Protein AF-A0A848NFM5-F1 (afdb_monomer_lite)

pLDDT: mean 89.5, std 10.57, range [31.0, 98.88]

Structure (mmCIF, N/CA/C/O backbone):
data_AF-A0A848NFM5-F1
#
_entry.id   AF-A0A848NFM5-F1
#
loop_
_atom_site.group_PDB
_atom_site.id
_atom_site.type_symbol
_atom_site.label_atom_id
_atom_site.label_alt_id
_atom_site.label_comp_id
_atom_site.label_asym_id
_atom_site.label_entity_id
_atom_site.label_seq_id
_atom_site.pdbx_PDB_ins_code
_atom_site.Cartn_x
_atom_site.Cartn_y
_atom_site.Cartn_z
_atom_site.occupancy
_atom_site.B_iso_or_equiv
_atom_site.auth_seq_id
_atom_site.auth_comp_id
_atom_site.auth_asym_id
_atom_site.auth_atom_id
_atom_site.pdbx_PDB_model_num
ATOM 1 N N . MET A 1 1 ? -15.542 14.248 -17.003 1.00 31.00 1 MET A N 1
ATOM 2 C CA . MET A 1 1 ? -16.913 13.777 -16.696 1.00 31.00 1 MET A CA 1
ATOM 3 C C . MET A 1 1 ? -17.354 13.001 -17.926 1.00 31.00 1 MET A C 1
ATOM 5 O O . MET A 1 1 ? -17.619 13.632 -18.935 1.00 31.00 1 MET A O 1
ATOM 9 N N . PHE A 1 2 ? -17.282 11.667 -17.917 1.00 31.42 2 PHE A N 1
ATOM 10 C CA . PHE A 1 2 ? -17.509 10.869 -19.130 1.00 31.42 2 PHE A CA 1
ATOM 11 C C . PHE A 1 2 ? -18.920 10.295 -19.149 1.00 31.42 2 PHE A C 1
ATOM 13 O O . PHE A 1 2 ? -19.329 9.606 -18.218 1.00 31.42 2 PHE A O 1
ATOM 20 N N . PHE A 1 3 ? -19.653 10.566 -20.224 1.00 34.06 3 PHE A N 1
ATOM 21 C CA . PHE A 1 3 ? -20.969 9.986 -20.464 1.00 34.06 3 PHE A CA 1
ATOM 22 C C . PHE A 1 3 ? -20.812 8.585 -21.085 1.00 34.06 3 PHE A C 1
ATOM 24 O O . PHE A 1 3 ? -20.045 8.404 -22.030 1.00 34.06 3 PHE A O 1
ATOM 31 N N . LEU A 1 4 ? -21.526 7.584 -20.546 1.00 39.16 4 LEU A N 1
ATOM 32 C CA . LEU A 1 4 ? -21.509 6.162 -20.959 1.00 39.16 4 LEU A CA 1
ATOM 33 C C . LEU A 1 4 ? -22.056 5.908 -22.380 1.00 39.16 4 LEU A C 1
ATOM 35 O O . LEU A 1 4 ? -21.836 4.843 -22.956 1.00 39.16 4 LEU A O 1
ATOM 39 N N . GLN A 1 5 ? -22.671 6.905 -23.006 1.00 61.25 5 GLN A N 1
ATOM 40 C CA . GLN A 1 5 ? -23.042 6.918 -24.421 1.00 61.25 5 GLN A CA 1
ATOM 41 C C . GLN A 1 5 ? -22.500 8.209 -25.044 1.00 61.25 5 GLN A C 1
ATOM 43 O O . GLN A 1 5 ? -22.511 9.232 -24.351 1.00 61.25 5 GLN A O 1
ATOM 48 N N . PRO A 1 6 ? -22.015 8.196 -26.303 1.00 49.88 6 PRO A N 1
ATOM 49 C CA . PRO A 1 6 ? -21.713 9.443 -26.989 1.00 49.88 6 PRO A CA 1
ATOM 50 C C . PRO A 1 6 ? -22.980 10.302 -26.950 1.00 49.88 6 PRO A C 1
ATOM 52 O O . PRO A 1 6 ? -24.043 9.803 -27.338 1.00 49.88 6 PRO A O 1
ATOM 55 N N . PRO A 1 7 ? -22.911 11.541 -26.431 1.00 58.72 7 PRO A N 1
ATOM 56 C CA . PRO A 1 7 ? -24.069 12.409 -26.453 1.00 58.72 7 PRO A CA 1
ATOM 57 C C . PRO A 1 7 ? -24.473 12.559 -27.912 1.00 58.72 7 PRO A C 1
ATOM 59 O O . PRO A 1 7 ? -23.641 12.846 -28.776 1.00 58.72 7 PRO A O 1
ATOM 62 N N . GLU A 1 8 ? -25.743 12.297 -28.193 1.00 76.19 8 GLU A N 1
ATOM 63 C CA . GLU A 1 8 ? -26.300 12.561 -29.505 1.00 76.19 8 GLU A CA 1
ATOM 64 C C . GLU A 1 8 ? -26.006 14.030 -29.834 1.00 76.19 8 GLU A C 1
ATOM 66 O O . GLU A 1 8 ? -26.414 14.932 -29.097 1.00 76.19 8 GLU A O 1
ATOM 71 N N . VAL A 1 9 ? -25.224 14.274 -30.893 1.00 71.00 9 VAL A N 1
ATOM 72 C CA . VAL A 1 9 ? -24.925 15.635 -31.348 1.00 71.00 9 VAL A CA 1
ATOM 73 C C . VAL A 1 9 ? -26.199 16.170 -31.981 1.00 71.00 9 VAL A C 1
ATOM 75 O O . VAL A 1 9 ? -26.430 16.055 -33.184 1.00 71.00 9 VAL A O 1
ATOM 78 N N . ALA A 1 10 ? -27.063 16.710 -31.133 1.00 73.06 10 ALA A N 1
ATOM 79 C CA . ALA A 1 10 ? -28.266 17.380 -31.561 1.00 73.06 10 ALA A CA 1
ATOM 80 C C . ALA A 1 10 ? -27.884 18.743 -32.163 1.00 73.06 10 ALA A C 1
ATOM 82 O O . ALA A 1 10 ? -27.042 19.452 -31.600 1.00 73.06 10 ALA A O 1
ATOM 83 N N . PRO A 1 11 ? -28.484 19.146 -33.295 1.00 76.94 11 PRO A N 1
ATOM 84 C CA . PRO A 1 11 ? -28.341 20.508 -33.782 1.00 76.94 11 PRO A CA 1
ATOM 85 C C . PRO A 1 11 ? -28.842 21.475 -32.703 1.00 76.94 11 PRO A C 1
ATOM 87 O O . PRO A 1 11 ? -30.000 21.423 -32.289 1.00 76.94 11 PRO A O 1
ATOM 90 N N . PHE A 1 12 ? -27.954 22.349 -32.230 1.00 71.81 12 PHE A N 1
ATOM 91 C CA . PHE A 1 12 ? -28.315 23.393 -31.282 1.00 71.81 12 PHE A CA 1
ATOM 92 C C . PHE A 1 12 ? -29.078 24.496 -32.017 1.00 71.81 12 PHE A C 1
ATOM 94 O O . PHE A 1 12 ? -28.500 25.276 -32.775 1.00 71.81 12 PHE A O 1
ATOM 101 N N . GLU A 1 13 ? -30.384 24.566 -31.783 1.00 81.56 13 GLU A N 1
ATOM 102 C CA . GLU A 1 13 ? -31.185 25.742 -32.100 1.00 81.56 13 GLU A CA 1
ATOM 103 C C . GLU A 1 13 ? -31.333 26.567 -30.820 1.00 81.56 13 GLU A C 1
ATOM 105 O O . GLU A 1 13 ? -31.821 26.067 -29.803 1.00 81.56 13 GLU A O 1
ATOM 110 N N . ALA A 1 14 ? -30.906 27.832 -30.852 1.00 80.31 14 ALA A N 1
ATOM 111 C CA . ALA A 1 14 ? -31.093 28.732 -29.721 1.00 80.31 14 ALA A CA 1
ATOM 112 C C . ALA A 1 14 ? -32.596 28.875 -29.424 1.00 80.31 14 ALA A C 1
ATOM 114 O O . ALA A 1 14 ? -33.338 29.491 -30.189 1.00 80.31 14 ALA A O 1
ATOM 115 N N . TRP A 1 15 ? -33.049 28.292 -28.311 1.00 83.38 15 TRP A N 1
ATOM 116 C CA . TRP A 1 15 ? -34.468 28.266 -27.949 1.00 83.38 15 TRP A CA 1
ATOM 117 C C . TRP A 1 15 ? -35.005 29.665 -27.622 1.00 83.38 15 TRP A C 1
ATOM 119 O O . TRP A 1 15 ? -36.084 30.036 -28.079 1.00 83.38 15 TRP A O 1
ATOM 129 N N . SER A 1 16 ? -34.233 30.464 -26.883 1.00 89.12 16 SER A N 1
ATOM 130 C CA . SER A 1 16 ? -34.474 31.887 -26.636 1.00 89.12 16 SER A CA 1
ATOM 131 C C . SER A 1 16 ? -33.154 32.575 -26.270 1.00 89.12 16 SER A C 1
ATOM 133 O O . SER A 1 16 ? -32.216 31.918 -25.819 1.00 89.12 16 SER A O 1
ATOM 135 N N . ALA A 1 17 ? -33.068 33.890 -26.459 1.00 90.00 17 ALA A N 1
ATOM 136 C CA . ALA A 1 17 ? -31.914 34.703 -26.080 1.00 90.00 17 ALA A CA 1
ATOM 137 C C . ALA A 1 17 ? -32.381 35.883 -25.227 1.00 90.00 17 ALA A C 1
ATOM 139 O O . ALA A 1 17 ? -33.431 36.458 -25.509 1.00 90.00 17 ALA A O 1
ATOM 140 N N . MET A 1 18 ? -31.597 36.255 -24.208 1.00 91.88 18 MET A N 1
ATOM 141 C CA . MET A 1 18 ? -31.915 37.409 -23.366 1.00 91.88 18 MET A CA 1
ATOM 142 C C . MET A 1 18 ? -32.058 38.674 -24.235 1.00 91.88 18 MET A C 1
ATOM 144 O O . MET A 1 18 ? -31.090 39.035 -24.919 1.00 91.88 18 MET A O 1
ATOM 148 N N . PRO A 1 19 ? -33.219 39.358 -24.187 1.00 93.81 19 PRO A N 1
ATOM 149 C CA . PRO A 1 19 ? -33.429 40.624 -24.876 1.00 93.81 19 PRO A CA 1
ATOM 150 C C . PRO A 1 19 ? -32.411 41.690 -24.466 1.00 93.81 19 PRO A C 1
ATOM 152 O O . PRO A 1 19 ? -32.092 41.825 -23.284 1.00 93.81 19 PRO A O 1
ATOM 155 N N . ASP A 1 20 ? -31.986 42.521 -25.419 1.00 92.00 20 ASP A N 1
ATOM 156 C CA . ASP A 1 20 ? -31.022 43.604 -25.174 1.00 92.00 20 ASP A CA 1
ATOM 157 C C . ASP A 1 20 ? -31.471 44.569 -24.067 1.00 92.00 20 ASP A C 1
ATOM 159 O O . ASP A 1 20 ? -30.643 45.089 -23.327 1.00 92.00 20 ASP A O 1
ATOM 163 N N . ALA A 1 21 ? -32.785 44.748 -23.883 1.00 92.44 21 ALA A N 1
ATOM 164 C CA . ALA A 1 21 ? -33.355 45.581 -22.823 1.00 92.44 21 ALA A CA 1
ATOM 165 C C . ALA A 1 21 ? -33.011 45.106 -21.395 1.00 92.44 21 ALA A C 1
ATOM 167 O O . ALA A 1 21 ? -33.089 45.899 -20.457 1.00 92.44 21 ALA A O 1
ATOM 168 N N . PHE A 1 22 ? -32.638 43.835 -21.213 1.00 93.44 22 PHE A N 1
ATOM 169 C CA . PHE A 1 22 ? -32.229 43.292 -19.916 1.00 93.44 22 PHE A CA 1
ATOM 170 C C . PHE A 1 22 ? -30.709 43.230 -19.728 1.00 93.44 22 PHE A C 1
ATOM 172 O O . PHE A 1 22 ? -30.263 43.047 -18.592 1.00 93.44 22 PHE A O 1
ATOM 179 N N . ARG A 1 23 ? -29.915 43.430 -20.787 1.00 93.12 23 ARG A N 1
ATOM 180 C CA . ARG A 1 23 ? -28.446 43.417 -20.724 1.00 93.12 23 ARG A CA 1
ATOM 181 C C . ARG A 1 23 ? -27.919 44.714 -20.111 1.00 93.12 23 ARG A C 1
ATOM 183 O O . ARG A 1 23 ? -28.317 45.807 -20.510 1.00 93.12 23 ARG A O 1
ATOM 190 N N . ARG A 1 24 ? -26.998 44.609 -19.150 1.00 91.75 24 ARG A N 1
ATOM 191 C CA . ARG A 1 24 ? -26.409 45.756 -18.437 1.00 91.75 24 ARG A CA 1
ATOM 192 C C . ARG A 1 24 ? -24.888 45.691 -18.487 1.00 91.75 24 ARG A C 1
ATOM 194 O O . ARG A 1 24 ? -24.275 45.321 -17.502 1.00 91.75 24 ARG A O 1
ATOM 201 N N . LEU A 1 25 ? -24.262 46.024 -19.621 1.00 90.56 25 LEU A N 1
ATOM 202 C CA . LEU A 1 25 ? -22.797 45.943 -19.763 1.00 90.56 25 LEU A CA 1
ATOM 203 C C . LEU A 1 25 ? -22.090 47.015 -18.916 1.00 90.56 25 LEU A C 1
ATOM 205 O O . LEU A 1 25 ? -21.747 48.095 -19.397 1.00 90.56 25 LEU A O 1
ATOM 209 N N . GLN A 1 26 ? -21.922 46.723 -17.632 1.00 91.19 26 GLN A N 1
ATOM 210 C CA . GLN A 1 26 ? -21.364 47.606 -16.615 1.00 91.19 26 GLN A CA 1
ATOM 211 C C . GLN A 1 26 ? -20.542 46.781 -15.616 1.00 91.19 26 GLN A C 1
ATOM 213 O O . GLN A 1 26 ? -20.563 45.551 -15.624 1.00 91.19 26 GLN A O 1
ATOM 218 N N . ARG A 1 27 ? -19.769 47.469 -14.778 1.00 89.50 27 ARG A N 1
ATOM 219 C CA . ARG A 1 27 ? -18.994 46.864 -13.690 1.00 89.50 27 ARG A CA 1
ATOM 220 C C . ARG A 1 27 ? -19.904 46.675 -12.466 1.00 89.50 27 ARG A C 1
ATOM 222 O O . ARG A 1 27 ? -20.650 47.597 -12.145 1.00 89.50 27 ARG A O 1
ATOM 229 N N . SER A 1 28 ? -19.841 45.520 -11.806 1.00 86.31 28 SER A N 1
ATOM 230 C CA . SER A 1 28 ? -20.604 45.198 -10.587 1.00 86.31 28 SER A CA 1
ATOM 231 C C . SER A 1 28 ? -19.687 44.664 -9.484 1.00 86.31 28 SER A C 1
ATOM 233 O O . SER A 1 28 ? -18.588 44.191 -9.778 1.00 86.31 28 SER A O 1
ATOM 235 N N . ASP A 1 29 ? -20.144 44.691 -8.229 1.00 84.81 29 ASP A N 1
ATOM 236 C CA . ASP A 1 29 ? -19.389 44.159 -7.082 1.00 84.81 29 ASP A CA 1
ATOM 237 C C . ASP A 1 29 ? -19.037 42.672 -7.278 1.00 84.81 29 ASP A C 1
ATOM 239 O O . ASP A 1 29 ? -17.909 42.243 -7.027 1.00 84.81 29 ASP A O 1
ATOM 243 N N . TRP A 1 30 ? -19.967 41.898 -7.846 1.00 86.56 30 TRP A N 1
ATOM 244 C CA . TRP A 1 30 ? -19.722 40.506 -8.216 1.00 86.56 30 TRP A CA 1
ATOM 245 C C . TRP A 1 30 ? -18.614 40.366 -9.273 1.00 86.56 30 TRP A C 1
ATOM 247 O O . TRP A 1 30 ? -17.771 39.471 -9.179 1.00 86.56 30 TRP A O 1
ATOM 257 N N . ALA A 1 31 ? -18.584 41.245 -10.282 1.00 85.12 31 ALA A N 1
ATOM 258 C CA . ALA A 1 31 ? -17.551 41.231 -11.317 1.00 85.12 31 ALA A CA 1
ATOM 259 C C . ALA A 1 31 ? -16.177 41.653 -10.771 1.00 85.12 31 ALA A C 1
ATOM 261 O O . ALA A 1 31 ? -15.153 41.136 -11.223 1.00 85.12 31 ALA A O 1
ATOM 262 N N . ASP A 1 32 ? -16.139 42.539 -9.777 1.00 84.94 32 ASP A N 1
ATOM 263 C CA . ASP A 1 32 ? -14.910 42.907 -9.070 1.00 84.94 32 ASP A CA 1
ATOM 264 C C . ASP A 1 32 ? -14.307 41.709 -8.343 1.00 84.94 32 ASP A C 1
ATOM 266 O O . ASP A 1 32 ? -13.111 41.449 -8.478 1.00 84.94 32 ASP A O 1
ATOM 270 N N . ALA A 1 33 ? -15.148 40.939 -7.653 1.00 78.88 33 ALA A N 1
ATOM 271 C CA . ALA A 1 33 ? -14.723 39.757 -6.915 1.00 78.88 33 ALA A CA 1
ATOM 272 C C . ALA A 1 33 ? -14.372 38.555 -7.814 1.00 78.88 33 ALA A C 1
ATOM 274 O O . ALA A 1 33 ? -13.453 37.808 -7.486 1.00 78.88 33 ALA A O 1
ATOM 275 N N . ASN A 1 34 ? -15.079 38.351 -8.935 1.00 78.75 34 ASN A N 1
ATOM 276 C CA . ASN A 1 34 ? -15.001 37.099 -9.712 1.00 78.75 34 ASN A CA 1
ATOM 277 C C . ASN A 1 34 ? -14.422 37.246 -11.128 1.00 78.75 34 ASN A C 1
ATOM 279 O O . ASN A 1 34 ? -14.061 36.252 -11.755 1.00 78.75 34 ASN A O 1
ATOM 283 N N . ARG A 1 35 ? -14.328 38.468 -11.663 1.00 80.00 35 ARG A N 1
ATOM 284 C CA . ARG A 1 35 ? -13.814 38.750 -13.018 1.00 80.00 35 ARG A CA 1
ATOM 285 C C . ARG A 1 35 ? -12.809 39.903 -13.058 1.00 80.00 35 ARG A C 1
ATOM 287 O O . ARG A 1 35 ? -12.638 40.533 -14.102 1.00 80.00 35 ARG A O 1
ATOM 294 N N . ALA A 1 36 ? -12.157 40.189 -11.930 1.00 83.56 36 ALA A N 1
ATOM 295 C CA . ALA A 1 36 ? -11.173 41.265 -11.792 1.00 83.56 36 ALA A CA 1
ATOM 296 C C . ALA A 1 36 ? -11.681 42.640 -12.293 1.00 83.56 36 ALA A C 1
ATOM 298 O O . ALA A 1 36 ? -10.917 43.444 -12.828 1.00 83.56 36 ALA A O 1
ATOM 299 N N . GLY A 1 37 ? -12.987 42.895 -12.153 1.00 79.25 37 GLY A N 1
ATOM 300 C CA . GLY A 1 37 ? -13.648 44.153 -12.508 1.00 79.25 37 GLY A CA 1
ATOM 301 C C . GLY A 1 37 ? -13.957 44.354 -13.992 1.00 79.25 37 GLY A C 1
ATOM 302 O O . GLY A 1 37 ? -14.338 45.458 -14.392 1.00 79.25 37 GLY A O 1
ATOM 303 N N . ALA A 1 38 ? -13.821 43.315 -14.824 1.00 87.00 38 ALA A N 1
ATOM 304 C CA . ALA A 1 38 ? -14.286 43.360 -16.208 1.00 87.00 38 ALA A CA 1
ATOM 305 C C . ALA A 1 38 ? -15.814 43.597 -16.265 1.00 87.00 38 ALA A C 1
ATOM 307 O O . ALA A 1 38 ? -16.544 42.926 -15.535 1.00 87.00 38 ALA A O 1
ATOM 308 N N . PRO A 1 39 ? -16.327 44.504 -17.125 1.00 87.81 39 PRO A N 1
ATOM 309 C CA . PRO A 1 39 ? -17.767 44.701 -17.286 1.00 87.81 39 PRO A CA 1
ATOM 310 C C . PRO A 1 39 ? -18.485 43.406 -17.688 1.00 87.81 39 PRO A C 1
ATOM 312 O O . PRO A 1 39 ? -18.002 42.670 -18.550 1.00 87.81 39 PRO A O 1
ATOM 315 N N . VAL A 1 40 ? -19.651 43.146 -17.097 1.00 88.44 40 VAL A N 1
ATOM 316 C CA . VAL A 1 40 ? -20.488 41.967 -17.377 1.00 88.44 40 VAL A CA 1
ATOM 317 C C . VAL A 1 40 ? -21.894 42.444 -17.686 1.00 88.44 40 VAL A C 1
ATOM 319 O O . VAL A 1 40 ? -22.446 43.237 -16.934 1.00 88.44 40 VAL A O 1
ATOM 322 N N . ASP A 1 41 ? -22.480 41.981 -18.788 1.00 91.62 41 ASP A N 1
ATOM 323 C CA . ASP A 1 41 ? -23.838 42.363 -19.166 1.00 91.62 41 ASP A CA 1
ATOM 324 C C . ASP A 1 41 ? -24.919 41.571 -18.423 1.00 91.62 41 ASP A C 1
ATOM 326 O O . ASP A 1 41 ? -25.917 42.151 -17.993 1.00 91.62 41 ASP A O 1
ATOM 330 N N . SER A 1 42 ? -24.706 40.270 -18.260 1.00 91.56 42 SER A N 1
ATOM 331 C CA . SER A 1 42 ? -25.472 39.340 -17.434 1.00 91.56 42 SER A CA 1
ATOM 332 C C . SER A 1 42 ? -24.649 38.062 -17.240 1.00 91.56 42 SER A C 1
ATOM 334 O O . SER A 1 42 ? -23.791 37.731 -18.063 1.00 91.56 42 SER A O 1
ATOM 336 N N . PHE A 1 43 ? -24.896 37.332 -16.156 1.00 92.19 43 PHE A N 1
ATOM 337 C CA . PHE A 1 43 ? -24.363 35.984 -15.982 1.00 92.19 43 PHE A CA 1
ATOM 338 C C . PHE A 1 43 ? -25.482 35.088 -15.469 1.00 92.19 43 PHE A C 1
ATOM 340 O O . PHE A 1 43 ? -25.882 35.197 -14.312 1.00 92.19 43 PHE A O 1
ATOM 347 N N . LEU A 1 44 ? -26.023 34.273 -16.377 1.00 92.69 44 LEU A N 1
ATOM 348 C CA . LEU A 1 44 ? -27.208 33.468 -16.123 1.00 92.69 44 LEU A CA 1
ATOM 349 C C . LEU A 1 44 ? -26.851 32.094 -15.576 1.00 92.69 44 LEU A C 1
ATOM 351 O O . LEU A 1 44 ? -26.039 31.402 -16.184 1.00 92.69 44 LEU A O 1
ATOM 355 N N . GLU A 1 45 ? -27.516 31.689 -14.500 1.00 91.38 45 GLU A N 1
ATOM 356 C CA . GLU A 1 45 ? -27.317 30.394 -13.845 1.00 91.38 45 GLU A CA 1
ATOM 357 C C . GLU A 1 45 ? -28.642 29.804 -13.327 1.00 91.38 45 GLU A C 1
ATOM 359 O O . GLU A 1 45 ? -29.739 30.329 -13.565 1.00 91.38 45 GLU A O 1
ATOM 364 N N . GLY A 1 46 ? -28.535 28.656 -12.655 1.00 88.38 46 GLY A N 1
ATOM 365 C CA . GLY A 1 46 ? -29.614 28.037 -11.886 1.00 88.38 46 GLY A CA 1
ATOM 366 C C . GLY A 1 46 ? -30.886 27.698 -12.671 1.00 88.38 46 GLY A C 1
ATOM 367 O O . GLY A 1 46 ? -31.973 27.957 -12.156 1.00 88.38 46 GLY A O 1
ATOM 368 N N . PRO A 1 47 ? -30.823 27.131 -13.893 1.00 93.31 47 PRO A N 1
ATOM 369 C CA . PRO A 1 47 ? -32.022 26.864 -14.679 1.00 93.31 47 PRO A CA 1
ATOM 370 C C . PRO A 1 47 ? -32.965 25.879 -13.970 1.00 93.31 47 PRO A C 1
ATOM 372 O O . PRO A 1 47 ? -32.577 24.763 -13.608 1.00 93.31 47 PRO A O 1
ATOM 375 N N . VAL A 1 48 ? -34.237 26.257 -13.825 1.00 93.56 48 VAL A N 1
ATOM 376 C CA . VAL A 1 48 ? -35.282 25.381 -13.273 1.00 93.56 48 VAL A CA 1
ATOM 377 C C . VAL A 1 48 ? -36.611 25.566 -14.001 1.00 93.56 48 VAL A C 1
ATOM 379 O O . VAL A 1 48 ? -37.040 26.685 -14.261 1.00 93.56 48 VAL A O 1
ATOM 382 N N . PHE A 1 49 ? -37.275 24.461 -14.337 1.00 92.31 49 PHE A N 1
ATOM 383 C CA . PHE A 1 49 ? -38.594 24.486 -14.966 1.00 92.31 49 PHE A CA 1
ATOM 384 C C . PHE A 1 49 ? -39.706 24.375 -13.927 1.00 92.31 49 PHE A C 1
ATOM 386 O O . PHE A 1 49 ? -39.608 23.569 -13.000 1.00 92.31 49 PHE A O 1
ATOM 393 N N . ASP A 1 50 ? -40.776 25.145 -14.116 1.00 91.56 50 ASP A N 1
ATOM 394 C CA . ASP A 1 50 ? -42.041 24.886 -13.433 1.00 91.56 50 ASP A CA 1
ATOM 395 C C . ASP A 1 50 ? -42.824 23.758 -14.132 1.00 91.56 50 ASP A C 1
ATOM 397 O O . ASP A 1 50 ? -42.502 23.308 -15.237 1.00 91.56 50 ASP A O 1
ATOM 401 N N . ARG A 1 51 ? -43.908 23.305 -13.501 1.00 88.06 51 ARG A N 1
ATOM 402 C CA . ARG A 1 51 ? -44.799 22.274 -14.063 1.00 88.06 51 ARG A CA 1
ATOM 403 C C . ARG A 1 51 ? -45.580 22.705 -15.309 1.00 88.06 51 ARG A C 1
ATOM 405 O O . ARG A 1 51 ? -46.198 21.864 -15.957 1.00 88.06 51 ARG A O 1
ATOM 412 N N . HIS A 1 52 ? -45.597 23.998 -15.621 1.00 87.69 52 HIS A N 1
ATOM 413 C CA . HIS A 1 52 ? -46.232 24.559 -16.811 1.00 87.69 52 HIS A CA 1
ATOM 414 C C . HIS A 1 52 ? -45.242 24.694 -17.980 1.00 87.69 52 HIS A C 1
ATOM 416 O O . HIS A 1 52 ? -45.637 25.129 -19.063 1.00 87.69 52 HIS A O 1
ATOM 422 N N . GLY A 1 53 ? -43.984 24.282 -17.787 1.00 87.38 53 GLY A N 1
ATOM 423 C CA . GLY A 1 53 ? -42.934 24.324 -18.798 1.00 87.38 53 GLY A CA 1
ATOM 424 C C . GLY A 1 53 ? -42.277 25.695 -18.957 1.00 87.38 53 GLY A C 1
ATOM 425 O O . GLY A 1 53 ? -41.598 25.916 -19.958 1.00 87.38 53 GLY A O 1
ATOM 426 N N . ASN A 1 54 ? -42.460 26.616 -18.007 1.00 93.38 54 ASN A N 1
ATOM 427 C CA . ASN A 1 54 ? -41.730 27.882 -17.996 1.00 93.38 54 ASN A CA 1
ATOM 428 C C . ASN A 1 54 ? -40.346 27.668 -17.374 1.00 93.38 54 ASN A C 1
ATOM 430 O O . ASN A 1 54 ? -40.229 27.045 -16.318 1.00 93.38 54 ASN A O 1
ATOM 434 N N . LEU A 1 55 ? -39.305 28.204 -18.013 1.00 94.94 55 LEU A N 1
ATOM 435 C CA . LEU A 1 55 ? -37.928 28.143 -17.524 1.00 94.94 55 LEU A CA 1
ATOM 436 C C . LEU A 1 55 ? -37.622 29.375 -16.677 1.00 94.94 55 LEU A C 1
ATOM 438 O O . LEU A 1 55 ? -37.809 30.499 -17.129 1.00 94.94 55 LEU A O 1
ATOM 442 N N . TYR A 1 56 ? -37.095 29.178 -15.481 1.00 96.75 56 TYR A N 1
ATOM 443 C CA . TYR A 1 56 ? -36.577 30.236 -14.631 1.00 96.75 56 TYR A CA 1
ATOM 444 C C . TYR A 1 56 ? -35.053 30.206 -14.672 1.00 96.75 56 TYR A C 1
ATOM 446 O O . TYR A 1 56 ? -34.465 29.126 -14.653 1.00 96.75 56 TYR A O 1
ATOM 454 N N . VAL A 1 57 ? -34.421 31.379 -14.717 1.00 96.12 57 VAL A N 1
ATOM 455 C CA . VAL A 1 57 ? -32.959 31.547 -14.621 1.00 96.12 57 VAL A CA 1
ATOM 456 C C . VAL A 1 57 ? -32.623 32.718 -13.703 1.00 96.12 57 VAL A C 1
ATOM 458 O O . VAL A 1 57 ? -33.360 33.708 -13.660 1.00 96.12 57 VAL A O 1
ATOM 461 N N . THR A 1 58 ? -31.532 32.607 -12.956 1.00 96.75 58 THR A N 1
ATOM 462 C CA . THR A 1 58 ? -31.000 33.701 -12.137 1.00 96.75 58 THR A CA 1
ATOM 463 C C . THR A 1 58 ? -30.033 34.541 -12.956 1.00 96.75 58 THR A C 1
ATOM 465 O O . THR A 1 58 ? -29.541 34.100 -13.989 1.00 96.75 58 THR A O 1
ATOM 468 N N . ASP A 1 59 ? -29.775 35.765 -12.518 1.00 95.81 59 ASP A N 1
ATOM 469 C CA . ASP A 1 59 ? -28.740 36.639 -13.056 1.00 95.81 59 ASP A CA 1
ATOM 470 C C . ASP A 1 59 ? -27.933 37.211 -11.893 1.00 95.81 59 ASP A C 1
ATOM 472 O O . ASP A 1 59 ? -28.326 38.197 -11.255 1.00 95.81 59 ASP A O 1
ATOM 476 N N . ILE A 1 60 ? -26.819 36.534 -11.611 1.00 92.69 60 ILE A N 1
ATOM 477 C CA . ILE A 1 60 ? -26.023 36.714 -10.392 1.00 92.69 60 ILE A CA 1
ATOM 478 C C . ILE A 1 60 ? -25.559 38.164 -10.203 1.00 92.69 60 ILE A C 1
ATOM 480 O O . ILE A 1 60 ? -25.808 38.722 -9.135 1.00 92.69 60 ILE A O 1
ATOM 484 N N . PRO A 1 61 ? -24.932 38.823 -11.203 1.00 92.81 61 PRO A N 1
ATOM 485 C CA . PRO A 1 61 ? -24.281 40.114 -10.989 1.00 92.81 61 PRO A CA 1
ATOM 486 C C . PRO A 1 61 ? -25.251 41.256 -10.672 1.00 92.81 61 PRO A C 1
ATOM 488 O O . PRO A 1 61 ? -24.806 42.319 -10.243 1.00 92.81 61 PRO A O 1
ATOM 491 N N . TRP A 1 62 ? -26.547 41.058 -10.933 1.00 94.50 62 TRP A N 1
ATOM 492 C CA . TRP A 1 62 ? -27.574 42.092 -10.841 1.00 94.50 62 TRP A CA 1
ATOM 493 C C . TRP A 1 62 ? -28.733 41.728 -9.909 1.00 94.50 62 TRP A C 1
ATOM 495 O O . TRP A 1 62 ? -29.685 42.501 -9.830 1.00 94.50 62 TRP A O 1
ATOM 505 N N . GLY A 1 63 ? -28.686 40.581 -9.223 1.00 95.44 63 GLY A N 1
ATOM 506 C CA . GLY A 1 63 ? -29.713 40.234 -8.241 1.00 95.44 63 GLY A CA 1
ATOM 507 C C . GLY A 1 63 ? -31.080 39.903 -8.841 1.00 95.44 63 GLY A C 1
ATOM 508 O O . GLY A 1 63 ? -32.102 40.216 -8.230 1.00 95.44 63 GLY A O 1
ATOM 509 N N . ARG A 1 64 ? -31.139 39.339 -10.057 1.00 97.25 64 ARG A N 1
ATOM 510 C CA . ARG A 1 64 ? -32.406 39.157 -10.796 1.00 97.25 64 ARG A CA 1
ATOM 511 C C . ARG A 1 64 ? -32.783 37.693 -10.973 1.00 97.25 64 ARG A C 1
ATOM 513 O O . ARG A 1 64 ? -31.924 36.825 -11.084 1.00 97.25 64 ARG A O 1
ATOM 520 N N . VAL A 1 65 ? -34.084 37.435 -11.071 1.00 97.38 65 VAL A N 1
ATOM 521 C CA . VAL A 1 65 ? -34.634 36.154 -11.537 1.00 97.38 65 VAL A CA 1
ATOM 522 C C . VAL A 1 65 ? -35.563 36.428 -12.710 1.00 97.38 65 VAL A C 1
ATOM 524 O O . VAL A 1 65 ? -36.461 37.270 -12.626 1.00 97.38 65 VAL A O 1
ATOM 527 N N . PHE A 1 66 ? -35.359 35.711 -13.807 1.00 97.62 66 PHE A N 1
ATOM 528 C CA . PHE A 1 66 ? -36.176 35.790 -15.009 1.00 97.62 66 PHE A CA 1
ATOM 529 C C . PHE A 1 66 ? -37.012 34.530 -15.180 1.00 97.62 66 PHE A C 1
ATOM 531 O O . PHE A 1 66 ? -36.584 33.438 -14.822 1.00 97.62 66 PHE A O 1
ATOM 538 N N . ARG A 1 67 ? -38.184 34.693 -15.791 1.00 96.38 67 ARG A N 1
ATOM 539 C CA . ARG A 1 67 ? -39.027 33.619 -16.310 1.00 96.38 67 ARG A CA 1
ATOM 540 C C . ARG A 1 67 ? -39.067 33.718 -17.826 1.00 96.38 67 ARG A C 1
ATOM 542 O O . ARG A 1 67 ? -39.373 34.779 -18.367 1.00 96.38 67 ARG A O 1
ATOM 549 N N . ILE A 1 68 ? -38.823 32.607 -18.495 1.00 96.56 68 ILE A N 1
ATOM 550 C CA . ILE A 1 68 ? -38.910 32.429 -19.937 1.00 96.56 68 ILE A CA 1
ATOM 551 C C . ILE A 1 68 ? -40.123 31.539 -20.185 1.00 96.56 68 ILE A C 1
ATOM 553 O O . ILE A 1 68 ? -40.142 30.369 -19.792 1.00 96.56 68 ILE A O 1
ATOM 557 N N . GLY A 1 69 ? -41.165 32.121 -20.772 1.00 92.88 69 GLY A N 1
ATOM 558 C CA . GLY A 1 69 ? -42.397 31.403 -21.078 1.00 92.88 69 GLY A CA 1
ATOM 559 C C . GLY A 1 69 ? -42.192 30.334 -22.150 1.00 92.88 69 GLY A C 1
ATOM 560 O O . GLY A 1 69 ? -41.212 30.349 -22.898 1.00 92.88 69 GLY A O 1
ATOM 561 N N . SER A 1 70 ? -43.156 29.424 -22.280 1.00 86.12 70 SER A N 1
ATOM 562 C CA . SER A 1 70 ? -43.205 28.467 -23.400 1.00 86.12 70 SER A CA 1
ATOM 563 C C . SER A 1 70 ? -43.315 29.149 -24.776 1.00 86.12 70 SER A C 1
ATOM 565 O O . SER A 1 70 ? -42.927 28.573 -25.792 1.00 86.12 70 SER A O 1
ATOM 567 N N . ASP A 1 71 ? -43.762 30.407 -24.804 1.00 90.06 71 ASP A N 1
ATOM 568 C CA . ASP A 1 71 ? -43.739 31.324 -25.950 1.00 90.06 71 ASP A CA 1
ATOM 569 C C . ASP A 1 71 ? -42.357 31.959 -26.215 1.00 90.06 71 ASP A C 1
ATOM 571 O O . ASP A 1 71 ? -42.219 32.810 -27.099 1.00 90.06 71 ASP A O 1
ATOM 575 N N . ARG A 1 72 ? -41.329 31.531 -25.467 1.00 90.12 72 ARG A N 1
ATOM 576 C CA . ARG A 1 72 ? -39.931 31.983 -25.519 1.00 90.12 72 ARG A CA 1
ATOM 577 C C . ARG A 1 72 ? -39.726 33.439 -25.070 1.00 90.12 72 ARG A C 1
ATOM 579 O O . ARG A 1 72 ? -38.624 33.964 -25.248 1.00 90.12 72 ARG A O 1
ATOM 586 N N . GLN A 1 73 ? -40.737 34.088 -24.481 1.00 94.12 73 GLN A N 1
ATOM 587 C CA . GLN A 1 73 ? -40.656 35.475 -24.008 1.00 94.12 73 GLN A CA 1
ATOM 588 C C . GLN A 1 73 ? -40.075 35.573 -22.595 1.00 94.12 73 GLN A C 1
ATOM 590 O O . GLN A 1 73 ? -40.415 34.787 -21.714 1.00 94.12 73 GLN A O 1
ATOM 595 N N . TRP A 1 74 ? -39.232 36.583 -22.367 1.00 96.62 74 TRP A N 1
ATOM 596 C CA . TRP A 1 74 ? -38.590 36.840 -21.076 1.00 96.62 74 TRP A CA 1
ATOM 597 C C . TRP A 1 74 ? -39.410 37.817 -20.237 1.00 96.62 74 TRP A C 1
ATOM 599 O O . TRP A 1 74 ? -39.788 38.891 -20.699 1.00 96.62 74 TRP A O 1
ATOM 609 N N . THR A 1 75 ? -39.635 37.473 -18.974 1.00 96.00 75 THR A N 1
ATOM 610 C CA . THR A 1 75 ? -40.257 38.327 -17.959 1.00 96.00 75 THR A CA 1
ATOM 611 C C . THR A 1 75 ? -39.327 38.419 -16.754 1.00 96.00 75 THR A C 1
ATOM 613 O O . THR A 1 75 ? -38.871 37.392 -16.255 1.00 96.00 75 THR A O 1
ATOM 616 N N . LEU A 1 76 ? -39.053 39.628 -16.262 1.00 96.88 76 LEU A N 1
ATOM 617 C CA . LEU A 1 76 ? -38.377 39.814 -14.975 1.00 96.88 76 LEU A CA 1
ATOM 618 C C . LEU A 1 76 ? -39.352 39.446 -13.849 1.00 96.88 76 LEU A C 1
ATOM 620 O O . LEU A 1 76 ? -40.412 40.059 -13.742 1.00 96.88 76 LEU A O 1
ATOM 624 N N . VAL A 1 77 ? -39.010 38.441 -13.042 1.00 96.81 77 VAL A N 1
ATOM 625 C CA . VAL A 1 77 ? -39.830 37.986 -11.906 1.00 96.81 77 VAL A CA 1
ATOM 626 C C . VAL A 1 77 ? -39.532 38.830 -10.677 1.00 96.81 77 VAL A C 1
ATOM 628 O O . VAL A 1 77 ? -40.447 39.282 -9.996 1.00 96.81 77 VAL A O 1
ATOM 631 N N . THR A 1 78 ? -38.249 39.056 -10.400 1.00 97.50 78 THR A N 1
ATOM 632 C CA . THR A 1 78 ? -37.808 39.888 -9.282 1.00 97.50 78 THR A CA 1
ATOM 633 C C . THR A 1 78 ? -36.410 40.446 -9.533 1.00 97.50 78 THR A C 1
ATOM 635 O O . THR A 1 78 ? -35.617 39.855 -10.269 1.00 97.50 78 THR A O 1
ATOM 638 N N . GLU A 1 79 ? -36.127 41.585 -8.912 1.00 96.94 79 GLU A N 1
ATOM 639 C CA . GLU A 1 79 ? -34.803 42.189 -8.775 1.00 96.94 79 GLU A CA 1
ATOM 640 C C . GLU A 1 79 ? -34.663 42.611 -7.310 1.00 96.94 79 GLU A C 1
ATOM 642 O O . GLU A 1 79 ? -35.515 43.334 -6.788 1.00 96.94 79 GLU A O 1
ATOM 647 N N . TYR A 1 80 ? -33.633 42.117 -6.630 1.00 96.44 80 TYR A N 1
ATOM 648 C CA . TYR A 1 80 ? -33.429 42.336 -5.201 1.00 96.44 80 TYR A CA 1
ATOM 649 C C . TYR A 1 80 ? -31.939 42.472 -4.867 1.00 96.44 80 TYR A C 1
ATOM 651 O O . TYR A 1 80 ? -31.077 42.176 -5.690 1.00 96.44 80 TYR A O 1
ATOM 659 N N . ASP A 1 81 ? -31.626 42.949 -3.659 1.00 94.69 81 ASP A N 1
ATOM 660 C CA . ASP A 1 81 ? -30.240 43.130 -3.212 1.00 94.69 81 ASP A CA 1
ATOM 661 C C . ASP A 1 81 ? -29.586 41.788 -2.834 1.00 94.69 81 ASP A C 1
ATOM 663 O O . ASP A 1 81 ? -29.486 41.425 -1.658 1.00 94.69 81 ASP A O 1
ATOM 667 N N . GLY A 1 82 ? -29.169 41.031 -3.843 1.00 93.25 82 GLY A N 1
ATOM 668 C CA . GLY A 1 82 ? -28.583 39.707 -3.692 1.00 93.25 82 GLY A CA 1
ATOM 669 C C . GLY A 1 82 ? -27.763 39.280 -4.897 1.00 93.25 82 GLY A C 1
ATOM 670 O O . GLY A 1 82 ? -27.666 39.993 -5.892 1.00 93.25 82 GLY A O 1
ATOM 671 N N . GLU A 1 83 ? -27.179 38.095 -4.787 1.00 94.06 83 GLU A N 1
ATOM 672 C CA . GLU A 1 83 ? -26.373 37.467 -5.834 1.00 94.06 83 GLU A CA 1
ATOM 673 C C . GLU A 1 83 ? -26.906 36.039 -6.078 1.00 94.06 83 GLU A C 1
ATOM 675 O O . GLU A 1 83 ? -26.276 35.060 -5.663 1.00 94.06 83 GLU A O 1
ATOM 680 N N . PRO A 1 84 ? -28.115 35.907 -6.667 1.00 95.12 84 PRO A N 1
ATOM 681 C CA . PRO A 1 84 ? -28.804 34.634 -6.857 1.00 95.12 84 PRO A CA 1
ATOM 682 C C . PRO A 1 84 ? -28.047 33.762 -7.848 1.00 95.12 84 PRO A C 1
ATOM 684 O O . PRO A 1 84 ? -27.659 34.248 -8.903 1.00 95.12 84 PRO A O 1
ATOM 687 N N . ASN A 1 85 ? -27.897 32.480 -7.543 1.00 92.81 85 ASN A N 1
ATOM 688 C CA . ASN A 1 85 ? -27.169 31.522 -8.361 1.00 92.81 85 ASN A CA 1
ATOM 689 C C . ASN A 1 85 ? -28.036 30.281 -8.642 1.00 92.81 85 ASN A C 1
ATOM 691 O O . ASN A 1 85 ? -28.977 30.377 -9.430 1.00 92.81 85 ASN A O 1
ATOM 695 N N . GLY A 1 86 ? -27.791 29.141 -7.998 1.00 91.94 86 GLY A N 1
ATOM 696 C CA . GLY A 1 86 ? -28.640 27.956 -8.114 1.00 91.94 86 GLY A CA 1
ATOM 697 C C . GLY A 1 86 ? -30.055 28.157 -7.551 1.00 91.94 86 GLY A C 1
ATOM 698 O O . GLY A 1 86 ? -30.294 28.932 -6.624 1.00 91.94 86 GLY A O 1
ATOM 699 N N . MET A 1 87 ? -31.040 27.439 -8.095 1.00 95.19 87 MET A N 1
ATOM 700 C CA . MET A 1 87 ? -32.397 27.429 -7.539 1.00 95.19 87 MET A CA 1
ATOM 701 C C . MET A 1 87 ? -33.163 26.141 -7.837 1.00 95.19 87 MET A C 1
ATOM 703 O O . MET A 1 87 ? -32.916 25.452 -8.829 1.00 95.19 87 MET A O 1
ATOM 707 N N . LYS A 1 88 ? -34.127 25.819 -6.970 1.00 94.62 88 LYS A N 1
ATOM 708 C CA . LYS A 1 88 ? -35.088 24.723 -7.151 1.00 94.62 88 LYS A CA 1
ATOM 709 C C . LYS A 1 88 ? -36.459 25.112 -6.610 1.00 94.62 88 LYS A C 1
ATOM 711 O O . LYS A 1 88 ? -36.556 25.821 -5.611 1.00 94.62 88 LYS A O 1
ATOM 716 N N . PHE A 1 89 ? -37.521 24.601 -7.228 1.00 93.88 89 PHE A N 1
ATOM 717 C CA . PHE A 1 89 ? -38.867 24.731 -6.675 1.00 93.88 89 PHE A CA 1
ATOM 718 C C . PHE A 1 89 ? -38.963 23.970 -5.354 1.00 93.88 89 PHE A C 1
ATOM 720 O O . PHE A 1 89 ? -38.675 22.775 -5.295 1.00 93.88 89 PHE A O 1
ATOM 727 N N . LEU A 1 90 ? -39.335 24.690 -4.298 1.00 86.69 90 LEU A N 1
ATOM 728 C CA . LEU A 1 90 ? -39.676 24.114 -3.001 1.00 86.69 90 LEU A CA 1
ATOM 729 C C . LEU A 1 90 ? -41.089 23.519 -3.046 1.00 86.69 90 LEU A C 1
ATOM 731 O O . LEU A 1 90 ? -41.356 22.470 -2.466 1.00 86.69 90 LEU A O 1
ATOM 735 N N . ASP A 1 91 ? -41.973 24.207 -3.759 1.00 88.50 91 ASP A N 1
ATOM 736 C CA . ASP A 1 91 ? -43.310 23.787 -4.148 1.00 88.50 91 ASP A CA 1
ATOM 737 C C . ASP A 1 91 ? -43.708 24.551 -5.415 1.00 88.50 91 ASP A C 1
ATOM 739 O O . ASP A 1 91 ? -42.872 25.181 -6.058 1.00 88.50 91 ASP A O 1
ATOM 743 N N . ASP A 1 92 ? -44.977 24.474 -5.793 1.00 85.75 92 ASP A N 1
ATOM 744 C CA . ASP A 1 92 ? -45.463 25.024 -7.050 1.00 85.75 92 ASP A CA 1
ATOM 745 C C . ASP A 1 92 ? -45.387 26.551 -7.171 1.00 85.75 92 ASP A C 1
ATOM 747 O O . ASP A 1 92 ? -45.375 27.068 -8.288 1.00 85.75 92 ASP A O 1
ATOM 751 N N . ASP A 1 93 ? -45.348 27.259 -6.043 1.00 90.88 93 ASP A N 1
ATOM 752 C CA . ASP A 1 93 ? -45.444 28.718 -5.999 1.00 90.88 93 ASP A CA 1
ATOM 753 C C . ASP A 1 93 ? -44.152 29.366 -5.475 1.00 90.88 93 ASP A C 1
ATOM 755 O O . ASP A 1 93 ? -43.978 30.586 -5.575 1.00 90.88 93 ASP A O 1
ATOM 759 N N . ARG A 1 94 ? -43.226 28.568 -4.920 1.00 94.81 94 ARG A N 1
ATOM 760 C CA . ARG A 1 94 ? -42.022 29.059 -4.241 1.00 94.81 94 ARG A CA 1
ATOM 761 C C . ARG A 1 94 ? -40.735 28.434 -4.765 1.00 94.81 94 ARG A C 1
ATOM 763 O O . ARG A 1 94 ? -40.569 27.215 -4.791 1.00 94.81 94 ARG A O 1
ATOM 770 N N . LEU A 1 95 ? -39.771 29.294 -5.079 1.00 95.88 95 LEU A N 1
ATOM 771 C CA . LEU A 1 95 ? -38.401 28.933 -5.438 1.00 95.88 95 LEU A CA 1
ATOM 772 C C . LEU A 1 95 ? -37.480 29.100 -4.233 1.00 95.88 95 LEU A C 1
ATOM 774 O O . LEU A 1 95 ? -37.459 30.156 -3.610 1.00 95.88 95 LEU A O 1
ATOM 778 N N . LEU A 1 96 ? -36.690 28.076 -3.929 1.00 96.69 96 LEU A N 1
ATOM 779 C CA . LEU A 1 96 ? -35.540 28.181 -3.041 1.00 96.69 96 LEU A CA 1
ATOM 780 C C . LEU A 1 96 ? -34.313 28.527 -3.892 1.00 96.69 96 LEU A C 1
ATOM 782 O O . LEU A 1 96 ? -34.035 27.838 -4.871 1.00 96.69 96 LEU A O 1
ATOM 786 N N . ILE A 1 97 ? -33.604 29.587 -3.523 1.00 97.12 97 ILE A N 1
ATOM 787 C CA . ILE A 1 97 ? -32.487 30.188 -4.254 1.00 97.12 97 ILE A CA 1
ATOM 788 C C . ILE A 1 97 ? -31.240 30.121 -3.368 1.00 97.12 97 ILE A C 1
ATOM 790 O O . ILE A 1 97 ? -31.288 30.526 -2.204 1.00 97.12 97 ILE A O 1
ATOM 794 N N . THR A 1 98 ? -30.121 29.635 -3.898 1.00 95.06 98 THR A N 1
ATOM 795 C CA . THR A 1 98 ? -28.792 29.882 -3.330 1.00 95.06 98 THR A CA 1
ATOM 796 C C . THR A 1 98 ? -28.336 31.276 -3.739 1.00 95.06 98 THR A C 1
ATOM 798 O O . THR A 1 98 ? -28.248 31.595 -4.919 1.00 95.06 98 THR A O 1
ATOM 801 N N . ASP A 1 99 ? -28.070 32.127 -2.756 1.00 94.38 99 ASP A N 1
ATOM 802 C CA . ASP A 1 99 ? -27.624 33.502 -2.939 1.00 94.38 99 ASP A CA 1
ATOM 803 C C . ASP A 1 99 ? -26.236 33.691 -2.314 1.00 94.38 99 ASP A C 1
ATOM 805 O O . ASP A 1 99 ? -26.065 33.522 -1.101 1.00 94.38 99 ASP A O 1
ATOM 809 N N . TYR A 1 100 ? -25.245 34.064 -3.129 1.00 89.31 100 TYR A N 1
ATOM 810 C CA . TYR A 1 100 ? -23.859 34.259 -2.683 1.00 89.31 100 TYR A CA 1
ATOM 811 C C . TYR A 1 100 ? -23.747 35.249 -1.518 1.00 89.31 100 TYR A C 1
ATOM 813 O O . TYR A 1 100 ? -22.926 35.057 -0.620 1.00 89.31 100 TYR A O 1
ATOM 821 N N . LYS A 1 101 ? -24.595 36.282 -1.507 1.00 89.94 101 LYS A N 1
ATOM 822 C CA . LYS A 1 101 ? -24.576 37.371 -0.530 1.00 89.94 101 LYS A CA 1
ATOM 823 C C . LYS A 1 101 ? -25.414 37.058 0.710 1.00 89.94 101 LYS A C 1
ATOM 825 O O . LYS A 1 101 ? -25.032 37.428 1.825 1.00 89.94 101 LYS A O 1
ATOM 830 N N . ASN A 1 102 ? -26.558 36.398 0.535 1.00 93.69 102 ASN A N 1
ATOM 831 C CA . ASN A 1 102 ? -27.601 36.309 1.560 1.00 93.69 102 ASN A CA 1
ATOM 832 C C . ASN A 1 102 ? -27.869 34.893 2.108 1.00 93.69 102 ASN A C 1
ATOM 834 O O . ASN A 1 102 ? -28.604 34.767 3.090 1.00 93.69 102 ASN A O 1
ATOM 838 N N . GLY A 1 103 ? -27.258 33.842 1.551 1.00 93.94 103 GLY A N 1
ATOM 839 C CA . GLY A 1 103 ? -27.494 32.449 1.950 1.00 93.94 103 GLY A CA 1
ATOM 840 C C . GLY A 1 103 ? -28.630 31.803 1.156 1.00 93.94 103 GLY A C 1
ATOM 841 O O . GLY A 1 103 ? -28.798 32.073 -0.025 1.00 93.94 103 GLY A O 1
ATOM 842 N N . LEU A 1 104 ? -29.421 30.922 1.773 1.00 95.19 104 LEU A N 1
ATOM 843 C CA . LEU A 1 104 ? -30.620 30.393 1.118 1.00 95.19 104 LEU A CA 1
ATOM 844 C C . LEU A 1 104 ? -31.769 31.394 1.242 1.00 95.19 104 LEU A C 1
ATOM 846 O O . LEU A 1 104 ? -32.130 31.799 2.351 1.00 95.19 104 LEU A O 1
ATOM 850 N N . MET A 1 105 ? -32.382 31.729 0.114 1.00 97.12 105 MET A N 1
ATOM 851 C CA . MET A 1 105 ? -33.491 32.672 -0.013 1.00 97.12 105 MET A CA 1
ATOM 852 C C . MET A 1 105 ? -34.712 31.960 -0.592 1.00 97.12 105 MET A C 1
ATOM 854 O O . MET A 1 105 ? -34.569 31.048 -1.394 1.00 97.12 105 MET A O 1
ATOM 858 N N . VAL A 1 106 ? -35.918 32.370 -0.218 1.00 97.31 106 VAL A N 1
ATOM 859 C CA . VAL A 1 106 ? -37.163 31.912 -0.845 1.00 97.31 106 VAL A CA 1
ATOM 860 C C . VAL A 1 106 ? -37.791 33.056 -1.626 1.00 97.31 106 VAL A C 1
ATOM 862 O O . VAL A 1 106 ? -38.022 34.129 -1.068 1.00 97.31 106 VAL A O 1
ATOM 865 N N . LEU A 1 107 ? -38.089 32.798 -2.896 1.00 97.31 107 LEU A N 1
ATOM 866 C CA . LEU A 1 107 ? -38.858 33.649 -3.796 1.00 97.31 107 LEU A CA 1
ATOM 867 C C . LEU A 1 107 ? -40.283 33.107 -3.920 1.00 97.31 107 LEU A C 1
ATOM 869 O O . LEU A 1 107 ? -40.481 31.975 -4.357 1.00 97.31 107 LEU A O 1
ATOM 873 N N . ASP A 1 108 ? -41.267 33.934 -3.586 1.00 96.75 108 ASP A N 1
ATOM 874 C CA . ASP A 1 108 ? -42.663 33.725 -3.968 1.00 96.75 108 ASP A CA 1
ATOM 875 C C . ASP A 1 108 ? -42.869 34.219 -5.408 1.00 96.75 108 ASP A C 1
ATOM 877 O O . ASP A 1 108 ? -42.714 35.404 -5.711 1.00 96.75 108 ASP A O 1
ATOM 881 N N . VAL A 1 109 ? -43.174 33.297 -6.320 1.00 94.19 109 VAL A N 1
ATOM 882 C CA . VAL A 1 109 ? -43.168 33.558 -7.768 1.00 94.19 109 VAL A CA 1
ATOM 883 C C . VAL A 1 109 ? -44.303 34.490 -8.195 1.00 94.19 109 VAL A C 1
ATOM 885 O O . VAL A 1 109 ? -44.149 35.241 -9.159 1.00 94.19 109 VAL A O 1
ATOM 888 N N . ALA A 1 110 ? -45.438 34.457 -7.495 1.00 91.19 110 ALA A N 1
ATOM 889 C CA . ALA A 1 110 ? -46.604 35.267 -7.830 1.00 91.19 110 ALA A CA 1
ATOM 890 C C . ALA A 1 110 ? -46.415 36.740 -7.441 1.00 91.19 110 ALA A C 1
ATOM 892 O O . ALA A 1 110 ? -46.798 37.637 -8.192 1.00 91.19 110 ALA A O 1
ATOM 893 N N . SER A 1 111 ? -45.831 36.988 -6.269 1.00 94.62 111 SER A N 1
ATOM 894 C CA . SER A 1 111 ? -45.598 38.335 -5.743 1.00 94.62 111 SER A CA 1
ATOM 895 C C . SER A 1 111 ? -44.241 38.925 -6.130 1.00 94.62 111 SER A C 1
ATOM 897 O O . SER A 1 111 ? -44.069 40.140 -6.052 1.00 94.62 111 SER A O 1
ATOM 899 N N . GLY A 1 112 ? -43.272 38.089 -6.517 1.00 95.00 112 GLY A N 1
ATOM 900 C CA . GLY A 1 112 ? -41.881 38.494 -6.728 1.00 95.00 112 GLY A CA 1
ATOM 901 C C . GLY A 1 112 ? -41.112 38.745 -5.424 1.00 95.00 112 GLY A C 1
ATOM 902 O O . GLY A 1 112 ? -39.982 39.239 -5.462 1.00 95.00 112 GLY A O 1
ATOM 903 N N . GLN A 1 113 ? -41.702 38.445 -4.261 1.00 96.62 113 GLN A N 1
ATOM 904 C CA . GLN A 1 113 ? -41.096 38.724 -2.963 1.00 96.62 113 GLN A CA 1
ATOM 905 C C . GLN A 1 113 ? -40.001 37.706 -2.628 1.00 96.62 113 GLN A C 1
ATOM 907 O O . GLN A 1 113 ? -40.251 36.503 -2.615 1.00 96.62 113 GLN A O 1
ATOM 912 N N . VAL A 1 114 ? -38.810 38.201 -2.274 1.00 97.06 114 VAL A N 1
ATOM 913 C CA . VAL A 1 114 ? -37.681 37.381 -1.814 1.00 97.06 114 VAL A CA 1
ATOM 914 C C . VAL A 1 114 ? -37.471 37.569 -0.314 1.00 97.06 114 VAL A C 1
ATOM 916 O O . VAL A 1 114 ? -37.382 38.695 0.176 1.00 97.06 114 VAL A O 1
ATOM 919 N N . THR A 1 115 ? -37.389 36.467 0.430 1.00 96.19 115 THR A N 1
ATOM 920 C CA . THR A 1 115 ? -37.187 36.462 1.888 1.00 96.19 115 THR A CA 1
ATOM 921 C C . THR A 1 115 ? -36.099 35.468 2.299 1.00 96.19 115 THR A C 1
ATOM 923 O O . THR A 1 115 ? -35.928 34.451 1.630 1.00 96.19 115 THR A O 1
ATOM 926 N N . PRO A 1 116 ? -35.337 35.720 3.379 1.00 95.44 116 PRO A N 1
ATOM 927 C CA . PRO A 1 116 ? -34.346 34.759 3.855 1.00 95.44 116 PRO A CA 1
ATOM 928 C C . PRO A 1 116 ? -34.990 33.446 4.309 1.00 95.44 116 PRO A C 1
ATOM 930 O O . PRO A 1 116 ? -35.911 33.454 5.123 1.00 95.44 116 PRO A O 1
ATOM 933 N N . TYR A 1 117 ? -34.459 32.323 3.830 1.00 92.81 117 TYR A N 1
ATOM 934 C CA . TYR A 1 117 ? -34.831 30.978 4.274 1.00 92.81 117 TYR A CA 1
ATOM 935 C C . TYR A 1 117 ? -33.821 30.429 5.283 1.00 92.81 117 TYR A C 1
ATOM 937 O O . TYR A 1 117 ? -34.187 29.994 6.372 1.00 92.81 117 TYR A O 1
ATOM 945 N N . LEU A 1 118 ? -32.530 30.514 4.953 1.00 91.56 118 LEU A N 1
ATOM 946 C CA . LEU A 1 118 ? -31.430 30.199 5.856 1.00 91.56 118 LEU A CA 1
ATOM 947 C C . LEU A 1 118 ? -30.245 31.109 5.532 1.00 91.56 118 LEU A C 1
ATOM 949 O O . LEU A 1 118 ? -29.479 30.839 4.615 1.00 91.56 118 LEU A O 1
ATOM 953 N N . ALA A 1 119 ? -30.084 32.183 6.302 1.00 87.75 119 ALA A N 1
ATOM 954 C CA . ALA A 1 119 ? -29.014 33.159 6.076 1.00 87.75 119 ALA A CA 1
ATOM 955 C C . ALA A 1 119 ? -27.677 32.783 6.746 1.00 87.75 119 ALA A C 1
ATOM 957 O O . ALA A 1 119 ? -26.632 33.349 6.425 1.00 87.75 119 ALA A O 1
ATOM 958 N N . ARG A 1 120 ? -27.708 31.883 7.740 1.00 82.44 120 ARG A N 1
ATOM 959 C CA . ARG A 1 120 ? -26.558 31.502 8.575 1.00 82.44 120 ARG A CA 1
ATOM 960 C C . ARG A 1 120 ? -26.661 30.054 9.026 1.00 82.44 120 ARG A C 1
ATOM 962 O O . ARG A 1 120 ? -27.764 29.551 9.235 1.00 82.44 120 ARG A O 1
ATOM 969 N N . ARG A 1 121 ? -25.514 29.427 9.281 1.00 74.62 121 ARG A N 1
ATOM 970 C CA . ARG A 1 121 ? -25.416 28.189 10.060 1.00 74.62 121 ARG A CA 1
ATOM 971 C C . ARG A 1 121 ? -24.945 28.562 11.464 1.00 74.62 121 ARG A C 1
ATOM 973 O O . ARG A 1 121 ? -23.801 28.969 11.645 1.00 74.62 121 ARG A O 1
ATOM 980 N N . ASN A 1 122 ? -25.811 28.420 12.466 1.00 75.12 122 ASN A N 1
ATOM 981 C CA . ASN A 1 122 ? -25.569 28.944 13.817 1.00 75.12 122 ASN A CA 1
ATOM 982 C C . ASN A 1 122 ? -25.275 30.463 13.777 1.00 75.12 122 ASN A C 1
ATOM 984 O O . ASN A 1 122 ? -26.083 31.234 13.261 1.00 75.12 122 ASN A O 1
ATOM 988 N N . SER A 1 123 ? -24.129 30.904 14.304 1.00 69.44 123 SER A N 1
ATOM 989 C CA . SER A 1 123 ? -23.679 32.303 14.284 1.00 69.44 123 SER A CA 1
ATOM 990 C C . SER A 1 123 ? -22.877 32.688 13.029 1.00 69.44 123 SER A C 1
ATOM 992 O O . SER A 1 123 ? -22.637 33.878 12.815 1.00 69.44 123 SER A O 1
ATOM 994 N N . GLU A 1 124 ? -22.500 31.724 12.183 1.00 74.50 124 GLU A N 1
ATOM 995 C CA . GLU A 1 124 ? -21.623 31.907 11.019 1.00 74.50 124 GLU A CA 1
ATOM 996 C C . GLU A 1 124 ? -22.444 32.202 9.748 1.00 74.50 124 GLU A C 1
ATOM 998 O O . GLU A 1 124 ? -23.411 31.498 9.440 1.00 74.50 124 GLU A O 1
ATOM 1003 N N . ARG A 1 125 ? -22.074 33.250 8.999 1.00 84.31 125 ARG A N 1
ATOM 1004 C CA . ARG A 1 125 ? -22.609 33.482 7.646 1.00 84.31 125 ARG A CA 1
ATOM 1005 C C . ARG A 1 125 ? -21.981 32.493 6.667 1.00 84.31 125 ARG A C 1
ATOM 1007 O O . ARG A 1 125 ? -20.825 32.121 6.835 1.00 84.31 125 ARG A O 1
ATOM 1014 N N . PHE A 1 126 ? -22.734 32.108 5.643 1.00 88.44 126 PHE A N 1
ATOM 1015 C CA . PHE A 1 126 ? -22.171 31.351 4.527 1.00 88.44 126 PHE A CA 1
ATOM 1016 C C . PHE A 1 126 ? -21.137 32.198 3.779 1.00 88.44 126 PHE A C 1
ATOM 1018 O O . PHE A 1 126 ? -21.250 33.426 3.743 1.00 88.44 126 PHE A O 1
ATOM 1025 N N . LYS A 1 127 ? -20.119 31.545 3.217 1.00 84.56 127 LYS A N 1
ATOM 1026 C CA . LYS A 1 127 ? -19.051 32.209 2.459 1.00 84.56 127 LYS A CA 1
ATOM 1027 C C . LYS A 1 127 ? -19.469 32.539 1.025 1.00 84.56 127 LYS A C 1
ATOM 1029 O O . LYS A 1 127 ? -18.897 33.435 0.416 1.00 84.56 127 LYS A O 1
ATOM 1034 N N . GLY A 1 128 ? -20.430 31.796 0.489 1.00 87.00 128 GLY A N 1
ATOM 1035 C CA . GLY A 1 128 ? -20.968 31.965 -0.849 1.00 87.00 128 GLY A CA 1
ATOM 1036 C C . GLY A 1 128 ? -21.634 30.677 -1.304 1.00 87.00 128 GLY A C 1
ATOM 1037 O O . GLY A 1 128 ? -20.950 29.774 -1.800 1.00 87.00 128 GLY A O 1
ATOM 1038 N N . VAL A 1 129 ? -22.952 30.579 -1.101 1.00 89.56 129 VAL A N 1
ATOM 1039 C CA . VAL A 1 129 ? -23.700 29.390 -1.514 1.00 89.56 129 VAL A CA 1
ATOM 1040 C C . VAL A 1 129 ? -23.891 29.378 -3.026 1.00 89.56 129 VAL A C 1
ATOM 1042 O O . VAL A 1 129 ? -24.209 30.405 -3.621 1.00 89.56 129 VAL A O 1
ATOM 1045 N N . ASN A 1 130 ? -23.667 28.223 -3.647 1.00 87.31 130 ASN A N 1
ATOM 1046 C CA . ASN A 1 130 ? -23.601 28.112 -5.102 1.00 87.31 130 ASN A CA 1
ATOM 1047 C C . ASN A 1 130 ? -24.812 27.353 -5.655 1.00 87.31 130 ASN A C 1
ATOM 1049 O O . ASN A 1 130 ? -25.671 27.968 -6.282 1.00 87.31 130 ASN A O 1
ATOM 1053 N N . ASP A 1 131 ? -24.947 26.067 -5.327 1.00 88.75 131 ASP A N 1
ATOM 1054 C CA . ASP A 1 131 ? -25.974 25.184 -5.891 1.00 88.75 131 ASP A CA 1
ATOM 1055 C C . ASP A 1 131 ? -26.747 24.417 -4.821 1.00 88.75 131 ASP A C 1
ATOM 1057 O O . ASP A 1 131 ? -26.241 24.204 -3.714 1.00 88.75 131 ASP A O 1
ATOM 1061 N N . LEU A 1 132 ? -27.960 23.962 -5.166 1.00 92.19 132 LEU A N 1
ATOM 1062 C CA . LEU A 1 132 ? -28.777 23.119 -4.293 1.00 92.19 132 LEU A CA 1
ATOM 1063 C C . LEU A 1 132 ? -29.558 22.011 -5.017 1.00 92.19 132 LEU A C 1
ATOM 1065 O O . LEU A 1 132 ? -29.963 22.140 -6.173 1.00 92.19 132 LEU A O 1
ATOM 1069 N N . THR A 1 133 ? -29.834 20.923 -4.299 1.00 87.06 133 THR A N 1
ATOM 1070 C CA . THR A 1 133 ? -30.739 19.856 -4.742 1.00 87.06 133 THR A CA 1
ATOM 1071 C C . THR A 1 133 ? -31.510 19.248 -3.576 1.00 87.06 133 THR A C 1
ATOM 1073 O O . THR A 1 133 ? -31.069 19.294 -2.428 1.00 87.06 133 THR A O 1
ATOM 1076 N N . PHE A 1 134 ? -32.652 18.640 -3.889 1.00 86.12 134 PHE A N 1
ATOM 1077 C CA . PHE A 1 134 ? -33.424 17.827 -2.956 1.00 86.12 134 PHE A CA 1
ATOM 1078 C C . PHE A 1 134 ? -33.143 16.339 -3.197 1.00 86.12 134 PHE A C 1
ATOM 1080 O O . PHE A 1 134 ? -32.983 15.928 -4.348 1.00 86.12 134 PHE A O 1
ATOM 1087 N N . ASP A 1 135 ? -33.105 15.528 -2.140 1.00 76.88 135 ASP A N 1
ATOM 1088 C CA . ASP A 1 135 ? -33.219 14.070 -2.271 1.00 76.88 135 ASP A CA 1
ATOM 1089 C C . ASP A 1 135 ? -34.674 13.592 -2.134 1.00 76.88 135 ASP A C 1
ATOM 1091 O O . ASP A 1 135 ? -35.589 14.364 -1.836 1.00 76.88 135 ASP A O 1
ATOM 1095 N N . ALA A 1 136 ? -34.899 12.292 -2.348 1.00 74.56 136 ALA A N 1
ATOM 1096 C CA . ALA A 1 136 ? -36.229 11.685 -2.276 1.00 74.56 136 ALA A CA 1
ATOM 1097 C C . ALA A 1 136 ? -36.869 11.757 -0.873 1.00 74.56 136 ALA A C 1
ATOM 1099 O O . ALA A 1 136 ? -38.069 11.530 -0.729 1.00 74.56 136 ALA A O 1
ATOM 1100 N N . GLN A 1 137 ? -36.081 12.058 0.162 1.00 65.12 137 GLN A N 1
ATOM 1101 C CA . GLN A 1 137 ? -36.516 12.216 1.546 1.00 65.12 137 GLN A CA 1
ATOM 1102 C C . GLN A 1 137 ? -36.765 13.689 1.915 1.00 65.12 137 GLN A C 1
ATOM 1104 O O . GLN A 1 137 ? -37.149 13.972 3.050 1.00 65.12 137 GLN A O 1
ATOM 1109 N N . GLY A 1 138 ? -36.578 14.622 0.974 1.00 75.25 138 GLY A N 1
ATOM 1110 C CA . GLY A 1 138 ? -36.765 16.060 1.164 1.00 75.25 138 GLY A CA 1
ATOM 1111 C C . GLY A 1 138 ? -35.580 16.766 1.830 1.00 75.25 138 GLY A C 1
ATOM 1112 O O . GLY A 1 138 ? -35.731 17.902 2.279 1.00 75.25 138 GLY A O 1
ATOM 1113 N N . ASN A 1 139 ? -34.410 16.123 1.935 1.00 78.88 139 ASN A N 1
ATOM 1114 C CA . ASN A 1 139 ? -33.184 16.778 2.394 1.00 78.88 139 ASN A CA 1
ATOM 1115 C C . ASN A 1 139 ? -32.695 17.758 1.331 1.00 78.88 139 ASN A C 1
ATOM 1117 O O . ASN A 1 139 ? -32.553 17.393 0.168 1.00 78.88 139 ASN A O 1
ATOM 1121 N N . ILE A 1 140 ? -32.393 18.983 1.752 1.00 88.50 140 ILE A N 1
ATOM 1122 C CA . ILE A 1 140 ? -31.746 20.001 0.932 1.00 88.50 140 ILE A CA 1
ATOM 1123 C C . ILE A 1 140 ? -30.241 19.816 1.074 1.00 88.50 140 ILE A C 1
ATOM 1125 O O . ILE A 1 140 ? -29.679 19.991 2.157 1.00 88.50 140 ILE A O 1
ATOM 1129 N N . TYR A 1 141 ? -29.577 19.489 -0.021 1.00 83.12 141 TYR A N 1
ATOM 1130 C CA . TYR A 1 141 ? -28.129 19.553 -0.130 1.00 83.12 141 TYR A CA 1
ATOM 1131 C C . TYR A 1 141 ? -27.775 20.851 -0.826 1.00 83.12 141 TYR A C 1
ATOM 1133 O O . TYR A 1 141 ? -28.321 21.121 -1.890 1.00 83.12 141 TYR A O 1
ATOM 1141 N N . PHE A 1 142 ? -26.888 21.648 -0.242 1.00 90.56 142 PHE A N 1
ATOM 1142 C CA . PHE A 1 142 ? -26.420 22.872 -0.875 1.00 90.56 142 PHE A CA 1
ATOM 1143 C C . PHE A 1 142 ? -24.938 23.106 -0.614 1.00 90.56 142 PHE A C 1
ATOM 1145 O O . PHE A 1 142 ? -24.411 22.773 0.452 1.00 90.56 142 PHE A O 1
ATOM 1152 N N . THR A 1 143 ? -24.254 23.649 -1.609 1.00 87.12 143 THR A N 1
ATOM 1153 C CA . THR A 1 143 ? -22.822 23.936 -1.548 1.00 87.12 143 THR A CA 1
ATOM 1154 C C . THR A 1 143 ? -22.594 25.350 -1.037 1.00 87.12 143 THR A C 1
ATOM 1156 O O . THR A 1 143 ? -23.236 26.290 -1.489 1.00 87.12 143 THR A O 1
ATOM 1159 N N . ASP A 1 144 ? -21.660 25.503 -0.102 1.00 87.50 144 ASP A N 1
ATOM 1160 C CA . ASP A 1 144 ? -21.073 26.774 0.326 1.00 87.50 144 ASP A CA 1
ATOM 1161 C C . ASP A 1 144 ? -19.617 26.774 -0.126 1.00 87.50 144 ASP A C 1
ATOM 1163 O O . ASP A 1 144 ? -18.699 26.411 0.615 1.00 87.50 144 ASP A O 1
ATOM 1167 N N . GLN A 1 145 ? -19.436 27.043 -1.417 1.00 75.12 145 GLN A N 1
ATOM 1168 C CA . GLN A 1 145 ? -18.139 26.917 -2.061 1.00 75.12 145 GLN A CA 1
ATOM 1169 C C . GLN A 1 145 ? -17.203 28.039 -1.618 1.00 75.12 145 GLN A C 1
ATOM 1171 O O . GLN A 1 145 ? -16.024 27.770 -1.431 1.00 75.12 145 GLN A O 1
ATOM 1176 N N . GLY A 1 146 ? -17.692 29.274 -1.447 1.00 64.62 146 GLY A N 1
ATOM 1177 C CA . GLY A 1 146 ? -16.912 30.374 -0.863 1.00 64.62 146 GLY A CA 1
ATOM 1178 C C . GLY A 1 146 ? -15.504 30.575 -1.445 1.00 64.62 146 GLY A C 1
ATOM 1179 O O . GLY A 1 146 ? -14.570 30.747 -0.672 1.00 64.62 146 GLY A O 1
ATOM 1180 N N . GLN A 1 147 ? -15.342 30.469 -2.773 1.00 63.91 147 GLN A N 1
ATOM 1181 C CA . GLN A 1 147 ? -14.046 30.490 -3.486 1.00 63.91 147 GLN A CA 1
ATOM 1182 C C . GLN A 1 147 ? -13.015 29.436 -3.027 1.00 63.91 147 GLN A C 1
ATOM 1184 O O . GLN A 1 147 ? -11.811 29.606 -3.208 1.00 63.91 147 GLN A O 1
ATOM 1189 N N . SER A 1 148 ? -13.480 28.316 -2.478 1.00 61.59 148 SER A N 1
ATOM 1190 C CA . SER A 1 148 ? -12.602 27.228 -2.055 1.00 61.59 148 SER A CA 1
ATOM 1191 C C . SER A 1 148 ? -11.800 26.664 -3.214 1.00 61.59 148 SER A C 1
ATOM 1193 O O . SER A 1 148 ? -12.336 26.366 -4.284 1.00 61.59 148 SER A O 1
ATOM 1195 N N . GLY A 1 149 ? -10.511 26.485 -2.959 1.00 56.25 149 GLY A N 1
ATOM 1196 C CA . GLY A 1 149 ? -9.530 25.973 -3.904 1.00 56.25 149 GLY A CA 1
ATOM 1197 C C . GLY A 1 149 ? -8.395 25.268 -3.169 1.00 56.25 149 GLY A C 1
ATOM 1198 O O . GLY A 1 149 ? -8.415 25.149 -1.947 1.00 56.25 149 GLY A O 1
ATOM 1199 N N . LEU A 1 150 ? -7.378 24.821 -3.906 1.00 46.47 150 LEU A N 1
ATOM 1200 C CA . LEU A 1 150 ? -6.245 24.048 -3.368 1.00 46.47 150 LEU A CA 1
ATOM 1201 C C . LEU A 1 150 ? -5.526 24.703 -2.171 1.00 46.47 150 LEU A C 1
ATOM 1203 O O . LEU A 1 150 ? -4.933 23.997 -1.363 1.00 46.47 150 LEU A O 1
ATOM 1207 N N . HIS A 1 151 ? -5.585 26.031 -2.047 1.00 48.09 151 HIS A N 1
ATOM 1208 C CA . HIS A 1 151 ? -4.912 26.794 -0.990 1.00 48.09 151 HIS A CA 1
ATOM 1209 C C . HIS A 1 151 ? -5.821 27.193 0.185 1.00 48.09 151 HIS A C 1
ATOM 1211 O O . HIS A 1 151 ? -5.313 27.564 1.238 1.00 48.09 151 HIS A O 1
ATOM 1217 N N . ASP A 1 152 ? -7.143 27.098 0.026 1.00 53.34 152 ASP A N 1
ATOM 1218 C CA . ASP A 1 152 ? -8.130 27.303 1.093 1.00 53.34 152 ASP A CA 1
ATOM 1219 C C . ASP A 1 152 ? -9.285 26.302 0.891 1.00 53.34 152 ASP A C 1
ATOM 1221 O O . ASP A 1 152 ? -10.310 26.637 0.289 1.00 53.34 152 ASP A O 1
ATOM 1225 N N . PRO A 1 153 ? -9.125 25.039 1.338 1.00 64.56 153 PRO A N 1
ATOM 1226 C CA . PRO A 1 153 ? -10.119 23.983 1.159 1.00 64.56 153 PRO A CA 1
ATOM 1227 C C . PRO A 1 153 ? -11.231 24.071 2.219 1.00 64.56 153 PRO A C 1
ATOM 1229 O O . PRO A 1 153 ? -11.646 23.067 2.792 1.00 64.56 153 PRO A O 1
ATOM 1232 N N . SER A 1 154 ? -11.699 25.279 2.535 1.00 66.06 154 SER A N 1
ATOM 1233 C CA . SER A 1 154 ? -12.670 25.515 3.613 1.00 66.06 154 SER A CA 1
ATOM 1234 C C . SER A 1 154 ? -14.135 25.431 3.177 1.00 66.06 154 SER A C 1
ATOM 1236 O O . SER A 1 154 ? -15.031 25.687 3.987 1.00 66.06 154 SER A O 1
ATOM 1238 N N . GLY A 1 155 ? -14.375 25.067 1.920 1.00 74.19 155 GLY A N 1
ATOM 1239 C CA . GLY A 1 155 ? -15.689 24.928 1.305 1.00 74.19 155 GLY A CA 1
ATOM 1240 C C . GLY A 1 155 ? -16.450 23.770 1.906 1.00 74.19 155 GLY A C 1
ATOM 1241 O O . GLY A 1 155 ? -15.878 22.757 2.309 1.00 74.19 155 GLY A O 1
ATOM 1242 N N . ARG A 1 156 ? -17.764 23.930 2.007 1.00 79.62 156 ARG A N 1
ATOM 1243 C CA . ARG A 1 156 ? -18.608 22.982 2.732 1.00 79.62 156 ARG A CA 1
ATOM 1244 C C . ARG A 1 156 ? -19.769 22.543 1.860 1.00 79.62 156 ARG A C 1
ATOM 1246 O O . ARG A 1 156 ? -20.378 23.344 1.158 1.00 79.62 156 ARG A O 1
ATOM 1253 N N . LEU A 1 157 ? -20.109 21.263 1.948 1.00 75.00 157 LEU A N 1
ATOM 1254 C CA . LEU A 1 157 ? -21.401 20.757 1.507 1.00 75.00 157 LEU A CA 1
ATOM 1255 C C . LEU A 1 157 ? -22.302 20.662 2.735 1.00 75.00 157 LEU A C 1
ATOM 1257 O O . LEU A 1 157 ? -22.005 19.933 3.684 1.00 75.00 157 LEU A O 1
ATOM 1261 N N . TYR A 1 158 ? -23.407 21.394 2.722 1.00 77.75 158 TYR A N 1
ATOM 1262 C CA . TYR A 1 158 ? -24.404 21.332 3.774 1.00 77.75 158 TYR A CA 1
ATOM 1263 C C . TYR A 1 158 ? -25.533 20.398 3.369 1.00 77.75 158 TYR A C 1
ATOM 1265 O O . TYR A 1 158 ? -26.037 20.454 2.252 1.00 77.75 158 TYR A O 1
ATOM 1273 N N . ARG A 1 159 ? -25.962 19.559 4.313 1.00 84.06 159 ARG A N 1
ATOM 1274 C CA . ARG A 1 159 ? -27.215 18.810 4.217 1.00 84.06 159 ARG A CA 1
ATOM 1275 C C . ARG A 1 159 ? -28.177 19.315 5.280 1.00 84.06 159 ARG A C 1
ATOM 1277 O O . ARG A 1 159 ? -28.043 18.972 6.456 1.00 84.06 159 ARG A O 1
ATOM 1284 N N . LEU A 1 160 ? -29.160 20.090 4.855 1.00 75.88 160 LEU A N 1
ATOM 1285 C CA . LEU A 1 160 ? -30.297 20.507 5.655 1.00 75.88 160 LEU A CA 1
ATOM 1286 C C . LEU A 1 160 ? -31.403 19.458 5.510 1.00 75.88 160 LEU A C 1
ATOM 1288 O O . LEU A 1 160 ? -32.055 19.350 4.477 1.00 75.88 160 LEU A O 1
ATOM 1292 N N . ARG A 1 161 ? -31.578 18.638 6.543 1.00 69.19 161 ARG A N 1
ATOM 1293 C CA . ARG A 1 161 ? -32.598 17.587 6.555 1.00 69.19 161 ARG A CA 1
ATOM 1294 C C . ARG A 1 161 ? -33.961 18.147 6.989 1.00 69.19 161 ARG A C 1
ATOM 1296 O O . ARG A 1 161 ? -33.977 18.986 7.890 1.00 69.19 161 ARG A O 1
ATOM 1303 N N . PRO A 1 162 ? -35.096 17.667 6.447 1.00 55.38 162 PRO A N 1
ATOM 1304 C CA . PRO A 1 162 ? -36.419 18.047 6.922 1.00 55.38 162 PRO A CA 1
ATOM 1305 C C . PRO A 1 162 ? -36.768 17.318 8.231 1.00 55.38 162 PRO A C 1
ATOM 1307 O O . PRO A 1 162 ? -37.610 17.789 8.988 1.00 55.38 162 PRO A O 1
ATOM 1310 N N . GLY A 1 163 ? -36.105 16.189 8.517 1.00 54.19 163 GLY A N 1
ATOM 1311 C CA . GLY A 1 163 ? -36.114 15.502 9.807 1.00 54.19 163 GLY A CA 1
ATOM 1312 C C . GLY A 1 163 ? -34.752 15.644 10.480 1.00 54.19 163 GLY A C 1
ATOM 1313 O O . GLY A 1 163 ? -33.728 15.450 9.833 1.00 54.19 163 GLY A O 1
ATOM 1314 N N . GLY A 1 164 ? -34.721 16.013 11.759 1.00 52.09 164 GLY A N 1
ATOM 1315 C CA . GLY A 1 164 ? -33.493 16.165 12.545 1.00 52.09 164 GLY A CA 1
ATOM 1316 C C . GLY A 1 164 ? -32.643 14.883 12.677 1.00 52.09 164 GLY A C 1
ATOM 1317 O O . GLY A 1 164 ? -32.596 14.005 11.815 1.00 52.09 164 GLY A O 1
ATOM 1318 N N . GLN A 1 165 ? -31.884 14.758 13.763 1.00 54.19 165 GLN A N 1
ATOM 1319 C CA . GLN A 1 165 ? -31.037 13.583 13.988 1.00 54.19 165 GLN A CA 1
ATOM 1320 C C . GLN A 1 165 ? -31.890 12.324 14.273 1.00 54.19 165 GLN A C 1
ATOM 1322 O O . GLN A 1 165 ? -32.602 12.265 15.270 1.00 54.19 165 GLN A O 1
ATOM 1327 N N . HIS A 1 166 ? -31.791 11.285 13.429 1.00 65.50 166 HIS A N 1
ATOM 1328 C CA . HIS A 1 166 ? -32.452 9.981 13.632 1.00 65.50 166 HIS A CA 1
ATOM 1329 C C . HIS A 1 166 ? -31.640 9.065 14.563 1.00 65.50 166 HIS A C 1
ATOM 1331 O O . HIS A 1 166 ? -31.141 8.016 14.151 1.00 65.50 166 HIS A O 1
ATOM 1337 N N . ALA A 1 167 ? -31.480 9.461 15.825 1.00 74.31 167 ALA A N 1
ATOM 1338 C CA . ALA A 1 167 ? -30.652 8.714 16.771 1.00 74.31 167 ALA A CA 1
ATOM 1339 C C . ALA A 1 167 ? -31.213 7.313 17.092 1.00 74.31 167 ALA A C 1
ATOM 1341 O O . ALA A 1 167 ? -30.446 6.356 17.152 1.00 74.31 167 ALA A O 1
ATOM 1342 N N . CYS A 1 168 ? -32.539 7.162 17.215 1.00 82.06 168 CYS A N 1
ATOM 1343 C CA . CYS A 1 168 ? -33.182 5.873 17.509 1.00 82.06 168 CYS A CA 1
ATOM 1344 C C . CYS A 1 168 ? -32.963 4.827 16.397 1.00 82.06 168 CYS A C 1
ATOM 1346 O O . CYS A 1 168 ? -32.622 3.685 16.691 1.00 82.06 168 CYS A O 1
ATOM 1348 N N . LEU A 1 169 ? -33.098 5.209 15.119 1.00 76.88 169 LEU A N 1
ATOM 1349 C CA . LEU A 1 169 ? -32.918 4.280 13.990 1.00 76.88 169 LEU A CA 1
ATOM 1350 C C . LEU A 1 169 ? -31.453 3.870 13.799 1.00 76.88 169 LEU A C 1
ATOM 1352 O O . LEU A 1 169 ? -31.174 2.714 13.489 1.00 76.88 169 LEU A O 1
ATOM 1356 N N . VAL A 1 170 ? -30.513 4.798 14.009 1.00 69.25 170 VAL A N 1
ATOM 1357 C CA . VAL A 1 170 ? -29.074 4.488 13.997 1.00 69.25 170 VAL A CA 1
ATOM 1358 C C . VAL A 1 170 ? -28.725 3.555 15.157 1.00 69.25 170 VAL A C 1
ATOM 1360 O O . VAL A 1 170 ? -28.048 2.549 14.953 1.00 69.25 170 VAL A O 1
ATOM 1363 N N . ALA A 1 171 ? -29.235 3.840 16.358 1.00 72.31 171 ALA A N 1
ATOM 1364 C CA . ALA A 1 171 ? -29.048 2.980 17.519 1.00 72.31 171 ALA A CA 1
ATOM 1365 C C . ALA A 1 171 ? -29.623 1.571 17.282 1.00 72.31 171 ALA A C 1
ATOM 1367 O O . ALA A 1 171 ? -28.949 0.584 17.573 1.00 72.31 171 ALA A O 1
ATOM 1368 N N . ASP A 1 172 ? -30.808 1.457 16.674 1.00 74.44 172 ASP A N 1
ATOM 1369 C CA . ASP A 1 172 ? -31.373 0.166 16.268 1.00 74.44 172 ASP A CA 1
ATOM 1370 C C . ASP A 1 172 ? -30.503 -0.553 15.228 1.00 74.44 172 ASP A C 1
ATOM 1372 O O . ASP A 1 172 ? -30.316 -1.769 15.329 1.00 74.44 172 ASP A O 1
ATOM 1376 N N . ALA A 1 173 ? -29.927 0.173 14.264 1.00 59.22 173 ALA A N 1
ATOM 1377 C CA . ALA A 1 173 ? -29.071 -0.416 13.240 1.00 59.22 173 ALA A CA 1
ATOM 1378 C C . ALA A 1 173 ? -27.791 -1.041 13.820 1.00 59.22 173 ALA A C 1
ATOM 1380 O O . ALA A 1 173 ? -27.403 -2.135 13.398 1.00 59.22 173 ALA A O 1
ATOM 1381 N N . LEU A 1 174 ? -27.203 -0.361 14.810 1.00 58.50 174 LEU A N 1
ATOM 1382 C CA . LEU A 1 174 ? -25.951 -0.707 15.492 1.00 58.50 174 LEU A CA 1
ATOM 1383 C C . LEU A 1 174 ? -26.132 -1.632 16.701 1.00 58.50 174 LEU A C 1
ATOM 1385 O O . LEU A 1 174 ? -25.162 -1.998 17.358 1.00 58.50 174 LEU A O 1
ATOM 1389 N N . GLY A 1 175 ? -27.366 -1.996 17.043 1.00 65.50 175 GLY A N 1
ATOM 1390 C CA . GLY A 1 175 ? -27.619 -2.868 18.181 1.00 65.50 175 GLY A CA 1
ATOM 1391 C C . GLY A 1 175 ? -27.661 -2.168 19.543 1.00 65.50 175 GLY A C 1
ATOM 1392 O O . GLY A 1 175 ? -27.889 -2.840 20.547 1.00 65.50 175 GLY A O 1
ATOM 1393 N N . MET A 1 176 ? -27.568 -0.842 19.602 1.00 74.69 176 MET A N 1
ATOM 1394 C CA . MET A 1 176 ? -27.583 -0.052 20.837 1.00 74.69 176 MET A CA 1
ATOM 1395 C C . MET A 1 176 ? -28.995 0.064 21.437 1.00 74.69 176 MET A C 1
ATOM 1397 O O . MET A 1 176 ? -29.996 0.100 20.721 1.00 74.69 176 MET A O 1
ATOM 1401 N N . THR A 1 177 ? -29.092 0.127 22.766 1.00 85.88 177 THR A N 1
ATOM 1402 C CA . THR A 1 177 ? -30.376 0.180 23.501 1.00 85.88 177 THR A CA 1
ATOM 1403 C C . THR A 1 177 ? -30.630 1.509 24.210 1.00 85.88 177 THR A C 1
ATOM 1405 O O . THR A 1 177 ? -31.736 1.736 24.698 1.00 85.88 177 THR A O 1
ATOM 1408 N N . THR A 1 178 ? -29.623 2.383 24.275 1.00 89.44 178 THR A N 1
ATOM 1409 C CA . THR A 1 178 ? -29.687 3.679 24.961 1.00 89.44 178 THR A CA 1
ATOM 1410 C C . THR A 1 178 ? -29.020 4.753 24.110 1.00 89.44 178 THR A C 1
ATOM 1412 O O . THR A 1 178 ? -27.932 4.535 23.580 1.00 89.44 178 THR A O 1
ATOM 1415 N N . VAL A 1 179 ? -29.660 5.916 24.018 1.00 86.75 179 VAL A N 1
ATOM 1416 C CA . VAL A 1 179 ? -29.138 7.141 23.406 1.00 86.75 179 VAL A CA 1
ATOM 1417 C C . VAL A 1 179 ? -29.174 8.253 24.450 1.00 86.75 179 VAL A C 1
ATOM 1419 O O . VAL A 1 179 ? -30.190 8.445 25.119 1.00 86.75 179 VAL A O 1
ATOM 1422 N N . PHE A 1 180 ? -28.081 9.005 24.564 1.00 87.06 180 PHE A N 1
ATOM 1423 C CA . PHE A 1 180 ? -28.024 10.239 25.346 1.00 87.06 180 PHE A CA 1
ATOM 1424 C C . PHE A 1 180 ? -28.092 11.437 24.401 1.00 87.06 180 PHE A C 1
ATOM 1426 O O . PHE A 1 180 ? -27.305 11.522 23.459 1.00 87.06 180 PHE A O 1
ATOM 1433 N N . ALA A 1 181 ? -29.020 12.356 24.651 1.00 84.00 181 ALA A N 1
ATOM 1434 C CA . ALA A 1 181 ? -29.184 13.577 23.872 1.00 84.00 181 ALA A CA 1
ATOM 1435 C C . ALA A 1 181 ? -29.099 14.804 24.791 1.00 84.00 181 ALA A C 1
ATOM 1437 O O . ALA A 1 181 ? -29.944 15.023 25.663 1.00 84.00 181 ALA A O 1
ATOM 1438 N N . HIS A 1 182 ? -28.042 15.591 24.594 1.00 84.31 182 HIS A N 1
ATOM 1439 C CA . HIS A 1 182 ? -27.790 16.826 25.333 1.00 84.31 182 HIS A CA 1
ATOM 1440 C C . HIS A 1 182 ? -28.709 17.956 24.815 1.00 84.31 182 HIS A C 1
ATOM 1442 O O . HIS A 1 182 ? -28.930 18.033 23.603 1.00 84.31 182 HIS A O 1
ATOM 1448 N N . PRO A 1 183 ? -29.215 18.872 25.667 1.00 81.88 183 PRO A N 1
ATOM 1449 C CA . PRO A 1 183 ? -30.090 19.984 25.260 1.00 81.88 183 PRO A CA 1
ATOM 1450 C C . PRO A 1 183 ? -29.408 20.966 24.300 1.00 81.88 183 PRO A C 1
ATOM 1452 O O . PRO A 1 183 ? -30.063 21.717 23.588 1.00 81.88 183 PRO A O 1
ATOM 1455 N N . LEU A 1 184 ? -28.075 20.965 24.269 1.00 77.12 184 LEU A N 1
ATOM 1456 C CA . LEU A 1 184 ? -27.263 21.729 23.321 1.00 77.12 184 LEU A CA 1
ATOM 1457 C C . LEU A 1 184 ? -26.787 20.899 22.122 1.00 77.12 184 LEU A C 1
ATOM 1459 O O . LEU A 1 184 ? -25.839 21.310 21.470 1.00 77.12 184 LEU A O 1
ATOM 1463 N N . GLY A 1 185 ? -27.397 19.750 21.809 1.00 69.00 185 GLY A N 1
ATOM 1464 C CA . GLY A 1 185 ? -26.920 18.832 20.761 1.00 69.00 185 GLY A CA 1
ATOM 1465 C C . GLY A 1 185 ? -26.664 19.495 19.399 1.00 69.00 185 GLY A C 1
ATOM 1466 O O . GLY A 1 185 ? -25.659 19.200 18.753 1.00 69.00 185 GLY A O 1
ATOM 1467 N N . GLY A 1 186 ? -27.491 20.470 19.000 1.00 64.75 186 GLY A N 1
ATOM 1468 C CA . GLY A 1 186 ? -27.293 21.258 17.773 1.00 64.75 186 GLY A CA 1
ATOM 1469 C C . GLY A 1 186 ? -26.093 22.224 17.785 1.00 64.75 186 GLY A C 1
ATOM 1470 O O . GLY A 1 186 ? -25.625 22.640 16.725 1.00 64.75 186 GLY A O 1
ATOM 1471 N N . VAL A 1 187 ? -25.565 22.567 18.964 1.00 71.00 187 VAL A N 1
ATOM 1472 C CA . VAL A 1 187 ? -24.442 23.507 19.173 1.00 71.00 187 VAL A CA 1
ATOM 1473 C C . VAL A 1 187 ? -23.366 22.941 20.110 1.00 71.00 187 VAL A C 1
ATOM 1475 O O . VAL A 1 187 ? -22.555 23.686 20.659 1.00 71.00 187 VAL A O 1
ATOM 1478 N N . LEU A 1 188 ? -23.328 21.617 20.284 1.00 69.38 188 LEU A N 1
ATOM 1479 C CA . LEU A 1 188 ? -22.515 20.960 21.309 1.00 69.38 188 LEU A CA 1
ATOM 1480 C C . LEU A 1 188 ? -21.017 21.194 21.099 1.00 69.38 188 LEU A C 1
ATOM 1482 O O . LEU A 1 188 ? -20.277 21.298 22.067 1.00 69.38 188 LEU A O 1
ATOM 1486 N N . SER A 1 189 ? -20.575 21.356 19.849 1.00 61.00 189 SER A N 1
ATOM 1487 C CA . SER A 1 189 ? -19.191 21.723 19.534 1.00 61.00 189 SER A CA 1
ATOM 1488 C C . SER A 1 189 ? -18.811 23.104 20.074 1.00 61.00 189 SER A C 1
ATOM 1490 O O . SER A 1 189 ? -17.709 23.257 20.577 1.00 61.00 189 SER A O 1
ATOM 1492 N N . ALA A 1 190 ? -19.710 24.094 20.021 1.00 66.19 190 ALA A N 1
ATOM 1493 C CA . ALA A 1 190 ? -19.445 25.427 20.571 1.00 66.19 190 ALA A CA 1
ATOM 1494 C C . ALA A 1 190 ? -19.418 25.401 22.105 1.00 66.19 190 ALA A C 1
ATOM 1496 O O . ALA A 1 190 ? -18.564 26.036 22.716 1.00 66.19 190 ALA A O 1
ATOM 1497 N N . TYR A 1 191 ? -20.315 24.618 22.714 1.00 73.62 191 TYR A N 1
ATOM 1498 C CA . TYR A 1 191 ? -20.288 24.354 24.151 1.00 73.62 191 TYR A CA 1
ATOM 1499 C C . TYR A 1 191 ? -18.970 23.679 24.561 1.00 73.62 191 TYR A C 1
ATOM 1501 O O . TYR A 1 191 ? -18.272 24.181 25.431 1.00 73.62 191 TYR A O 1
ATOM 1509 N N . GLY A 1 192 ? -18.563 22.618 23.857 1.00 72.88 192 GLY A N 1
ATOM 1510 C CA . GLY A 1 192 ? -17.295 21.926 24.088 1.00 72.88 192 GLY A CA 1
ATOM 1511 C C . GLY A 1 192 ? -16.062 22.809 23.879 1.00 72.88 192 GLY A C 1
ATOM 1512 O O . GLY A 1 192 ? -15.136 22.728 24.672 1.00 72.88 192 GLY A O 1
ATOM 1513 N N . MET A 1 193 ? -16.061 23.693 22.873 1.00 71.94 193 MET A N 1
ATOM 1514 C CA . MET A 1 193 ? -14.988 24.678 22.673 1.00 71.94 193 MET A CA 1
ATOM 1515 C C . MET A 1 193 ? -14.874 25.667 23.839 1.00 71.94 193 MET A C 1
ATOM 1517 O O . MET A 1 193 ? -13.763 26.039 24.190 1.00 71.94 193 MET A O 1
ATOM 1521 N N . GLY A 1 194 ? -15.996 26.090 24.433 1.00 75.06 194 GLY A N 1
ATOM 1522 C CA . GLY A 1 194 ? -15.986 26.959 25.616 1.00 75.06 194 GLY A CA 1
ATOM 1523 C C . GLY A 1 194 ? -15.522 26.248 26.892 1.00 75.06 194 GLY A C 1
ATOM 1524 O O . GLY A 1 194 ? -14.917 26.873 27.755 1.00 75.06 194 GLY A O 1
ATOM 1525 N N . LEU A 1 195 ? -15.772 24.938 26.996 1.00 79.81 195 LEU A N 1
ATOM 1526 C CA . LEU A 1 195 ? -15.331 24.108 28.123 1.00 79.81 195 LEU A CA 1
ATOM 1527 C C . LEU A 1 195 ? -13.889 23.605 28.002 1.00 79.81 195 LEU A C 1
ATOM 1529 O O . LEU A 1 195 ? -13.340 23.118 28.987 1.00 79.81 195 LEU A O 1
ATOM 1533 N N . ALA A 1 196 ? -13.310 23.633 26.803 1.00 79.88 196 ALA A N 1
ATOM 1534 C CA . ALA A 1 196 ? -12.004 23.047 26.554 1.00 79.88 196 ALA A CA 1
ATOM 1535 C C . ALA A 1 196 ? -10.912 23.784 27.339 1.00 79.88 196 ALA A C 1
ATOM 1537 O O . ALA A 1 196 ? -10.835 25.014 27.320 1.00 79.88 196 ALA A O 1
ATOM 1538 N N . ASP A 1 197 ? -10.040 23.018 27.991 1.00 86.12 197 ASP A N 1
ATOM 1539 C CA . ASP A 1 197 ? -8.840 23.566 28.611 1.00 86.12 197 ASP A CA 1
ATOM 1540 C C . ASP A 1 197 ? -7.896 24.125 27.536 1.00 86.12 197 ASP A C 1
ATOM 1542 O O . ASP A 1 197 ? -7.692 23.527 26.473 1.00 86.12 197 ASP A O 1
ATOM 1546 N N . GLN A 1 198 ? -7.276 25.269 27.825 1.00 88.50 198 GLN A N 1
ATOM 1547 C CA . GLN A 1 198 ? -6.178 25.779 27.012 1.00 88.50 198 GLN A CA 1
ATOM 1548 C C . GLN A 1 198 ? -4.951 24.912 27.271 1.00 88.50 198 GLN A C 1
ATOM 1550 O O . GLN A 1 198 ? -4.616 24.636 28.423 1.00 88.50 198 GLN A O 1
ATOM 1555 N N . THR A 1 199 ? -4.288 24.483 26.198 1.00 91.44 199 THR A N 1
ATOM 1556 C CA . THR A 1 199 ? -3.178 23.531 26.270 1.00 91.44 199 THR A CA 1
ATOM 1557 C C . THR A 1 199 ? -1.980 24.038 25.473 1.00 91.44 199 THR A C 1
ATOM 1559 O O . THR A 1 199 ? -2.125 24.392 24.304 1.00 91.44 199 THR A O 1
ATOM 1562 N N . ASP A 1 200 ? -0.794 24.036 26.082 1.00 94.62 200 ASP A N 1
ATOM 1563 C CA . ASP A 1 200 ? 0.490 24.182 25.384 1.00 94.62 200 ASP A CA 1
ATOM 1564 C C . ASP A 1 200 ? 1.321 22.912 25.605 1.00 94.62 200 ASP A C 1
ATOM 1566 O O . ASP A 1 200 ? 1.505 22.463 26.741 1.00 94.62 200 ASP A O 1
ATOM 1570 N N . MET A 1 201 ? 1.807 22.326 24.508 1.00 95.06 201 MET A N 1
ATOM 1571 C CA . MET A 1 201 ? 2.658 21.142 24.527 1.00 95.06 201 MET A CA 1
ATOM 1572 C C . MET A 1 201 ? 4.044 21.469 23.966 1.00 95.06 201 MET A C 1
ATOM 1574 O O . MET A 1 201 ? 4.189 21.961 22.844 1.00 95.06 201 MET A O 1
ATOM 1578 N N . ARG A 1 202 ? 5.082 21.125 24.731 1.00 96.06 202 ARG A N 1
ATOM 1579 C CA . ARG A 1 202 ? 6.495 21.264 24.357 1.00 96.06 202 ARG A CA 1
ATOM 1580 C C . ARG A 1 202 ? 7.159 19.901 24.345 1.00 96.06 202 ARG A C 1
ATOM 1582 O O . ARG A 1 202 ? 6.904 19.078 25.219 1.00 96.06 202 ARG A O 1
ATOM 1589 N N . GLN A 1 203 ? 8.034 19.670 23.374 1.00 95.75 203 GLN A N 1
ATOM 1590 C CA . GLN A 1 203 ? 8.729 18.396 23.221 1.00 95.75 203 GLN A CA 1
ATOM 1591 C C . GLN A 1 203 ? 10.181 18.587 22.796 1.00 95.75 203 GLN A C 1
ATOM 1593 O O . GLN A 1 203 ? 10.522 19.587 22.160 1.00 95.75 203 GLN A O 1
ATOM 1598 N N . LYS A 1 204 ? 11.026 17.617 23.148 1.00 94.88 204 LYS A N 1
ATOM 1599 C CA . LYS A 1 204 ? 12.437 17.574 22.764 1.00 94.88 204 LYS A CA 1
ATOM 1600 C C . LYS A 1 204 ? 12.890 16.134 22.529 1.00 94.88 204 LYS A C 1
ATOM 1602 O O . LYS A 1 204 ? 12.678 15.274 23.382 1.00 94.88 204 LYS A O 1
ATOM 1607 N N . THR A 1 205 ? 13.549 15.898 21.398 1.00 94.00 205 THR A N 1
ATOM 1608 C CA . THR A 1 205 ? 14.177 14.612 21.064 1.00 94.00 205 THR A CA 1
ATOM 1609 C C . THR A 1 205 ? 15.443 14.395 21.894 1.00 94.00 205 THR A C 1
ATOM 1611 O O . THR A 1 205 ? 16.258 15.308 22.047 1.00 94.00 205 THR A O 1
ATOM 1614 N N . VAL A 1 206 ? 15.604 13.183 22.423 1.00 93.25 206 VAL A N 1
ATOM 1615 C CA . VAL A 1 206 ? 16.706 12.770 23.303 1.00 93.25 206 VAL A CA 1
ATOM 1616 C C . VAL A 1 206 ? 17.510 11.625 22.681 1.00 93.25 206 VAL A C 1
ATOM 1618 O O . VAL A 1 206 ? 18.729 11.732 22.598 1.00 93.25 206 VAL A O 1
ATOM 1621 N N . GLU A 1 207 ? 16.842 10.548 22.252 1.00 91.19 207 GLU A N 1
ATOM 1622 C CA . GLU A 1 207 ? 17.436 9.324 21.677 1.00 91.19 207 GLU A CA 1
ATOM 1623 C C . GLU A 1 207 ? 18.609 8.729 22.485 1.00 91.19 207 GLU A C 1
ATOM 1625 O O . GLU A 1 207 ? 19.716 8.509 21.985 1.00 91.19 207 GLU A O 1
ATOM 1630 N N . LYS A 1 208 ? 18.375 8.443 23.774 1.00 94.19 208 LYS A N 1
ATOM 1631 C CA . LYS A 1 208 ? 19.375 7.844 24.683 1.00 94.19 208 LYS A CA 1
ATOM 1632 C C . LYS A 1 208 ? 18.820 6.638 25.442 1.00 94.19 208 LYS A C 1
ATOM 1634 O O . LYS A 1 208 ? 17.621 6.551 25.698 1.00 94.19 208 LYS A O 1
ATOM 1639 N N . THR A 1 209 ? 19.698 5.708 25.829 1.00 95.81 209 THR A N 1
ATOM 1640 C CA . THR A 1 209 ? 19.329 4.555 26.670 1.00 95.81 209 THR A CA 1
ATOM 1641 C C . THR A 1 209 ? 18.716 5.025 27.983 1.00 95.81 209 THR A C 1
ATOM 1643 O O . THR A 1 209 ? 19.297 5.853 28.677 1.00 95.81 209 THR A O 1
ATOM 1646 N N . LEU A 1 210 ? 17.572 4.455 28.350 1.00 95.81 210 LEU A N 1
ATOM 1647 C CA . LEU A 1 210 ? 16.931 4.693 29.633 1.00 95.81 210 LEU A CA 1
ATOM 1648 C C . LEU A 1 210 ? 17.747 4.042 30.761 1.00 95.81 210 LEU A C 1
ATOM 1650 O O . LEU A 1 210 ? 17.706 2.824 30.955 1.00 95.81 210 LEU A O 1
ATOM 1654 N N . ASP A 1 211 ? 18.448 4.871 31.529 1.00 95.19 211 ASP A N 1
ATOM 1655 C CA . ASP A 1 211 ? 19.172 4.488 32.738 1.00 95.19 211 ASP A CA 1
ATOM 1656 C C . ASP A 1 211 ? 19.043 5.554 33.842 1.00 95.19 211 ASP A C 1
ATOM 1658 O O . ASP A 1 211 ? 18.424 6.606 33.664 1.00 95.19 211 ASP A O 1
ATOM 1662 N N . ALA A 1 212 ? 19.609 5.276 35.019 1.00 93.38 212 ALA A N 1
ATOM 1663 C CA . ALA A 1 212 ? 19.515 6.178 36.166 1.00 93.38 212 ALA A CA 1
ATOM 1664 C C . ALA A 1 212 ? 20.232 7.527 35.951 1.00 93.38 212 ALA A C 1
ATOM 1666 O O . ALA A 1 212 ? 19.826 8.525 36.546 1.00 93.38 212 ALA A O 1
ATOM 1667 N N . ALA A 1 213 ? 21.280 7.572 35.121 1.00 93.50 213 ALA A N 1
ATOM 1668 C CA . ALA A 1 213 ? 22.012 8.803 34.837 1.00 93.50 213 ALA A CA 1
ATOM 1669 C C . ALA A 1 213 ? 21.201 9.711 33.905 1.00 93.50 213 ALA A C 1
ATOM 1671 O O . ALA A 1 213 ? 21.071 10.905 34.176 1.00 93.50 213 ALA A O 1
ATOM 1672 N N . LEU A 1 214 ? 20.589 9.133 32.868 1.00 95.12 214 LEU A N 1
ATOM 1673 C CA . LEU A 1 214 ? 19.699 9.851 31.966 1.00 95.12 214 LEU A CA 1
ATOM 1674 C C . LEU A 1 214 ? 18.484 10.403 32.712 1.00 95.12 214 LEU A C 1
ATOM 1676 O O . LEU A 1 214 ? 18.137 11.560 32.516 1.00 95.12 214 LEU A O 1
ATOM 1680 N N . MET A 1 215 ? 17.865 9.634 33.612 1.00 94.00 215 MET A N 1
ATOM 1681 C CA . MET A 1 215 ? 16.715 10.123 34.388 1.00 94.00 215 MET A CA 1
ATOM 1682 C C . MET A 1 215 ? 17.030 11.407 35.173 1.00 94.00 215 MET A C 1
ATOM 1684 O O . MET A 1 215 ? 16.198 12.308 35.231 1.00 94.00 215 MET A O 1
ATOM 1688 N N . ALA A 1 216 ? 18.245 11.534 35.718 1.00 90.56 216 ALA A N 1
ATOM 1689 C CA . ALA A 1 216 ? 18.678 12.758 36.391 1.00 90.56 216 ALA A CA 1
ATOM 1690 C C . ALA A 1 216 ? 18.885 13.937 35.417 1.00 90.56 216 ALA A C 1
ATOM 1692 O O . ALA A 1 216 ? 18.573 15.075 35.763 1.00 90.56 216 ALA A O 1
ATOM 1693 N N . GLU A 1 217 ? 19.381 13.675 34.202 1.00 93.31 217 GLU A N 1
ATOM 1694 C CA . GLU A 1 217 ? 19.516 14.677 33.132 1.00 93.31 217 GLU A CA 1
ATOM 1695 C C . GLU A 1 217 ? 18.138 15.186 32.670 1.00 93.31 217 GLU A C 1
ATOM 1697 O O . GLU A 1 217 ? 17.910 16.396 32.596 1.00 93.31 217 GLU A O 1
ATOM 1702 N N . LEU A 1 218 ? 17.194 14.269 32.426 1.00 94.88 218 LEU A N 1
ATOM 1703 C CA . LEU A 1 218 ? 15.864 14.580 31.892 1.00 94.88 218 LEU A CA 1
ATOM 1704 C C . LEU A 1 218 ? 15.036 15.471 32.812 1.00 94.88 218 LEU A C 1
ATOM 1706 O O . LEU A 1 218 ? 14.211 16.234 32.315 1.00 94.88 218 LEU A O 1
ATOM 1710 N N . GLN A 1 219 ? 15.260 15.418 34.127 1.00 93.69 219 GLN A N 1
ATOM 1711 C CA . GLN A 1 219 ? 14.558 16.286 35.069 1.00 93.69 219 GLN A CA 1
ATOM 1712 C C . GLN A 1 219 ? 14.761 17.771 34.732 1.00 93.69 219 GLN A C 1
ATOM 1714 O O . GLN A 1 219 ? 13.788 18.516 34.642 1.00 93.69 219 GLN A O 1
ATOM 1719 N N . GLY A 1 220 ? 16.008 18.189 34.487 1.00 93.12 220 GLY A N 1
ATOM 1720 C CA . GLY A 1 220 ? 16.316 19.581 34.152 1.00 93.12 220 GLY A CA 1
ATOM 1721 C C . GLY A 1 220 ? 15.736 20.006 32.801 1.00 93.12 220 GLY A C 1
ATOM 1722 O O . GLY A 1 220 ? 15.258 21.130 32.655 1.00 93.12 220 GLY A O 1
ATOM 1723 N N . GLU A 1 221 ? 15.728 19.102 31.819 1.00 95.50 221 GLU A N 1
ATOM 1724 C CA . GLU A 1 221 ? 15.156 19.385 30.500 1.00 95.50 221 GLU A CA 1
ATOM 1725 C C . GLU A 1 221 ? 13.627 19.499 30.542 1.00 95.50 221 GLU A C 1
ATOM 1727 O O . GLU A 1 221 ? 13.060 20.427 29.965 1.00 95.50 221 GLU A O 1
ATOM 1732 N N . LEU A 1 222 ? 12.959 18.598 31.268 1.00 96.81 222 LEU A N 1
ATOM 1733 C CA . LEU A 1 222 ? 11.515 18.640 31.493 1.00 96.81 222 LEU A CA 1
ATOM 1734 C C . LEU A 1 222 ? 11.097 19.902 32.253 1.00 96.81 222 LEU A C 1
ATOM 1736 O O . LEU A 1 222 ? 10.064 20.483 31.933 1.00 96.81 222 LEU A O 1
ATOM 1740 N N . ASP A 1 223 ? 11.883 20.358 33.229 1.00 95.69 223 ASP A N 1
ATOM 1741 C CA . ASP A 1 223 ? 11.584 21.595 33.956 1.00 95.69 223 ASP A CA 1
ATOM 1742 C C . ASP A 1 223 ? 11.711 22.836 33.058 1.00 95.69 223 ASP A C 1
ATOM 1744 O O . ASP A 1 223 ? 10.850 23.716 33.110 1.00 95.69 223 ASP A O 1
ATOM 1748 N N . ALA A 1 224 ? 12.700 22.873 32.159 1.00 96.12 224 ALA A N 1
ATOM 1749 C CA . ALA A 1 224 ? 12.821 23.944 31.168 1.00 96.12 224 ALA A CA 1
ATOM 1750 C C . ALA A 1 224 ? 11.648 23.956 30.167 1.00 96.12 224 ALA A C 1
ATOM 1752 O O . ALA A 1 224 ? 11.119 25.022 29.844 1.00 96.12 224 ALA A O 1
ATOM 1753 N N . LEU A 1 225 ? 11.208 22.785 29.690 1.00 97.31 225 LEU A N 1
ATOM 1754 C CA . LEU A 1 225 ? 10.026 22.670 28.824 1.00 97.31 225 LEU A CA 1
ATOM 1755 C C . LEU A 1 225 ? 8.741 23.075 29.564 1.00 97.31 225 LEU A C 1
ATOM 1757 O O . LEU A 1 225 ? 7.895 23.763 28.992 1.00 97.31 225 LEU A O 1
ATOM 1761 N N . ALA A 1 226 ? 8.613 22.702 30.840 1.00 96.81 226 ALA A N 1
ATOM 1762 C CA . ALA A 1 226 ? 7.490 23.093 31.685 1.00 96.81 226 ALA A CA 1
ATOM 1763 C C . ALA A 1 226 ? 7.412 24.607 31.879 1.00 96.81 226 ALA A C 1
ATOM 1765 O O . ALA A 1 226 ? 6.332 25.179 31.756 1.00 96.81 226 ALA A O 1
ATOM 1766 N N . GLU A 1 227 ? 8.539 25.273 32.130 1.00 96.38 227 GLU A N 1
ATOM 1767 C CA . GLU A 1 227 ? 8.575 26.731 32.263 1.00 96.38 227 GLU A CA 1
ATOM 1768 C C . GLU A 1 227 ? 8.121 27.431 30.973 1.00 96.38 227 GLU A C 1
ATOM 1770 O O . GLU A 1 227 ? 7.364 28.402 31.030 1.00 96.38 227 GLU A O 1
ATOM 1775 N N . GLN A 1 228 ? 8.509 26.906 29.805 1.00 96.06 228 GLN A N 1
ATOM 1776 C CA . GLN A 1 228 ? 8.059 27.424 28.510 1.00 96.06 228 GLN A CA 1
ATOM 1777 C C . GLN A 1 228 ? 6.549 27.247 28.301 1.00 96.06 228 GLN A C 1
ATOM 1779 O O . GLN A 1 228 ? 5.882 28.215 27.929 1.00 96.06 228 GLN A O 1
ATOM 1784 N N . ALA A 1 229 ? 6.016 26.048 28.561 1.00 95.00 229 ALA A N 1
ATOM 1785 C CA . ALA A 1 229 ? 4.596 25.730 28.386 1.00 95.00 229 ALA A CA 1
ATOM 1786 C C . ALA A 1 229 ? 3.706 26.544 29.345 1.00 95.00 229 ALA A C 1
ATOM 1788 O O . ALA A 1 229 ? 2.753 27.200 28.925 1.00 95.00 229 ALA A O 1
ATOM 1789 N N . VAL A 1 230 ? 4.071 26.599 30.632 1.00 96.12 230 VAL A N 1
ATOM 1790 C CA . VAL A 1 230 ? 3.394 27.437 31.639 1.00 96.12 230 VAL A CA 1
ATOM 1791 C C . VAL A 1 230 ? 3.505 28.919 31.273 1.00 96.12 230 VAL A C 1
ATOM 1793 O O . VAL A 1 230 ? 2.547 29.675 31.427 1.00 96.12 230 VAL A O 1
ATOM 1796 N N . GLY A 1 231 ? 4.661 29.349 30.764 1.00 94.62 231 GLY A N 1
ATOM 1797 C CA . GLY A 1 231 ? 4.881 30.713 30.295 1.00 94.62 231 GLY A CA 1
ATOM 1798 C C . GLY A 1 231 ? 3.950 31.122 29.151 1.00 94.62 231 GLY A C 1
ATOM 1799 O O . GLY A 1 231 ? 3.527 32.276 29.115 1.00 94.62 231 GLY A O 1
ATOM 1800 N N . GLU A 1 232 ? 3.602 30.205 28.243 1.00 94.75 232 GLU A N 1
ATOM 1801 C CA . GLU A 1 232 ? 2.598 30.459 27.203 1.00 94.75 232 GLU A CA 1
ATOM 1802 C C . GLU A 1 232 ? 1.191 30.594 27.791 1.00 94.75 232 GLU A C 1
ATOM 1804 O O . GLU A 1 232 ? 0.525 31.591 27.521 1.00 94.75 232 GLU A O 1
ATOM 1809 N N . LEU A 1 233 ? 0.761 29.683 28.669 1.00 93.12 233 LEU A N 1
ATOM 1810 C CA . LEU A 1 233 ? -0.561 29.795 29.300 1.00 93.12 233 LEU A CA 1
ATOM 1811 C C . LEU A 1 233 ? -0.708 31.078 30.135 1.00 93.12 233 LEU A C 1
ATOM 1813 O O . LEU A 1 233 ? -1.748 31.736 30.099 1.00 93.12 233 LEU A O 1
ATOM 1817 N N . ARG A 1 234 ? 0.359 31.516 30.815 1.00 93.31 234 ARG A N 1
ATOM 1818 C CA . ARG A 1 234 ? 0.393 32.824 31.495 1.00 93.31 234 ARG A CA 1
ATOM 1819 C C . ARG A 1 234 ? 0.219 33.994 30.525 1.00 93.31 234 ARG A C 1
ATOM 1821 O O . ARG A 1 234 ? -0.491 34.943 30.852 1.00 93.31 234 ARG A O 1
ATOM 1828 N N . ARG A 1 235 ? 0.835 33.949 29.332 1.00 92.31 235 ARG A N 1
ATOM 1829 C CA . ARG A 1 235 ? 0.631 34.967 28.276 1.00 92.31 235 ARG A CA 1
ATOM 1830 C C . ARG A 1 235 ? -0.814 34.999 27.782 1.00 92.31 235 ARG A C 1
ATOM 1832 O O . ARG A 1 235 ? -1.297 36.059 27.393 1.00 92.31 235 ARG A O 1
ATOM 1839 N N . GLN A 1 236 ? -1.502 33.865 27.847 1.00 89.06 236 GLN A N 1
ATOM 1840 C CA . GLN A 1 236 ? -2.927 33.736 27.542 1.00 89.06 236 GLN A CA 1
ATOM 1841 C C . GLN A 1 236 ? -3.834 34.077 28.742 1.00 89.06 236 GLN A C 1
ATOM 1843 O O . GLN A 1 236 ? -5.051 33.965 28.643 1.00 89.06 236 GLN A O 1
ATOM 1848 N N . HIS A 1 237 ? -3.263 34.612 29.831 1.00 90.75 237 HIS A N 1
ATOM 1849 C CA . HIS A 1 237 ? -3.952 35.067 31.047 1.00 90.75 237 HIS A CA 1
ATOM 1850 C C . HIS A 1 237 ? -4.581 33.947 31.893 1.00 90.75 237 HIS A C 1
ATOM 1852 O O . HIS A 1 237 ? -5.506 34.204 32.665 1.00 90.75 237 HIS A O 1
ATOM 1858 N N . VAL A 1 238 ? -4.060 32.721 31.803 1.00 89.88 238 VAL A N 1
ATOM 1859 C CA . VAL A 1 238 ? -4.428 31.631 32.718 1.00 89.88 238 VAL A CA 1
ATOM 1860 C C . VAL A 1 238 ? -3.722 31.828 34.066 1.00 89.88 238 VAL A C 1
ATOM 1862 O O . VAL A 1 238 ? -2.518 32.085 34.113 1.00 89.88 238 VAL A O 1
ATOM 1865 N N . ALA A 1 239 ? -4.464 31.726 35.172 1.00 90.12 239 ALA A N 1
ATOM 1866 C CA . ALA A 1 239 ? -3.911 31.861 36.518 1.00 90.12 239 ALA A CA 1
ATOM 1867 C C . ALA A 1 239 ? -3.065 30.638 36.907 1.00 90.12 239 ALA A C 1
ATOM 1869 O O . ALA A 1 239 ? -3.468 29.505 36.671 1.00 90.12 239 ALA A O 1
ATOM 1870 N N . ASP A 1 240 ? -1.935 30.852 37.588 1.00 87.38 240 ASP A N 1
ATOM 1871 C CA . ASP A 1 240 ? -1.028 29.770 38.011 1.00 87.38 240 ASP A CA 1
ATOM 1872 C C . ASP A 1 240 ? -1.705 28.678 38.852 1.00 87.38 240 ASP A C 1
ATOM 1874 O O . ASP A 1 240 ? -1.318 27.515 38.770 1.00 87.38 240 ASP A O 1
ATOM 1878 N N . SER A 1 241 ? -2.717 29.033 39.651 1.00 89.69 241 SER A N 1
ATOM 1879 C CA . SER A 1 241 ? -3.496 28.069 40.442 1.00 89.69 241 SER A CA 1
ATOM 1880 C C . SER A 1 241 ? -4.307 27.091 39.593 1.00 89.69 241 SER A C 1
ATOM 1882 O O . SER A 1 241 ? -4.690 26.032 40.088 1.00 89.69 241 SER A O 1
ATOM 1884 N N . ASP A 1 242 ? -4.564 27.454 38.337 1.00 89.38 242 ASP A N 1
ATOM 1885 C CA . ASP A 1 242 ? -5.447 26.743 37.418 1.00 89.38 242 ASP A CA 1
ATOM 1886 C C . ASP A 1 242 ? -4.654 25.981 36.344 1.00 89.38 242 ASP A C 1
ATOM 1888 O O . ASP A 1 242 ? -5.252 25.285 35.525 1.00 89.38 242 ASP A O 1
ATOM 1892 N N . ILE A 1 243 ? -3.318 26.089 36.351 1.00 93.38 243 ILE A N 1
ATOM 1893 C CA . ILE A 1 243 ? -2.433 25.388 35.418 1.00 93.38 243 ILE A CA 1
ATOM 1894 C C . ILE A 1 243 ? -1.983 24.062 36.033 1.00 93.38 243 ILE A C 1
ATOM 1896 O O . ILE A 1 243 ? -1.361 24.015 37.095 1.00 93.38 243 ILE A O 1
ATOM 1900 N N . GLN A 1 244 ? -2.240 22.972 35.319 1.00 94.62 244 GLN A N 1
ATOM 1901 C CA . GLN A 1 244 ? -1.689 21.652 35.605 1.00 94.62 244 GLN A CA 1
ATOM 1902 C C . GLN A 1 244 ? -0.617 21.310 34.577 1.00 94.62 244 GLN A C 1
ATOM 1904 O O . GLN A 1 244 ? -0.768 21.603 33.397 1.00 94.62 244 GLN A O 1
ATOM 1909 N N . VAL A 1 245 ? 0.472 20.687 35.028 1.00 95.62 245 VAL A N 1
ATOM 1910 C CA . VAL A 1 245 ? 1.595 20.305 34.164 1.00 95.62 245 VAL A CA 1
ATOM 1911 C C . VAL A 1 245 ? 1.792 18.801 34.226 1.00 95.62 245 VAL A C 1
ATOM 1913 O O . VAL A 1 245 ? 2.065 18.247 35.293 1.00 95.62 245 VAL A O 1
ATOM 1916 N N . GLN A 1 246 ? 1.713 18.150 33.073 1.00 96.31 246 GLN A N 1
ATOM 1917 C CA . GLN A 1 246 ? 2.004 16.735 32.902 1.00 96.31 246 GLN A CA 1
ATOM 1918 C C . GLN A 1 246 ? 3.338 16.567 32.179 1.00 96.31 246 GLN A C 1
ATOM 1920 O O . GLN A 1 246 ? 3.596 17.213 31.168 1.00 96.31 246 GLN A O 1
ATOM 1925 N N . ARG A 1 247 ? 4.194 15.693 32.708 1.00 97.50 247 ARG A N 1
ATOM 1926 C CA . ARG A 1 247 ? 5.501 15.353 32.132 1.00 97.50 247 ARG A CA 1
ATOM 1927 C C . ARG A 1 247 ? 5.459 13.909 31.655 1.00 97.50 247 ARG A C 1
ATOM 1929 O O . ARG A 1 247 ? 5.006 13.042 32.406 1.00 97.50 247 ARG A O 1
ATOM 1936 N N . ARG A 1 248 ? 5.933 13.647 30.440 1.00 97.50 248 ARG A N 1
ATOM 1937 C CA . ARG A 1 248 ? 5.899 12.317 29.824 1.00 97.50 248 ARG A CA 1
ATOM 1938 C C . ARG A 1 248 ? 7.247 11.947 29.219 1.00 97.50 248 ARG A C 1
ATOM 1940 O O . ARG A 1 248 ? 7.989 12.800 28.728 1.00 97.50 248 ARG A O 1
ATOM 1947 N N . LEU A 1 249 ? 7.534 10.651 29.255 1.00 97.62 249 LEU A N 1
ATOM 1948 C CA . LEU A 1 249 ? 8.614 10.011 28.518 1.00 97.62 249 LEU A CA 1
ATOM 1949 C C . LEU A 1 249 ? 8.015 9.253 27.338 1.00 97.62 249 LEU A C 1
ATOM 1951 O O . LEU A 1 249 ? 7.025 8.541 27.496 1.00 97.62 249 LEU A O 1
ATOM 1955 N N . HIS A 1 250 ? 8.649 9.360 26.177 1.00 96.44 250 HIS A N 1
ATOM 1956 C CA . HIS A 1 250 ? 8.347 8.539 25.011 1.00 96.44 250 HIS A CA 1
ATOM 1957 C C . HIS A 1 250 ? 9.381 7.419 24.977 1.00 96.44 250 HIS A C 1
ATOM 1959 O O . HIS A 1 250 ? 10.537 7.633 24.603 1.00 96.44 250 HIS A O 1
ATOM 1965 N N . LEU A 1 251 ? 8.981 6.235 25.444 1.00 95.44 251 LEU A N 1
ATOM 1966 C CA . LEU A 1 251 ? 9.868 5.082 25.594 1.00 95.44 251 LEU A CA 1
ATOM 1967 C C . LEU A 1 251 ? 9.661 4.071 24.475 1.00 95.44 251 LEU A C 1
ATOM 1969 O O . LEU A 1 251 ? 8.527 3.745 24.135 1.00 95.44 251 LEU A O 1
ATOM 1973 N N . LYS A 1 252 ? 10.751 3.505 23.961 1.00 88.75 252 LYS A N 1
ATOM 1974 C CA . LYS A 1 252 ? 10.725 2.406 22.987 1.00 88.75 252 LYS A CA 1
ATOM 1975 C C . LYS A 1 252 ? 11.782 1.357 23.308 1.00 88.75 252 LYS A C 1
ATOM 1977 O O . LYS A 1 252 ? 12.777 1.656 23.965 1.00 88.75 252 LYS A O 1
ATOM 1982 N N . TYR A 1 253 ? 11.602 0.126 22.833 1.00 84.06 253 TYR A N 1
ATOM 1983 C CA . TYR A 1 253 ? 12.702 -0.843 22.849 1.00 84.06 253 TYR A CA 1
ATOM 1984 C C . TYR A 1 253 ? 13.767 -0.413 21.839 1.00 84.06 253 TYR A C 1
ATOM 1986 O O . TYR A 1 253 ? 13.432 0.043 20.743 1.00 84.06 253 TYR A O 1
ATOM 1994 N N . ARG A 1 254 ? 15.049 -0.586 22.172 1.00 82.00 254 ARG A N 1
ATOM 1995 C CA . ARG A 1 254 ? 16.162 -0.246 21.280 1.00 82.00 254 ARG A CA 1
ATOM 1996 C C . ARG A 1 254 ? 15.944 -0.846 19.888 1.00 82.00 254 ARG A C 1
ATOM 1998 O O . ARG A 1 254 ? 15.753 -2.055 19.728 1.00 82.00 254 ARG A O 1
ATOM 2005 N N . GLY A 1 255 ? 15.997 0.041 18.898 1.00 68.12 255 GLY A N 1
ATOM 2006 C CA . GLY A 1 255 ? 15.842 -0.259 17.481 1.00 68.12 255 GLY A CA 1
ATOM 2007 C C . GLY A 1 255 ? 14.400 -0.414 16.986 1.00 68.12 255 GLY A C 1
ATOM 2008 O O . GLY A 1 255 ? 14.201 -0.552 15.790 1.00 68.12 255 GLY A O 1
ATOM 2009 N N . THR A 1 256 ? 13.401 -0.368 17.869 1.00 68.38 256 THR A N 1
ATOM 2010 C CA . THR A 1 256 ? 12.013 -0.126 17.444 1.00 68.38 256 THR A CA 1
ATOM 2011 C C . THR A 1 256 ? 11.789 1.375 17.257 1.00 68.38 256 THR A C 1
ATOM 2013 O O . THR A 1 256 ? 12.493 2.168 17.882 1.00 68.38 256 THR A O 1
ATOM 2016 N N . ASP A 1 257 ? 10.807 1.762 16.435 1.00 65.69 257 ASP A N 1
ATOM 2017 C CA . ASP A 1 257 ? 10.573 3.188 16.097 1.00 65.69 257 ASP A CA 1
ATOM 2018 C C . ASP A 1 257 ? 9.235 3.735 16.610 1.00 65.69 257 ASP A C 1
ATOM 2020 O O . ASP A 1 257 ? 8.827 4.825 16.247 1.00 65.69 257 ASP A O 1
ATOM 2024 N N . THR A 1 258 ? 8.497 2.952 17.403 1.00 67.06 258 THR A N 1
ATOM 2025 C CA . THR A 1 258 ? 7.258 3.430 18.028 1.00 67.06 258 THR A CA 1
ATOM 2026 C C . THR A 1 258 ? 7.505 3.565 19.509 1.00 67.06 258 THR A C 1
ATOM 2028 O O . THR A 1 258 ? 7.577 2.559 20.221 1.00 67.06 258 THR A O 1
ATOM 2031 N N . ALA A 1 259 ? 7.616 4.805 19.964 1.00 85.00 259 ALA A N 1
ATOM 2032 C CA . ALA A 1 259 ? 7.576 5.084 21.378 1.00 85.00 259 ALA A CA 1
ATOM 2033 C C . ALA A 1 259 ? 6.148 5.032 21.924 1.00 85.00 259 ALA A C 1
ATOM 2035 O O . ALA A 1 259 ? 5.166 5.332 21.243 1.00 85.00 259 ALA A O 1
ATOM 2036 N N . LEU A 1 260 ? 6.044 4.601 23.174 1.00 89.00 260 LEU A N 1
ATOM 2037 C CA . LEU A 1 260 ? 4.839 4.689 23.973 1.00 89.00 260 LEU A CA 1
ATOM 2038 C C . LEU A 1 260 ? 5.033 5.789 25.003 1.00 89.00 260 LEU A C 1
ATOM 2040 O O . LEU A 1 260 ? 6.063 5.848 25.679 1.00 89.00 260 LEU A O 1
ATOM 2044 N N . GLU A 1 261 ? 4.021 6.637 25.122 1.00 93.94 261 GLU A N 1
ATOM 2045 C CA . GLU A 1 261 ? 3.978 7.656 26.156 1.00 93.94 261 GLU A CA 1
ATOM 2046 C C . GLU A 1 261 ? 3.730 7.010 27.516 1.00 93.94 261 GLU A C 1
ATOM 2048 O O . GLU A 1 261 ? 2.759 6.273 27.708 1.00 93.94 261 GLU A O 1
ATOM 2053 N N . VAL A 1 262 ? 4.598 7.321 28.472 1.00 95.88 262 VAL A N 1
ATOM 2054 C CA . VAL A 1 262 ? 4.416 6.985 29.883 1.00 95.88 262 VAL A CA 1
ATOM 2055 C C . VAL A 1 262 ? 4.628 8.230 30.741 1.00 95.88 262 VAL A C 1
ATOM 2057 O O . VAL A 1 262 ? 5.395 9.119 30.355 1.00 95.88 262 VAL A O 1
ATOM 2060 N N . PRO A 1 263 ? 3.974 8.334 31.909 1.00 96.31 263 PRO A N 1
ATOM 2061 C CA . PRO A 1 263 ? 4.263 9.404 32.855 1.00 96.31 263 PRO A CA 1
ATOM 2062 C C . PRO A 1 263 ? 5.749 9.431 33.234 1.00 96.31 263 PRO A C 1
ATOM 2064 O O . PRO A 1 263 ? 6.380 8.388 33.401 1.00 96.31 263 PRO A O 1
ATOM 2067 N N . TYR A 1 264 ? 6.317 10.626 33.397 1.00 95.81 264 TYR A N 1
ATOM 2068 C CA . TYR A 1 264 ? 7.646 10.757 33.989 1.00 95.81 264 TYR A CA 1
ATOM 2069 C C . TYR A 1 264 ? 7.591 10.385 35.480 1.00 95.81 264 TYR A C 1
ATOM 2071 O O . TYR A 1 264 ? 6.921 11.052 36.270 1.00 95.81 264 TYR A O 1
ATOM 2079 N N . SER A 1 265 ? 8.301 9.324 35.857 1.00 94.50 265 SER A N 1
ATOM 2080 C CA . SER A 1 265 ? 8.375 8.768 37.216 1.00 94.50 265 SER A CA 1
ATOM 2081 C C . SER A 1 265 ? 9.809 8.331 37.540 1.00 94.50 265 SER A C 1
ATOM 2083 O O . SER A 1 265 ? 10.727 8.634 36.787 1.00 94.50 265 SER A O 1
ATOM 2085 N N . ASP A 1 266 ? 10.041 7.590 38.629 1.00 94.62 266 ASP A N 1
ATOM 2086 C CA . ASP A 1 266 ? 11.314 6.879 38.791 1.00 94.62 266 ASP A CA 1
ATOM 2087 C C . ASP A 1 266 ? 11.500 5.785 37.717 1.00 94.62 266 ASP A C 1
ATOM 2089 O O . ASP A 1 266 ? 10.548 5.379 37.042 1.00 94.62 266 ASP A O 1
ATOM 2093 N N . LEU A 1 267 ? 12.746 5.322 37.560 1.00 94.50 267 LEU A N 1
ATOM 2094 C CA . LEU A 1 267 ? 13.162 4.378 36.519 1.00 94.50 267 LEU A CA 1
ATOM 2095 C C . LEU A 1 267 ? 12.372 3.058 36.538 1.00 94.50 267 LEU A C 1
ATOM 2097 O O . LEU A 1 267 ? 12.002 2.549 35.476 1.00 94.50 267 LEU A O 1
ATOM 2101 N N . ASP A 1 268 ? 12.119 2.497 37.723 1.00 94.94 268 ASP A N 1
ATOM 2102 C CA . ASP A 1 268 ? 11.442 1.204 37.856 1.00 94.94 268 ASP A CA 1
ATOM 2103 C C . ASP A 1 268 ? 9.958 1.330 37.516 1.00 94.94 268 ASP A C 1
ATOM 2105 O O . ASP A 1 268 ? 9.389 0.450 36.861 1.00 94.94 268 ASP A O 1
ATOM 2109 N N . GLN A 1 269 ? 9.327 2.427 37.936 1.00 96.00 269 GLN A N 1
ATOM 2110 C CA . GLN A 1 269 ? 7.933 2.699 37.615 1.00 96.00 269 GLN A CA 1
ATOM 2111 C C . GLN A 1 269 ? 7.743 3.005 36.122 1.00 96.00 269 GLN A C 1
ATOM 2113 O O . GLN A 1 269 ? 6.861 2.415 35.501 1.00 96.00 269 GLN A O 1
ATOM 2118 N N . ALA A 1 270 ? 8.627 3.800 35.510 1.00 94.56 270 ALA A N 1
ATOM 2119 C CA . ALA A 1 270 ? 8.549 4.130 34.084 1.00 94.56 270 ALA A CA 1
ATOM 2120 C C . ALA A 1 270 ? 8.678 2.872 33.209 1.00 94.56 270 ALA A C 1
ATOM 2122 O O . ALA A 1 270 ? 7.953 2.702 32.228 1.00 94.56 270 ALA A O 1
ATOM 2123 N N . ARG A 1 271 ? 9.561 1.939 33.601 1.00 94.50 271 ARG A N 1
ATOM 2124 C CA . ARG A 1 271 ? 9.694 0.627 32.952 1.00 94.50 271 ARG A CA 1
ATOM 2125 C C . ARG A 1 271 ? 8.414 -0.200 33.069 1.00 94.50 271 ARG A C 1
ATOM 2127 O O . ARG A 1 271 ? 7.980 -0.770 32.073 1.00 94.50 271 ARG A O 1
ATOM 2134 N N . LYS A 1 272 ? 7.806 -0.271 34.257 1.00 93.56 272 LYS A N 1
ATOM 2135 C CA . LYS A 1 272 ? 6.553 -1.017 34.472 1.00 93.56 272 LYS A CA 1
ATOM 2136 C C . LYS A 1 272 ? 5.395 -0.438 33.669 1.00 93.56 272 LYS A C 1
ATOM 2138 O O . LYS A 1 272 ? 4.648 -1.209 33.070 1.00 93.56 272 LYS A O 1
ATOM 2143 N N . ASP A 1 273 ? 5.264 0.884 33.638 1.00 93.75 273 ASP A N 1
ATOM 2144 C CA . ASP A 1 273 ? 4.217 1.570 32.879 1.00 93.75 273 ASP A CA 1
ATOM 2145 C C . ASP A 1 273 ? 4.396 1.327 31.379 1.00 93.75 273 ASP A C 1
ATOM 2147 O O . ASP A 1 273 ? 3.431 0.991 30.689 1.00 93.75 273 ASP A O 1
ATOM 2151 N N . PHE A 1 274 ? 5.641 1.374 30.893 1.00 93.44 274 PHE A N 1
ATOM 2152 C CA . PHE A 1 274 ? 5.957 1.021 29.513 1.00 93.44 274 PHE A CA 1
ATOM 2153 C C . PHE A 1 274 ? 5.614 -0.436 29.215 1.00 93.44 274 PHE A C 1
ATOM 2155 O O . PHE A 1 274 ? 4.913 -0.702 28.248 1.00 93.44 274 PHE A O 1
ATOM 2162 N N . GLU A 1 275 ? 6.050 -1.392 30.036 1.00 89.56 275 GLU A N 1
ATOM 2163 C CA . GLU A 1 275 ? 5.761 -2.814 29.821 1.00 89.56 275 GLU A CA 1
ATOM 2164 C C . GLU A 1 275 ? 4.257 -3.120 29.884 1.00 89.56 275 GLU A C 1
ATOM 2166 O O . GLU A 1 275 ? 3.760 -3.957 29.128 1.00 89.56 275 GLU A O 1
ATOM 2171 N N . ALA A 1 276 ? 3.504 -2.442 30.753 1.00 85.44 276 ALA A N 1
ATOM 2172 C CA . ALA A 1 276 ? 2.052 -2.568 30.822 1.00 85.44 276 ALA A CA 1
ATOM 2173 C C . ALA A 1 276 ? 1.382 -2.026 29.551 1.00 85.44 276 ALA A C 1
ATOM 2175 O O . ALA A 1 276 ? 0.601 -2.748 28.923 1.00 85.44 276 ALA A O 1
ATOM 2176 N N . ALA A 1 277 ? 1.737 -0.807 29.131 1.00 81.50 277 ALA A N 1
ATOM 2177 C CA . ALA A 1 277 ? 1.241 -0.195 27.900 1.00 81.50 277 ALA A CA 1
ATOM 2178 C C . ALA A 1 277 ? 1.631 -1.021 26.663 1.00 81.50 277 ALA A C 1
ATOM 2180 O O . ALA A 1 277 ? 0.801 -1.277 25.789 1.00 81.50 277 ALA A O 1
ATOM 2181 N N . TYR A 1 278 ? 2.868 -1.517 26.620 1.00 79.56 278 TYR A N 1
ATOM 2182 C CA . TYR A 1 278 ? 3.394 -2.352 25.546 1.00 79.56 278 TYR A CA 1
ATOM 2183 C C . TYR A 1 278 ? 2.673 -3.698 25.494 1.00 79.56 278 TYR A C 1
ATOM 2185 O O . TYR A 1 278 ? 2.246 -4.114 24.423 1.00 79.56 278 TYR A O 1
ATOM 2193 N N . ARG A 1 279 ? 2.429 -4.367 26.628 1.00 76.06 279 ARG A N 1
ATOM 2194 C CA . ARG A 1 279 ? 1.664 -5.625 26.655 1.00 76.06 279 ARG A CA 1
ATOM 2195 C C . ARG A 1 279 ? 0.204 -5.413 26.260 1.00 76.06 279 ARG A C 1
ATOM 2197 O O . ARG A 1 279 ? -0.338 -6.228 25.519 1.00 76.06 279 ARG A O 1
ATOM 2204 N N . GLN A 1 280 ? -0.427 -4.331 26.710 1.00 70.00 280 GLN A N 1
ATOM 2205 C CA . GLN A 1 280 ? -1.793 -3.991 26.305 1.00 70.00 280 GLN A CA 1
ATOM 2206 C C . GLN A 1 280 ? -1.874 -3.740 24.795 1.00 70.00 280 GLN A C 1
ATOM 2208 O O . GLN A 1 280 ? -2.813 -4.193 24.139 1.00 70.00 280 GLN A O 1
ATOM 2213 N N . ARG A 1 281 ? -0.880 -3.042 24.238 1.00 63.72 281 ARG A N 1
ATOM 2214 C CA . ARG A 1 281 ? -0.870 -2.652 22.830 1.00 63.72 281 ARG A CA 1
ATOM 2215 C C . ARG A 1 281 ? -0.309 -3.712 21.897 1.00 63.72 281 ARG A C 1
ATOM 2217 O O . ARG A 1 281 ? -0.702 -3.686 20.743 1.00 63.72 281 ARG A O 1
ATOM 2224 N N . TYR A 1 282 ? 0.556 -4.618 22.355 1.00 62.84 282 TYR A N 1
ATOM 2225 C CA . TYR A 1 282 ? 1.320 -5.544 21.505 1.00 62.84 282 TYR A CA 1
ATOM 2226 C C . TYR A 1 282 ? 1.264 -7.018 21.931 1.00 62.84 282 TYR A C 1
ATOM 2228 O O . TYR A 1 282 ? 1.559 -7.878 21.109 1.00 62.84 282 TYR A O 1
ATOM 2236 N N . SER A 1 283 ? 0.735 -7.331 23.118 1.00 53.66 283 SER A N 1
ATOM 2237 C CA . SER A 1 283 ? 0.462 -8.693 23.621 1.00 53.66 283 SER A CA 1
ATOM 2238 C C . SER A 1 283 ? 1.694 -9.554 23.950 1.00 53.66 283 SER A C 1
ATOM 2240 O O . SER A 1 283 ? 1.533 -10.700 24.359 1.00 53.66 283 SER A O 1
ATOM 2242 N N . PHE A 1 284 ? 2.910 -9.006 23.868 1.00 63.41 284 PHE A N 1
ATOM 2243 C CA . PHE A 1 284 ? 4.164 -9.648 24.295 1.00 63.41 284 PHE A CA 1
ATOM 2244 C C . PHE A 1 284 ? 5.157 -8.604 24.845 1.00 63.41 284 PHE A C 1
ATOM 2246 O O . PHE A 1 284 ? 4.862 -7.415 24.807 1.00 63.41 284 PHE A O 1
ATOM 2253 N N . LEU A 1 285 ? 6.308 -9.033 25.383 1.00 71.81 285 LEU A N 1
ATOM 2254 C CA . LEU A 1 285 ? 7.414 -8.165 25.830 1.00 71.81 285 LEU A CA 1
ATOM 2255 C C . LEU A 1 285 ? 8.740 -8.595 25.187 1.00 71.81 285 LEU A C 1
ATOM 2257 O O . LEU A 1 285 ? 8.886 -9.755 24.809 1.00 71.81 285 LEU A O 1
ATOM 2261 N N . MET A 1 286 ? 9.723 -7.689 25.144 1.00 71.69 286 MET A N 1
ATOM 2262 C CA . MET A 1 286 ? 11.099 -7.969 24.701 1.00 71.69 286 MET A CA 1
ATOM 2263 C C . MET A 1 286 ? 12.085 -7.819 25.879 1.00 71.69 286 MET A C 1
ATOM 2265 O O . MET A 1 286 ? 12.846 -6.853 25.925 1.00 71.69 286 MET A O 1
ATOM 2269 N N . PRO A 1 287 ? 12.089 -8.740 26.864 1.00 68.00 287 PRO A N 1
ATOM 2270 C CA . PRO A 1 287 ? 12.771 -8.540 28.152 1.00 68.00 287 PRO A CA 1
ATOM 2271 C C . PRO A 1 287 ? 14.293 -8.367 28.042 1.00 68.00 287 PRO A C 1
ATOM 2273 O O . PRO A 1 287 ? 14.903 -7.752 28.910 1.00 68.00 287 PRO A O 1
ATOM 2276 N N . ASN A 1 288 ? 14.902 -8.871 26.967 1.00 75.00 288 ASN A N 1
ATOM 2277 C CA . ASN A 1 288 ? 16.346 -8.794 26.737 1.00 75.00 288 ASN A CA 1
ATOM 2278 C C . ASN A 1 288 ? 16.781 -7.527 25.977 1.00 75.00 288 ASN A C 1
ATOM 2280 O O . ASN A 1 288 ? 17.960 -7.397 25.651 1.00 75.00 288 ASN A O 1
ATOM 2284 N N . ARG A 1 289 ? 15.859 -6.609 25.649 1.00 79.88 289 ARG A N 1
ATOM 2285 C CA . ARG A 1 289 ? 16.176 -5.366 24.933 1.00 79.88 289 ARG A CA 1
ATOM 2286 C C . ARG A 1 289 ? 16.171 -4.161 25.866 1.00 79.88 289 ARG A C 1
ATOM 2288 O O . ARG A 1 289 ? 15.302 -4.009 26.721 1.00 79.88 289 ARG A O 1
ATOM 2295 N N . GLU A 1 290 ? 17.145 -3.280 25.660 1.00 90.19 290 GLU A N 1
ATOM 2296 C CA . GLU A 1 290 ? 17.227 -1.996 26.355 1.00 90.19 290 GLU A CA 1
ATOM 2297 C C . GLU A 1 290 ? 16.048 -1.089 25.984 1.00 90.19 290 GLU A C 1
ATOM 2299 O O . GLU A 1 290 ? 15.529 -1.159 24.868 1.00 90.19 290 GLU A O 1
ATOM 2304 N N . LEU A 1 291 ? 15.657 -0.211 26.907 1.00 93.12 291 LEU A N 1
ATOM 2305 C CA . LEU A 1 291 ? 14.706 0.864 26.636 1.00 93.12 291 LEU A CA 1
ATOM 2306 C C . LEU A 1 291 ? 15.464 2.128 26.230 1.00 93.12 291 LEU A C 1
ATOM 2308 O O . LEU A 1 291 ? 16.548 2.397 26.745 1.00 93.12 291 LEU A O 1
ATOM 2312 N N . VAL A 1 292 ? 14.889 2.898 25.317 1.00 94.75 292 VAL A N 1
ATOM 2313 C CA . VAL A 1 292 ? 15.411 4.171 24.814 1.00 94.75 292 VAL A CA 1
ATOM 2314 C C . VAL A 1 292 ? 14.356 5.244 25.055 1.00 94.75 292 VAL A C 1
ATOM 2316 O O . VAL A 1 292 ? 13.178 5.022 24.773 1.00 94.75 292 VAL A O 1
ATOM 2319 N N . VAL A 1 293 ? 14.783 6.392 25.580 1.00 96.38 293 VAL A N 1
ATOM 2320 C CA . VAL A 1 293 ? 13.980 7.617 25.620 1.00 96.38 293 VAL A CA 1
ATOM 2321 C C . VAL A 1 293 ? 14.156 8.302 24.273 1.00 96.38 293 VAL A C 1
ATOM 2323 O O . VAL A 1 293 ? 15.216 8.861 23.998 1.00 96.38 293 VAL A O 1
ATOM 2326 N N . GLU A 1 294 ? 13.138 8.223 23.422 1.00 93.69 294 GLU A N 1
ATOM 2327 C CA . GLU A 1 294 ? 13.139 8.875 22.109 1.00 93.69 294 GLU A CA 1
ATOM 2328 C C . GLU A 1 294 ? 12.932 10.378 22.269 1.00 93.69 294 GLU A C 1
ATOM 2330 O O . GLU A 1 294 ? 13.754 11.178 21.828 1.00 93.69 294 GLU A O 1
ATOM 2335 N N . THR A 1 295 ? 11.866 10.744 22.975 1.00 95.25 295 THR A N 1
ATOM 2336 C CA . THR A 1 295 ? 11.415 12.122 23.166 1.00 95.25 295 THR A CA 1
ATOM 2337 C C . THR A 1 295 ? 10.941 12.312 24.604 1.00 95.25 295 THR A C 1
ATOM 2339 O O . THR A 1 295 ? 10.449 11.388 25.255 1.00 95.25 295 THR A O 1
ATOM 2342 N N . ILE A 1 296 ? 11.076 13.529 25.112 1.00 97.62 296 ILE A N 1
ATOM 2343 C CA . ILE A 1 296 ? 10.371 13.985 26.309 1.00 97.62 296 ILE A CA 1
ATOM 2344 C C . ILE A 1 296 ? 9.332 15.024 25.916 1.00 97.62 296 ILE A C 1
ATOM 2346 O O . ILE A 1 296 ? 9.578 15.840 25.024 1.00 97.62 296 ILE A O 1
ATOM 2350 N N . SER A 1 297 ? 8.183 15.012 26.586 1.00 97.06 297 SER A N 1
ATOM 2351 C CA . SER A 1 297 ? 7.156 16.027 26.381 1.00 97.06 297 SER A CA 1
ATOM 2352 C C . SER A 1 297 ? 6.594 16.553 27.693 1.00 97.06 297 SER A C 1
ATOM 2354 O O . SER A 1 297 ? 6.539 15.863 28.716 1.00 97.06 297 SER A O 1
ATOM 2356 N N . VAL A 1 298 ? 6.190 17.817 27.649 1.00 97.50 298 VAL A N 1
ATOM 2357 C CA . VAL A 1 298 ? 5.478 18.497 28.720 1.00 97.50 298 VAL A CA 1
ATOM 2358 C C . VAL A 1 298 ? 4.220 19.116 28.149 1.00 97.50 298 VAL A C 1
ATOM 2360 O O . VAL A 1 298 ? 4.278 19.831 27.152 1.00 97.50 298 VAL A O 1
ATOM 2363 N N . GLU A 1 299 ? 3.100 18.850 28.802 1.00 97.00 299 GLU A N 1
ATOM 2364 C CA . GLU A 1 299 ? 1.800 19.422 28.481 1.00 97.00 299 GLU A CA 1
ATOM 2365 C C . GLU A 1 299 ? 1.335 20.249 29.677 1.00 97.00 299 GLU A C 1
ATOM 2367 O O . GLU A 1 299 ? 1.204 19.729 30.789 1.00 97.00 299 GLU A O 1
ATOM 2372 N N . ALA A 1 300 ? 1.137 21.547 29.465 1.00 96.06 300 ALA A N 1
ATOM 2373 C CA . ALA A 1 300 ? 0.498 22.427 30.430 1.00 96.06 300 ALA A CA 1
ATOM 2374 C C . ALA A 1 300 ? -0.952 22.652 29.993 1.00 96.06 300 ALA A C 1
ATOM 2376 O O . ALA A 1 300 ? -1.186 23.040 28.851 1.00 96.06 300 ALA A O 1
ATOM 2377 N N . THR A 1 301 ? -1.904 22.434 30.898 1.00 94.06 301 THR A N 1
ATOM 2378 C CA . THR A 1 301 ? -3.348 22.571 30.657 1.00 94.06 301 THR A CA 1
ATOM 2379 C C . THR A 1 301 ? -3.976 23.483 31.707 1.00 94.06 301 THR A C 1
ATOM 2381 O O . THR A 1 301 ? -3.691 23.317 32.896 1.00 94.06 301 THR A O 1
ATOM 2384 N N . GLY A 1 302 ? -4.853 24.405 31.318 1.00 90.56 302 GLY A N 1
ATOM 2385 C CA . GLY A 1 302 ? -5.603 25.229 32.268 1.00 90.56 302 GLY A CA 1
ATOM 2386 C C . GLY A 1 302 ? -6.538 26.240 31.609 1.00 90.56 302 GLY A C 1
ATOM 2387 O O . GLY A 1 302 ? -6.627 26.329 30.390 1.00 90.56 302 GLY A O 1
ATOM 2388 N N . GLY A 1 303 ? -7.244 27.026 32.422 1.00 82.06 303 GLY A N 1
ATOM 2389 C CA . GLY A 1 303 ? -8.067 28.139 31.929 1.00 82.06 303 GLY A CA 1
ATOM 2390 C C . GLY A 1 303 ? -9.357 27.744 31.200 1.00 82.06 303 GLY A C 1
ATOM 2391 O O . GLY A 1 303 ? -10.003 28.627 30.638 1.00 82.06 303 GLY A O 1
ATOM 2392 N N . GLY A 1 304 ? -9.738 26.462 31.211 1.00 78.31 304 GLY A N 1
ATOM 2393 C CA . GLY A 1 304 ? -11.056 26.011 30.768 1.00 78.31 304 GLY A CA 1
ATOM 2394 C C . GLY A 1 304 ? -12.155 26.460 31.733 1.00 78.31 304 GLY A C 1
ATOM 2395 O O . GLY A 1 304 ? -11.985 26.462 32.959 1.00 78.31 304 GLY A O 1
ATOM 2396 N N . GLU A 1 305 ? -13.305 26.861 31.193 1.00 74.56 305 GLU A N 1
ATOM 2397 C CA . GLU A 1 305 ? -14.432 27.305 32.008 1.00 74.56 305 GLU A CA 1
ATOM 2398 C C . GLU A 1 305 ? -15.149 26.093 32.624 1.00 74.56 305 GLU A C 1
ATOM 2400 O O . GLU A 1 305 ? -15.710 25.246 31.929 1.00 74.56 305 GLU A O 1
ATOM 2405 N N . ARG A 1 306 ? -15.163 25.993 33.959 1.00 68.00 306 ARG A N 1
ATOM 2406 C CA . ARG A 1 306 ? -15.913 24.939 34.659 1.00 68.00 306 ARG A CA 1
ATOM 2407 C C . ARG A 1 306 ? -17.384 25.319 34.765 1.00 68.00 306 ARG A C 1
ATOM 2409 O O . ARG A 1 306 ? -17.812 25.914 35.755 1.00 68.00 306 ARG A O 1
ATOM 2416 N N . VAL A 1 307 ? -18.179 24.939 33.773 1.00 67.12 307 VAL A N 1
ATOM 2417 C CA . VAL A 1 307 ? -19.636 25.095 33.852 1.00 67.12 307 VAL A CA 1
ATOM 2418 C C . VAL A 1 307 ? -20.213 23.997 34.744 1.00 67.12 307 VAL A C 1
ATOM 2420 O O . VAL A 1 307 ? -20.089 22.810 34.461 1.00 67.12 307 VAL A O 1
ATOM 2423 N N . THR A 1 308 ? -20.861 24.394 35.840 1.00 66.62 308 THR A N 1
ATOM 2424 C CA . THR A 1 308 ? -21.673 23.473 36.646 1.00 66.62 308 THR A CA 1
ATOM 2425 C C . THR A 1 308 ? -23.086 23.464 36.079 1.00 66.62 308 THR A C 1
ATOM 2427 O O . THR A 1 308 ? -23.806 24.460 36.181 1.00 66.62 308 THR A O 1
ATOM 2430 N N . GLU A 1 309 ? -23.489 22.353 35.466 1.00 68.50 309 GLU A N 1
ATOM 2431 C CA . GLU A 1 309 ? -24.852 22.179 34.966 1.00 68.50 309 GLU A CA 1
ATOM 2432 C C . GLU A 1 309 ? -25.847 22.270 36.129 1.00 68.50 309 GLU A C 1
ATOM 2434 O O . GLU A 1 309 ? -25.813 21.490 37.083 1.00 68.50 309 GLU A O 1
ATOM 2439 N N . THR A 1 310 ? -26.717 23.276 36.077 1.00 66.06 310 THR A N 1
ATOM 2440 C CA . THR A 1 310 ? -27.731 23.494 37.110 1.00 66.06 310 THR A CA 1
ATOM 2441 C C . THR A 1 310 ? -28.987 22.698 36.745 1.00 66.06 310 THR A C 1
ATOM 2443 O O . THR A 1 310 ? -29.413 22.777 35.592 1.00 66.06 310 THR A O 1
ATOM 2446 N N . PRO A 1 311 ? -29.610 21.956 37.682 1.00 69.50 311 PRO A N 1
ATOM 2447 C CA . PRO A 1 311 ? -30.848 21.230 37.409 1.00 69.50 311 PRO A CA 1
ATOM 2448 C C . PRO A 1 311 ? -31.928 22.150 36.833 1.00 69.50 311 PRO A C 1
ATOM 2450 O O . PRO A 1 311 ? -32.135 23.260 37.334 1.00 69.50 311 PRO A O 1
ATOM 2453 N N . ALA A 1 312 ? -32.644 21.694 35.805 1.00 67.62 312 ALA A N 1
ATOM 2454 C CA . ALA A 1 312 ? -33.732 22.477 35.234 1.00 67.62 312 ALA A CA 1
ATOM 2455 C C . ALA A 1 312 ? -34.930 22.498 36.192 1.00 67.62 312 ALA A C 1
ATOM 2457 O O . ALA A 1 312 ? -35.621 21.501 36.382 1.00 67.62 312 ALA A O 1
ATOM 2458 N N . SER A 1 313 ? -35.216 23.664 36.770 1.00 64.56 313 SER A N 1
ATOM 2459 C CA . SER A 1 313 ? -36.317 23.889 37.715 1.00 64.56 313 SER A CA 1
ATOM 2460 C C . SER A 1 313 ? -37.654 24.189 37.022 1.00 64.56 313 SER A C 1
ATOM 2462 O O . SER A 1 313 ? -38.379 25.107 37.408 1.00 64.56 313 SER A O 1
ATOM 2464 N N . ARG A 1 314 ? -38.002 23.437 35.971 1.00 80.00 314 ARG A N 1
ATOM 2465 C CA . ARG A 1 314 ? -39.301 23.605 35.298 1.00 80.00 314 ARG A CA 1
ATOM 2466 C C . ARG A 1 314 ? -40.387 22.874 36.087 1.00 80.00 314 ARG A C 1
ATOM 2468 O O . ARG A 1 314 ? -40.287 21.667 36.295 1.00 80.00 314 ARG A O 1
ATOM 2475 N N . SER A 1 315 ? -41.424 23.597 36.511 1.00 71.75 315 SER A N 1
ATOM 2476 C CA . SER A 1 315 ? -42.646 23.027 37.088 1.00 71.75 315 SER A CA 1
ATOM 2477 C C . SER A 1 315 ? -43.836 23.255 36.157 1.00 71.75 315 SER A C 1
ATOM 2479 O O . SER A 1 315 ? -43.940 24.286 35.493 1.00 71.75 315 SER A O 1
ATOM 2481 N N . ARG A 1 316 ? -44.739 22.273 36.107 1.00 82.31 316 ARG A N 1
ATOM 2482 C CA . ARG A 1 316 ? -45.983 22.317 35.333 1.00 82.31 316 ARG A CA 1
ATOM 2483 C C . ARG A 1 316 ? -47.145 21.873 36.214 1.00 82.31 316 ARG A C 1
ATOM 2485 O O . ARG A 1 316 ? -47.020 20.888 36.941 1.00 82.31 316 ARG A O 1
ATOM 2492 N N . ASP A 1 317 ? -48.284 22.546 36.078 1.00 72.44 317 ASP A N 1
ATOM 2493 C CA . ASP A 1 317 ? -49.550 22.094 36.650 1.00 72.44 317 ASP A CA 1
ATOM 2494 C C . ASP A 1 317 ? -50.204 21.052 35.729 1.00 72.44 317 ASP A C 1
ATOM 2496 O O . ASP A 1 317 ? -50.606 21.350 34.604 1.00 72.44 317 ASP A O 1
ATOM 2500 N N . GLY A 1 318 ? -50.310 19.810 36.207 1.00 80.12 318 GLY A N 1
ATOM 2501 C CA . GLY A 1 318 ? -50.929 18.699 35.475 1.00 80.12 318 GLY A CA 1
ATOM 2502 C C . GLY A 1 318 ? -49.960 17.834 34.654 1.00 80.12 318 GLY A C 1
ATOM 2503 O O . GLY A 1 318 ? -48.738 18.003 34.674 1.00 80.12 318 GLY A O 1
ATOM 2504 N N . ALA A 1 319 ? -50.518 16.843 33.954 1.00 85.19 319 ALA A N 1
ATOM 2505 C CA . ALA A 1 319 ? -49.754 15.877 33.161 1.00 85.19 319 ALA A CA 1
ATOM 2506 C C . ALA A 1 319 ? -49.232 16.481 31.846 1.00 85.19 319 ALA A C 1
ATOM 2508 O O . ALA A 1 319 ? -49.833 17.406 31.300 1.00 85.19 319 ALA A O 1
ATOM 2509 N N . LEU A 1 320 ? -48.129 15.934 31.323 1.00 91.56 320 LEU A N 1
ATOM 2510 C CA . LEU A 1 320 ? -47.574 16.335 30.030 1.00 91.56 320 LEU A CA 1
ATOM 2511 C C . LEU A 1 320 ? -48.587 16.019 28.926 1.00 91.56 320 LEU A C 1
ATOM 2513 O O . LEU A 1 320 ? -48.975 14.865 28.744 1.00 91.56 320 LEU A O 1
ATOM 2517 N N . ALA A 1 321 ? -48.988 17.040 28.174 1.00 90.81 321 ALA A N 1
ATOM 2518 C CA . ALA A 1 321 ? -49.899 16.902 27.047 1.00 90.81 321 ALA A CA 1
ATOM 2519 C C . ALA A 1 321 ? -49.193 17.295 25.740 1.00 90.81 321 ALA A C 1
ATOM 2521 O O . ALA A 1 321 ? -48.418 18.254 25.730 1.00 90.81 321 ALA A O 1
ATOM 2522 N N . PRO A 1 322 ? -49.446 16.586 24.626 1.00 92.94 322 PRO A N 1
ATOM 2523 C CA . PRO A 1 322 ? -48.930 16.998 23.329 1.00 92.94 322 PRO A CA 1
ATOM 2524 C C . PRO A 1 322 ? -49.605 18.300 22.894 1.00 92.94 322 PRO A C 1
ATOM 2526 O O . PRO A 1 322 ? -50.819 18.457 23.035 1.00 92.94 322 PRO A O 1
ATOM 2529 N N . ARG A 1 323 ? -48.842 19.225 22.305 1.00 92.69 323 ARG A N 1
ATOM 2530 C CA . ARG A 1 323 ? -49.407 20.480 21.784 1.00 92.69 323 ARG A CA 1
ATOM 2531 C C . ARG A 1 323 ? -50.291 20.257 20.563 1.00 92.69 323 ARG A C 1
ATOM 2533 O O . ARG A 1 323 ? -51.227 21.015 20.329 1.00 92.69 323 ARG A O 1
ATOM 2540 N N . ARG A 1 324 ? -49.970 19.244 19.756 1.00 93.88 324 ARG A N 1
ATOM 2541 C CA . ARG A 1 324 ? -50.758 18.808 18.595 1.00 93.88 324 ARG A CA 1
ATOM 2542 C C . ARG A 1 324 ? -50.365 17.397 18.173 1.00 93.88 324 ARG A C 1
ATOM 2544 O O . ARG A 1 324 ? -49.327 16.893 18.591 1.00 93.88 324 ARG A O 1
ATOM 2551 N N . ALA A 1 325 ? -51.160 16.800 17.292 1.00 92.81 325 ALA A N 1
ATOM 2552 C CA . ALA A 1 325 ? -50.746 15.649 16.498 1.00 92.81 325 ALA A CA 1
ATOM 2553 C C . ALA A 1 325 ? -50.263 16.122 15.118 1.00 92.81 325 ALA A C 1
ATOM 2555 O O . ALA A 1 325 ? -50.831 17.049 14.536 1.00 92.81 325 ALA A O 1
ATOM 2556 N N . VAL A 1 326 ? -49.206 15.502 14.602 1.00 91.62 326 VAL A N 1
ATOM 2557 C CA . VAL A 1 326 ? -48.648 15.753 13.268 1.00 91.62 326 VAL A CA 1
ATOM 2558 C C . VAL A 1 326 ? -48.416 14.438 12.543 1.00 91.62 326 VAL A C 1
ATOM 2560 O O . VAL A 1 326 ? -48.138 13.418 13.167 1.00 91.62 326 VAL A O 1
ATOM 2563 N N . ARG A 1 327 ? -48.494 14.447 11.213 1.00 88.94 327 ARG A N 1
ATOM 2564 C CA . ARG A 1 327 ? -48.167 13.257 10.426 1.00 88.94 327 ARG A CA 1
ATOM 2565 C C . ARG A 1 327 ? -46.657 13.024 10.401 1.00 88.94 327 ARG A C 1
ATOM 2567 O O . ARG A 1 327 ? -45.916 13.896 9.957 1.00 88.94 327 ARG A O 1
ATOM 2574 N N . MET A 1 328 ? -46.227 11.828 10.793 1.00 85.12 328 MET A N 1
ATOM 2575 C CA . MET A 1 328 ? -44.845 11.350 10.686 1.00 85.12 328 MET A CA 1
ATOM 2576 C C . MET A 1 328 ? -44.830 9.984 9.999 1.00 85.12 328 MET A C 1
ATOM 2578 O O . MET A 1 328 ? -45.676 9.135 10.282 1.00 85.12 328 MET A O 1
ATOM 2582 N N . TYR A 1 329 ? -43.883 9.758 9.091 1.00 77.69 329 TYR A N 1
ATOM 2583 C CA . TYR A 1 329 ? -43.648 8.431 8.526 1.00 77.69 329 TYR A CA 1
ATOM 2584 C C . TYR A 1 329 ? -42.633 7.688 9.394 1.00 77.69 329 TYR A C 1
ATOM 2586 O O . TYR A 1 329 ? -41.496 8.130 9.522 1.00 77.69 329 TYR A O 1
ATOM 2594 N N . SER A 1 330 ? -43.047 6.585 10.015 1.00 80.12 330 SER A N 1
ATOM 2595 C CA . SER A 1 330 ? -42.200 5.817 10.928 1.00 80.12 330 SER A CA 1
ATOM 2596 C C . SER A 1 330 ? -42.668 4.364 11.050 1.00 80.12 330 SER A C 1
ATOM 2598 O O . SER A 1 330 ? -43.865 4.055 11.002 1.00 80.12 330 SER A O 1
ATOM 2600 N N . GLY A 1 331 ? -41.703 3.447 11.173 1.00 72.69 331 GLY A N 1
ATOM 2601 C CA . GLY A 1 331 ? -41.968 2.008 11.205 1.00 72.69 331 GLY A CA 1
ATOM 2602 C C . GLY A 1 331 ? -42.692 1.512 9.948 1.00 72.69 331 GLY A C 1
ATOM 2603 O O . GLY A 1 331 ? -43.610 0.703 10.058 1.00 72.69 331 GLY A O 1
ATOM 2604 N N . GLY A 1 332 ? -42.338 2.054 8.774 1.00 74.88 332 GLY A N 1
ATOM 2605 C CA . GLY A 1 332 ? -42.880 1.648 7.471 1.00 74.88 332 GLY A CA 1
ATOM 2606 C C . GLY A 1 332 ? -44.294 2.147 7.140 1.00 74.88 332 GLY A C 1
ATOM 2607 O O . GLY A 1 332 ? -44.885 1.668 6.177 1.00 74.88 332 GLY A O 1
ATOM 2608 N N . ALA A 1 333 ? -44.859 3.078 7.916 1.00 82.81 333 ALA A N 1
ATOM 2609 C CA . ALA A 1 333 ? -46.191 3.627 7.664 1.00 82.81 333 ALA A CA 1
ATOM 2610 C C . ALA A 1 333 ? -46.313 5.094 8.106 1.00 82.81 333 ALA A C 1
ATOM 2612 O O . ALA A 1 333 ? -45.603 5.555 8.999 1.00 82.81 333 ALA A O 1
ATOM 2613 N N . TRP A 1 334 ? -47.259 5.822 7.507 1.00 83.75 334 TRP A N 1
ATOM 2614 C CA . TRP A 1 334 ? -47.675 7.141 7.993 1.00 83.75 334 TRP A CA 1
ATOM 2615 C C . TRP A 1 334 ? -48.493 7.003 9.283 1.00 83.75 334 TRP A C 1
ATOM 2617 O O . TRP A 1 334 ? -49.424 6.201 9.333 1.00 83.75 334 TRP A O 1
ATOM 2627 N N . ARG A 1 335 ? -48.167 7.796 10.309 1.00 86.94 335 ARG A N 1
ATOM 2628 C CA . ARG A 1 335 ? -48.806 7.779 11.633 1.00 86.94 335 ARG A CA 1
ATOM 2629 C C . ARG A 1 335 ? -49.108 9.196 12.113 1.00 86.94 335 ARG A C 1
ATOM 2631 O O . ARG A 1 335 ? -48.281 10.095 11.943 1.00 86.94 335 ARG A O 1
ATOM 2638 N N . ASP A 1 336 ? -50.250 9.379 12.767 1.00 92.38 336 ASP A N 1
ATOM 2639 C CA . ASP A 1 336 ? -50.513 10.586 13.553 1.00 92.38 336 ASP A CA 1
ATOM 2640 C C . ASP A 1 336 ? -49.706 10.513 14.849 1.00 92.38 336 ASP A C 1
ATOM 2642 O O . ASP A 1 336 ? -49.860 9.594 15.651 1.00 92.38 336 ASP A O 1
ATOM 2646 N N . THR A 1 337 ? -48.787 11.458 15.010 1.00 92.94 337 THR A N 1
ATOM 2647 C CA . THR A 1 337 ? -47.719 11.425 16.007 1.00 92.94 337 THR A CA 1
ATOM 2648 C C . THR A 1 337 ? -47.833 12.636 16.931 1.00 92.94 337 THR A C 1
ATOM 2650 O O . THR A 1 337 ? -47.917 13.764 16.436 1.00 92.94 337 THR A O 1
ATOM 2653 N N . PRO A 1 338 ? -47.845 12.452 18.261 1.00 96.19 338 PRO A N 1
ATOM 2654 C CA . PRO A 1 338 ? -47.857 13.562 19.202 1.00 96.19 338 PRO A CA 1
ATOM 2655 C C . PRO A 1 338 ? -46.584 14.409 19.072 1.00 96.19 338 PRO A C 1
ATOM 2657 O O . PRO A 1 338 ? -45.464 13.895 19.094 1.00 96.19 338 PRO A O 1
ATOM 2660 N N . LEU A 1 339 ? -46.777 15.722 18.947 1.00 94.69 339 LEU A N 1
ATOM 2661 C CA . LEU A 1 339 ? -45.726 16.729 19.006 1.00 94.69 339 LEU A CA 1
ATOM 2662 C C . LEU A 1 339 ? -45.717 17.363 20.397 1.00 94.69 339 LEU A C 1
ATOM 2664 O O . LEU A 1 339 ? -46.652 18.076 20.778 1.00 94.69 339 LEU A O 1
ATOM 2668 N N . TYR A 1 340 ? -44.630 17.137 21.116 1.00 94.38 340 TYR A N 1
ATOM 2669 C CA . TYR A 1 340 ? -44.281 17.829 22.345 1.00 94.38 340 TYR A CA 1
ATOM 2670 C C . TYR A 1 340 ? -43.301 18.957 22.034 1.00 94.38 340 TYR A C 1
ATOM 2672 O O . TYR A 1 340 ? -42.606 18.942 21.015 1.00 94.38 340 TYR A O 1
ATOM 2680 N N . VAL A 1 341 ? -43.237 19.938 22.924 1.00 92.00 341 VAL A N 1
ATOM 2681 C CA . VAL A 1 341 ? -42.178 20.944 22.914 1.00 92.00 341 VAL A CA 1
ATOM 2682 C C . VAL A 1 341 ? -41.458 20.880 24.252 1.00 92.00 341 VAL A C 1
ATOM 2684 O O . VAL A 1 341 ? -42.089 20.686 25.294 1.00 92.00 341 VAL A O 1
ATOM 2687 N N . ARG A 1 342 ? -40.132 20.979 24.222 1.00 89.44 342 ARG A N 1
ATOM 2688 C CA . ARG A 1 342 ? -39.271 20.795 25.395 1.00 89.44 342 ARG A CA 1
ATOM 2689 C C . ARG A 1 342 ? -39.593 21.764 26.532 1.00 89.44 342 ARG A C 1
ATOM 2691 O O . ARG A 1 342 ? -39.446 21.414 27.700 1.00 89.44 342 ARG A O 1
ATOM 2698 N N . GLU A 1 343 ? -40.036 22.969 26.196 1.00 88.56 343 GLU A N 1
ATOM 2699 C CA . GLU A 1 343 ? -40.372 24.035 27.141 1.00 88.56 343 GLU A CA 1
ATOM 2700 C C . GLU A 1 343 ? -41.542 23.663 28.061 1.00 88.56 343 GLU A C 1
ATOM 2702 O O . GLU A 1 343 ? -41.626 24.184 29.170 1.00 88.56 343 GLU A O 1
ATOM 2707 N N . ASP A 1 344 ? -42.404 22.735 27.630 1.00 90.06 344 ASP A N 1
ATOM 2708 C CA . ASP A 1 344 ? -43.554 22.261 28.408 1.00 90.06 344 ASP A CA 1
ATOM 2709 C C . ASP A 1 344 ? -43.214 21.050 29.299 1.00 90.06 344 ASP A C 1
ATOM 2711 O O . ASP A 1 344 ? -44.072 20.566 30.046 1.00 90.06 344 ASP A O 1
ATOM 2715 N N . MET A 1 345 ? -41.986 20.528 29.204 1.00 90.75 345 MET A N 1
ATOM 2716 C CA . MET A 1 345 ? -41.537 19.329 29.913 1.00 90.75 345 MET A CA 1
ATOM 2717 C C . MET A 1 345 ? -40.804 19.676 31.216 1.00 90.75 345 MET A C 1
ATOM 2719 O O . MET A 1 345 ? -40.046 20.645 31.291 1.00 90.75 345 MET A O 1
ATOM 2723 N N . ALA A 1 346 ? -41.007 18.844 32.234 1.00 90.50 346 ALA A N 1
ATOM 2724 C CA . ALA A 1 346 ? -40.347 18.901 33.534 1.00 90.50 346 ALA A CA 1
ATOM 2725 C C . ALA A 1 346 ? -39.457 17.666 33.753 1.00 90.50 346 ALA A C 1
ATOM 2727 O O . ALA A 1 346 ? -39.680 16.608 33.162 1.00 90.50 346 ALA A O 1
ATOM 2728 N N . GLY A 1 347 ? -38.442 17.790 34.615 1.00 89.19 347 GLY A N 1
ATOM 2729 C CA . GLY A 1 347 ? -37.550 16.677 34.947 1.00 89.19 347 GLY A CA 1
ATOM 2730 C C . GLY A 1 347 ? -38.325 15.469 35.490 1.00 89.19 347 GLY A C 1
ATOM 2731 O O . GLY A 1 347 ? -39.095 15.592 36.442 1.00 89.19 347 GLY A O 1
ATOM 2732 N N . GLY A 1 348 ? -38.106 14.301 34.889 1.00 88.75 348 GLY A N 1
ATOM 2733 C CA . GLY A 1 348 ? -38.827 13.052 35.137 1.00 88.75 348 GLY A CA 1
ATOM 2734 C C . GLY A 1 348 ? -39.969 12.769 34.154 1.00 88.75 348 GLY A C 1
ATOM 2735 O O . GLY A 1 348 ? -40.536 11.679 34.204 1.00 88.75 348 GLY A O 1
ATOM 2736 N N . ASP A 1 349 ? -40.314 13.702 33.260 1.00 92.88 349 ASP A N 1
ATOM 2737 C CA . ASP A 1 349 ? -41.303 13.445 32.211 1.00 92.88 349 ASP A CA 1
ATOM 2738 C C . ASP A 1 349 ? -40.808 12.370 31.233 1.00 92.88 349 ASP A C 1
ATOM 2740 O O . ASP A 1 349 ? -39.641 12.335 30.830 1.00 92.88 349 ASP A O 1
ATOM 2744 N N . VAL A 1 350 ? -41.743 11.521 30.806 1.00 94.25 350 VAL A N 1
ATOM 2745 C CA . VAL A 1 350 ? -41.489 10.391 29.914 1.00 94.25 350 VAL A CA 1
ATOM 2746 C C . VAL A 1 350 ? -42.401 10.474 28.693 1.00 94.25 350 VAL A C 1
ATOM 2748 O O . VAL A 1 350 ? -43.612 10.659 28.817 1.00 94.25 350 VAL A O 1
ATOM 2751 N N . VAL A 1 351 ? -41.824 10.287 27.508 1.00 95.31 351 VAL A N 1
ATOM 2752 C CA . VAL A 1 351 ? -42.517 10.295 26.216 1.00 95.31 351 VAL A CA 1
ATOM 2753 C C . VAL A 1 351 ? -42.242 8.980 25.492 1.00 95.31 351 VAL A C 1
ATOM 2755 O O . VAL A 1 351 ? -41.104 8.685 25.130 1.00 95.31 351 VAL A O 1
ATOM 2758 N N . ALA A 1 352 ? -43.284 8.177 25.276 1.00 94.62 352 ALA A N 1
ATOM 2759 C CA . ALA A 1 352 ? -43.195 6.962 24.468 1.00 94.62 352 ALA A CA 1
ATOM 2760 C C . ALA A 1 352 ? -43.285 7.293 22.969 1.00 94.62 352 ALA A C 1
ATOM 2762 O O . ALA A 1 352 ? -44.074 8.148 22.568 1.00 94.62 352 ALA A O 1
ATOM 2763 N N . GLY A 1 353 ? -42.492 6.604 22.148 1.00 91.56 353 GLY A N 1
ATOM 2764 C CA . GLY A 1 353 ? -42.549 6.706 20.694 1.00 91.56 353 GLY A CA 1
ATOM 2765 C C . GLY A 1 353 ? -43.735 5.934 20.089 1.00 91.56 353 GLY A C 1
ATOM 2766 O O . GLY A 1 353 ? -44.186 4.951 20.681 1.00 91.56 353 GLY A O 1
ATOM 2767 N N . PRO A 1 354 ? -44.236 6.308 18.894 1.00 92.75 354 PRO A N 1
ATOM 2768 C CA . PRO A 1 354 ? -43.764 7.404 18.051 1.00 92.75 354 PRO A CA 1
ATOM 2769 C C . PRO A 1 354 ? -44.102 8.773 18.653 1.00 92.75 354 PRO A C 1
ATOM 2771 O O . PRO A 1 354 ? -45.258 9.034 18.977 1.00 92.75 354 PRO A O 1
ATOM 2774 N N . ALA A 1 355 ? -43.113 9.657 18.762 1.00 93.81 355 ALA A N 1
ATOM 2775 C CA . ALA A 1 355 ? -43.299 11.031 19.222 1.00 93.81 355 ALA A CA 1
ATOM 2776 C C . ALA A 1 355 ? -42.237 11.962 18.629 1.00 93.81 355 ALA A C 1
ATOM 2778 O O . ALA A 1 355 ? -41.114 11.546 18.340 1.00 93.81 355 ALA A O 1
ATOM 2779 N N . ILE A 1 356 ? -42.590 13.239 18.490 1.00 92.31 356 ILE A N 1
ATOM 2780 C CA . ILE A 1 356 ? -41.651 14.303 18.132 1.00 92.31 356 ILE A CA 1
ATOM 2781 C C . ILE A 1 356 ? -41.553 15.257 19.315 1.00 92.31 356 ILE A C 1
ATOM 2783 O O . ILE A 1 356 ? -42.574 15.707 19.833 1.00 92.31 356 ILE A O 1
ATOM 2787 N N . ILE A 1 357 ? -40.333 15.584 19.724 1.00 92.31 357 ILE A N 1
ATOM 2788 C CA . ILE A 1 357 ? -40.049 16.606 20.727 1.00 92.31 357 ILE A CA 1
ATOM 2789 C C . ILE A 1 357 ? -39.302 17.735 20.017 1.00 92.31 357 ILE A C 1
ATOM 2791 O O . ILE A 1 357 ? -38.165 17.567 19.576 1.00 92.31 357 ILE A O 1
ATOM 2795 N N . SER A 1 358 ? -39.968 18.877 19.857 1.00 89.25 358 SER A N 1
ATOM 2796 C CA . SER A 1 358 ? -39.357 20.085 19.302 1.00 89.25 358 SER A CA 1
ATOM 2797 C C . SER A 1 358 ? -38.547 20.802 20.374 1.00 89.25 358 SER A C 1
ATOM 2799 O O . SER A 1 358 ? -39.008 20.948 21.507 1.00 89.25 358 SER A O 1
ATOM 2801 N N . GLU A 1 359 ? -37.369 21.290 20.002 1.00 84.75 359 GLU A N 1
ATOM 2802 C CA . GLU A 1 359 ? -36.452 22.013 20.883 1.00 84.75 359 GLU A CA 1
ATOM 2803 C C . GLU A 1 359 ? -35.928 23.267 20.152 1.00 84.75 359 GLU A C 1
ATOM 2805 O O . GLU A 1 359 ? -35.977 23.320 18.920 1.00 84.75 359 GLU A O 1
ATOM 2810 N N . PRO A 1 360 ? -35.401 24.282 20.860 1.00 78.12 360 PRO A N 1
ATOM 2811 C CA . PRO A 1 360 ? -34.938 25.524 20.230 1.00 78.12 360 PRO A CA 1
ATOM 2812 C C . PRO A 1 360 ? -33.816 25.354 19.196 1.00 78.12 360 PRO A C 1
ATOM 2814 O O . PRO A 1 360 ? -33.700 26.149 18.268 1.00 78.12 360 PRO A O 1
ATOM 2817 N N . ASN A 1 361 ? -32.963 24.344 19.370 1.00 72.81 361 ASN A N 1
ATOM 2818 C CA . ASN A 1 361 ? -31.751 24.120 18.575 1.00 72.81 361 ASN A CA 1
ATOM 2819 C C . ASN A 1 361 ? -31.689 22.720 17.935 1.00 72.81 361 ASN A C 1
ATOM 2821 O O . ASN A 1 361 ? -30.702 22.403 17.270 1.00 72.81 361 ASN A O 1
ATOM 2825 N N . GLN A 1 362 ? -32.708 21.880 18.143 1.00 74.44 362 GLN A N 1
ATOM 2826 C CA . GLN A 1 362 ? -32.783 20.524 17.601 1.00 74.44 362 GLN A CA 1
ATOM 2827 C C . GLN A 1 362 ? -34.223 19.989 17.605 1.00 74.44 362 GLN A C 1
ATOM 2829 O O . GLN A 1 362 ? -35.155 20.606 18.113 1.00 74.44 362 GLN A O 1
ATOM 2834 N N . THR A 1 363 ? -34.433 18.823 17.005 1.00 84.56 363 THR A N 1
ATOM 2835 C CA . THR A 1 363 ? -35.705 18.098 17.082 1.00 84.56 363 THR A CA 1
ATOM 2836 C C . THR A 1 363 ? -35.399 16.638 17.350 1.00 84.56 363 THR A C 1
ATOM 2838 O O . THR A 1 363 ? -34.709 15.997 16.553 1.00 84.56 363 THR A O 1
ATOM 2841 N N . THR A 1 364 ? -35.918 16.128 18.462 1.00 87.06 364 THR A N 1
ATOM 2842 C CA . THR A 1 364 ? -35.730 14.745 18.890 1.00 87.06 364 THR A CA 1
ATOM 2843 C C . THR A 1 364 ? -36.913 13.903 18.427 1.00 87.06 364 THR A C 1
ATOM 2845 O O . THR A 1 364 ? -38.061 14.154 18.795 1.00 87.06 364 THR A O 1
ATOM 2848 N N . VAL A 1 365 ? -36.633 12.888 17.609 1.00 89.94 365 VAL A N 1
ATOM 2849 C CA . VAL A 1 365 ? -37.625 11.903 17.162 1.00 89.94 365 VAL A CA 1
ATOM 2850 C C . VAL A 1 365 ? -37.488 10.642 18.011 1.00 89.94 365 VAL A C 1
ATOM 2852 O O . VAL A 1 365 ? -36.444 9.984 18.006 1.00 89.94 365 VAL A O 1
ATOM 2855 N N . VAL A 1 366 ? -38.554 10.300 18.731 1.00 92.31 366 VAL A N 1
ATOM 2856 C CA . VAL A 1 366 ? -38.662 9.063 19.509 1.00 92.31 366 VAL A CA 1
ATOM 2857 C C . VAL A 1 366 ? -39.412 8.052 18.653 1.00 92.31 366 VAL A C 1
ATOM 2859 O O . VAL A 1 366 ? -40.618 8.177 18.450 1.00 92.31 366 VAL A O 1
ATOM 2862 N N . GLU A 1 367 ? -38.695 7.077 18.101 1.00 91.25 367 GLU A N 1
ATOM 2863 C CA . GLU A 1 367 ? -39.271 6.065 17.206 1.00 91.25 367 GLU A CA 1
ATOM 2864 C C . GLU A 1 367 ? -40.164 5.062 17.971 1.00 91.25 367 GLU A C 1
ATOM 2866 O O . GLU A 1 367 ? -40.007 4.895 19.182 1.00 91.25 367 GLU A O 1
ATOM 2871 N N . PRO A 1 368 ? -41.101 4.361 17.305 1.00 91.06 368 PRO A N 1
ATOM 2872 C CA . PRO A 1 368 ? -41.901 3.300 17.909 1.00 91.06 368 PRO A CA 1
ATOM 2873 C C . PRO A 1 368 ? -41.054 2.299 18.703 1.00 91.06 368 PRO A C 1
ATOM 2875 O O . PRO A 1 368 ? -40.017 1.825 18.236 1.00 91.06 368 PRO A O 1
ATOM 2878 N N . GLY A 1 369 ? -41.501 1.989 19.920 1.00 90.94 369 GLY A N 1
ATOM 2879 C CA . GLY A 1 369 ? -40.800 1.103 20.848 1.00 90.94 369 GLY A CA 1
ATOM 2880 C C . GLY A 1 369 ? -39.606 1.740 21.579 1.00 90.94 369 GLY A C 1
ATOM 2881 O O . GLY A 1 369 ? -39.008 1.107 22.458 1.00 90.94 369 GLY A O 1
ATOM 2882 N N . TRP A 1 370 ? -39.254 2.985 21.269 1.00 94.31 370 TRP A N 1
ATOM 2883 C CA . TRP A 1 370 ? -38.354 3.799 22.082 1.00 94.31 370 TRP A CA 1
ATOM 2884 C C . TRP A 1 370 ? -39.144 4.682 23.050 1.00 94.31 370 TRP A C 1
ATOM 2886 O O . TRP A 1 370 ? -40.332 4.944 22.868 1.00 94.31 370 TRP A O 1
ATOM 2896 N N . GLN A 1 371 ? -38.478 5.143 24.101 1.00 96.25 371 GLN A N 1
ATOM 2897 C CA . GLN A 1 371 ? -39.035 6.033 25.110 1.00 96.25 371 GLN A CA 1
ATOM 2898 C C . GLN A 1 371 ? -37.976 7.048 25.529 1.00 96.25 371 GLN A C 1
ATOM 2900 O O . GLN A 1 371 ? -36.866 6.659 25.882 1.00 96.25 371 GLN A O 1
ATOM 2905 N N . ALA A 1 372 ? -38.313 8.334 25.498 1.00 95.25 372 ALA A N 1
ATOM 2906 C CA . ALA A 1 372 ? -37.457 9.413 25.977 1.00 95.25 372 ALA A CA 1
ATOM 2907 C C . ALA A 1 372 ? -37.849 9.819 27.399 1.00 95.25 372 ALA A C 1
ATOM 2909 O O . ALA A 1 372 ? -39.021 10.065 27.671 1.00 95.25 372 ALA A O 1
ATOM 2910 N N . GLU A 1 373 ? -36.866 9.919 28.286 1.00 95.62 373 GLU A N 1
ATOM 2911 C CA . GLU A 1 373 ? -36.996 10.469 29.636 1.00 95.62 373 GLU A CA 1
ATOM 2912 C C . GLU A 1 373 ? -36.186 11.763 29.729 1.00 95.62 373 GLU A C 1
ATOM 2914 O O . GLU A 1 373 ? -35.008 11.777 29.360 1.00 95.62 373 GLU A O 1
ATOM 2919 N N . LEU A 1 374 ? -36.802 12.837 30.228 1.00 92.75 374 LEU A N 1
ATOM 2920 C CA . LEU A 1 374 ? -36.097 14.074 30.557 1.00 92.75 374 LEU A CA 1
ATOM 2921 C C . LEU A 1 374 ? -35.492 13.962 31.962 1.00 92.75 374 LEU A C 1
ATOM 2923 O O . LEU A 1 374 ? -36.224 13.840 32.939 1.00 92.75 374 LEU A O 1
ATOM 2927 N N . THR A 1 375 ? -34.170 14.014 32.097 1.00 90.88 375 THR A N 1
ATOM 2928 C CA . THR A 1 375 ? -33.500 13.945 33.404 1.00 90.88 375 THR A CA 1
ATOM 2929 C C . THR A 1 375 ? -33.643 15.250 34.190 1.00 90.88 375 THR A C 1
ATOM 2931 O O . THR A 1 375 ? -34.030 16.292 33.661 1.00 90.88 375 THR A O 1
ATOM 2934 N N . GLN A 1 376 ? -33.267 15.219 35.472 1.00 86.69 376 GLN A N 1
ATOM 2935 C CA . GLN A 1 376 ? -33.218 16.416 36.324 1.00 86.69 376 GLN A CA 1
ATOM 2936 C C . GLN A 1 376 ? -32.191 17.458 35.835 1.00 86.69 376 GLN A C 1
ATOM 2938 O O . GLN A 1 376 ? -32.350 18.648 36.095 1.00 86.69 376 GLN A O 1
ATOM 2943 N N . GLN A 1 377 ? -31.162 17.028 35.098 1.00 85.44 377 GLN A N 1
ATOM 2944 C CA . GLN A 1 377 ? -30.168 17.899 34.459 1.00 85.44 377 GLN A CA 1
ATOM 2945 C C . GLN A 1 377 ? -30.598 18.409 33.071 1.00 85.44 377 GLN A C 1
ATOM 2947 O O . GLN A 1 377 ? -29.782 18.957 32.347 1.00 85.44 377 GLN A O 1
ATOM 2952 N N . ASP A 1 378 ? -31.866 18.241 32.679 1.00 87.62 378 ASP A N 1
ATOM 2953 C CA . ASP A 1 378 ? -32.360 18.639 31.352 1.00 87.62 378 ASP A CA 1
ATOM 2954 C C . ASP A 1 378 ? -31.687 17.849 30.209 1.00 87.62 378 ASP A C 1
ATOM 2956 O O . ASP A 1 378 ? -31.510 18.359 29.108 1.00 87.62 378 ASP A O 1
ATOM 2960 N N . HIS A 1 379 ? -31.315 16.583 30.416 1.00 88.88 379 HIS A N 1
ATOM 2961 C CA . HIS A 1 379 ? -30.828 15.700 29.344 1.00 88.88 379 HIS A CA 1
ATOM 2962 C C . HIS A 1 379 ? -31.935 14.753 28.900 1.00 88.88 379 HIS A C 1
ATOM 2964 O O . HIS A 1 379 ? -32.752 14.342 29.717 1.00 88.88 379 HIS A O 1
ATOM 2970 N N . PHE A 1 380 ? -31.950 14.343 27.634 1.00 91.31 380 PHE A N 1
ATOM 2971 C CA . PHE A 1 380 ? -32.775 13.209 27.231 1.00 91.31 380 PHE A CA 1
ATOM 2972 C C . PHE A 1 380 ? -31.981 11.912 27.332 1.00 91.31 380 PHE A C 1
ATOM 2974 O O . PHE A 1 380 ? -30.906 11.776 26.745 1.00 91.31 380 PHE A O 1
ATOM 2981 N N . VAL A 1 381 ? -32.550 10.935 28.036 1.00 93.81 381 VAL A N 1
ATOM 2982 C CA . VAL A 1 381 ? -32.135 9.535 27.940 1.00 93.81 381 VAL A CA 1
ATOM 2983 C C . VAL A 1 381 ? -33.220 8.785 27.189 1.00 93.81 381 VAL A C 1
ATOM 2985 O O . VAL A 1 381 ? -34.335 8.622 27.680 1.00 93.81 381 VAL A O 1
ATOM 2988 N N . ILE A 1 382 ? -32.897 8.345 25.978 1.00 94.38 382 ILE A N 1
ATOM 2989 C CA . ILE A 1 382 ? -33.834 7.661 25.092 1.00 94.38 382 ILE A CA 1
ATOM 2990 C C . ILE A 1 382 ? -33.492 6.177 25.105 1.00 94.38 382 ILE A C 1
ATOM 2992 O O . ILE A 1 382 ? -32.389 5.777 24.732 1.00 94.38 382 ILE A O 1
ATOM 2996 N N . ARG A 1 383 ? -34.422 5.350 25.575 1.00 94.75 383 ARG A N 1
ATOM 2997 C CA . ARG A 1 383 ? -34.223 3.913 25.774 1.00 94.75 383 ARG A CA 1
ATOM 2998 C C . ARG A 1 383 ? -35.145 3.105 24.884 1.00 94.75 383 ARG A C 1
ATOM 3000 O O . ARG A 1 383 ? -36.304 3.464 24.682 1.00 94.75 383 ARG A O 1
ATOM 3007 N N . ARG A 1 384 ? -34.643 1.979 24.392 1.00 89.69 384 ARG A N 1
ATOM 3008 C CA . ARG A 1 384 ? -35.460 0.968 23.725 1.00 89.69 384 ARG A CA 1
ATOM 3009 C C . ARG A 1 384 ? -36.241 0.200 24.796 1.00 89.69 384 ARG A C 1
ATOM 3011 O O . ARG A 1 384 ? -35.632 -0.501 25.598 1.00 89.69 384 ARG A O 1
ATOM 3018 N N . VAL A 1 385 ? -37.565 0.356 24.831 1.00 91.62 385 VAL A N 1
ATOM 3019 C CA . VAL A 1 385 ? -38.431 -0.226 25.879 1.00 91.62 385 VAL A CA 1
ATOM 3020 C C . VAL A 1 385 ? -39.225 -1.442 25.419 1.00 91.62 385 VAL A C 1
ATOM 3022 O O . VAL A 1 385 ? -39.511 -2.320 26.226 1.00 91.62 385 VAL A O 1
ATOM 3025 N N . GLU A 1 386 ? -39.545 -1.544 24.130 1.00 87.62 386 GLU A N 1
ATOM 3026 C CA . GLU A 1 386 ? -40.035 -2.808 23.568 1.00 87.62 386 GLU A CA 1
ATOM 3027 C C . GLU A 1 386 ? -38.835 -3.647 23.095 1.00 87.62 386 GLU A C 1
ATOM 3029 O O . GLU A 1 386 ? -37.810 -3.115 22.673 1.00 87.62 386 GLU A O 1
ATOM 3034 N N . ALA A 1 387 ? -38.915 -4.973 23.139 1.00 72.75 387 ALA A N 1
ATOM 3035 C CA . ALA A 1 387 ? -37.906 -5.765 22.444 1.00 72.75 387 ALA A CA 1
ATOM 3036 C C . ALA A 1 387 ? -38.001 -5.448 20.943 1.00 72.75 387 ALA A C 1
ATOM 3038 O O . ALA A 1 387 ? -39.101 -5.244 20.415 1.00 72.75 387 ALA A O 1
ATOM 3039 N N . ARG A 1 388 ? -36.866 -5.380 20.238 1.00 64.81 388 ARG A N 1
ATOM 3040 C CA . ARG A 1 388 ? -36.927 -5.348 18.773 1.00 64.81 388 ARG A CA 1
ATOM 3041 C C . ARG A 1 388 ? -37.708 -6.592 18.338 1.00 64.81 388 ARG A C 1
ATOM 3043 O O . ARG A 1 388 ? -37.424 -7.659 18.890 1.00 64.81 388 ARG A O 1
ATOM 3050 N N . PRO A 1 389 ? -38.658 -6.506 17.383 1.00 53.34 389 PRO A N 1
ATOM 3051 C CA . PRO A 1 389 ? -38.994 -7.713 16.643 1.00 53.34 389 PRO A CA 1
ATOM 3052 C C . PRO A 1 389 ? -37.650 -8.261 16.186 1.00 53.34 389 PRO A C 1
ATOM 3054 O O . PRO A 1 389 ? -36.837 -7.461 15.706 1.00 53.34 389 PRO A O 1
ATOM 3057 N N . GLU A 1 390 ? -37.362 -9.540 16.457 1.00 43.53 390 GLU A N 1
ATOM 3058 C CA . GLU A 1 390 ? -36.131 -10.157 15.974 1.00 43.53 390 GLU A CA 1
ATOM 3059 C C . GLU A 1 390 ? -35.979 -9.679 14.534 1.00 43.53 390 GLU A C 1
ATOM 3061 O O . GLU A 1 390 ? -36.834 -9.961 13.685 1.00 43.53 390 GLU A O 1
ATOM 3066 N N . ARG A 1 391 ? -34.940 -8.863 14.267 1.00 44.34 391 ARG A N 1
ATOM 3067 C CA . ARG A 1 391 ? -34.423 -8.751 12.905 1.00 44.34 391 ARG A CA 1
ATOM 3068 C C . ARG A 1 391 ? -34.410 -10.197 12.467 1.00 44.34 391 ARG A C 1
ATOM 3070 O O . ARG A 1 391 ? -33.809 -10.973 13.213 1.00 44.34 391 ARG A O 1
ATOM 3077 N N . ARG A 1 392 ? -35.125 -10.560 11.384 1.00 44.91 392 ARG A N 1
ATOM 3078 C CA . ARG A 1 392 ? -34.983 -11.886 10.758 1.00 44.91 392 ARG A CA 1
ATOM 3079 C C . ARG A 1 392 ? -33.527 -12.247 10.963 1.00 44.91 392 ARG A C 1
ATOM 3081 O O . ARG A 1 392 ? -32.709 -11.464 10.470 1.00 44.91 392 ARG A O 1
ATOM 3088 N N . ALA A 1 393 ? -33.246 -13.239 11.822 1.00 48.75 393 ALA A N 1
ATOM 3089 C CA . ALA A 1 393 ? -31.880 -13.534 12.245 1.00 48.75 393 ALA A CA 1
ATOM 3090 C C . ALA A 1 393 ? -31.045 -13.451 10.979 1.00 48.75 393 ALA A C 1
ATOM 3092 O O . ALA A 1 393 ? -31.485 -14.080 10.011 1.00 48.75 393 ALA A O 1
ATOM 3093 N N . VAL A 1 394 ? -30.052 -12.540 10.936 1.00 57.25 394 VAL A N 1
ATOM 3094 C CA . VAL A 1 394 ? -29.409 -12.121 9.677 1.00 57.25 394 VAL A CA 1
ATOM 3095 C C . VAL A 1 394 ? -29.220 -13.378 8.856 1.00 57.25 394 VAL A C 1
ATOM 3097 O O . VAL A 1 394 ? -28.538 -14.303 9.285 1.00 57.25 394 VAL A O 1
ATOM 3100 N N . GLY A 1 395 ? -29.995 -13.483 7.781 1.00 65.06 395 GLY A N 1
ATOM 3101 C CA . GLY A 1 395 ? -30.136 -14.761 7.115 1.00 65.06 395 GLY A CA 1
ATOM 3102 C C . GLY A 1 395 ? -28.832 -15.094 6.416 1.00 65.06 395 GLY A C 1
ATOM 3103 O O . GLY A 1 395 ? -28.042 -14.213 6.092 1.00 65.06 395 GLY A O 1
ATOM 3104 N N . THR A 1 396 ? -28.651 -16.356 6.068 1.00 80.69 396 THR A N 1
ATOM 3105 C CA . THR A 1 396 ? -27.606 -16.752 5.118 1.00 80.69 396 THR A CA 1
ATOM 3106 C C . THR A 1 396 ? -27.895 -16.269 3.688 1.00 80.69 396 THR A C 1
ATOM 3108 O O . THR A 1 396 ? -27.089 -16.486 2.792 1.00 80.69 396 THR A O 1
ATOM 3111 N N . GLN A 1 397 ? -29.038 -15.613 3.456 1.00 80.81 397 GLN A N 1
ATOM 3112 C CA . GLN A 1 397 ? -29.418 -15.012 2.177 1.00 80.81 397 GLN A CA 1
ATOM 3113 C C . GLN A 1 397 ? -28.752 -13.644 1.994 1.00 80.81 397 GLN A C 1
ATOM 3115 O O . GLN A 1 397 ? -28.663 -12.874 2.951 1.00 80.81 397 GLN A O 1
ATOM 3120 N N . ALA A 1 398 ? -28.335 -13.345 0.763 1.00 78.94 398 ALA A N 1
ATOM 3121 C CA . ALA A 1 398 ? -27.708 -12.078 0.415 1.00 78.94 398 ALA A CA 1
ATOM 3122 C C . ALA A 1 398 ? -28.687 -10.906 0.606 1.00 78.94 398 ALA A C 1
ATOM 3124 O O . ALA A 1 398 ? -29.708 -10.811 -0.078 1.00 78.94 398 ALA A O 1
ATOM 3125 N N . ASP A 1 399 ? -28.361 -10.011 1.535 1.00 79.62 399 ASP A N 1
ATOM 3126 C CA . ASP A 1 399 ? -29.011 -8.714 1.714 1.00 79.62 399 ASP A CA 1
ATOM 3127 C C . ASP A 1 399 ? -28.015 -7.616 1.295 1.00 79.62 399 ASP A C 1
ATOM 3129 O O . ASP A 1 399 ? -26.896 -7.614 1.809 1.00 79.62 399 ASP A O 1
ATOM 3133 N N . PRO A 1 400 ? -28.366 -6.692 0.379 1.00 72.44 400 PRO A N 1
ATOM 3134 C CA . PRO A 1 400 ? -27.429 -5.684 -0.126 1.00 72.44 400 PRO A CA 1
ATOM 3135 C C . PRO A 1 400 ? -26.834 -4.772 0.953 1.00 72.44 400 PRO A C 1
ATOM 3137 O O . PRO A 1 400 ? -25.676 -4.377 0.853 1.00 72.44 400 PRO A O 1
ATOM 3140 N N . VAL A 1 401 ? -27.603 -4.448 1.997 1.00 73.62 401 VAL A N 1
ATOM 3141 C CA . VAL A 1 401 ? -27.119 -3.612 3.104 1.00 73.62 401 VAL A CA 1
ATOM 3142 C C . VAL A 1 401 ? -26.142 -4.412 3.950 1.00 73.62 401 VAL A C 1
ATOM 3144 O O . VAL A 1 401 ? -25.072 -3.920 4.297 1.00 73.62 401 VAL A O 1
ATOM 3147 N N . MET A 1 402 ? -26.486 -5.657 4.271 1.00 78.00 402 MET A N 1
ATOM 3148 C CA . MET A 1 402 ? -25.594 -6.516 5.044 1.00 78.00 402 MET A CA 1
ATOM 3149 C C . MET A 1 402 ? -24.339 -6.896 4.261 1.00 78.00 402 MET A C 1
ATOM 3151 O O . MET A 1 402 ? -23.283 -7.010 4.869 1.00 78.00 402 MET A O 1
ATOM 3155 N N . LEU A 1 403 ? -24.421 -7.049 2.938 1.00 82.38 403 LEU A N 1
ATOM 3156 C CA . LEU A 1 403 ? -23.265 -7.315 2.084 1.00 82.38 403 LEU A CA 1
ATOM 3157 C C . LEU A 1 403 ? -22.242 -6.187 2.211 1.00 82.38 403 LEU A C 1
ATOM 3159 O O . LEU A 1 403 ? -21.070 -6.458 2.460 1.00 82.38 403 LEU A O 1
ATOM 3163 N N . GLU A 1 404 ? -22.704 -4.939 2.141 1.00 79.50 404 GLU A N 1
ATOM 3164 C CA . GLU A 1 404 ? -21.853 -3.768 2.332 1.00 79.50 404 GLU A CA 1
ATOM 3165 C C . GLU A 1 404 ? -21.277 -3.705 3.755 1.00 79.50 404 GLU A C 1
ATOM 3167 O O . GLU A 1 404 ? -20.091 -3.436 3.946 1.00 79.50 404 GLU A O 1
ATOM 3172 N N . VAL A 1 405 ? -22.082 -4.028 4.774 1.00 81.56 405 VAL A N 1
ATOM 3173 C CA . VAL A 1 405 ? -21.615 -4.095 6.168 1.00 81.56 405 VAL A CA 1
ATOM 3174 C C . VAL A 1 405 ? -20.519 -5.149 6.336 1.00 81.56 405 VAL A C 1
ATOM 3176 O O . VAL A 1 405 ? -19.464 -4.844 6.885 1.00 81.56 405 VAL A O 1
ATOM 3179 N N . PHE A 1 406 ? -20.732 -6.378 5.863 1.00 87.62 406 PHE A N 1
ATOM 3180 C CA . PHE A 1 406 ? -19.749 -7.455 5.985 1.00 87.62 406 PHE A CA 1
ATOM 3181 C C . PHE A 1 406 ? -18.484 -7.169 5.178 1.00 87.62 406 PHE A C 1
ATOM 3183 O O . PHE A 1 406 ? -17.394 -7.401 5.694 1.00 87.62 406 PHE A O 1
ATOM 3190 N N . ASN A 1 407 ? -18.611 -6.602 3.976 1.00 85.56 407 ASN A N 1
ATOM 3191 C CA . ASN A 1 407 ? -17.476 -6.153 3.175 1.00 85.56 407 ASN A CA 1
ATOM 3192 C C . ASN A 1 407 ? -16.578 -5.187 3.970 1.00 85.56 407 ASN A C 1
ATOM 3194 O O . ASN A 1 407 ? -15.394 -5.460 4.183 1.00 85.56 407 ASN A O 1
ATOM 3198 N N . ASN A 1 408 ? -17.164 -4.116 4.516 1.00 84.19 408 ASN A N 1
ATOM 3199 C CA . ASN A 1 408 ? -16.434 -3.142 5.330 1.00 84.19 408 ASN A CA 1
ATOM 3200 C C . ASN A 1 408 ? -15.858 -3.756 6.611 1.00 84.19 408 ASN A C 1
ATOM 3202 O O . ASN A 1 408 ? -14.750 -3.410 7.017 1.00 84.19 408 ASN A O 1
ATOM 3206 N N . LEU A 1 409 ? -16.571 -4.684 7.255 1.00 88.56 409 LEU A N 1
ATOM 3207 C CA . LEU A 1 409 ? -16.059 -5.342 8.453 1.00 88.56 409 LEU A CA 1
ATOM 3208 C C . LEU A 1 409 ? -14.856 -6.244 8.144 1.00 88.56 409 LEU A C 1
ATOM 3210 O O . LEU A 1 409 ? -13.873 -6.186 8.877 1.00 88.56 409 LEU A O 1
ATOM 3214 N N . PHE A 1 410 ? -14.890 -7.052 7.079 1.00 92.25 410 PHE A N 1
ATOM 3215 C CA . PHE A 1 410 ? -13.745 -7.889 6.699 1.00 92.25 410 PHE A CA 1
ATOM 3216 C C . PHE A 1 410 ? -12.526 -7.038 6.326 1.00 92.25 410 PHE A C 1
ATOM 3218 O O . PHE A 1 410 ? -11.422 -7.319 6.795 1.00 92.25 410 PHE A O 1
ATOM 3225 N N . MET A 1 411 ? -12.729 -5.965 5.557 1.00 89.00 411 MET A N 1
ATOM 3226 C CA . MET A 1 411 ? -11.667 -5.008 5.230 1.00 89.00 411 MET A CA 1
ATOM 3227 C C . MET A 1 411 ? -11.100 -4.340 6.485 1.00 89.00 411 MET A C 1
ATOM 3229 O O . MET A 1 411 ? -9.886 -4.333 6.676 1.00 89.00 411 MET A O 1
ATOM 3233 N N . SER A 1 412 ? -11.961 -3.891 7.402 1.00 88.50 412 SER A N 1
ATOM 3234 C CA . SER A 1 412 ? -11.533 -3.289 8.668 1.00 88.50 412 SER A CA 1
ATOM 3235 C C . SER A 1 412 ? -10.694 -4.245 9.518 1.00 88.50 412 SER A C 1
ATOM 3237 O O . SER A 1 412 ? -9.740 -3.814 10.164 1.00 88.50 412 SER A O 1
ATOM 3239 N N . ILE A 1 413 ? -11.000 -5.546 9.522 1.00 91.88 413 ILE A N 1
ATOM 3240 C CA . ILE A 1 413 ? -10.175 -6.536 10.228 1.00 91.88 413 ILE A CA 1
ATOM 3241 C C . ILE A 1 413 ? -8.781 -6.616 9.599 1.00 91.88 413 ILE A C 1
ATOM 3243 O O . ILE A 1 413 ? -7.788 -6.539 10.325 1.00 91.88 413 ILE A O 1
ATOM 3247 N N . ALA A 1 414 ? -8.694 -6.724 8.272 1.00 92.00 414 ALA A N 1
ATOM 3248 C CA . ALA A 1 414 ? -7.417 -6.770 7.562 1.00 92.00 414 ALA A CA 1
ATOM 3249 C C . ALA A 1 414 ? -6.583 -5.491 7.787 1.00 92.00 414 ALA A C 1
ATOM 3251 O O . ALA A 1 414 ? -5.380 -5.567 8.041 1.00 92.00 414 ALA A O 1
ATOM 3252 N N . GLU A 1 415 ? -7.216 -4.316 7.785 1.00 90.19 415 GLU A N 1
ATOM 3253 C CA . GLU A 1 415 ? -6.569 -3.031 8.083 1.00 90.19 415 GLU A CA 1
ATOM 3254 C C . GLU A 1 415 ? -6.095 -2.939 9.537 1.00 90.19 415 GLU A C 1
ATOM 3256 O O . GLU A 1 415 ? -4.985 -2.478 9.800 1.00 90.19 415 GLU A O 1
ATOM 3261 N N . GLN A 1 416 ? -6.886 -3.424 10.500 1.00 88.19 416 GLN A N 1
ATOM 3262 C CA . GLN A 1 416 ? -6.478 -3.480 11.906 1.00 88.19 416 GLN A CA 1
ATOM 3263 C C . GLN A 1 416 ? -5.263 -4.393 12.113 1.00 88.19 416 GLN A C 1
ATOM 3265 O O . GLN A 1 416 ? -4.386 -4.069 12.920 1.00 88.19 416 GLN A O 1
ATOM 3270 N N . MET A 1 417 ? -5.185 -5.513 11.385 1.00 93.62 417 MET A N 1
ATOM 3271 C CA . MET A 1 417 ? -3.984 -6.353 11.347 1.00 93.62 417 MET A CA 1
ATOM 3272 C C . MET A 1 417 ? -2.799 -5.572 10.765 1.00 93.62 417 MET A C 1
ATOM 3274 O O . MET A 1 417 ? -1.718 -5.579 11.350 1.00 93.62 417 MET A O 1
ATOM 3278 N N . GLY A 1 418 ? -2.995 -4.866 9.647 1.00 91.06 418 GLY A N 1
ATOM 3279 C CA . GLY A 1 418 ? -1.963 -4.048 9.005 1.00 91.06 418 GLY A CA 1
ATOM 3280 C C . GLY A 1 418 ? -1.420 -2.936 9.907 1.00 91.06 418 GLY A C 1
ATOM 3281 O O . GLY A 1 418 ? -0.211 -2.821 10.088 1.00 91.06 418 GLY A O 1
ATOM 3282 N N . TYR A 1 419 ? -2.298 -2.187 10.577 1.00 86.62 419 TYR A N 1
ATOM 3283 C CA . TYR A 1 419 ? -1.905 -1.169 11.556 1.00 86.62 419 TYR A CA 1
ATOM 3284 C C . TYR A 1 419 ? -1.121 -1.777 12.725 1.00 86.62 419 TYR A C 1
ATOM 3286 O O . TYR A 1 419 ? -0.161 -1.185 13.224 1.00 86.62 419 TYR A O 1
ATOM 3294 N N . ARG A 1 420 ? -1.500 -2.979 13.177 1.00 85.62 420 ARG A N 1
ATOM 3295 C CA . ARG A 1 420 ? -0.759 -3.694 14.222 1.00 85.62 420 ARG A CA 1
ATOM 3296 C C . ARG A 1 420 ? 0.640 -4.079 13.744 1.00 85.62 420 ARG A C 1
ATOM 3298 O O . ARG A 1 420 ? 1.590 -3.849 14.493 1.00 85.62 420 ARG A O 1
ATOM 3305 N N . LEU A 1 421 ? 0.766 -4.604 12.524 1.00 90.31 421 LEU A N 1
ATOM 3306 C CA . LEU A 1 421 ? 2.046 -4.962 11.911 1.00 90.31 421 LEU A CA 1
ATOM 3307 C C . LEU A 1 421 ? 2.953 -3.735 11.776 1.00 90.31 421 LEU A C 1
ATOM 3309 O O . LEU A 1 421 ? 4.050 -3.730 12.323 1.00 90.31 421 LEU A O 1
ATOM 3313 N N . GLN A 1 422 ? 2.457 -2.659 11.163 1.00 88.06 422 GLN A N 1
ATOM 3314 C CA . GLN A 1 422 ? 3.208 -1.418 10.961 1.00 88.06 422 GLN A CA 1
ATOM 3315 C C . GLN A 1 422 ? 3.796 -0.863 12.269 1.00 88.06 422 GLN A C 1
ATOM 3317 O O . GLN A 1 422 ? 4.965 -0.496 12.328 1.00 88.06 422 GLN A O 1
ATOM 3322 N N . ASN A 1 423 ? 3.008 -0.826 13.348 1.00 80.25 423 ASN A N 1
ATOM 3323 C CA . ASN A 1 423 ? 3.459 -0.257 14.623 1.00 80.25 423 ASN A CA 1
ATOM 3324 C C . ASN A 1 423 ? 4.419 -1.161 15.410 1.00 80.25 423 ASN A C 1
ATOM 3326 O O . ASN A 1 423 ? 5.110 -0.679 16.307 1.00 80.25 423 ASN A O 1
ATOM 3330 N N . THR A 1 424 ? 4.438 -2.464 15.122 1.00 79.31 424 THR A N 1
ATOM 3331 C CA . THR A 1 424 ? 5.286 -3.437 15.835 1.00 79.31 424 THR A CA 1
ATOM 3332 C C . THR A 1 424 ? 6.535 -3.833 15.072 1.00 79.31 424 THR A C 1
ATOM 3334 O O . THR A 1 424 ? 7.491 -4.288 15.700 1.00 79.31 424 THR A O 1
ATOM 3337 N N . ALA A 1 425 ? 6.533 -3.655 13.752 1.00 83.56 425 ALA A N 1
ATOM 3338 C CA . ALA A 1 425 ? 7.661 -3.975 12.902 1.00 83.56 425 ALA A CA 1
ATOM 3339 C C . ALA A 1 425 ? 8.897 -3.140 13.252 1.00 83.56 425 ALA A C 1
ATOM 3341 O O . ALA A 1 425 ? 8.812 -2.012 13.756 1.00 83.56 425 ALA A O 1
ATOM 3342 N N . TYR A 1 426 ? 10.052 -3.739 12.983 1.00 78.88 426 TYR A N 1
ATOM 3343 C CA . TYR A 1 426 ? 11.363 -3.165 13.240 1.00 78.88 426 TYR A CA 1
ATOM 3344 C C . TYR A 1 426 ? 12.010 -2.669 11.944 1.00 78.88 426 TYR A C 1
ATOM 3346 O O . TYR A 1 426 ? 12.728 -1.673 11.959 1.00 78.88 426 TYR A O 1
ATOM 3354 N N . SER A 1 427 ? 11.814 -3.366 10.822 1.00 83.94 427 SER A N 1
ATOM 3355 C CA . SER A 1 427 ? 12.418 -2.962 9.551 1.00 83.94 427 SER A CA 1
ATOM 3356 C C . SER A 1 427 ? 11.755 -1.722 8.947 1.00 83.94 427 SER A C 1
ATOM 3358 O O . SER A 1 427 ? 10.532 -1.566 8.958 1.00 83.94 427 SER A O 1
ATOM 3360 N N . VAL A 1 428 ? 12.583 -0.871 8.330 1.00 84.06 428 VAL A N 1
ATOM 3361 C CA . VAL A 1 428 ? 12.139 0.291 7.537 1.00 84.06 428 VAL A CA 1
ATOM 3362 C C . VAL A 1 428 ? 11.176 -0.144 6.423 1.00 84.06 428 VAL A C 1
ATOM 3364 O O . VAL A 1 428 ? 10.208 0.555 6.129 1.00 84.06 428 VAL A O 1
ATOM 3367 N N . ASN A 1 429 ? 11.391 -1.329 5.845 1.00 88.44 429 ASN A N 1
ATOM 3368 C CA . ASN A 1 429 ? 10.562 -1.898 4.784 1.00 88.44 429 ASN A CA 1
ATOM 3369 C C . ASN A 1 429 ? 9.101 -2.091 5.202 1.00 88.44 429 ASN A C 1
ATOM 3371 O O . ASN A 1 429 ? 8.196 -1.610 4.522 1.00 88.44 429 ASN A O 1
ATOM 3375 N N . ILE A 1 430 ? 8.853 -2.738 6.339 1.00 88.62 430 ILE A N 1
ATOM 3376 C CA . ILE A 1 430 ? 7.482 -2.962 6.804 1.00 88.62 430 ILE A CA 1
ATOM 3377 C C . ILE A 1 430 ? 6.915 -1.675 7.415 1.00 88.62 430 ILE A C 1
ATOM 3379 O O . ILE A 1 430 ? 5.772 -1.310 7.152 1.00 88.62 430 ILE A O 1
ATOM 3383 N N . LYS A 1 431 ? 7.705 -0.961 8.218 1.00 84.94 431 LYS A N 1
ATOM 3384 C CA . LYS A 1 431 ? 7.199 0.144 9.035 1.00 84.94 431 LYS A CA 1
ATOM 3385 C C . LYS A 1 431 ? 6.962 1.445 8.273 1.00 84.94 431 LYS A C 1
ATOM 3387 O O . LYS A 1 431 ? 5.888 2.036 8.391 1.00 84.94 431 LYS A O 1
ATOM 3392 N N . GLU A 1 432 ? 7.965 1.886 7.523 1.00 85.44 432 GLU A N 1
ATOM 3393 C CA . GLU A 1 432 ? 7.965 3.188 6.849 1.00 85.44 432 GLU A CA 1
ATOM 3394 C C . GLU A 1 432 ? 7.452 3.053 5.421 1.00 85.44 432 GLU A C 1
ATOM 3396 O O . GLU A 1 432 ? 6.572 3.796 4.980 1.00 85.44 432 GLU A O 1
ATOM 3401 N N . ARG A 1 433 ? 7.967 2.047 4.706 1.00 89.69 433 ARG A N 1
ATOM 3402 C CA . ARG A 1 433 ? 7.623 1.812 3.303 1.00 89.69 433 ARG A CA 1
ATOM 3403 C C . ARG A 1 433 ? 6.285 1.098 3.112 1.00 89.69 433 ARG A C 1
ATOM 3405 O O . ARG A 1 433 ? 5.743 1.142 2.011 1.00 89.69 433 ARG A O 1
ATOM 3412 N N . LEU A 1 434 ? 5.732 0.497 4.167 1.00 90.56 434 LEU A N 1
ATOM 3413 C CA . LEU A 1 434 ? 4.491 -0.288 4.130 1.00 90.56 434 LEU A CA 1
ATOM 3414 C C . LEU A 1 434 ? 4.553 -1.472 3.154 1.00 90.56 434 LEU A C 1
ATOM 3416 O O . LEU A 1 434 ? 3.559 -1.819 2.517 1.00 90.56 434 LEU A O 1
ATOM 3420 N N . ASP A 1 435 ? 5.724 -2.099 3.039 1.00 91.94 435 ASP A N 1
ATOM 3421 C CA . ASP A 1 435 ? 5.936 -3.280 2.202 1.00 91.94 435 ASP A CA 1
ATOM 3422 C C . ASP A 1 435 ? 5.495 -4.558 2.935 1.00 91.94 435 ASP A C 1
ATOM 3424 O O . ASP A 1 435 ? 6.286 -5.386 3.393 1.00 91.94 435 ASP A O 1
ATOM 3428 N N . PHE A 1 436 ? 4.184 -4.657 3.149 1.00 92.75 436 PHE A N 1
ATOM 3429 C CA . PHE A 1 436 ? 3.531 -5.799 3.777 1.00 92.75 436 PHE A CA 1
ATOM 3430 C C . PHE A 1 436 ? 2.099 -5.951 3.265 1.00 92.75 436 PHE A C 1
ATOM 3432 O O . PHE A 1 436 ? 1.587 -5.100 2.553 1.00 92.75 436 PHE A O 1
ATOM 3439 N N . SER A 1 437 ? 1.412 -7.040 3.591 1.00 92.38 437 SER A N 1
ATOM 3440 C CA . SER A 1 437 ? -0.040 -7.176 3.416 1.00 92.38 437 SER A CA 1
ATOM 3441 C C . SER A 1 437 ? -0.622 -8.106 4.471 1.00 92.38 437 SER A C 1
ATOM 3443 O O . SER A 1 437 ? 0.043 -9.038 4.920 1.00 92.38 437 SER A O 1
ATOM 3445 N N . CYS A 1 438 ? -1.870 -7.851 4.854 1.00 94.12 438 CYS A N 1
ATOM 3446 C CA . CYS A 1 438 ? -2.605 -8.627 5.846 1.00 94.12 438 CYS A CA 1
ATOM 3447 C C . CYS A 1 438 ? -3.929 -9.072 5.237 1.00 94.12 438 CYS A C 1
ATOM 3449 O O . CYS A 1 438 ? -4.668 -8.248 4.702 1.00 94.12 438 CYS A O 1
ATOM 3451 N N . ALA A 1 439 ? -4.226 -10.364 5.325 1.00 94.00 439 ALA A N 1
ATOM 3452 C CA . ALA A 1 439 ? -5.332 -10.972 4.606 1.00 94.00 439 ALA A CA 1
ATOM 3453 C C . ALA A 1 439 ? -6.103 -11.995 5.446 1.00 94.00 439 ALA A C 1
ATOM 3455 O O . ALA A 1 439 ? -5.555 -12.666 6.327 1.00 94.00 439 ALA A O 1
ATOM 3456 N N . ILE A 1 440 ? -7.388 -12.113 5.120 1.00 95.44 440 ILE A N 1
ATOM 3457 C CA . ILE A 1 440 ? -8.351 -13.041 5.711 1.00 95.44 440 ILE A CA 1
ATOM 3458 C C . ILE A 1 440 ? -8.753 -14.054 4.650 1.00 95.44 440 ILE A C 1
ATOM 3460 O O . ILE A 1 440 ? -9.064 -13.683 3.514 1.00 95.44 440 ILE A O 1
ATOM 3464 N N . PHE A 1 441 ? -8.802 -15.320 5.045 1.00 95.88 441 PHE A N 1
ATOM 3465 C CA . PHE A 1 441 ? -9.166 -16.432 4.182 1.00 95.88 441 PHE A CA 1
ATOM 3466 C C . PHE A 1 441 ? -10.262 -17.272 4.825 1.00 95.88 441 PHE A C 1
ATOM 3468 O O . PHE A 1 441 ? -10.313 -17.421 6.049 1.00 95.88 441 PHE A O 1
ATOM 3475 N N . ASP A 1 442 ? -11.121 -17.861 4.002 1.00 95.00 442 ASP A N 1
ATOM 3476 C CA . ASP A 1 442 ? -12.103 -18.825 4.486 1.00 95.00 442 ASP A CA 1
ATOM 3477 C C . ASP A 1 442 ? -11.469 -20.179 4.862 1.00 95.00 442 ASP A C 1
ATOM 3479 O O . ASP A 1 442 ? -10.255 -20.383 4.780 1.00 95.00 442 ASP A O 1
ATOM 3483 N N . ALA A 1 443 ? -12.304 -21.134 5.275 1.00 93.25 443 ALA A N 1
ATOM 3484 C CA . ALA A 1 443 ? -11.879 -22.488 5.629 1.00 93.25 443 ALA A CA 1
ATOM 3485 C C . ALA A 1 443 ? -11.226 -23.268 4.467 1.00 93.25 443 ALA A C 1
ATOM 3487 O O . ALA A 1 443 ? -10.595 -24.294 4.707 1.00 93.25 443 ALA A O 1
ATOM 3488 N N . GLN A 1 444 ? -11.388 -22.818 3.219 1.00 92.06 444 GLN A N 1
ATOM 3489 C CA . GLN A 1 444 ? -10.790 -23.410 2.020 1.00 92.06 444 GLN A CA 1
ATOM 3490 C C . GLN A 1 444 ? -9.542 -22.642 1.560 1.00 92.06 444 GLN A C 1
ATOM 3492 O O . GLN A 1 444 ? -9.030 -22.908 0.471 1.00 92.06 444 GLN A O 1
ATOM 3497 N N . ALA A 1 445 ? -9.045 -21.707 2.378 1.00 92.56 445 ALA A N 1
ATOM 3498 C CA . ALA A 1 445 ? -7.923 -20.834 2.058 1.00 92.56 445 ALA A CA 1
ATOM 3499 C C . ALA A 1 445 ? -8.165 -19.948 0.818 1.00 92.56 445 ALA A C 1
ATOM 3501 O O . ALA A 1 445 ? -7.213 -19.567 0.131 1.00 92.56 445 ALA A O 1
ATOM 3502 N N . ARG A 1 446 ? -9.429 -19.612 0.522 1.00 91.69 446 ARG A N 1
ATOM 3503 C CA . ARG A 1 446 ? -9.774 -18.616 -0.501 1.00 91.69 446 ARG A CA 1
ATOM 3504 C C . ARG A 1 446 ? -9.708 -17.224 0.101 1.00 91.69 446 ARG A C 1
ATOM 3506 O O . ARG A 1 446 ? -10.196 -17.008 1.212 1.00 91.69 446 ARG A O 1
ATOM 3513 N N . LEU A 1 447 ? -9.114 -16.281 -0.624 1.00 92.19 447 LEU A N 1
ATOM 3514 C CA . LEU A 1 447 ? -8.990 -14.897 -0.169 1.00 92.19 447 LEU A CA 1
ATOM 3515 C C . LEU A 1 447 ? -10.383 -14.259 -0.022 1.00 92.19 447 LEU A C 1
ATOM 3517 O O . LEU A 1 447 ? -11.196 -14.352 -0.942 1.00 92.19 447 LEU A O 1
ATOM 3521 N N . ILE A 1 448 ? -10.649 -13.616 1.120 1.00 92.81 448 ILE A N 1
ATOM 3522 C CA . ILE A 1 448 ? -11.893 -12.875 1.409 1.00 92.81 448 ILE A CA 1
ATOM 3523 C C . ILE A 1 448 ? -11.657 -11.370 1.375 1.00 92.81 448 ILE A C 1
ATOM 3525 O O . ILE A 1 448 ? -12.389 -10.640 0.711 1.00 92.81 448 ILE A O 1
ATOM 3529 N N . ALA A 1 449 ? -10.640 -10.915 2.103 1.00 88.69 449 ALA A N 1
ATOM 3530 C CA . ALA A 1 449 ? -10.291 -9.508 2.231 1.00 88.69 449 ALA A CA 1
ATOM 3531 C C . ALA A 1 449 ? -8.785 -9.359 2.450 1.00 88.69 449 ALA A C 1
ATOM 3533 O O . ALA A 1 449 ? -8.153 -10.216 3.073 1.00 88.69 449 ALA A O 1
ATOM 3534 N N . ASN A 1 450 ? -8.225 -8.260 1.953 1.00 83.00 450 ASN A N 1
ATOM 3535 C CA . ASN A 1 450 ? -6.821 -7.898 2.108 1.00 83.00 450 ASN A CA 1
ATOM 3536 C C . ASN A 1 450 ? -6.705 -6.377 2.230 1.00 83.00 450 ASN A C 1
ATOM 3538 O O . ASN A 1 450 ? -7.290 -5.659 1.421 1.00 83.00 450 ASN A O 1
ATOM 3542 N N . ALA A 1 451 ? -5.931 -5.894 3.199 1.00 74.00 451 ALA A N 1
ATOM 3543 C CA . ALA A 1 451 ? -5.588 -4.481 3.279 1.00 74.00 451 ALA A CA 1
ATOM 3544 C C . ALA A 1 451 ? -4.671 -4.104 2.090 1.00 74.00 451 ALA A C 1
ATOM 3546 O O . ALA A 1 451 ? -3.609 -4.713 1.928 1.00 74.00 451 ALA A O 1
ATOM 3547 N N . PRO A 1 452 ? -5.057 -3.137 1.233 1.00 61.75 452 PRO A N 1
ATOM 3548 C CA . PRO A 1 452 ? -4.439 -2.914 -0.075 1.00 61.75 452 PRO A CA 1
ATOM 3549 C C . PRO A 1 452 ? -3.095 -2.178 0.038 1.00 61.75 452 PRO A C 1
ATOM 3551 O O . PRO A 1 452 ? -2.968 -1.003 -0.299 1.00 61.75 452 PRO A O 1
ATOM 3554 N N . HIS A 1 453 ? -2.077 -2.880 0.522 1.00 70.44 453 HIS A N 1
ATOM 3555 C CA . HIS A 1 453 ? -0.736 -2.339 0.720 1.00 70.44 453 HIS A CA 1
ATOM 3556 C C . HIS A 1 453 ? 0.207 -2.702 -0.435 1.00 70.44 453 HIS A C 1
ATOM 3558 O O . HIS A 1 453 ? 0.898 -1.822 -0.940 1.00 70.44 453 HIS A O 1
ATOM 3564 N N . MET A 1 454 ? 0.186 -3.957 -0.917 1.00 82.12 454 MET A N 1
ATOM 3565 C CA . MET A 1 454 ? 1.038 -4.387 -2.031 1.00 82.12 454 MET A CA 1
ATOM 3566 C C . MET A 1 454 ? 0.297 -5.254 -3.061 1.00 82.12 454 MET A C 1
ATOM 3568 O O . MET A 1 454 ? -0.071 -6.393 -2.755 1.00 82.12 454 MET A O 1
ATOM 3572 N N . PRO A 1 455 ? 0.101 -4.773 -4.306 1.00 81.56 455 PRO A N 1
ATOM 3573 C CA . PRO A 1 455 ? -0.633 -5.525 -5.318 1.00 81.56 455 PRO A CA 1
ATOM 3574 C C . PRO A 1 455 ? -0.006 -6.868 -5.727 1.00 81.56 455 PRO A C 1
ATOM 3576 O O . PRO A 1 455 ? -0.711 -7.770 -6.164 1.00 81.56 455 PRO A O 1
ATOM 3579 N N . VAL A 1 456 ? 1.301 -7.065 -5.554 1.00 81.56 456 VAL A N 1
ATOM 3580 C CA . VAL A 1 456 ? 1.937 -8.357 -5.872 1.00 81.56 456 VAL A CA 1
ATOM 3581 C C . VAL A 1 456 ? 1.649 -9.466 -4.853 1.00 81.56 456 VAL A C 1
ATOM 3583 O O . VAL A 1 456 ? 1.695 -10.657 -5.172 1.00 81.56 456 VAL A O 1
ATOM 3586 N N . HIS A 1 457 ? 1.264 -9.101 -3.627 1.00 82.38 457 HIS A N 1
ATOM 3587 C CA . HIS A 1 457 ? 0.821 -10.072 -2.622 1.00 82.38 457 HIS A CA 1
ATOM 3588 C C . HIS A 1 457 ? -0.564 -10.651 -2.950 1.00 82.38 457 HIS A C 1
ATOM 3590 O O . HIS A 1 457 ? -0.961 -11.687 -2.405 1.00 82.38 457 HIS A O 1
ATOM 3596 N N . LEU A 1 458 ? -1.299 -9.994 -3.853 1.00 70.25 458 LEU A N 1
ATOM 3597 C CA . LEU A 1 458 ? -2.624 -10.404 -4.294 1.00 70.25 458 LEU A CA 1
ATOM 3598 C C . LEU A 1 458 ? -2.539 -11.746 -5.029 1.00 70.25 458 LEU A C 1
ATOM 3600 O O . LEU A 1 458 ? -1.647 -11.961 -5.835 1.00 70.25 458 LEU A O 1
ATOM 3604 N N . GLY A 1 459 ? -3.432 -12.688 -4.733 1.00 68.19 459 GLY A N 1
ATOM 3605 C CA . GLY A 1 459 ? -3.441 -14.022 -5.355 1.00 68.19 459 GLY A CA 1
ATOM 3606 C C . GLY A 1 459 ? -2.324 -14.979 -4.902 1.00 68.19 459 GLY A C 1
ATOM 3607 O O . GLY A 1 459 ? -2.554 -16.186 -4.846 1.00 68.19 459 GLY A O 1
ATOM 3608 N N . SER A 1 460 ? -1.150 -14.482 -4.496 1.00 79.81 460 SER A N 1
ATOM 3609 C CA . SER A 1 460 ? -0.025 -15.327 -4.067 1.00 79.81 460 SER A CA 1
ATOM 3610 C C . SER A 1 460 ? -0.115 -15.786 -2.609 1.00 79.81 460 SER A C 1
ATOM 3612 O O . SER A 1 460 ? 0.249 -16.921 -2.306 1.00 79.81 460 SER A O 1
ATOM 3614 N N . MET A 1 461 ? -0.671 -14.974 -1.700 1.00 87.38 461 MET A N 1
ATOM 3615 C CA . MET A 1 461 ? -0.853 -15.389 -0.297 1.00 87.38 461 MET A CA 1
ATOM 3616 C C . MET A 1 461 ? -1.817 -16.576 -0.138 1.00 87.38 461 MET A C 1
ATOM 3618 O O . MET A 1 461 ? -1.607 -17.413 0.739 1.00 87.38 461 MET A O 1
ATOM 3622 N N . GLY A 1 462 ? -2.840 -16.692 -0.995 1.00 88.31 462 GLY A N 1
ATOM 3623 C CA . GLY A 1 462 ? -3.766 -17.832 -0.970 1.00 88.31 462 GLY A CA 1
ATOM 3624 C C . GLY A 1 462 ? -3.055 -19.165 -1.213 1.00 88.31 462 GLY A C 1
ATOM 3625 O O . GLY A 1 462 ? -3.369 -20.162 -0.563 1.00 88.31 462 GLY A O 1
ATOM 3626 N N . GLU A 1 463 ? -2.037 -19.176 -2.078 1.00 88.69 463 GLU A N 1
ATOM 3627 C CA . GLU A 1 463 ? -1.219 -20.367 -2.309 1.00 88.69 463 GLU A CA 1
ATOM 3628 C C . GLU A 1 463 ? -0.354 -20.707 -1.092 1.00 88.69 463 GLU A C 1
ATOM 3630 O O . GLU A 1 463 ? -0.299 -21.871 -0.703 1.00 88.69 463 GLU A O 1
ATOM 3635 N N . SER A 1 464 ? 0.234 -19.710 -0.414 1.00 92.06 464 SER A N 1
ATOM 3636 C CA . SER A 1 464 ? 0.978 -19.955 0.833 1.00 92.06 464 SER A CA 1
ATOM 3637 C C . SER A 1 464 ? 0.088 -20.610 1.898 1.00 92.06 464 SER A C 1
ATOM 3639 O O . SER A 1 464 ? 0.492 -21.573 2.554 1.00 92.06 464 SER A O 1
ATOM 3641 N N . VAL A 1 465 ? -1.146 -20.110 2.062 1.00 94.38 465 VAL A N 1
ATOM 3642 C CA . VAL A 1 465 ? -2.110 -20.663 3.026 1.00 94.38 465 VAL A CA 1
ATOM 3643 C C . VAL A 1 465 ? -2.509 -22.083 2.631 1.00 94.38 465 VAL A C 1
ATOM 3645 O O . VAL A 1 465 ? -2.504 -22.960 3.494 1.00 94.38 465 VAL A O 1
ATOM 3648 N N . ARG A 1 466 ? -2.783 -22.353 1.346 1.00 93.38 466 ARG A N 1
ATOM 3649 C CA . ARG A 1 466 ? -3.087 -23.709 0.855 1.00 93.38 466 ARG A CA 1
ATOM 3650 C C . ARG A 1 466 ? -1.934 -24.683 1.077 1.00 93.38 466 ARG A C 1
ATOM 3652 O O . ARG A 1 466 ? -2.184 -25.793 1.540 1.00 93.38 466 ARG A O 1
ATOM 3659 N N . THR A 1 467 ? -0.689 -24.280 0.823 1.00 92.94 467 THR A N 1
ATOM 3660 C CA . THR A 1 467 ? 0.503 -25.090 1.120 1.00 92.94 467 THR A CA 1
ATOM 3661 C C . THR A 1 467 ? 0.537 -25.488 2.591 1.00 92.94 467 THR A C 1
ATOM 3663 O O . THR A 1 467 ? 0.622 -26.675 2.909 1.00 92.94 467 THR A O 1
ATOM 3666 N N . VAL A 1 468 ? 0.433 -24.516 3.503 1.00 95.19 468 VAL A N 1
ATOM 3667 C CA . VAL A 1 468 ? 0.473 -24.764 4.953 1.00 95.19 468 VAL A CA 1
ATOM 3668 C C . VAL A 1 468 ? -0.720 -25.607 5.405 1.00 95.19 468 VAL A C 1
ATOM 3670 O O . VAL A 1 468 ? -0.547 -26.545 6.188 1.00 95.19 468 VAL A O 1
ATOM 3673 N N . MET A 1 469 ? -1.918 -25.315 4.896 1.00 95.19 469 MET A N 1
ATOM 3674 C CA . MET A 1 469 ? -3.142 -26.075 5.156 1.00 95.19 469 MET A CA 1
ATOM 3675 C C . MET A 1 469 ? -2.972 -27.543 4.763 1.00 95.19 469 MET A C 1
ATOM 3677 O O . MET A 1 469 ? -3.165 -28.428 5.596 1.00 95.19 469 MET A O 1
ATOM 3681 N N . ASN A 1 470 ? -2.555 -27.806 3.524 1.00 94.75 470 ASN A N 1
ATOM 3682 C CA . ASN A 1 470 ? -2.404 -29.156 2.986 1.00 94.75 470 ASN A CA 1
ATOM 3683 C C . ASN A 1 470 ? -1.283 -29.918 3.692 1.00 94.75 470 ASN A C 1
ATOM 3685 O O . ASN A 1 470 ? -1.467 -31.068 4.094 1.00 94.75 470 ASN A O 1
ATOM 3689 N N . ALA A 1 471 ? -0.135 -29.272 3.899 1.00 95.06 471 ALA A N 1
ATOM 3690 C CA . ALA A 1 471 ? 1.007 -29.900 4.541 1.00 95.06 471 ALA A CA 1
ATOM 3691 C C . ALA A 1 471 ? 0.704 -30.288 5.994 1.00 95.06 471 ALA A C 1
ATOM 3693 O O . ALA A 1 471 ? 1.210 -31.308 6.454 1.00 95.06 471 ALA A O 1
ATOM 3694 N N . ASN A 1 472 ? -0.128 -29.534 6.721 1.00 95.81 472 ASN A N 1
ATOM 3695 C CA . ASN A 1 472 ? -0.416 -29.765 8.144 1.00 95.81 472 ASN A CA 1
ATOM 3696 C C . ASN A 1 472 ? -1.855 -30.232 8.426 1.00 95.81 472 ASN A C 1
ATOM 3698 O O . ASN A 1 472 ? -2.302 -30.174 9.576 1.00 95.81 472 ASN A O 1
ATOM 3702 N N . ALA A 1 473 ? -2.570 -30.727 7.412 1.00 94.19 473 ALA A N 1
ATOM 3703 C CA . ALA A 1 473 ? -3.942 -31.205 7.548 1.00 94.19 473 ALA A CA 1
ATOM 3704 C C . ALA A 1 473 ? -4.079 -32.218 8.704 1.00 94.19 473 ALA A C 1
ATOM 3706 O O . ALA A 1 473 ? -3.319 -33.182 8.808 1.00 94.19 473 ALA A O 1
ATOM 3707 N N . GLY A 1 474 ? -5.027 -31.963 9.611 1.00 92.69 474 GLY A N 1
ATOM 3708 C CA . GLY A 1 474 ? -5.282 -32.792 10.796 1.00 92.69 474 GLY A CA 1
ATOM 3709 C C . GLY A 1 474 ? -4.239 -32.700 11.922 1.00 92.69 474 GLY A C 1
ATOM 3710 O O . GLY A 1 474 ? -4.364 -33.426 12.905 1.00 92.69 474 GLY A O 1
ATOM 3711 N N . ARG A 1 475 ? -3.212 -31.843 11.803 1.00 95.25 475 ARG A N 1
ATOM 3712 C CA . ARG A 1 475 ? -2.126 -31.706 12.798 1.00 95.25 475 ARG A CA 1
ATOM 3713 C C . ARG A 1 475 ? -2.055 -30.339 13.478 1.00 95.25 475 ARG A C 1
ATOM 3715 O O . ARG A 1 475 ? -1.415 -30.239 14.521 1.00 95.25 475 ARG A O 1
ATOM 3722 N N . MET A 1 476 ? -2.682 -29.316 12.898 1.00 96.56 476 MET A N 1
ATOM 3723 C CA . MET A 1 476 ? -2.723 -27.966 13.467 1.00 96.56 476 MET A CA 1
ATOM 3724 C C . MET A 1 476 ? -3.494 -27.936 14.790 1.00 96.56 476 MET A C 1
ATOM 3726 O O . MET A 1 476 ? -4.495 -28.639 14.940 1.00 96.56 476 MET A O 1
ATOM 3730 N N . GLN A 1 477 ? -3.057 -27.089 15.719 1.00 95.06 477 GLN A N 1
ATOM 3731 C CA . GLN A 1 477 ? -3.700 -26.872 17.015 1.00 95.06 477 GLN A CA 1
ATOM 3732 C C . GLN A 1 477 ? -3.967 -25.378 17.266 1.00 95.06 477 GLN A C 1
ATOM 3734 O O . GLN A 1 477 ? -3.305 -24.524 16.665 1.00 95.06 477 GLN A O 1
ATOM 3739 N N . PRO A 1 478 ? -4.918 -25.031 18.156 1.00 93.31 478 PRO A N 1
ATOM 3740 C CA . PRO A 1 478 ? -5.096 -23.654 18.602 1.00 93.31 478 PRO A CA 1
ATOM 3741 C C . PRO A 1 478 ? -3.789 -23.054 19.137 1.00 93.31 478 PRO A C 1
ATOM 3743 O O . PRO A 1 478 ? -3.086 -23.684 19.927 1.00 93.31 478 PRO A O 1
ATOM 3746 N N . GLY A 1 479 ? -3.479 -21.825 18.719 1.00 88.31 479 GLY A N 1
ATOM 3747 C CA . GLY A 1 479 ? -2.244 -21.131 19.096 1.00 88.31 479 GLY A CA 1
ATOM 3748 C C . GLY A 1 479 ? -1.019 -21.488 18.248 1.00 88.31 479 GLY A C 1
ATOM 3749 O O . GLY A 1 479 ? 0.074 -21.015 18.550 1.00 88.31 479 GLY A O 1
ATOM 3750 N N . ASP A 1 480 ? -1.166 -22.302 17.201 1.00 96.38 480 ASP A N 1
ATOM 3751 C CA . ASP A 1 480 ? -0.099 -22.516 16.224 1.00 96.38 480 ASP A CA 1
ATOM 3752 C C . ASP A 1 480 ? 0.018 -21.348 15.233 1.00 96.38 480 ASP A C 1
ATOM 3754 O O . ASP A 1 480 ? -0.972 -20.720 14.863 1.00 96.38 480 ASP A O 1
ATOM 3758 N N . ALA A 1 481 ? 1.229 -21.110 14.731 1.00 97.31 481 ALA A N 1
ATOM 3759 C CA . ALA A 1 481 ? 1.481 -20.254 13.574 1.00 97.31 481 ALA A CA 1
ATOM 3760 C C . ALA A 1 481 ? 2.615 -20.842 12.731 1.00 97.31 481 ALA A C 1
ATOM 3762 O O . ALA A 1 481 ? 3.542 -21.466 13.256 1.00 97.31 481 ALA A O 1
ATOM 3763 N N . TYR A 1 482 ? 2.548 -20.635 11.423 1.00 97.62 482 TYR A N 1
ATOM 3764 C CA . TYR A 1 482 ? 3.463 -21.208 10.440 1.00 97.62 482 TYR A CA 1
ATOM 3765 C C . TYR A 1 482 ? 4.092 -20.098 9.609 1.00 97.62 482 TYR A C 1
ATOM 3767 O O . TYR A 1 482 ? 3.465 -19.063 9.412 1.00 97.62 482 TYR A O 1
ATOM 3775 N N . VAL A 1 483 ? 5.307 -20.312 9.112 1.00 96.50 483 VAL A N 1
ATOM 3776 C CA . VAL A 1 483 ? 6.012 -19.353 8.259 1.00 96.50 483 VAL A CA 1
ATOM 3777 C C . VAL A 1 483 ? 6.486 -19.996 6.959 1.00 96.50 483 VAL A C 1
ATOM 3779 O O . VAL A 1 483 ? 6.968 -21.137 6.962 1.00 96.50 483 VAL A O 1
ATOM 3782 N N . VAL A 1 484 ? 6.318 -19.255 5.860 1.00 95.25 484 VAL A N 1
ATOM 3783 C CA . VAL A 1 484 ? 6.691 -19.637 4.492 1.00 95.25 484 VAL A CA 1
ATOM 3784 C C . VAL A 1 484 ? 7.228 -18.427 3.723 1.00 95.25 484 VAL A C 1
ATOM 3786 O O . VAL A 1 484 ? 6.599 -17.373 3.723 1.00 95.25 484 VAL A O 1
ATOM 3789 N N . ASN A 1 485 ? 8.347 -18.588 3.022 1.00 93.88 485 ASN A N 1
ATOM 3790 C CA . ASN A 1 485 ? 8.817 -17.685 1.960 1.00 93.88 485 ASN A CA 1
ATOM 3791 C C . ASN A 1 485 ? 9.254 -18.451 0.693 1.00 93.88 485 ASN A C 1
ATOM 3793 O O . ASN A 1 485 ? 9.728 -17.846 -0.263 1.00 93.88 485 ASN A O 1
ATOM 3797 N N . ASP A 1 486 ? 9.107 -19.780 0.684 1.00 92.88 486 ASP A N 1
ATOM 3798 C CA . ASP A 1 486 ? 9.511 -20.625 -0.434 1.00 92.88 486 ASP A CA 1
ATOM 3799 C C . ASP A 1 486 ? 8.671 -20.327 -1.691 1.00 92.88 486 ASP A C 1
ATOM 3801 O O . ASP A 1 486 ? 7.461 -20.598 -1.698 1.00 92.88 486 ASP A O 1
ATOM 3805 N N . PRO A 1 487 ? 9.284 -19.791 -2.764 1.00 91.12 487 PRO A N 1
ATOM 3806 C CA . PRO A 1 487 ? 8.564 -19.341 -3.951 1.00 91.12 487 PRO A CA 1
ATOM 3807 C C . PRO A 1 487 ? 7.889 -20.477 -4.725 1.00 91.12 487 PRO A C 1
ATOM 3809 O O . PRO A 1 487 ? 6.917 -20.250 -5.445 1.00 91.12 487 PRO A O 1
ATOM 3812 N N . TYR A 1 488 ? 8.347 -21.715 -4.543 1.00 90.00 488 TYR A N 1
ATOM 3813 C CA . TYR A 1 488 ? 7.766 -22.895 -5.185 1.00 90.00 488 TYR A CA 1
ATOM 3814 C C . TYR A 1 488 ? 6.543 -23.438 -4.449 1.00 90.00 488 TYR A C 1
ATOM 3816 O O . TYR A 1 488 ? 5.824 -24.282 -4.979 1.00 90.00 488 TYR A O 1
ATOM 3824 N N . HIS A 1 489 ? 6.287 -22.934 -3.242 1.00 86.44 489 HIS A N 1
ATOM 3825 C CA . HIS A 1 489 ? 5.212 -23.377 -2.362 1.00 86.44 489 HIS A CA 1
ATOM 3826 C C . HIS A 1 489 ? 4.341 -22.202 -1.887 1.00 86.44 489 HIS A C 1
ATOM 3828 O O . HIS A 1 489 ? 3.830 -22.185 -0.764 1.00 86.44 489 HIS A O 1
ATOM 3834 N N . GLY A 1 490 ? 4.143 -21.219 -2.767 1.00 75.06 490 GLY A N 1
ATOM 3835 C CA . GLY A 1 490 ? 3.251 -20.080 -2.550 1.00 75.06 490 GLY A CA 1
ATOM 3836 C C . GLY A 1 490 ? 3.936 -18.810 -2.046 1.00 75.06 490 GLY A C 1
ATOM 3837 O O . GLY A 1 490 ? 3.249 -17.811 -1.832 1.00 75.06 490 GLY A O 1
ATOM 3838 N N . GLY A 1 491 ? 5.255 -18.811 -1.854 1.00 82.62 491 GLY A N 1
ATOM 3839 C CA . GLY A 1 491 ? 6.043 -17.583 -1.737 1.00 82.62 491 GLY A CA 1
ATOM 3840 C C . GLY A 1 491 ? 6.101 -16.809 -3.061 1.00 82.62 491 GLY A C 1
ATOM 3841 O O . GLY A 1 491 ? 5.760 -17.327 -4.124 1.00 82.62 491 GLY A O 1
ATOM 3842 N N . THR A 1 492 ? 6.524 -15.553 -2.996 1.00 86.62 492 THR A N 1
ATOM 3843 C CA . THR A 1 492 ? 6.710 -14.666 -4.161 1.00 86.62 492 THR A CA 1
ATOM 3844 C C . THR A 1 492 ? 8.183 -14.552 -4.521 1.00 86.62 492 THR A C 1
ATOM 3846 O O . THR A 1 492 ? 8.586 -14.847 -5.640 1.00 86.62 492 THR A O 1
ATOM 3849 N N . HIS A 1 493 ? 8.986 -14.198 -3.529 1.00 92.19 493 HIS A N 1
ATOM 3850 C CA . HIS A 1 493 ? 10.441 -14.293 -3.492 1.00 92.19 493 HIS A CA 1
ATOM 3851 C C . HIS A 1 493 ? 10.866 -14.467 -2.028 1.00 92.19 493 HIS A C 1
ATOM 3853 O O . HIS A 1 493 ? 10.029 -14.397 -1.126 1.00 92.19 493 HIS A O 1
ATOM 3859 N N . LEU A 1 494 ? 12.150 -14.689 -1.769 1.00 94.19 494 LEU A N 1
ATOM 3860 C CA . LEU A 1 494 ? 12.612 -15.049 -0.426 1.00 94.19 494 LEU A CA 1
ATOM 3861 C C . LEU A 1 494 ? 12.426 -13.932 0.619 1.00 94.19 494 LEU A C 1
ATOM 3863 O O . LEU A 1 494 ? 12.080 -14.259 1.757 1.00 94.19 494 LEU A O 1
ATOM 3867 N N . PRO A 1 495 ? 12.621 -12.639 0.296 1.00 94.50 495 PRO A N 1
ATOM 3868 C CA . PRO A 1 495 ? 12.410 -11.567 1.271 1.00 94.50 495 PRO A CA 1
ATOM 3869 C C . PRO A 1 495 ? 10.962 -11.422 1.757 1.00 94.50 495 PRO A C 1
ATOM 3871 O O . PRO A 1 495 ? 10.739 -10.957 2.875 1.00 94.50 495 PRO A O 1
ATOM 3874 N N . ASP A 1 496 ? 9.975 -11.854 0.968 1.00 94.06 496 ASP A N 1
ATOM 3875 C CA . ASP A 1 496 ? 8.564 -11.807 1.359 1.00 94.06 496 ASP A CA 1
ATOM 3876 C C . ASP A 1 496 ? 8.214 -13.011 2.241 1.00 94.06 496 ASP A C 1
ATOM 3878 O O . ASP A 1 496 ? 7.794 -14.080 1.783 1.00 94.06 496 ASP A O 1
ATOM 3882 N N . VAL A 1 497 ? 8.343 -12.826 3.548 1.00 95.69 497 VAL A N 1
ATOM 3883 C CA . VAL A 1 497 ? 8.050 -13.863 4.537 1.00 95.69 497 VAL A CA 1
ATOM 3884 C C . VAL A 1 497 ? 6.580 -13.789 4.926 1.00 95.69 497 VAL A C 1
ATOM 3886 O O . VAL A 1 497 ? 6.078 -12.741 5.327 1.00 95.69 497 VAL A O 1
ATOM 3889 N N . THR A 1 498 ? 5.872 -14.912 4.828 1.00 95.75 498 THR A N 1
ATOM 3890 C CA . THR A 1 498 ? 4.440 -15.026 5.133 1.00 95.75 498 THR A CA 1
ATOM 3891 C C . THR A 1 498 ? 4.238 -15.815 6.421 1.00 95.75 498 THR A C 1
ATOM 3893 O O . THR A 1 498 ? 4.599 -16.989 6.478 1.00 95.75 498 THR A O 1
ATOM 3896 N N . VAL A 1 499 ? 3.611 -15.210 7.430 1.00 97.25 499 VAL A N 1
ATOM 3897 C CA . VAL A 1 499 ? 3.156 -15.887 8.652 1.00 97.25 499 VAL A CA 1
ATOM 3898 C C . VAL A 1 499 ? 1.663 -16.178 8.549 1.00 97.25 499 VAL A C 1
ATOM 3900 O O . VAL A 1 499 ? 0.859 -15.288 8.273 1.00 97.25 499 VAL A O 1
ATOM 3903 N N . ILE A 1 500 ? 1.278 -17.428 8.794 1.00 97.56 500 ILE A N 1
ATOM 3904 C CA . ILE A 1 500 ? -0.081 -17.952 8.626 1.00 97.56 500 ILE A CA 1
ATOM 3905 C C . ILE A 1 500 ? -0.561 -18.536 9.952 1.00 97.56 500 ILE A C 1
ATOM 3907 O O . ILE A 1 500 ? 0.120 -19.369 10.556 1.00 97.56 500 ILE A O 1
ATOM 3911 N N . THR A 1 501 ? -1.754 -18.133 10.384 1.00 98.12 501 THR A N 1
ATOM 3912 C CA . THR A 1 501 ? -2.359 -18.565 11.649 1.00 98.12 501 THR A CA 1
ATOM 3913 C C . THR A 1 501 ? -3.756 -19.150 11.394 1.00 98.12 501 THR A C 1
ATOM 3915 O O . THR A 1 501 ? -4.620 -18.444 10.865 1.00 98.12 501 THR A O 1
ATOM 3918 N N . PRO A 1 502 ? -4.011 -20.427 11.744 1.00 97.69 502 PRO A N 1
ATOM 3919 C CA . PRO A 1 502 ? -5.354 -21.001 11.711 1.00 97.69 502 PRO A CA 1
ATOM 3920 C C . PRO A 1 502 ? -6.243 -20.388 12.801 1.00 97.69 502 PRO A C 1
ATOM 3922 O O . PRO A 1 502 ? -5.856 -20.298 13.966 1.00 97.69 502 PRO A O 1
ATOM 3925 N N . VAL A 1 503 ? -7.466 -20.010 12.434 1.00 97.69 503 VAL A N 1
ATOM 3926 C CA . VAL A 1 503 ? -8.474 -19.482 13.360 1.00 97.69 503 VAL A CA 1
ATOM 3927 C C . VAL A 1 503 ? -9.374 -20.632 13.794 1.00 97.69 503 VAL A C 1
ATOM 3929 O O . VAL A 1 503 ? -10.217 -21.085 13.023 1.00 97.69 503 VAL A O 1
ATOM 3932 N N . PHE A 1 504 ? -9.201 -21.117 15.020 1.00 96.69 504 PHE A N 1
ATOM 3933 C CA . PHE A 1 504 ? -10.042 -22.176 15.578 1.00 96.69 504 PHE A CA 1
ATOM 3934 C C . PHE A 1 504 ? -11.323 -21.629 16.204 1.00 96.69 504 PHE A C 1
ATOM 3936 O O . PHE A 1 504 ? -11.355 -20.502 16.697 1.00 96.69 504 PHE A O 1
ATOM 3943 N N . ASP A 1 505 ? -12.363 -22.458 16.253 1.00 94.25 505 ASP A N 1
ATOM 3944 C CA . ASP A 1 505 ? -13.547 -22.183 17.058 1.00 94.25 505 ASP A CA 1
ATOM 3945 C C . ASP A 1 505 ? -13.200 -22.066 18.553 1.00 94.25 505 ASP A C 1
ATOM 3947 O O . ASP A 1 505 ? -12.142 -22.495 19.017 1.00 94.25 505 ASP A O 1
ATOM 3951 N N . ARG A 1 506 ? -14.112 -21.499 19.351 1.00 89.12 506 ARG A N 1
ATOM 3952 C CA . ARG A 1 506 ? -13.876 -21.279 20.792 1.00 89.12 506 ARG A CA 1
ATOM 3953 C C . ARG A 1 506 ? -13.587 -22.571 21.570 1.00 89.12 506 ARG A C 1
ATOM 3955 O O . ARG A 1 506 ? -13.001 -22.497 22.646 1.00 89.12 506 ARG A O 1
ATOM 3962 N N . LYS A 1 507 ? -13.996 -23.739 21.057 1.00 91.50 507 LYS A N 1
ATOM 3963 C CA . LYS A 1 507 ? -13.709 -25.051 21.662 1.00 91.50 507 LYS A CA 1
ATOM 3964 C C . LYS A 1 507 ? -12.353 -25.624 21.238 1.00 91.50 507 LYS A C 1
ATOM 3966 O O . LYS A 1 507 ? -11.928 -26.616 21.824 1.00 91.50 507 LYS A O 1
ATOM 3971 N N . GLY A 1 508 ? -11.689 -25.032 20.245 1.00 90.56 508 GLY A N 1
ATOM 3972 C CA . GLY A 1 508 ? -10.411 -25.504 19.716 1.00 90.56 508 GLY A CA 1
ATOM 3973 C C . GLY A 1 508 ? -10.515 -26.786 18.885 1.00 90.56 508 GLY A C 1
ATOM 3974 O O . GLY A 1 508 ? -9.546 -27.532 18.793 1.00 90.56 508 GLY A O 1
ATOM 3975 N N . SER A 1 509 ? -11.691 -27.072 18.330 1.00 91.38 509 SER A N 1
ATOM 3976 C CA . SER A 1 509 ? -12.042 -28.329 17.663 1.00 91.38 509 SER A CA 1
ATOM 3977 C C . SER A 1 509 ? -12.085 -28.243 16.137 1.00 91.38 509 SER A C 1
ATOM 3979 O O . SER A 1 509 ? -11.763 -29.225 15.471 1.00 91.38 509 SER A O 1
ATOM 3981 N N . GLU A 1 510 ? -12.448 -27.087 15.580 1.00 94.44 510 GLU A N 1
ATOM 3982 C CA . GLU A 1 510 ? -12.588 -26.877 14.134 1.00 94.44 510 GLU A CA 1
ATOM 3983 C C . GLU A 1 510 ? -11.840 -25.612 13.710 1.00 94.44 510 GLU A C 1
ATOM 3985 O O . GLU A 1 510 ? -11.927 -24.584 14.382 1.00 94.44 510 GLU A O 1
ATOM 3990 N N . ILE A 1 511 ? -11.130 -25.672 12.579 1.00 96.69 511 ILE A N 1
ATOM 3991 C CA . ILE A 1 511 ? -10.582 -24.479 11.928 1.00 96.69 511 ILE A CA 1
ATOM 3992 C C . ILE A 1 511 ? -11.711 -23.802 11.155 1.00 96.69 511 ILE A C 1
ATOM 3994 O O . ILE A 1 511 ? -12.294 -24.381 10.240 1.00 96.69 511 ILE A O 1
ATOM 3998 N N . LEU A 1 512 ? -12.013 -22.565 11.527 1.00 96.75 512 LEU A N 1
ATOM 3999 C CA . LEU A 1 512 ? -13.070 -21.770 10.919 1.00 96.75 512 LEU A CA 1
ATOM 4000 C C . LEU A 1 512 ? -12.568 -20.988 9.707 1.00 96.75 512 LEU A C 1
ATOM 4002 O O . LEU A 1 512 ? -13.268 -20.930 8.699 1.00 96.75 512 LEU A O 1
ATOM 4006 N N . PHE A 1 513 ? -11.377 -20.399 9.830 1.00 97.31 513 PHE A N 1
ATOM 4007 C CA . PHE A 1 513 ? -10.770 -19.462 8.880 1.00 97.31 513 PHE A CA 1
ATOM 4008 C C . PHE A 1 513 ? -9.241 -19.546 8.962 1.00 97.31 513 PHE A C 1
ATOM 4010 O O . PHE A 1 513 ? -8.690 -20.177 9.869 1.00 97.31 513 PHE A O 1
ATOM 4017 N N . TYR A 1 514 ? -8.556 -18.822 8.082 1.00 97.88 514 TYR A N 1
ATOM 4018 C CA . TYR A 1 514 ? -7.131 -18.529 8.223 1.00 97.88 514 TYR A CA 1
ATOM 4019 C C . TYR A 1 514 ? -6.895 -17.024 8.145 1.00 97.88 514 TYR A C 1
ATOM 4021 O O . TYR A 1 514 ? -7.604 -16.298 7.449 1.00 97.88 514 TYR A O 1
ATOM 4029 N N . VAL A 1 515 ? -5.864 -16.556 8.839 1.00 97.19 515 VAL A N 1
ATOM 4030 C CA . VAL A 1 515 ? -5.329 -15.203 8.668 1.00 97.19 515 VAL A CA 1
ATOM 4031 C C . VAL A 1 515 ? -3.862 -15.292 8.282 1.00 97.19 515 VAL A C 1
ATOM 4033 O O . VAL A 1 515 ? -3.144 -16.193 8.728 1.00 97.19 515 VAL A O 1
ATOM 4036 N N . GLY A 1 516 ? -3.421 -14.370 7.435 1.00 95.44 516 GLY A N 1
ATOM 4037 C CA . GLY A 1 516 ? -2.043 -14.307 6.976 1.00 95.44 516 GLY A CA 1
ATOM 4038 C C . GLY A 1 516 ? -1.521 -12.883 6.975 1.00 95.44 516 GLY A C 1
ATOM 4039 O O . GLY A 1 516 ? -2.240 -11.955 6.609 1.00 95.44 516 GLY A O 1
ATOM 4040 N N . SER A 1 517 ? -0.253 -12.724 7.331 1.00 95.38 517 SER A N 1
ATOM 4041 C CA . SER A 1 517 ? 0.497 -11.490 7.134 1.00 95.38 517 SER A CA 1
ATOM 4042 C C . SER A 1 517 ? 1.774 -11.804 6.376 1.00 95.38 517 SER A C 1
ATOM 4044 O O . SER A 1 517 ? 2.490 -12.750 6.696 1.00 95.38 517 SER A O 1
ATOM 4046 N N . ARG A 1 518 ? 2.061 -11.016 5.349 1.00 94.25 518 ARG A N 1
ATOM 4047 C CA . ARG A 1 518 ? 3.299 -11.087 4.578 1.00 94.25 518 ARG A CA 1
ATOM 4048 C C . ARG A 1 518 ? 4.034 -9.775 4.735 1.00 94.25 518 ARG A C 1
ATOM 4050 O O . ARG A 1 518 ? 3.414 -8.736 4.561 1.00 94.25 518 ARG A O 1
ATOM 4057 N N . GLY A 1 519 ? 5.311 -9.825 5.075 1.00 93.44 519 GLY A N 1
ATOM 4058 C CA . GLY A 1 519 ? 6.160 -8.650 5.218 1.00 93.44 519 GLY A CA 1
ATOM 4059 C C . GLY A 1 519 ? 7.447 -8.845 4.439 1.00 93.44 519 GLY A C 1
ATOM 4060 O O . GLY A 1 519 ? 7.977 -9.956 4.399 1.00 93.44 519 GLY A O 1
ATOM 4061 N N . HIS A 1 520 ? 7.935 -7.773 3.827 1.00 94.00 520 HIS A N 1
ATOM 4062 C CA . HIS A 1 520 ? 9.221 -7.778 3.157 1.00 94.00 520 HIS A CA 1
ATOM 4063 C C . HIS A 1 520 ? 10.344 -7.580 4.177 1.00 94.00 520 HIS A C 1
ATOM 4065 O O . HIS A 1 520 ? 10.535 -6.488 4.718 1.00 94.00 520 HIS A O 1
ATOM 4071 N N . HIS A 1 521 ? 11.109 -8.633 4.440 1.00 94.62 521 HIS A N 1
ATOM 4072 C CA . HIS A 1 521 ? 12.280 -8.563 5.304 1.00 94.62 521 HIS A CA 1
ATOM 4073 C C . HIS A 1 521 ? 13.449 -7.933 4.552 1.00 94.62 521 HIS A C 1
ATOM 4075 O O . HIS A 1 521 ? 13.763 -8.346 3.443 1.00 94.62 521 HIS A O 1
ATOM 4081 N N . ALA A 1 522 ? 14.122 -6.966 5.177 1.00 89.19 522 ALA A N 1
ATOM 4082 C CA . ALA A 1 522 ? 15.208 -6.221 4.539 1.00 89.19 522 ALA A CA 1
ATOM 4083 C C . ALA A 1 522 ? 16.377 -7.109 4.075 1.00 89.19 522 ALA A C 1
ATOM 4085 O O . ALA A 1 522 ? 17.042 -6.771 3.107 1.00 89.19 522 ALA A O 1
ATOM 4086 N N . ASP A 1 523 ? 16.648 -8.221 4.764 1.00 93.69 523 ASP A N 1
ATOM 4087 C CA . ASP A 1 523 ? 17.650 -9.215 4.372 1.00 93.69 523 ASP A CA 1
ATOM 4088 C C . ASP A 1 523 ? 17.256 -10.581 4.949 1.00 93.69 523 ASP A C 1
ATOM 4090 O O . ASP A 1 523 ? 16.981 -10.705 6.142 1.00 93.69 523 ASP A O 1
ATOM 4094 N N . ILE A 1 524 ? 17.219 -11.606 4.106 1.00 95.06 524 ILE A N 1
ATOM 4095 C CA . ILE A 1 524 ? 17.024 -13.019 4.458 1.00 95.06 524 ILE A CA 1
ATOM 4096 C C . ILE A 1 524 ? 18.244 -13.863 4.039 1.00 95.06 524 ILE A C 1
ATOM 4098 O O . ILE A 1 524 ? 18.168 -15.087 3.937 1.00 95.06 524 ILE A O 1
ATOM 4102 N N . GLY A 1 525 ? 19.384 -13.207 3.795 1.00 95.06 525 GLY A N 1
ATOM 4103 C CA . GLY A 1 525 ? 20.624 -13.797 3.300 1.00 95.06 525 GLY A CA 1
ATOM 4104 C C . GLY A 1 525 ? 20.902 -13.481 1.831 1.00 95.06 525 GLY A C 1
ATOM 4105 O O . GLY A 1 525 ? 20.582 -12.403 1.334 1.00 95.06 525 GLY A O 1
ATOM 4106 N N . GLY A 1 526 ? 21.556 -14.408 1.139 1.00 95.12 526 GLY A N 1
ATOM 4107 C CA . GLY A 1 526 ? 21.902 -14.281 -0.282 1.00 95.12 526 GLY A CA 1
ATOM 4108 C C . GLY A 1 526 ? 23.274 -13.652 -0.535 1.00 95.12 526 GLY A C 1
ATOM 4109 O O . GLY A 1 526 ? 23.958 -13.217 0.396 1.00 95.12 526 GLY A O 1
ATOM 4110 N N . THR A 1 527 ? 23.724 -13.625 -1.789 1.00 95.12 527 THR A N 1
ATOM 4111 C CA . THR A 1 527 ? 25.089 -13.185 -2.148 1.00 95.12 527 THR A CA 1
ATOM 4112 C C . THR A 1 527 ? 25.315 -11.684 -1.945 1.00 95.12 527 THR A C 1
ATOM 4114 O O . THR A 1 527 ? 26.436 -11.282 -1.626 1.00 95.12 527 THR A O 1
ATOM 4117 N N . THR A 1 528 ? 24.265 -10.862 -2.031 1.00 93.00 528 THR A N 1
ATOM 4118 C CA . THR A 1 528 ? 24.314 -9.411 -1.786 1.00 93.00 528 THR A CA 1
ATOM 4119 C C . THR A 1 528 ? 23.485 -9.002 -0.560 1.00 93.00 528 THR A C 1
ATOM 4121 O O . THR A 1 528 ? 22.509 -9.676 -0.219 1.00 93.00 528 THR A O 1
ATOM 4124 N N . PRO A 1 529 ? 23.863 -7.912 0.139 1.00 93.31 529 PRO A N 1
ATOM 4125 C CA . PRO A 1 529 ? 23.006 -7.277 1.141 1.00 93.31 529 PRO A CA 1
ATOM 4126 C C . PRO A 1 529 ? 21.667 -6.852 0.530 1.00 93.31 529 PRO A C 1
ATOM 4128 O O . PRO A 1 529 ? 21.650 -6.312 -0.574 1.00 93.31 529 PRO A O 1
ATOM 4131 N N . GLY A 1 530 ? 20.566 -7.064 1.249 1.00 89.69 530 GLY A N 1
ATOM 4132 C CA . GLY A 1 530 ? 19.228 -6.728 0.746 1.00 89.69 530 GLY A CA 1
ATOM 4133 C C . GLY A 1 530 ? 18.497 -7.896 0.078 1.00 89.69 530 GLY A C 1
ATOM 4134 O O . GLY A 1 530 ? 17.352 -7.740 -0.328 1.00 89.69 530 GLY A O 1
ATOM 4135 N N . SER A 1 531 ? 19.160 -9.054 -0.066 1.00 91.62 531 SER A N 1
ATOM 4136 C CA . SER A 1 531 ? 18.604 -10.284 -0.659 1.00 91.62 531 SER A CA 1
ATOM 4137 C C . SER A 1 531 ? 18.037 -10.123 -2.076 1.00 91.62 531 SER A C 1
ATOM 4139 O O . SER A 1 531 ? 17.162 -10.878 -2.488 1.00 91.62 531 SER A O 1
ATOM 4141 N N . MET A 1 532 ? 18.586 -9.171 -2.837 1.00 94.06 532 MET A N 1
ATOM 4142 C CA . MET A 1 532 ? 18.262 -8.897 -4.244 1.00 94.06 532 MET A CA 1
ATOM 4143 C C . MET A 1 532 ? 19.520 -9.016 -5.120 1.00 94.06 532 MET A C 1
ATOM 4145 O O . MET A 1 532 ? 19.960 -8.031 -5.722 1.00 94.06 532 MET A O 1
ATOM 4149 N N . PRO A 1 533 ? 20.185 -10.183 -5.147 1.00 94.81 533 PRO A N 1
ATOM 4150 C CA . PRO A 1 533 ? 21.414 -10.351 -5.911 1.00 94.81 533 PRO A CA 1
ATOM 4151 C C . PRO A 1 533 ? 21.144 -10.206 -7.406 1.00 94.81 533 PRO A C 1
ATOM 4153 O O . PRO A 1 533 ? 20.298 -10.927 -7.936 1.00 94.81 533 PRO A O 1
ATOM 4156 N N . PRO A 1 534 ? 21.856 -9.315 -8.116 1.00 94.56 534 PRO A N 1
ATOM 4157 C CA . PRO A 1 534 ? 21.612 -9.110 -9.526 1.00 94.56 534 PRO A CA 1
ATOM 4158 C C . PRO A 1 534 ? 22.026 -10.323 -10.338 1.00 94.56 534 PRO A C 1
ATOM 4160 O O . PRO A 1 534 ? 21.410 -10.572 -11.347 1.00 94.56 534 PRO A O 1
ATOM 4163 N N . ASP A 1 535 ? 22.993 -11.130 -9.926 1.00 94.62 535 ASP A N 1
ATOM 4164 C CA . ASP A 1 535 ? 23.543 -12.232 -10.718 1.00 94.62 535 ASP A CA 1
ATOM 4165 C C . ASP A 1 535 ? 23.108 -13.634 -10.253 1.00 94.62 535 ASP A C 1
ATOM 4167 O O . ASP A 1 535 ? 23.712 -14.628 -10.671 1.00 94.62 535 ASP A O 1
ATOM 4171 N N . SER A 1 536 ? 22.059 -13.750 -9.423 1.00 95.81 536 SER A N 1
ATOM 4172 C CA . SER A 1 536 ? 21.596 -15.056 -8.934 1.00 95.81 536 SER A CA 1
ATOM 4173 C C . SER A 1 536 ? 21.099 -15.956 -10.066 1.00 95.81 536 SER A C 1
ATOM 4175 O O . SER A 1 536 ? 20.317 -15.554 -10.935 1.00 95.81 536 SER A O 1
ATOM 4177 N N . LYS A 1 537 ? 21.528 -17.222 -10.021 1.00 95.50 537 LYS A N 1
ATOM 4178 C CA . LYS A 1 537 ? 21.108 -18.278 -10.964 1.00 95.50 537 LYS A CA 1
ATOM 4179 C C . LYS A 1 537 ? 20.266 -19.351 -10.300 1.00 95.50 537 LYS A C 1
ATOM 4181 O O . LYS A 1 537 ? 19.467 -20.015 -10.957 1.00 95.50 537 LYS A O 1
ATOM 4186 N N . THR A 1 538 ? 20.495 -19.542 -9.007 1.00 95.88 538 THR A N 1
ATOM 4187 C CA . THR A 1 538 ? 19.789 -20.517 -8.190 1.00 95.88 538 THR A CA 1
ATOM 4188 C C . THR A 1 538 ? 19.129 -19.827 -7.011 1.00 95.88 538 THR A C 1
ATOM 4190 O O . THR A 1 538 ? 19.613 -18.796 -6.543 1.00 95.88 538 THR A O 1
ATOM 4193 N N . VAL A 1 539 ? 18.020 -20.381 -6.528 1.00 94.50 539 VAL A N 1
ATOM 4194 C CA . VAL A 1 539 ? 17.280 -19.837 -5.382 1.00 94.50 539 VAL A CA 1
ATOM 4195 C C . VAL A 1 539 ? 18.156 -19.757 -4.126 1.00 94.50 539 VAL A C 1
ATOM 4197 O O . VAL A 1 539 ? 18.010 -18.849 -3.313 1.00 94.50 539 VAL A O 1
ATOM 4200 N N . GLU A 1 540 ? 19.135 -20.655 -3.986 1.00 94.19 540 GLU A N 1
ATOM 4201 C CA . GLU A 1 540 ? 20.088 -20.647 -2.880 1.00 94.19 540 GLU A CA 1
ATOM 4202 C C . GLU A 1 540 ? 20.995 -19.414 -2.883 1.00 94.19 540 GLU A C 1
ATOM 4204 O O . GLU A 1 540 ? 21.482 -19.042 -1.818 1.00 94.19 540 GLU A O 1
ATOM 4209 N N . ASP A 1 541 ? 21.222 -18.772 -4.036 1.00 96.06 541 ASP A N 1
ATOM 4210 C CA . ASP A 1 541 ? 21.984 -17.520 -4.136 1.00 96.06 541 ASP A CA 1
ATOM 4211 C C . ASP A 1 541 ? 21.214 -16.326 -3.539 1.00 96.06 541 ASP A C 1
ATOM 4213 O O . ASP A 1 541 ? 21.822 -15.306 -3.216 1.00 96.06 541 ASP A O 1
ATOM 4217 N N . GLU A 1 542 ? 19.895 -16.455 -3.363 1.00 95.31 542 GLU A N 1
ATOM 4218 C CA . GLU A 1 542 ? 18.985 -15.386 -2.927 1.00 95.31 542 GLU A CA 1
ATOM 4219 C C . GLU A 1 542 ? 18.762 -15.367 -1.408 1.00 95.31 542 GLU A C 1
ATOM 4221 O O . GLU A 1 542 ? 18.365 -14.340 -0.861 1.00 95.31 542 GLU A O 1
ATOM 4226 N N . GLY A 1 543 ? 19.078 -16.461 -0.704 1.00 95.50 543 GLY A N 1
ATOM 4227 C CA . GLY A 1 543 ? 19.079 -16.514 0.759 1.00 95.50 543 GLY A CA 1
ATOM 4228 C C . GLY A 1 543 ? 18.414 -17.749 1.353 1.00 95.50 543 GLY A C 1
ATOM 4229 O O . GLY A 1 543 ? 18.502 -18.854 0.817 1.00 95.50 543 GLY A O 1
ATOM 4230 N N . VAL A 1 544 ? 17.801 -17.566 2.522 1.00 95.94 544 VAL A N 1
ATOM 4231 C CA . VAL A 1 544 ? 17.240 -18.641 3.346 1.00 95.94 544 VAL A CA 1
ATOM 4232 C C . VAL A 1 544 ? 15.771 -18.900 3.010 1.00 95.94 544 VAL A C 1
ATOM 4234 O O . VAL A 1 544 ? 14.971 -17.975 2.857 1.00 95.94 544 VAL A O 1
ATOM 4237 N N . LEU A 1 545 ? 15.408 -20.185 2.966 1.00 93.94 545 LEU A N 1
ATOM 4238 C CA . LEU A 1 545 ? 14.060 -20.665 2.669 1.00 93.94 545 LEU A CA 1
ATOM 4239 C C . LEU A 1 545 ? 13.354 -21.242 3.907 1.00 93.94 545 LEU A C 1
ATOM 4241 O O . LEU A 1 545 ? 13.892 -22.064 4.648 1.00 93.94 545 LEU A O 1
ATOM 4245 N N . PHE A 1 546 ? 12.088 -20.874 4.050 1.00 94.19 546 PHE A N 1
ATOM 4246 C CA . PHE A 1 546 ? 11.070 -21.447 4.912 1.00 94.19 546 PHE A CA 1
ATOM 4247 C C . PHE A 1 546 ? 9.972 -22.025 4.012 1.00 94.19 546 PHE A C 1
ATOM 4249 O O . PHE A 1 546 ? 9.227 -21.282 3.378 1.00 94.19 546 PHE A O 1
ATOM 4256 N N . THR A 1 547 ? 9.842 -23.351 3.957 1.00 89.44 547 THR A N 1
ATOM 4257 C CA . THR A 1 547 ? 8.810 -24.005 3.126 1.00 89.44 547 THR A CA 1
ATOM 4258 C C . THR A 1 547 ? 7.504 -24.256 3.882 1.00 89.44 547 THR A C 1
ATOM 4260 O O . THR A 1 547 ? 6.423 -24.105 3.327 1.00 89.44 547 THR A O 1
ATOM 4263 N N . ASN A 1 548 ? 7.593 -24.668 5.149 1.00 93.12 548 ASN A N 1
ATOM 4264 C CA . ASN A 1 548 ? 6.459 -24.894 6.055 1.00 93.12 548 ASN A CA 1
ATOM 4265 C C . ASN A 1 548 ? 6.995 -25.073 7.484 1.00 93.12 548 ASN A C 1
ATOM 4267 O O . ASN A 1 548 ? 7.018 -26.178 8.034 1.00 93.12 548 ASN A O 1
ATOM 4271 N N . PHE A 1 549 ? 7.520 -24.000 8.071 1.00 96.12 549 PHE A N 1
ATOM 4272 C CA . PHE A 1 549 ? 8.065 -24.064 9.423 1.00 96.12 549 PHE A CA 1
ATOM 4273 C C . PHE A 1 549 ? 6.989 -23.685 10.444 1.00 96.12 549 PHE A C 1
ATOM 4275 O O . PHE A 1 549 ? 6.427 -22.597 10.378 1.00 96.12 549 PHE A O 1
ATOM 4282 N N . GLN A 1 550 ? 6.703 -24.571 11.403 1.00 97.25 550 GLN A N 1
ATOM 4283 C CA . GLN A 1 550 ? 5.840 -24.247 12.545 1.00 97.25 550 GLN A CA 1
ATOM 4284 C C . GLN A 1 550 ? 6.590 -23.274 13.465 1.00 97.25 550 GLN A C 1
ATOM 4286 O O . GLN A 1 550 ? 7.406 -23.703 14.284 1.00 97.25 550 GLN A O 1
ATOM 4291 N N . LEU A 1 551 ? 6.331 -21.982 13.281 1.00 95.69 551 LEU A N 1
ATOM 4292 C CA . LEU A 1 551 ? 6.982 -20.859 13.951 1.00 95.69 551 LEU A CA 1
ATOM 4293 C C . LEU A 1 551 ? 6.520 -20.710 15.406 1.00 95.69 551 LEU A C 1
ATOM 4295 O O . LEU A 1 551 ? 7.328 -20.444 16.294 1.00 95.69 551 LEU A O 1
ATOM 4299 N N . VAL A 1 552 ? 5.230 -20.935 15.652 1.00 95.12 552 VAL A N 1
ATOM 4300 C CA . VAL A 1 552 ? 4.629 -20.981 16.990 1.00 95.12 552 VAL A CA 1
ATOM 4301 C C . VAL A 1 552 ? 3.959 -22.336 17.162 1.00 95.12 552 VAL A C 1
ATOM 4303 O O . VAL A 1 552 ? 3.244 -22.789 16.267 1.00 95.12 552 VAL A O 1
ATOM 4306 N N . LYS A 1 553 ? 4.199 -22.988 18.301 1.00 93.31 553 LYS A N 1
ATOM 4307 C CA . LYS A 1 553 ? 3.590 -24.273 18.653 1.00 93.31 553 LYS A CA 1
ATOM 4308 C C . LYS A 1 553 ? 2.844 -24.138 19.973 1.00 93.31 553 LYS A C 1
ATOM 4310 O O . LYS A 1 553 ? 3.477 -23.917 21.001 1.00 93.31 553 LYS A O 1
ATOM 4315 N N . GLY A 1 554 ? 1.518 -24.270 19.951 1.00 85.38 554 GLY A N 1
ATOM 4316 C CA . GLY A 1 554 ? 0.686 -24.144 21.155 1.00 85.38 554 GLY A CA 1
ATOM 4317 C C . GLY A 1 554 ? 0.894 -22.826 21.916 1.00 85.38 554 GLY A C 1
ATOM 4318 O O . GLY A 1 554 ? 0.935 -22.826 23.143 1.00 85.38 554 GLY A O 1
ATOM 4319 N N . GLY A 1 555 ? 1.088 -21.715 21.198 1.00 82.75 555 GLY A N 1
ATOM 4320 C CA . GLY A 1 555 ? 1.364 -20.390 21.768 1.00 82.75 555 GLY A CA 1
ATOM 4321 C C . GLY A 1 555 ? 2.831 -20.110 22.120 1.00 82.75 555 GLY A C 1
ATOM 4322 O O . GLY A 1 555 ? 3.159 -18.975 22.460 1.00 82.75 555 GLY A O 1
ATOM 4323 N N . GLU A 1 556 ? 3.732 -21.091 22.015 1.00 83.31 556 GLU A N 1
ATOM 4324 C CA . GLU A 1 556 ? 5.164 -20.907 22.276 1.00 83.31 556 GLU A CA 1
ATOM 4325 C C . GLU A 1 556 ? 5.931 -20.583 20.984 1.00 83.31 556 GLU A C 1
ATOM 4327 O O . GLU A 1 556 ? 5.934 -21.369 20.030 1.00 83.31 556 GLU A O 1
ATOM 4332 N N . PHE A 1 557 ? 6.593 -19.423 20.947 1.00 88.12 557 PHE A N 1
ATOM 4333 C CA . PHE A 1 557 ? 7.419 -19.004 19.814 1.00 88.12 557 PHE A CA 1
ATOM 4334 C C . PHE A 1 557 ? 8.745 -19.770 19.778 1.00 88.12 557 PHE A C 1
ATOM 4336 O O . PHE A 1 557 ? 9.525 -19.748 20.730 1.00 88.12 557 PHE A O 1
ATOM 4343 N N . ARG A 1 558 ? 9.033 -20.428 18.653 1.00 92.06 558 ARG A N 1
ATOM 4344 C CA . ARG A 1 558 ? 10.206 -21.297 18.484 1.00 92.06 558 ARG A CA 1
ATOM 4345 C C . ARG A 1 558 ? 11.427 -20.516 17.997 1.00 92.06 558 ARG A C 1
ATOM 4347 O O . ARG A 1 558 ? 12.016 -20.859 16.972 1.00 92.06 558 ARG A O 1
ATOM 4354 N N . GLU A 1 559 ? 11.815 -19.490 18.755 1.00 90.12 559 GLU A N 1
ATOM 4355 C CA . GLU A 1 559 ? 12.854 -18.522 18.377 1.00 90.12 559 GLU A CA 1
ATOM 4356 C C . GLU A 1 559 ? 14.173 -19.183 17.970 1.00 90.12 559 GLU A C 1
ATOM 4358 O O . GLU A 1 559 ? 14.676 -18.925 16.880 1.00 90.12 559 GLU A O 1
ATOM 4363 N N . GLN A 1 560 ? 14.725 -20.062 18.815 1.00 92.56 560 GLN A N 1
ATOM 4364 C CA . GLN A 1 560 ? 16.025 -20.679 18.537 1.00 92.56 560 GLN A CA 1
ATOM 4365 C C . GLN A 1 560 ? 15.999 -21.485 17.235 1.00 92.56 560 GLN A C 1
ATOM 4367 O O . GLN A 1 560 ? 16.906 -21.363 16.424 1.00 92.56 560 GLN A O 1
ATOM 4372 N N . ALA A 1 561 ? 14.928 -22.241 16.985 1.00 96.19 561 ALA A N 1
ATOM 4373 C CA . ALA A 1 561 ? 14.800 -23.013 15.754 1.00 96.19 561 ALA A CA 1
ATOM 4374 C C . ALA A 1 561 ? 14.648 -22.112 14.512 1.00 96.19 561 ALA A C 1
ATOM 4376 O O . ALA A 1 561 ? 15.193 -22.434 13.460 1.00 96.19 561 ALA A O 1
ATOM 4377 N N . ALA A 1 562 ? 13.950 -20.977 14.626 1.00 95.38 562 ALA A N 1
ATOM 4378 C CA . ALA A 1 562 ? 13.891 -19.983 13.554 1.00 95.38 562 ALA A CA 1
ATOM 4379 C C . ALA A 1 562 ? 15.276 -19.365 13.283 1.00 95.38 562 ALA A C 1
ATOM 4381 O O . ALA A 1 562 ? 15.679 -19.239 12.129 1.00 95.38 562 ALA A O 1
ATOM 4382 N N . ARG A 1 563 ? 16.035 -19.044 14.339 1.00 96.44 563 ARG A N 1
ATOM 4383 C CA . ARG A 1 563 ? 17.417 -18.544 14.241 1.00 96.44 563 ARG A CA 1
ATOM 4384 C C . ARG A 1 563 ? 18.361 -19.560 13.613 1.00 96.44 563 ARG A C 1
ATOM 4386 O O . ARG A 1 563 ? 19.179 -19.174 12.788 1.00 96.44 563 ARG A O 1
ATOM 4393 N N . ASP A 1 564 ? 18.229 -20.836 13.962 1.00 97.31 564 ASP A N 1
ATOM 4394 C CA . ASP A 1 564 ? 19.038 -21.908 13.382 1.00 97.31 564 ASP A CA 1
ATOM 4395 C C . ASP A 1 564 ? 18.803 -22.011 11.866 1.00 97.31 564 ASP A C 1
ATOM 4397 O O . ASP A 1 564 ? 19.757 -22.190 11.115 1.00 97.31 564 ASP A O 1
ATOM 4401 N N . ILE A 1 565 ? 17.557 -21.831 11.403 1.00 97.25 565 ILE A N 1
ATOM 4402 C CA . ILE A 1 565 ? 17.229 -21.784 9.968 1.00 97.25 565 ILE A CA 1
ATOM 4403 C C . ILE A 1 565 ? 17.836 -20.535 9.314 1.00 97.25 565 ILE A C 1
ATOM 4405 O O . ILE A 1 565 ? 18.512 -20.660 8.295 1.00 97.25 565 ILE A O 1
ATOM 4409 N N . LEU A 1 566 ? 17.664 -19.350 9.909 1.00 97.25 566 LEU A N 1
ATOM 4410 C CA . LEU A 1 566 ? 18.248 -18.093 9.409 1.00 97.25 566 LEU A CA 1
ATOM 4411 C C . LEU A 1 566 ? 19.783 -18.130 9.344 1.00 97.25 566 LEU A C 1
ATOM 4413 O O . LEU A 1 566 ? 20.378 -17.514 8.465 1.00 97.25 566 LEU A O 1
ATOM 4417 N N . GLY A 1 567 ? 20.423 -18.858 10.261 1.00 96.81 567 GLY A N 1
ATOM 4418 C CA . GLY A 1 567 ? 21.867 -19.091 10.298 1.00 96.81 567 GLY A CA 1
ATOM 4419 C C . GLY A 1 567 ? 22.344 -20.270 9.444 1.00 96.81 567 GLY A C 1
ATOM 4420 O O . GLY A 1 567 ? 23.525 -20.613 9.503 1.00 96.81 567 GLY A O 1
ATOM 4421 N N . SER A 1 568 ? 21.451 -20.912 8.686 1.00 93.44 568 SER A N 1
ATOM 4422 C CA . SER A 1 568 ? 21.761 -22.069 7.842 1.00 93.44 568 SER A CA 1
ATOM 4423 C C . SER A 1 568 ? 21.957 -21.694 6.367 1.00 93.44 568 SER A C 1
ATOM 4425 O O . SER A 1 568 ? 21.871 -20.532 5.975 1.00 93.44 568 SER A O 1
ATOM 4427 N N . GLY A 1 569 ? 22.219 -22.702 5.532 1.00 90.50 569 GLY A N 1
ATOM 4428 C CA . GLY A 1 569 ? 22.401 -22.521 4.095 1.00 90.50 569 GLY A CA 1
ATOM 4429 C C . GLY A 1 569 ? 23.776 -21.967 3.719 1.00 90.50 569 GLY A C 1
ATOM 4430 O O . GLY A 1 569 ? 24.674 -21.822 4.548 1.00 90.50 569 GLY A O 1
ATOM 4431 N N . ARG A 1 570 ? 23.961 -21.710 2.421 1.00 94.25 570 ARG A N 1
ATOM 4432 C CA . ARG A 1 570 ? 25.221 -21.181 1.876 1.00 94.25 570 ARG A CA 1
ATOM 4433 C C . ARG A 1 570 ? 25.407 -19.697 2.196 1.00 94.25 570 ARG A C 1
ATOM 4435 O O . ARG A 1 570 ? 26.535 -19.263 2.416 1.00 94.25 570 ARG A O 1
ATOM 4442 N N . TRP A 1 571 ? 24.305 -18.953 2.217 1.00 95.38 571 TRP A N 1
ATOM 4443 C CA . TRP A 1 571 ? 24.270 -17.508 2.412 1.00 95.38 571 TRP A CA 1
ATOM 4444 C C . TRP A 1 571 ? 23.246 -17.160 3.502 1.00 95.38 571 TRP A C 1
ATOM 4446 O O . TRP A 1 571 ? 22.106 -16.827 3.171 1.00 95.38 571 TRP A O 1
ATOM 4456 N N . PRO A 1 572 ? 23.619 -17.292 4.789 1.00 96.50 572 PRO A N 1
ATOM 4457 C CA . PRO A 1 572 ? 22.709 -17.056 5.908 1.00 96.50 572 PRO A CA 1
ATOM 4458 C C . PRO A 1 572 ? 22.280 -15.586 6.003 1.00 96.50 572 PRO A C 1
ATOM 4460 O O . PRO A 1 572 ? 22.950 -14.696 5.472 1.00 96.50 572 PRO A O 1
ATOM 4463 N N . ALA A 1 573 ? 21.186 -15.333 6.722 1.00 96.25 573 ALA A N 1
ATOM 4464 C CA . ALA A 1 573 ? 20.687 -13.985 6.981 1.00 96.25 573 ALA A CA 1
ATOM 4465 C C . ALA A 1 573 ? 21.717 -13.137 7.741 1.00 96.25 573 ALA A C 1
ATOM 4467 O O . ALA A 1 573 ? 22.313 -13.587 8.724 1.00 96.25 573 ALA A O 1
ATOM 4468 N N . ARG A 1 574 ? 21.910 -11.885 7.306 1.00 95.12 574 ARG A N 1
ATOM 4469 C CA . ARG A 1 574 ? 22.896 -10.968 7.910 1.00 95.12 574 ARG A CA 1
ATOM 4470 C C . ARG A 1 574 ? 22.424 -10.385 9.237 1.00 95.12 574 ARG A C 1
ATOM 4472 O O . ARG A 1 574 ? 23.252 -10.084 10.094 1.00 95.12 574 ARG A O 1
ATOM 4479 N N . ASN A 1 575 ? 21.110 -10.240 9.412 1.00 92.75 575 ASN A N 1
ATOM 4480 C CA . ASN A 1 575 ? 20.508 -9.637 10.598 1.00 92.75 575 ASN A CA 1
ATOM 4481 C C . ASN A 1 575 ? 19.328 -10.467 11.148 1.00 92.75 575 ASN A C 1
ATOM 4483 O O . ASN A 1 575 ? 18.182 -10.005 11.152 1.00 92.75 575 ASN A O 1
ATOM 4487 N N . PRO A 1 576 ? 19.594 -11.682 11.668 1.00 93.06 576 PRO A N 1
ATOM 4488 C CA . PRO A 1 576 ? 18.547 -12.560 12.187 1.00 93.06 576 PRO A CA 1
ATOM 4489 C C . PRO A 1 576 ? 17.743 -11.931 13.335 1.00 93.06 576 PRO A C 1
ATOM 4491 O O . PRO A 1 576 ? 16.576 -12.267 13.512 1.00 93.06 576 PRO A O 1
ATOM 4494 N N . ASP A 1 577 ? 18.312 -10.992 14.098 1.00 89.31 577 ASP A N 1
ATOM 4495 C CA . ASP A 1 577 ? 17.586 -10.275 15.156 1.00 89.31 577 ASP A CA 1
ATOM 4496 C C . ASP A 1 577 ? 16.466 -9.379 14.616 1.00 89.31 577 ASP A C 1
ATOM 4498 O O . ASP A 1 577 ? 15.414 -9.258 15.254 1.00 89.31 577 ASP A O 1
ATOM 4502 N N . GLN A 1 578 ? 16.676 -8.755 13.454 1.00 88.94 578 GLN A N 1
ATOM 4503 C CA . GLN A 1 578 ? 15.638 -8.003 12.755 1.00 88.94 578 GLN A CA 1
ATOM 4504 C C . GLN A 1 578 ? 14.598 -8.952 12.154 1.00 88.94 578 GLN A C 1
ATOM 4506 O O . GLN A 1 578 ? 13.405 -8.715 12.334 1.00 88.94 578 GLN A O 1
ATOM 4511 N N . ASN A 1 579 ? 15.019 -10.069 11.541 1.00 93.75 579 ASN A N 1
ATOM 4512 C CA . ASN A 1 579 ? 14.078 -11.063 11.013 1.00 93.75 579 ASN A CA 1
ATOM 4513 C C . ASN A 1 579 ? 13.135 -11.597 12.099 1.00 93.75 579 ASN A C 1
ATOM 4515 O O . ASN A 1 579 ? 11.925 -11.643 11.896 1.00 93.75 579 ASN A O 1
ATOM 4519 N N . ILE A 1 580 ? 13.672 -11.959 13.267 1.00 92.88 580 ILE A N 1
ATOM 4520 C CA . ILE A 1 580 ? 12.879 -12.449 14.401 1.00 92.88 580 ILE A CA 1
ATOM 4521 C C . ILE A 1 580 ? 11.919 -11.370 14.922 1.00 92.88 580 ILE A C 1
ATOM 4523 O O . ILE A 1 580 ? 10.768 -11.677 15.234 1.00 92.88 580 ILE A O 1
ATOM 4527 N N . ALA A 1 581 ? 12.355 -10.108 14.994 1.00 87.19 581 ALA A N 1
ATOM 4528 C CA . ALA A 1 581 ? 11.496 -9.007 15.428 1.00 87.19 581 ALA A CA 1
ATOM 4529 C C . ALA A 1 581 ? 10.304 -8.785 14.480 1.00 87.19 581 ALA A C 1
ATOM 4531 O O . ALA A 1 581 ? 9.173 -8.640 14.943 1.00 87.19 581 ALA A O 1
ATOM 4532 N N . ASP A 1 582 ? 10.535 -8.825 13.168 1.00 92.81 582 ASP A N 1
ATOM 4533 C CA . ASP A 1 582 ? 9.468 -8.684 12.173 1.00 92.81 582 ASP A CA 1
ATOM 4534 C C . ASP A 1 582 ? 8.525 -9.904 12.171 1.00 92.81 582 ASP A C 1
ATOM 4536 O O . ASP A 1 582 ? 7.307 -9.739 12.116 1.00 92.81 582 ASP A O 1
ATOM 4540 N N . MET A 1 583 ? 9.042 -11.123 12.376 1.00 94.50 583 MET A N 1
ATOM 4541 C CA . MET A 1 583 ? 8.202 -12.318 12.563 1.00 94.50 583 MET A CA 1
ATOM 4542 C C . MET A 1 583 ? 7.298 -12.203 13.803 1.00 94.50 583 MET A C 1
ATOM 4544 O O . MET A 1 583 ? 6.132 -12.599 13.761 1.00 94.50 583 MET A O 1
ATOM 4548 N N . HIS A 1 584 ? 7.790 -11.626 14.904 1.00 89.62 584 HIS A N 1
ATOM 4549 C CA . HIS A 1 584 ? 6.957 -11.322 16.073 1.00 89.62 584 HIS A CA 1
ATOM 4550 C C . HIS A 1 584 ? 5.848 -10.315 15.753 1.00 89.62 584 HIS A C 1
ATOM 4552 O O . HIS A 1 584 ? 4.705 -10.508 16.177 1.00 89.62 584 HIS A O 1
ATOM 4558 N N . ALA A 1 585 ? 6.170 -9.263 14.999 1.00 89.00 585 ALA A N 1
ATOM 4559 C CA . ALA A 1 585 ? 5.202 -8.265 14.555 1.00 89.00 585 ALA A CA 1
ATOM 4560 C C . ALA A 1 585 ? 4.085 -8.902 13.706 1.00 89.00 585 ALA A C 1
ATOM 4562 O O . ALA A 1 585 ? 2.900 -8.649 13.936 1.00 89.00 585 ALA A O 1
ATOM 4563 N N . GLN A 1 586 ? 4.445 -9.810 12.796 1.00 95.25 586 GLN A N 1
ATOM 4564 C CA . GLN A 1 586 ? 3.505 -10.579 11.975 1.00 95.25 586 GLN A CA 1
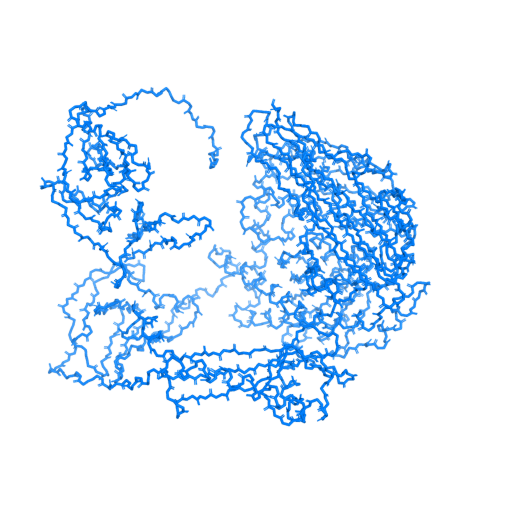ATOM 4565 C C . GLN A 1 586 ? 2.607 -11.510 12.805 1.00 95.25 586 GLN A C 1
ATOM 4567 O O . GLN A 1 586 ? 1.393 -11.543 12.598 1.00 95.25 586 GLN A O 1
ATOM 4572 N N . ILE A 1 587 ? 3.160 -12.216 13.800 1.00 93.88 587 ILE A N 1
ATOM 4573 C CA . ILE A 1 587 ? 2.363 -13.031 14.737 1.00 93.88 587 ILE A CA 1
ATOM 4574 C C . ILE A 1 587 ? 1.349 -12.153 15.484 1.00 93.88 587 ILE A C 1
ATOM 4576 O O . ILE A 1 587 ? 0.176 -12.512 15.586 1.00 93.88 587 ILE A O 1
ATOM 4580 N N . ALA A 1 588 ? 1.770 -10.982 15.973 1.00 87.94 588 ALA A N 1
ATOM 4581 C CA . ALA A 1 588 ? 0.889 -10.057 16.683 1.00 87.94 588 ALA A CA 1
ATOM 4582 C C . ALA A 1 588 ? -0.218 -9.484 15.780 1.00 87.94 588 ALA A C 1
ATOM 4584 O O . ALA A 1 588 ? -1.346 -9.282 16.238 1.00 87.94 588 ALA A O 1
ATOM 4585 N N . ALA A 1 589 ? 0.086 -9.234 14.506 1.00 93.62 589 ALA A N 1
ATOM 4586 C CA . ALA A 1 589 ? -0.896 -8.835 13.506 1.00 93.62 589 ALA A CA 1
ATOM 4587 C C . ALA A 1 589 ? -1.923 -9.946 13.251 1.00 93.62 589 ALA A C 1
ATOM 4589 O O . ALA A 1 589 ? -3.124 -9.689 13.297 1.00 93.62 589 ALA A O 1
ATOM 4590 N N . ASN A 1 590 ? -1.476 -11.190 13.072 1.00 96.50 590 ASN A N 1
ATOM 4591 C CA . ASN A 1 590 ? -2.368 -12.333 12.881 1.00 96.50 590 ASN A CA 1
ATOM 4592 C C . ASN A 1 590 ? -3.277 -12.572 14.092 1.00 96.50 590 ASN A C 1
ATOM 4594 O O . ASN A 1 590 ? -4.477 -12.773 13.924 1.00 96.50 590 ASN A O 1
ATOM 4598 N N . GLU A 1 591 ? -2.743 -12.485 15.310 1.00 93.56 591 GLU A N 1
ATOM 4599 C CA . GLU A 1 591 ? -3.530 -12.627 16.541 1.00 93.56 591 GLU A CA 1
ATOM 4600 C C . GLU A 1 591 ? -4.654 -11.581 16.624 1.00 93.56 591 GLU A C 1
ATOM 4602 O O . GLU A 1 591 ? -5.779 -11.891 17.018 1.00 93.56 591 GLU A O 1
ATOM 4607 N N . LYS A 1 592 ? -4.402 -10.346 16.172 1.00 92.56 592 LYS A N 1
ATOM 4608 C CA . LYS A 1 592 ? -5.455 -9.328 16.061 1.00 92.56 592 LYS A CA 1
ATOM 4609 C C . LYS A 1 592 ? -6.561 -9.773 15.094 1.00 92.56 592 LYS A C 1
ATOM 4611 O O . LYS A 1 592 ? -7.736 -9.646 15.432 1.00 92.56 592 LYS A O 1
ATOM 4616 N N . GLY A 1 593 ? -6.205 -10.346 13.945 1.00 95.81 593 GLY A N 1
ATOM 4617 C CA . GLY A 1 593 ? -7.164 -10.912 12.990 1.00 95.81 593 GLY A CA 1
ATOM 4618 C C . GLY A 1 593 ? -8.011 -12.042 13.586 1.00 95.81 593 GLY A C 1
ATOM 4619 O O . GLY A 1 593 ? -9.236 -12.023 13.464 1.00 95.81 593 GLY A O 1
ATOM 4620 N N . VAL A 1 594 ? -7.375 -12.979 14.302 1.00 96.19 594 VAL A N 1
ATOM 4621 C CA . VAL A 1 594 ? -8.043 -14.075 15.036 1.00 96.19 594 VAL A CA 1
ATOM 4622 C C . VAL A 1 594 ? -9.104 -13.516 15.990 1.00 96.19 594 VAL A C 1
ATOM 4624 O O . VAL A 1 594 ? -10.259 -13.945 15.968 1.00 96.19 594 VAL A O 1
ATOM 4627 N N . GLN A 1 595 ? -8.735 -12.533 16.814 1.00 93.38 595 GLN A N 1
ATOM 4628 C CA . GLN A 1 595 ? -9.625 -11.956 17.823 1.00 93.38 595 GLN A CA 1
ATOM 4629 C C . GLN A 1 595 ? -10.842 -11.259 17.214 1.00 93.38 595 GLN A C 1
ATOM 4631 O O . GLN A 1 595 ? -11.957 -11.418 17.720 1.00 93.38 595 GLN A O 1
ATOM 4636 N N . GLU A 1 596 ? -10.645 -10.484 16.147 1.00 94.06 596 GLU A N 1
ATOM 4637 C CA . GLU A 1 596 ? -11.737 -9.759 15.497 1.00 94.06 596 GLU A CA 1
ATOM 4638 C C . GLU A 1 596 ? -12.689 -10.695 14.741 1.00 94.06 596 GLU A C 1
ATOM 4640 O O . GLU A 1 596 ? -13.906 -10.529 14.841 1.00 94.06 596 GLU A O 1
ATOM 4645 N N . LEU A 1 597 ? -12.172 -11.725 14.060 1.00 96.06 597 LEU A N 1
ATOM 4646 C CA . LEU A 1 597 ? -13.003 -12.729 13.384 1.00 96.06 597 LEU A CA 1
ATOM 4647 C C . LEU A 1 597 ? -13.860 -13.523 14.370 1.00 96.06 597 LEU A C 1
ATOM 4649 O O . LEU A 1 597 ? -15.048 -13.744 14.128 1.00 96.06 597 LEU A O 1
ATOM 4653 N N . LEU A 1 598 ? -13.288 -13.917 15.511 1.00 94.81 598 LEU A N 1
ATOM 4654 C CA . LEU A 1 598 ? -14.050 -14.595 16.556 1.00 94.81 598 LEU A CA 1
ATOM 4655 C C . LEU A 1 598 ? -15.109 -13.677 17.167 1.00 94.81 598 LEU A C 1
ATOM 4657 O O . LEU A 1 598 ? -16.237 -14.116 17.362 1.00 94.81 598 LEU A O 1
ATOM 4661 N N . ARG A 1 599 ? -14.797 -12.394 17.395 1.00 88.25 599 ARG A N 1
ATOM 4662 C CA . ARG A 1 599 ? -15.788 -11.416 17.873 1.00 88.25 599 ARG A CA 1
ATOM 4663 C C . ARG A 1 599 ? -16.928 -11.225 16.874 1.00 88.25 599 ARG A C 1
ATOM 4665 O O . ARG A 1 599 ? -18.082 -11.111 17.278 1.00 88.25 599 ARG A O 1
ATOM 4672 N N . MET A 1 600 ? -16.621 -11.210 15.579 1.00 90.00 600 MET A N 1
ATOM 4673 C CA . MET A 1 600 ? -17.630 -11.157 14.525 1.00 90.00 600 MET A CA 1
ATOM 4674 C C . MET A 1 600 ? -18.525 -12.402 14.549 1.00 90.00 600 MET A C 1
ATOM 4676 O O . MET A 1 600 ? -19.745 -12.270 14.470 1.00 90.00 600 MET A O 1
ATOM 4680 N N . CYS A 1 601 ? -17.948 -13.594 14.724 1.00 92.88 601 CYS A N 1
ATOM 4681 C CA . CYS A 1 601 ? -18.716 -14.833 14.874 1.00 92.88 601 CYS A CA 1
ATOM 4682 C C . CYS A 1 601 ? -19.587 -14.828 16.134 1.00 92.88 601 CYS A C 1
ATOM 4684 O O . CYS A 1 601 ? -20.734 -15.262 16.069 1.00 92.88 601 CYS A O 1
ATOM 4686 N N . ASP A 1 602 ? -19.081 -14.303 17.252 1.00 86.25 602 ASP A N 1
ATOM 4687 C CA . ASP A 1 602 ? -19.842 -14.168 18.498 1.00 86.25 602 ASP A CA 1
ATOM 4688 C C . ASP A 1 602 ? -21.043 -13.214 18.324 1.00 86.25 602 ASP A C 1
ATOM 4690 O O . ASP A 1 602 ? -22.081 -13.403 18.955 1.00 86.25 602 ASP A O 1
ATOM 4694 N N . HIS A 1 603 ? -20.917 -12.198 17.460 1.00 84.00 603 HIS A N 1
ATOM 4695 C CA . HIS A 1 603 ? -21.962 -11.199 17.224 1.00 84.00 603 HIS A CA 1
ATOM 4696 C C . HIS A 1 603 ? -23.007 -11.629 16.183 1.00 84.00 603 HIS A C 1
ATOM 4698 O O . HIS A 1 603 ? -24.204 -11.460 16.412 1.00 84.00 603 HIS A O 1
ATOM 4704 N N . PHE A 1 604 ? -22.573 -12.155 15.034 1.00 84.75 604 PHE A N 1
ATOM 4705 C CA . PHE A 1 604 ? -23.452 -12.460 13.896 1.00 84.75 604 PHE A CA 1
ATOM 4706 C C . PHE A 1 604 ? -23.779 -13.950 13.741 1.00 84.75 604 PHE A C 1
ATOM 4708 O O . PHE A 1 604 ? -24.725 -14.291 13.036 1.00 84.75 604 PHE A O 1
ATOM 4715 N N . GLY A 1 605 ? -23.030 -14.836 14.398 1.00 90.19 605 GLY A N 1
ATOM 4716 C CA . GLY A 1 605 ? -23.105 -16.281 14.200 1.00 90.19 605 GLY A CA 1
ATOM 4717 C C . GLY A 1 605 ? -22.239 -16.765 13.032 1.00 90.19 605 GLY A C 1
ATOM 4718 O O . GLY A 1 605 ? -22.140 -16.121 11.988 1.00 90.19 605 GLY A O 1
ATOM 4719 N N . LEU A 1 606 ? -21.619 -17.937 13.202 1.00 93.69 606 LEU A N 1
ATOM 4720 C CA . LEU A 1 606 ? -20.680 -18.514 12.232 1.00 93.69 606 LEU A CA 1
ATOM 4721 C C . LEU A 1 606 ? -21.306 -18.748 10.848 1.00 93.69 606 LEU A C 1
ATOM 4723 O O . LEU A 1 606 ? -20.683 -18.426 9.838 1.00 93.69 606 LEU A O 1
ATOM 4727 N N . ASP A 1 607 ? -22.528 -19.282 10.797 1.00 93.38 607 ASP A N 1
ATOM 4728 C CA . ASP A 1 607 ? -23.211 -19.590 9.532 1.00 93.38 607 ASP A CA 1
ATOM 4729 C C . ASP A 1 607 ? -23.454 -18.330 8.696 1.00 93.38 607 ASP A C 1
ATOM 4731 O O . ASP A 1 607 ? -23.312 -18.347 7.474 1.00 93.38 607 ASP A O 1
ATOM 4735 N N . VAL A 1 608 ? -23.765 -17.217 9.365 1.00 92.00 608 VAL A N 1
ATOM 4736 C CA . VAL A 1 608 ? -23.962 -15.913 8.730 1.00 92.00 608 VAL A CA 1
ATOM 4737 C C . VAL A 1 608 ? -22.636 -15.387 8.199 1.00 92.00 608 VAL A C 1
ATOM 4739 O O . VAL A 1 608 ? -22.545 -15.050 7.024 1.00 92.00 608 VAL A O 1
ATOM 4742 N N . VAL A 1 609 ? -21.589 -15.379 9.029 1.00 93.94 609 VAL A N 1
ATOM 4743 C CA . VAL A 1 609 ? -20.251 -14.927 8.616 1.00 93.94 609 VAL A CA 1
ATOM 4744 C C . VAL A 1 609 ? -19.766 -15.713 7.394 1.00 93.94 609 VAL A C 1
ATOM 4746 O O . VAL A 1 609 ? -19.358 -15.106 6.407 1.00 93.94 609 VAL A O 1
ATOM 4749 N N . ARG A 1 610 ? -19.878 -17.049 7.410 1.00 94.75 610 ARG A N 1
ATOM 4750 C CA . ARG A 1 610 ? -19.507 -17.916 6.277 1.00 94.75 610 ARG A CA 1
ATOM 4751 C C . ARG A 1 610 ? -20.325 -17.615 5.020 1.00 94.75 610 ARG A C 1
ATOM 4753 O O . ARG A 1 610 ? -19.755 -17.550 3.935 1.00 94.75 610 ARG A O 1
ATOM 4760 N N . ALA A 1 611 ? -21.635 -17.407 5.152 1.00 93.50 611 ALA A N 1
ATOM 4761 C CA . ALA A 1 611 ? -22.481 -17.061 4.013 1.00 93.50 611 ALA A CA 1
ATOM 4762 C C . ALA A 1 611 ? -22.070 -15.720 3.384 1.00 93.50 611 ALA A C 1
ATOM 4764 O O . ALA A 1 611 ? -21.926 -15.638 2.169 1.00 93.50 611 ALA A O 1
ATOM 4765 N N . TYR A 1 612 ? -21.813 -14.692 4.197 1.00 93.38 612 TYR A N 1
ATOM 4766 C CA . TYR A 1 612 ? -21.404 -13.378 3.692 1.00 93.38 612 TYR A CA 1
ATOM 4767 C C . TYR A 1 612 ? -19.978 -13.344 3.140 1.00 93.38 612 TYR A C 1
ATOM 4769 O O . TYR A 1 612 ? -19.731 -12.585 2.210 1.00 93.38 612 TYR A O 1
ATOM 4777 N N . MET A 1 613 ? -19.063 -14.192 3.620 1.00 93.94 613 MET A N 1
ATOM 4778 C CA . MET A 1 613 ? -17.784 -14.422 2.932 1.00 93.94 613 MET A CA 1
ATOM 4779 C C . MET A 1 613 ? -18.005 -14.916 1.494 1.00 93.94 613 MET A C 1
ATOM 4781 O O . MET A 1 613 ? -17.347 -14.430 0.577 1.00 93.94 613 MET A O 1
ATOM 4785 N N . GLY A 1 614 ? -18.963 -15.830 1.293 1.00 93.50 614 GLY A N 1
ATOM 4786 C CA . GLY A 1 614 ? -19.382 -16.286 -0.036 1.00 93.50 614 GLY A CA 1
ATOM 4787 C C . GLY A 1 614 ? -19.989 -15.162 -0.877 1.00 93.50 614 GLY A C 1
ATOM 4788 O O . GLY A 1 614 ? -19.502 -14.887 -1.966 1.00 93.50 614 GLY A O 1
ATOM 4789 N N . HIS A 1 615 ? -20.971 -14.432 -0.338 1.00 92.56 615 HIS A N 1
ATOM 4790 C CA . HIS A 1 615 ? -21.633 -13.337 -1.065 1.00 92.56 615 HIS A CA 1
ATOM 4791 C C . HIS A 1 615 ? -20.665 -12.224 -1.496 1.00 92.56 615 HIS A C 1
ATOM 4793 O O . HIS A 1 615 ? -20.836 -11.627 -2.557 1.00 92.56 615 HIS A O 1
ATOM 4799 N N . VAL A 1 616 ? -19.633 -11.943 -0.692 1.00 90.69 616 VAL A N 1
ATOM 4800 C CA . VAL A 1 616 ? -18.574 -10.979 -1.036 1.00 90.69 616 VAL A CA 1
ATOM 4801 C C . VAL A 1 616 ? -17.718 -11.468 -2.214 1.00 90.69 616 VAL A C 1
ATOM 4803 O O . VAL A 1 616 ? -17.336 -10.657 -3.062 1.00 90.69 616 VAL A O 1
ATOM 4806 N N . GLN A 1 617 ? -17.439 -12.771 -2.307 1.00 91.62 617 GLN A N 1
ATOM 4807 C CA . GLN A 1 617 ? -16.761 -13.354 -3.471 1.00 91.62 617 GLN A CA 1
ATOM 4808 C C . GLN A 1 617 ? -17.658 -13.329 -4.714 1.00 91.62 617 GLN A C 1
ATOM 4810 O O . GLN A 1 617 ? -17.209 -12.887 -5.769 1.00 91.62 617 GLN A O 1
ATOM 4815 N N . ASP A 1 618 ? -18.929 -13.714 -4.582 1.00 92.62 618 ASP A N 1
ATOM 4816 C CA . ASP A 1 618 ? -19.891 -13.730 -5.692 1.00 92.62 618 ASP A CA 1
ATOM 4817 C C . ASP A 1 618 ? -20.085 -12.323 -6.292 1.00 92.62 618 ASP A C 1
ATOM 4819 O O . ASP A 1 618 ? -20.174 -12.147 -7.509 1.00 92.62 618 ASP A O 1
ATOM 4823 N N . ASN A 1 619 ? -20.098 -11.286 -5.446 1.00 90.19 619 ASN A N 1
ATOM 4824 C CA . ASN A 1 619 ? -20.174 -9.896 -5.896 1.00 90.19 619 ASN A CA 1
ATOM 4825 C C . ASN A 1 619 ? -18.922 -9.460 -6.677 1.00 90.19 619 ASN A C 1
ATOM 4827 O O . ASN A 1 619 ? -19.035 -8.768 -7.691 1.00 90.19 619 ASN A O 1
ATOM 4831 N N . ALA A 1 620 ? -17.735 -9.873 -6.225 1.00 90.31 620 ALA A N 1
ATOM 4832 C CA . ALA A 1 620 ? -16.480 -9.587 -6.916 1.00 90.31 620 ALA A CA 1
ATOM 4833 C C . ALA A 1 620 ? -16.401 -10.309 -8.273 1.00 90.31 620 ALA A C 1
ATOM 4835 O O . ALA A 1 620 ? -16.005 -9.704 -9.271 1.00 90.31 620 ALA A O 1
ATOM 4836 N N . GLU A 1 621 ? -16.857 -11.564 -8.334 1.00 93.81 621 GLU A N 1
ATOM 4837 C CA . GLU A 1 621 ? -17.012 -12.311 -9.585 1.00 93.81 621 GLU A CA 1
ATOM 4838 C C . GLU A 1 621 ? -17.914 -11.555 -10.568 1.00 93.81 621 GLU A C 1
ATOM 4840 O O . GLU A 1 621 ? -17.513 -11.279 -11.701 1.00 93.81 621 GLU A O 1
ATOM 4845 N N . GLU A 1 622 ? -19.125 -11.184 -10.147 1.00 92.81 622 GLU A N 1
ATOM 4846 C CA . GLU A 1 622 ? -20.092 -10.519 -11.023 1.00 92.81 622 GLU A CA 1
ATOM 4847 C C . GLU A 1 622 ? -19.584 -9.152 -11.509 1.00 92.81 622 GLU A C 1
ATOM 4849 O O . GLU A 1 622 ? -19.817 -8.776 -12.659 1.00 92.81 622 GLU A O 1
ATOM 4854 N N . ALA A 1 623 ? -18.831 -8.422 -10.685 1.00 91.44 623 ALA A N 1
ATOM 4855 C CA . ALA A 1 623 ? -18.211 -7.163 -11.082 1.00 91.44 623 ALA A CA 1
ATOM 4856 C C . ALA A 1 623 ? -17.157 -7.335 -12.191 1.00 91.44 623 ALA A C 1
ATOM 4858 O O . ALA A 1 623 ? -17.172 -6.581 -13.167 1.00 91.44 623 ALA A O 1
ATOM 4859 N N . VAL A 1 624 ? -16.305 -8.363 -12.114 1.00 92.75 624 VAL A N 1
ATOM 4860 C CA . VAL A 1 624 ? -15.354 -8.679 -13.196 1.00 92.75 624 VAL A CA 1
ATOM 4861 C C . VAL A 1 624 ? -16.091 -9.153 -14.453 1.00 92.75 624 VAL A C 1
ATOM 4863 O O . VAL A 1 624 ? -15.767 -8.715 -15.559 1.00 92.75 624 VAL A O 1
ATOM 4866 N N . ARG A 1 625 ? -17.142 -9.974 -14.313 1.00 94.56 625 ARG A N 1
ATOM 4867 C CA . ARG A 1 625 ? -17.974 -10.426 -15.448 1.00 94.56 625 ARG A CA 1
ATOM 4868 C C . ARG A 1 625 ? -18.589 -9.270 -16.235 1.00 94.56 625 ARG A C 1
ATOM 4870 O O . ARG A 1 625 ? -18.679 -9.358 -17.460 1.00 94.56 625 ARG A O 1
ATOM 4877 N N . ARG A 1 626 ? -18.998 -8.183 -15.566 1.00 91.00 626 ARG A N 1
ATOM 4878 C CA . ARG A 1 626 ? -19.509 -6.973 -16.238 1.00 91.00 626 ARG A CA 1
ATOM 4879 C C . ARG A 1 626 ? -18.456 -6.347 -17.147 1.00 91.00 626 ARG A C 1
ATOM 4881 O O . ARG A 1 626 ? -18.756 -6.053 -18.301 1.00 91.00 626 ARG A O 1
ATOM 4888 N N . VAL A 1 627 ? -17.229 -6.197 -16.660 1.00 90.31 627 VAL A N 1
ATOM 4889 C CA . VAL A 1 627 ? -16.128 -5.608 -17.436 1.00 90.31 627 VAL A CA 1
ATOM 4890 C C . VAL A 1 627 ? -15.752 -6.481 -18.627 1.00 90.31 627 VAL A C 1
ATOM 4892 O O . VAL A 1 627 ? -15.572 -5.959 -19.722 1.00 90.31 627 VAL A O 1
ATOM 4895 N N . ILE A 1 628 ? -15.697 -7.806 -18.453 1.00 92.25 628 ILE A N 1
ATOM 4896 C CA . ILE A 1 628 ? -15.335 -8.735 -19.537 1.00 92.25 628 ILE A CA 1
ATOM 4897 C C . ILE A 1 628 ? -16.217 -8.534 -20.779 1.00 92.25 628 ILE A C 1
ATOM 4899 O O . ILE A 1 628 ? -15.715 -8.628 -21.894 1.00 92.25 628 ILE A O 1
ATOM 4903 N N . SER A 1 629 ? -17.497 -8.187 -20.603 1.00 88.06 629 SER A N 1
ATOM 4904 C CA . SER A 1 629 ? -18.449 -8.005 -21.711 1.00 88.06 629 SER A CA 1
ATOM 4905 C C . SER A 1 629 ? -18.144 -6.842 -22.668 1.00 88.06 629 SER A C 1
ATOM 4907 O O . SER A 1 629 ? -18.725 -6.772 -23.750 1.00 88.06 629 SER A O 1
ATOM 4909 N N . VAL A 1 630 ? -17.253 -5.922 -22.283 1.00 88.69 630 VAL A N 1
ATOM 4910 C CA . VAL A 1 630 ? -16.823 -4.798 -23.133 1.00 88.69 630 VAL A CA 1
ATOM 4911 C C . VAL A 1 630 ? -15.382 -4.942 -23.625 1.00 88.69 630 VAL A C 1
ATOM 4913 O O . VAL A 1 630 ? -14.906 -4.100 -24.387 1.00 88.69 630 VAL A O 1
ATOM 4916 N N . LEU A 1 631 ? -14.684 -6.006 -23.212 1.00 91.44 631 LEU A N 1
ATOM 4917 C CA . LEU A 1 631 ? -13.333 -6.306 -23.671 1.00 91.44 631 LEU A CA 1
ATOM 4918 C C . LEU A 1 631 ? -13.353 -6.929 -25.068 1.00 91.44 631 LEU A C 1
ATOM 4920 O O . LEU A 1 631 ? -14.340 -7.515 -25.518 1.00 91.44 631 LEU A O 1
ATOM 4924 N N . LYS A 1 632 ? -12.222 -6.804 -25.757 1.00 91.19 632 LYS A N 1
ATOM 4925 C CA . LYS A 1 632 ? -11.988 -7.403 -27.070 1.00 91.19 632 LYS A CA 1
ATOM 4926 C C . LYS A 1 632 ? -10.823 -8.372 -26.982 1.00 91.19 632 LYS A C 1
ATOM 4928 O O . LYS A 1 632 ? -9.953 -8.231 -26.123 1.00 91.19 632 LYS A O 1
ATOM 4933 N N . ASP A 1 633 ? -10.813 -9.324 -27.904 1.00 96.25 633 ASP A N 1
ATOM 4934 C CA . ASP A 1 633 ? -9.659 -10.186 -28.107 1.00 96.25 633 ASP A CA 1
ATOM 4935 C C . ASP A 1 633 ? -8.435 -9.350 -28.474 1.00 96.25 633 ASP A C 1
ATOM 4937 O O . ASP A 1 633 ? -8.525 -8.379 -29.232 1.00 96.25 633 ASP A O 1
ATOM 4941 N N . GLY A 1 634 ? -7.278 -9.775 -27.987 1.00 97.06 634 GLY A N 1
ATOM 4942 C CA . GLY A 1 634 ? -6.024 -9.134 -28.329 1.00 97.06 634 GLY A CA 1
ATOM 4943 C C . GLY A 1 634 ? -4.820 -9.927 -27.858 1.00 97.06 634 GLY A C 1
ATOM 4944 O O . GLY A 1 634 ? -4.927 -10.901 -27.111 1.00 97.06 634 GLY A O 1
ATOM 4945 N N . SER A 1 635 ? -3.654 -9.535 -28.350 1.00 98.25 635 SER A N 1
ATOM 4946 C CA . SER A 1 635 ? -2.394 -10.190 -28.029 1.00 98.25 635 SER A CA 1
ATOM 4947 C C . SER A 1 635 ? -1.260 -9.189 -28.033 1.00 98.25 635 SER A C 1
ATOM 4949 O O . SER A 1 635 ? -1.279 -8.247 -28.826 1.00 98.25 635 SER A O 1
ATOM 4951 N N . TYR A 1 636 ? -0.253 -9.427 -27.202 1.00 98.38 636 TYR A N 1
ATOM 4952 C CA . TYR A 1 636 ? 0.909 -8.557 -27.108 1.00 98.38 636 TYR A CA 1
ATOM 4953 C C . TYR A 1 636 ? 2.184 -9.350 -26.834 1.00 98.38 636 TYR A C 1
ATOM 4955 O O . TYR A 1 636 ? 2.166 -10.361 -26.127 1.00 98.38 636 TYR A O 1
ATOM 4963 N N . GLU A 1 637 ? 3.292 -8.858 -27.385 1.00 98.25 637 GLU A N 1
ATOM 4964 C CA . GLU A 1 637 ? 4.640 -9.330 -27.083 1.00 98.25 637 GLU A CA 1
ATOM 4965 C C . GLU A 1 637 ? 5.406 -8.209 -26.381 1.00 98.25 637 GLU A C 1
ATOM 4967 O O . GLU A 1 637 ? 5.586 -7.125 -26.936 1.00 98.25 637 GLU A O 1
ATOM 4972 N N . TYR A 1 638 ? 5.855 -8.466 -25.157 1.00 98.25 638 TYR A N 1
ATOM 4973 C CA . TYR A 1 638 ? 6.603 -7.503 -24.359 1.00 98.25 638 TYR A CA 1
ATOM 4974 C C . TYR A 1 638 ? 8.050 -7.988 -24.172 1.00 98.25 638 TYR A C 1
ATOM 4976 O O . TYR A 1 638 ? 8.263 -8.988 -23.477 1.00 98.25 638 TYR A O 1
ATOM 4984 N N . PRO A 1 639 ? 9.050 -7.324 -24.785 1.00 97.81 639 PRO A N 1
ATOM 4985 C CA . PRO A 1 639 ? 10.457 -7.669 -24.608 1.00 97.81 639 PRO A CA 1
ATOM 4986 C C . PRO A 1 639 ? 11.018 -7.120 -23.287 1.00 97.81 639 PRO A C 1
ATOM 4988 O O . PRO A 1 639 ? 10.717 -5.994 -22.890 1.00 97.81 639 PRO A O 1
ATOM 4991 N N . LEU A 1 640 ? 11.865 -7.909 -22.626 1.00 97.69 640 LEU A N 1
ATOM 4992 C CA . LEU A 1 640 ? 12.602 -7.532 -21.417 1.00 97.69 640 LEU A CA 1
ATOM 4993 C C . LEU A 1 640 ? 14.066 -7.241 -21.754 1.00 97.69 640 LEU A C 1
ATOM 4995 O O . LEU A 1 640 ? 14.620 -7.777 -22.717 1.00 97.69 640 LEU A O 1
ATOM 4999 N N . ASP A 1 641 ? 14.739 -6.438 -20.927 1.00 97.00 641 ASP A N 1
ATOM 5000 C CA . ASP A 1 641 ? 16.117 -6.018 -21.205 1.00 97.00 641 ASP A CA 1
ATOM 5001 C C . ASP A 1 641 ? 17.124 -7.184 -21.194 1.00 97.00 641 ASP A C 1
ATOM 5003 O O . ASP A 1 641 ? 18.169 -7.103 -21.848 1.00 97.00 641 ASP A O 1
ATOM 5007 N N . ASN A 1 642 ? 16.812 -8.282 -20.500 1.00 94.44 642 ASN A N 1
ATOM 5008 C CA . ASN A 1 642 ? 17.622 -9.503 -20.470 1.00 94.44 642 ASN A CA 1
ATOM 5009 C C . ASN A 1 642 ? 17.449 -10.399 -21.717 1.00 94.44 642 ASN A C 1
ATOM 5011 O O . ASN A 1 642 ? 18.113 -11.427 -21.825 1.00 94.44 642 ASN A O 1
ATOM 5015 N N . GLY A 1 643 ? 16.589 -10.009 -22.666 1.00 95.69 643 GLY A N 1
ATOM 5016 C CA . GLY A 1 643 ? 16.328 -10.733 -23.912 1.00 95.69 643 GLY A CA 1
ATOM 5017 C C . GLY A 1 643 ? 15.140 -11.697 -23.863 1.00 95.69 643 GLY A C 1
ATOM 5018 O O . GLY A 1 643 ? 14.793 -12.264 -24.899 1.00 95.69 643 GLY A O 1
ATOM 5019 N N . ALA A 1 644 ? 14.498 -11.874 -22.705 1.00 97.56 644 ALA A N 1
ATOM 5020 C CA . ALA A 1 644 ? 13.262 -12.641 -22.598 1.00 97.56 644 ALA A CA 1
ATOM 5021 C C . ALA A 1 644 ? 12.072 -11.889 -23.220 1.00 97.56 644 ALA A C 1
ATOM 5023 O O . ALA A 1 644 ? 12.087 -10.663 -23.355 1.00 97.56 644 ALA A O 1
ATOM 5024 N N . VAL A 1 645 ? 11.023 -12.624 -23.590 1.00 98.44 645 VAL A N 1
ATOM 5025 C CA . VAL A 1 645 ? 9.789 -12.063 -24.154 1.00 98.44 645 VAL A CA 1
ATOM 5026 C C . VAL A 1 645 ? 8.586 -12.686 -23.461 1.00 98.44 645 VAL A C 1
ATOM 5028 O O . VAL A 1 645 ? 8.415 -13.908 -23.465 1.00 98.44 645 VAL A O 1
ATOM 5031 N N . ILE A 1 646 ? 7.722 -11.835 -22.911 1.00 98.75 646 ILE A N 1
ATOM 5032 C CA . ILE A 1 646 ? 6.401 -12.235 -22.423 1.00 98.75 646 ILE A CA 1
ATOM 5033 C C . ILE A 1 646 ? 5.428 -12.142 -23.591 1.00 98.75 646 ILE A C 1
ATOM 5035 O O . ILE A 1 646 ? 5.295 -11.087 -24.212 1.00 98.75 646 ILE A O 1
ATOM 5039 N N . ARG A 1 647 ? 4.735 -13.243 -23.882 1.00 98.75 647 ARG A N 1
ATOM 5040 C CA . ARG A 1 647 ? 3.665 -13.294 -24.880 1.00 98.75 647 ARG A CA 1
ATOM 5041 C C . ARG A 1 647 ? 2.360 -13.586 -24.174 1.00 98.75 647 ARG A C 1
ATOM 5043 O O . ARG A 1 647 ? 2.287 -14.552 -23.422 1.00 98.75 647 ARG A O 1
ATOM 5050 N N . VAL A 1 648 ? 1.341 -12.774 -24.423 1.00 98.75 648 VAL A N 1
ATOM 5051 C CA . VAL A 1 648 ? 0.008 -12.993 -23.862 1.00 98.75 648 VAL A CA 1
ATOM 5052 C C . VAL A 1 648 ? -1.060 -12.759 -24.914 1.00 98.75 648 VAL A C 1
ATOM 5054 O O . VAL A 1 648 ? -0.993 -11.795 -25.675 1.00 98.75 648 VAL A O 1
ATOM 5057 N N . ALA A 1 649 ? -2.049 -13.646 -24.946 1.00 98.69 649 ALA A N 1
ATOM 5058 C CA . ALA A 1 649 ? -3.282 -13.486 -25.700 1.00 98.69 649 ALA A CA 1
ATOM 5059 C C . ALA A 1 649 ? -4.477 -13.523 -24.742 1.00 98.69 649 ALA A C 1
ATOM 5061 O O . ALA A 1 649 ? -4.611 -14.452 -23.945 1.00 98.69 649 ALA A O 1
ATOM 5062 N N . VAL A 1 650 ? -5.356 -12.530 -24.836 1.00 98.38 650 VAL A N 1
ATOM 5063 C CA . VAL A 1 650 ? -6.633 -12.489 -24.117 1.00 98.38 650 VAL A CA 1
ATOM 5064 C C . VAL A 1 650 ? -7.740 -12.822 -25.109 1.00 98.38 650 VAL A C 1
ATOM 5066 O O . VAL A 1 650 ? -7.852 -12.176 -26.149 1.00 98.38 650 VAL A O 1
ATOM 5069 N N . ARG A 1 651 ? -8.539 -13.847 -24.800 1.00 98.19 651 ARG A N 1
ATOM 5070 C CA . ARG A 1 651 ? -9.689 -14.280 -25.608 1.00 98.19 651 ARG A CA 1
ATOM 5071 C C . ARG A 1 651 ? -10.960 -14.169 -24.779 1.00 98.19 651 ARG A C 1
ATOM 5073 O O . ARG A 1 651 ? -11.038 -14.768 -23.707 1.00 98.19 651 ARG A O 1
ATOM 5080 N N . VAL A 1 652 ? -11.933 -13.409 -25.257 1.00 96.44 652 VAL A N 1
ATOM 5081 C CA . VAL A 1 652 ? -13.149 -13.043 -24.529 1.00 96.44 652 VAL A CA 1
ATOM 5082 C C . VAL A 1 652 ? -14.329 -13.870 -25.029 1.00 96.44 652 VAL A C 1
ATOM 5084 O O . VAL A 1 652 ? -14.674 -13.856 -26.208 1.00 96.44 652 VAL A O 1
ATOM 5087 N N . ASP A 1 653 ? -15.008 -14.550 -24.109 1.00 95.75 653 ASP A N 1
ATOM 5088 C CA . ASP A 1 653 ? -16.318 -15.146 -24.351 1.00 95.75 653 ASP A CA 1
ATOM 5089 C C . ASP A 1 653 ? -17.403 -14.231 -23.776 1.00 95.75 653 ASP A C 1
ATOM 5091 O O . ASP A 1 653 ? -17.665 -14.201 -22.570 1.00 95.75 653 ASP A O 1
ATOM 5095 N N . ASN A 1 654 ? -18.058 -13.485 -24.665 1.00 91.19 654 ASN A N 1
ATOM 5096 C CA . ASN A 1 654 ? -19.135 -12.569 -24.302 1.00 91.19 654 ASN A CA 1
ATOM 5097 C C . ASN A 1 654 ? -20.411 -13.282 -23.826 1.00 91.19 654 ASN A C 1
ATOM 5099 O O . ASN A 1 654 ? -21.168 -12.705 -23.047 1.00 91.19 654 ASN A O 1
ATOM 5103 N N . GLN A 1 655 ? -20.670 -14.520 -24.266 1.00 91.44 655 GLN A N 1
ATOM 5104 C CA . GLN A 1 655 ? -21.856 -15.269 -23.839 1.00 91.44 655 GLN A CA 1
ATOM 5105 C C . GLN A 1 655 ? -21.676 -15.804 -22.420 1.00 91.44 655 GLN A C 1
ATOM 5107 O O . GLN A 1 655 ? -22.564 -15.653 -21.583 1.00 91.44 655 GLN A O 1
ATOM 5112 N N . ALA A 1 656 ? -20.510 -16.386 -22.137 1.00 93.75 656 ALA A N 1
ATOM 5113 C CA . ALA A 1 656 ? -20.164 -16.877 -20.807 1.00 93.75 656 ALA A CA 1
ATOM 5114 C C . ALA A 1 656 ? -19.701 -15.761 -19.849 1.00 93.75 656 ALA A C 1
ATOM 5116 O O . ALA A 1 656 ? -19.580 -16.001 -18.645 1.00 93.75 656 ALA A O 1
ATOM 5117 N N . ARG A 1 657 ? -19.458 -14.542 -20.362 1.00 95.75 657 ARG A N 1
ATOM 5118 C CA . ARG A 1 657 ? -18.845 -13.412 -19.639 1.00 95.75 657 ARG A CA 1
ATOM 5119 C C . ARG A 1 657 ? -17.565 -13.854 -18.927 1.00 95.75 657 ARG A C 1
ATOM 5121 O O . ARG A 1 657 ? -17.416 -13.662 -17.721 1.00 95.75 657 ARG A O 1
ATOM 5128 N N . SER A 1 658 ? -16.688 -14.520 -19.672 1.00 97.44 658 SER A N 1
ATOM 5129 C CA . SER A 1 658 ? -15.423 -15.085 -19.189 1.00 97.44 658 SER A CA 1
ATOM 5130 C C . SER A 1 658 ? -14.279 -14.778 -20.149 1.00 97.44 658 SER A C 1
ATOM 5132 O O . SER A 1 658 ? -14.521 -14.531 -21.329 1.00 97.44 658 SER A O 1
ATOM 5134 N N . ALA A 1 659 ? -13.036 -14.829 -19.673 1.00 97.75 659 ALA A N 1
ATOM 5135 C CA . ALA A 1 659 ? -11.859 -14.613 -20.513 1.00 97.75 659 ALA A CA 1
ATOM 5136 C C . ALA A 1 659 ? -10.791 -15.693 -20.300 1.00 97.75 659 ALA A C 1
ATOM 5138 O O . ALA A 1 659 ? -10.550 -16.140 -19.178 1.00 97.75 659 ALA A O 1
ATOM 5139 N N . VAL A 1 660 ? -10.128 -16.093 -21.383 1.00 98.62 660 VAL A N 1
ATOM 5140 C CA . VAL A 1 660 ? -8.919 -16.923 -21.349 1.00 98.62 660 VAL A CA 1
ATOM 5141 C C . VAL A 1 660 ? -7.711 -16.009 -21.500 1.00 98.62 660 VAL A C 1
ATOM 5143 O O . VAL A 1 660 ? -7.589 -15.316 -22.509 1.00 98.62 660 VAL A O 1
ATOM 5146 N N . VAL A 1 661 ? -6.818 -16.027 -20.515 1.00 98.62 661 VAL A N 1
ATOM 5147 C CA . VAL A 1 661 ? -5.535 -15.321 -20.523 1.00 98.62 661 VAL A CA 1
ATOM 5148 C C . VAL A 1 661 ? -4.436 -16.353 -20.753 1.00 98.62 661 VAL A C 1
ATOM 5150 O O . VAL A 1 661 ? -4.120 -17.156 -19.876 1.00 98.62 661 VAL A O 1
ATOM 5153 N N . ASP A 1 662 ? -3.887 -16.362 -21.961 1.00 98.69 662 ASP A N 1
ATOM 5154 C CA . ASP A 1 662 ? -2.995 -17.405 -22.456 1.00 98.69 662 ASP A CA 1
ATOM 5155 C C . ASP A 1 662 ? -1.577 -16.875 -22.655 1.00 98.69 662 ASP A C 1
ATOM 5157 O O . ASP A 1 662 ? -1.334 -16.070 -23.554 1.00 98.69 662 ASP A O 1
ATOM 5161 N N . PHE A 1 663 ? -0.644 -17.345 -21.824 1.00 98.75 663 PHE A N 1
ATOM 5162 C CA . PHE A 1 663 ? 0.770 -16.969 -21.884 1.00 98.75 663 PHE A CA 1
ATOM 5163 C C . PHE A 1 663 ? 1.623 -17.903 -22.761 1.00 98.75 663 PHE A C 1
ATOM 5165 O O . PHE A 1 663 ? 2.858 -17.859 -22.712 1.00 98.75 663 PHE A O 1
ATOM 5172 N N . THR A 1 664 ? 0.996 -18.777 -23.558 1.00 98.38 664 THR A N 1
ATOM 5173 C CA . THR A 1 664 ? 1.702 -19.689 -24.469 1.00 98.38 664 THR A CA 1
ATOM 5174 C C . THR A 1 664 ? 2.617 -18.927 -25.425 1.00 98.38 664 THR A C 1
ATOM 5176 O O . THR A 1 664 ? 2.219 -17.965 -26.077 1.00 98.38 664 THR A O 1
ATOM 5179 N N . GLY A 1 665 ? 3.866 -19.388 -25.519 1.00 97.44 665 GLY A N 1
ATOM 5180 C CA . GLY A 1 665 ? 4.917 -18.749 -26.309 1.00 97.44 665 GLY A CA 1
ATOM 5181 C C . GLY A 1 665 ? 5.774 -17.752 -25.527 1.00 97.44 665 GLY A C 1
ATOM 5182 O O . GLY A 1 665 ? 6.755 -17.269 -26.086 1.00 97.44 665 GLY A O 1
ATOM 5183 N N . THR A 1 666 ? 5.461 -17.453 -24.263 1.00 98.62 666 THR A N 1
ATOM 5184 C CA . THR A 1 666 ? 6.406 -16.768 -23.363 1.00 98.62 666 THR A CA 1
ATOM 5185 C C . THR A 1 666 ? 7.710 -17.565 -23.255 1.00 98.62 666 THR A C 1
ATOM 5187 O O . THR A 1 666 ? 7.682 -18.793 -23.333 1.00 98.62 666 THR A O 1
ATOM 5190 N N . SER A 1 667 ? 8.844 -16.870 -23.110 1.00 98.62 667 SER A N 1
ATOM 5191 C CA . SER A 1 667 ? 10.173 -17.481 -22.994 1.00 98.62 667 SER A CA 1
ATOM 5192 C C . SER A 1 667 ? 10.237 -18.618 -21.967 1.00 98.62 667 SER A C 1
ATOM 5194 O O . SER A 1 667 ? 9.605 -18.563 -20.907 1.00 98.62 667 SER A O 1
ATOM 5196 N N . ASP A 1 668 ? 11.053 -19.626 -22.281 1.00 98.44 668 ASP A N 1
ATOM 5197 C CA . ASP A 1 668 ? 11.404 -20.712 -21.364 1.00 98.44 668 ASP A CA 1
ATOM 5198 C C . ASP A 1 668 ? 12.055 -20.166 -20.081 1.00 98.44 668 ASP A C 1
ATOM 5200 O O . ASP A 1 668 ? 12.483 -19.009 -20.026 1.00 98.44 668 ASP A O 1
ATOM 5204 N N . GLN A 1 669 ? 12.131 -21.000 -19.044 1.00 98.06 669 GLN A N 1
ATOM 5205 C CA . GLN A 1 669 ? 12.859 -20.685 -17.817 1.00 98.06 669 GLN A CA 1
ATOM 5206 C C . GLN A 1 669 ? 14.269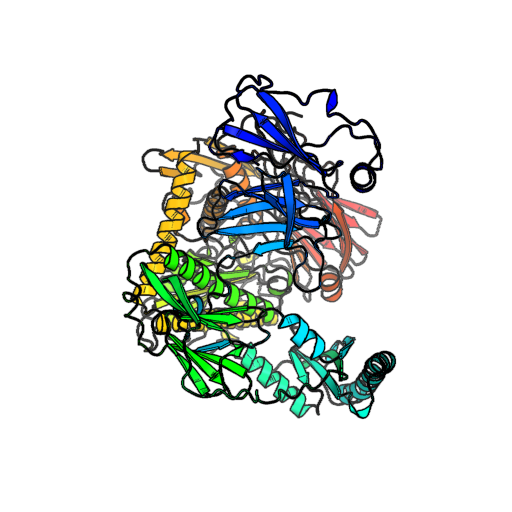 -20.156 -18.124 1.00 98.06 669 GLN A C 1
ATOM 5208 O O . GLN A 1 669 ? 15.022 -20.735 -18.909 1.00 98.06 669 GLN A O 1
ATOM 5213 N N . LEU A 1 670 ? 14.619 -19.054 -17.468 1.00 97.06 670 LEU A N 1
ATOM 5214 C CA . LEU A 1 670 ? 15.867 -18.327 -17.664 1.00 97.06 670 LEU A CA 1
ATOM 5215 C C . LEU A 1 670 ? 16.966 -18.852 -16.736 1.00 97.06 670 LEU A C 1
ATOM 5217 O O . LEU A 1 670 ? 16.690 -19.373 -15.655 1.00 97.06 670 LEU A O 1
ATOM 5221 N N . ASP A 1 671 ? 18.222 -18.638 -17.126 1.00 95.56 671 ASP A N 1
ATOM 5222 C CA . ASP A 1 671 ? 19.414 -18.921 -16.315 1.00 95.56 671 ASP A CA 1
ATOM 5223 C C . ASP A 1 671 ? 19.812 -17.751 -15.388 1.00 95.56 671 ASP A C 1
ATOM 5225 O O . ASP A 1 671 ? 20.963 -17.656 -14.952 1.00 95.56 671 ASP A O 1
ATOM 5229 N N . ASN A 1 672 ? 18.856 -16.861 -15.108 1.00 94.94 672 ASN A N 1
ATOM 5230 C CA . ASN A 1 672 ? 18.969 -15.678 -14.259 1.00 94.94 672 ASN A CA 1
ATOM 5231 C C . ASN A 1 672 ? 17.689 -15.490 -13.422 1.00 94.94 672 ASN A C 1
ATOM 5233 O O . ASN A 1 672 ? 16.746 -16.268 -13.524 1.00 94.94 672 ASN A O 1
ATOM 5237 N N . ASN A 1 673 ? 17.644 -14.437 -12.613 1.00 94.81 673 ASN A N 1
ATOM 5238 C CA . ASN A 1 673 ? 16.627 -14.227 -11.582 1.00 94.81 673 ASN A CA 1
ATOM 5239 C C . ASN A 1 673 ? 15.300 -13.599 -12.032 1.00 94.81 673 ASN A C 1
ATOM 5241 O O . ASN A 1 673 ? 14.426 -13.369 -11.196 1.00 94.81 673 ASN A O 1
ATOM 5245 N N . PHE A 1 674 ? 15.108 -13.349 -13.330 1.00 96.81 674 PHE A N 1
ATOM 5246 C CA . PHE A 1 674 ? 13.862 -12.785 -13.870 1.00 96.81 674 PHE A CA 1
ATOM 5247 C C . PHE A 1 674 ? 12.739 -13.822 -14.030 1.00 96.81 674 PHE A C 1
ATOM 5249 O O . PHE A 1 674 ? 11.685 -13.515 -14.596 1.00 96.81 674 PHE A O 1
ATOM 5256 N N . ASN A 1 675 ? 12.922 -15.044 -13.529 1.00 97.50 675 ASN A N 1
ATOM 5257 C CA . ASN A 1 675 ? 11.834 -16.009 -13.453 1.00 97.50 675 ASN A CA 1
ATOM 5258 C C . ASN A 1 675 ? 10.812 -15.571 -12.392 1.00 97.50 675 ASN A C 1
ATOM 5260 O O . ASN A 1 675 ? 11.173 -15.273 -11.262 1.00 97.50 675 ASN A O 1
ATOM 5264 N N . ALA A 1 676 ? 9.527 -15.567 -12.731 1.00 95.38 676 ALA A N 1
ATOM 5265 C CA . ALA A 1 676 ? 8.430 -15.258 -11.826 1.00 95.38 676 ALA A CA 1
ATOM 5266 C C . ALA A 1 676 ? 7.665 -16.541 -11.462 1.00 95.38 676 ALA A C 1
ATOM 5268 O O . ALA A 1 676 ? 7.200 -17.240 -12.366 1.00 95.38 676 ALA A O 1
ATOM 5269 N N . PRO A 1 677 ? 7.475 -16.858 -10.167 1.00 92.81 677 PRO A N 1
ATOM 5270 C CA . PRO A 1 677 ? 6.599 -17.950 -9.761 1.00 92.81 677 PRO A CA 1
ATOM 5271 C C . PRO A 1 677 ? 5.191 -17.760 -10.328 1.00 92.81 677 PRO A C 1
ATOM 5273 O O . PRO A 1 677 ? 4.703 -16.634 -10.421 1.00 92.81 677 PRO A O 1
ATOM 5276 N N . GLY A 1 678 ? 4.494 -18.852 -10.653 1.00 92.06 678 GLY A N 1
ATOM 5277 C CA . GLY A 1 678 ? 3.174 -18.768 -11.299 1.00 92.06 678 GLY A CA 1
ATOM 5278 C C . GLY A 1 678 ? 2.147 -17.940 -10.518 1.00 92.06 678 GLY A C 1
ATOM 5279 O O . GLY A 1 678 ? 1.300 -17.277 -11.114 1.00 92.06 678 GLY A O 1
ATOM 5280 N N . ALA A 1 679 ? 2.273 -17.901 -9.191 1.00 89.62 679 ALA A N 1
ATOM 5281 C CA . ALA A 1 679 ? 1.461 -17.059 -8.320 1.00 89.62 679 ALA A CA 1
ATOM 5282 C C . ALA A 1 679 ? 1.589 -15.551 -8.632 1.00 89.62 679 ALA A C 1
ATOM 5284 O O . ALA A 1 679 ? 0.602 -14.828 -8.521 1.00 89.62 679 ALA A O 1
ATOM 5285 N N . ILE A 1 680 ? 2.761 -15.083 -9.080 1.00 92.75 680 ILE A N 1
ATOM 5286 C CA . ILE A 1 680 ? 3.001 -13.692 -9.506 1.00 92.75 680 ILE A CA 1
ATOM 5287 C C . ILE A 1 680 ? 2.251 -13.369 -10.796 1.00 92.75 680 ILE A C 1
ATOM 5289 O O . ILE A 1 680 ? 1.645 -12.307 -10.916 1.00 92.75 680 ILE A O 1
ATOM 5293 N N . ALA A 1 681 ? 2.259 -14.284 -11.767 1.00 93.62 681 ALA A N 1
ATOM 5294 C CA . ALA A 1 681 ? 1.525 -14.081 -13.011 1.00 93.62 681 ALA A CA 1
ATOM 5295 C C . ALA A 1 681 ? 0.008 -14.027 -12.755 1.00 93.62 681 ALA A C 1
ATOM 5297 O O . ALA A 1 681 ? -0.680 -13.168 -13.302 1.00 93.62 681 ALA A O 1
ATOM 5298 N N . VAL A 1 682 ? -0.505 -14.878 -11.858 1.00 92.31 682 VAL A N 1
ATOM 5299 C CA . VAL A 1 682 ? -1.907 -14.823 -11.407 1.00 92.31 682 VAL A CA 1
ATOM 5300 C C . VAL A 1 682 ? -2.213 -13.504 -10.687 1.00 92.31 682 VAL A C 1
ATOM 5302 O O . VAL A 1 682 ? -3.253 -12.905 -10.957 1.00 92.31 682 VAL A O 1
ATOM 5305 N N . ALA A 1 683 ? -1.304 -13.012 -9.836 1.00 91.25 683 ALA A N 1
ATOM 5306 C CA . ALA A 1 683 ? -1.422 -11.711 -9.173 1.00 91.25 683 ALA A CA 1
ATOM 5307 C C . ALA A 1 683 ? -1.549 -10.558 -10.179 1.00 91.25 683 ALA A C 1
ATOM 5309 O O . ALA A 1 683 ? -2.430 -9.710 -10.047 1.00 91.25 683 ALA A O 1
ATOM 5310 N N . ALA A 1 684 ? -0.703 -10.551 -11.213 1.00 94.38 684 ALA A N 1
ATOM 5311 C CA . ALA A 1 684 ? -0.725 -9.540 -12.266 1.00 94.38 684 ALA A CA 1
ATOM 5312 C C . ALA A 1 684 ? -2.036 -9.570 -13.070 1.00 94.38 684 ALA A C 1
ATOM 5314 O O . ALA A 1 684 ? -2.602 -8.515 -13.355 1.00 94.38 684 ALA A O 1
ATOM 5315 N N . VAL A 1 685 ? -2.560 -10.762 -13.383 1.00 94.88 685 VAL A N 1
ATOM 5316 C CA . VAL A 1 685 ? -3.879 -10.911 -14.022 1.00 94.88 685 VAL A CA 1
ATOM 5317 C C . VAL A 1 685 ? -4.983 -10.368 -13.114 1.00 94.88 685 VAL A C 1
ATOM 5319 O O . VAL A 1 685 ? -5.777 -9.540 -13.554 1.00 94.88 685 VAL A O 1
ATOM 5322 N N . LEU A 1 686 ? -5.012 -10.772 -11.842 1.00 91.88 686 LEU A N 1
ATOM 5323 C CA . LEU A 1 686 ? -5.985 -10.283 -10.863 1.00 91.88 686 LEU A CA 1
ATOM 5324 C C . LEU A 1 686 ? -5.952 -8.752 -10.744 1.00 91.88 686 LEU A C 1
ATOM 5326 O O . LEU A 1 686 ? -7.000 -8.108 -10.774 1.00 91.88 686 LEU A O 1
ATOM 5330 N N . TYR A 1 687 ? -4.754 -8.173 -10.648 1.00 92.50 687 TYR A N 1
ATOM 5331 C CA . TYR A 1 687 ? -4.555 -6.730 -10.595 1.00 92.50 687 TYR A CA 1
ATOM 5332 C C . TYR A 1 687 ? -5.141 -6.040 -11.832 1.00 92.50 687 TYR A C 1
ATOM 5334 O O . TYR A 1 687 ? -5.982 -5.156 -11.680 1.00 92.50 687 TYR A O 1
ATOM 5342 N N . VAL A 1 688 ? -4.763 -6.468 -13.043 1.00 94.50 688 VAL A N 1
ATOM 5343 C CA . VAL A 1 688 ? -5.247 -5.853 -14.290 1.00 94.50 688 VAL A CA 1
ATOM 5344 C C . VAL A 1 688 ? -6.763 -5.940 -14.393 1.00 94.50 688 VAL A C 1
ATOM 5346 O O . VAL A 1 688 ? -7.408 -4.937 -14.649 1.00 94.50 688 VAL A O 1
ATOM 5349 N N . PHE A 1 689 ? -7.376 -7.098 -14.152 1.00 93.12 689 PHE A N 1
ATOM 5350 C CA . PHE A 1 689 ? -8.835 -7.188 -14.253 1.00 93.12 689 PHE A CA 1
ATOM 5351 C C . PHE A 1 689 ? -9.550 -6.371 -13.171 1.00 93.12 689 PHE A C 1
ATOM 5353 O O . PHE A 1 689 ? -10.627 -5.837 -13.434 1.00 93.12 689 PHE A O 1
ATOM 5360 N N . ARG A 1 690 ? -8.949 -6.192 -11.986 1.00 89.19 690 ARG A N 1
ATOM 5361 C CA . ARG A 1 690 ? -9.503 -5.311 -10.951 1.00 89.19 690 ARG A CA 1
ATOM 5362 C C . ARG A 1 690 ? -9.462 -3.839 -11.340 1.00 89.19 690 ARG A C 1
ATOM 5364 O O . ARG A 1 690 ? -10.430 -3.139 -11.044 1.00 89.19 690 ARG A O 1
ATOM 5371 N N . THR A 1 691 ? -8.372 -3.352 -11.933 1.00 90.62 691 THR A N 1
ATOM 5372 C CA . THR A 1 691 ? -8.240 -1.924 -12.288 1.00 90.62 691 THR A CA 1
ATOM 5373 C C . THR A 1 691 ? -9.221 -1.495 -13.374 1.00 90.62 691 THR A C 1
ATOM 5375 O O . THR A 1 691 ? -9.526 -0.313 -13.489 1.00 90.62 691 THR A O 1
ATOM 5378 N N . LEU A 1 692 ? -9.755 -2.448 -14.137 1.00 90.62 692 LEU A N 1
ATOM 5379 C CA . LEU A 1 692 ? -10.791 -2.209 -15.139 1.00 90.62 692 LEU A CA 1
ATOM 5380 C C . LEU A 1 692 ? -12.203 -2.101 -14.534 1.00 90.62 692 LEU A C 1
ATOM 5382 O O . LEU A 1 692 ? -13.129 -1.652 -15.208 1.00 90.62 692 LEU A O 1
ATOM 5386 N N . VAL A 1 693 ? -12.388 -2.512 -13.274 1.00 88.50 693 VAL A N 1
ATOM 5387 C CA . VAL A 1 693 ? -13.670 -2.442 -12.560 1.00 88.50 693 VAL A CA 1
ATOM 5388 C C . VAL A 1 693 ? -13.814 -1.079 -11.880 1.00 88.50 693 VAL A C 1
ATOM 5390 O O . VAL A 1 693 ? -13.136 -0.791 -10.894 1.00 88.50 693 VAL A O 1
ATOM 5393 N N . ASN A 1 694 ? -14.757 -0.266 -12.362 1.00 85.12 694 ASN A N 1
ATOM 5394 C CA . ASN A 1 694 ? -15.117 1.030 -11.774 1.00 85.12 694 ASN A CA 1
ATOM 5395 C C . ASN A 1 694 ? -16.197 0.896 -10.676 1.00 85.12 694 ASN A C 1
ATOM 5397 O O . ASN A 1 694 ? -17.238 1.541 -10.745 1.00 85.12 694 ASN A O 1
ATOM 5401 N N . ASP A 1 695 ? -15.954 0.007 -9.712 1.00 79.25 695 ASP A N 1
ATOM 5402 C CA . ASP A 1 695 ? -16.761 -0.199 -8.502 1.00 79.25 695 ASP A CA 1
ATOM 5403 C C . ASP A 1 695 ? -15.821 -0.412 -7.305 1.00 79.25 695 ASP A C 1
ATOM 5405 O O . ASP A 1 695 ? -14.726 -0.971 -7.451 1.00 79.25 695 ASP A O 1
ATOM 5409 N N . ASP A 1 696 ? -16.273 -0.042 -6.107 1.00 74.69 696 ASP A N 1
ATOM 5410 C CA . ASP A 1 696 ? -15.567 -0.269 -4.840 1.00 74.69 696 ASP A CA 1
ATOM 5411 C C . ASP A 1 696 ? -15.755 -1.715 -4.346 1.00 74.69 696 ASP A C 1
ATOM 5413 O O . ASP A 1 696 ? -16.326 -1.986 -3.291 1.00 74.69 696 ASP A O 1
ATOM 5417 N N . ILE A 1 697 ? -15.281 -2.683 -5.135 1.00 77.50 697 ILE A N 1
ATOM 5418 C CA . ILE A 1 697 ? -15.238 -4.090 -4.721 1.00 77.50 697 ILE A CA 1
ATOM 5419 C C . ILE A 1 697 ? -13.939 -4.407 -3.960 1.00 77.50 697 ILE A C 1
ATOM 5421 O O . ILE A 1 697 ? -12.863 -3.928 -4.358 1.00 77.50 697 ILE A O 1
ATOM 5425 N N . PRO A 1 698 ? -13.995 -5.248 -2.910 1.00 71.69 698 PRO A N 1
ATOM 5426 C CA . PRO A 1 698 ? -12.794 -5.788 -2.294 1.00 71.69 698 PRO A CA 1
ATOM 5427 C C . PRO A 1 698 ? -12.081 -6.688 -3.299 1.00 71.69 698 PRO A C 1
ATOM 5429 O O . PRO A 1 698 ? -12.701 -7.326 -4.154 1.00 71.69 698 PRO A O 1
ATOM 5432 N N . LEU A 1 699 ? -10.762 -6.761 -3.190 1.00 79.25 699 LEU A N 1
ATOM 5433 C CA . LEU A 1 699 ? -9.994 -7.655 -4.033 1.00 79.25 699 LEU A CA 1
ATOM 5434 C C . LEU A 1 699 ? -9.863 -9.028 -3.371 1.00 79.25 699 LEU A C 1
ATOM 5436 O O . LEU A 1 699 ? -9.208 -9.175 -2.340 1.00 79.25 699 LEU A O 1
ATOM 5440 N N . ASN A 1 700 ? -10.503 -10.026 -3.976 1.00 87.31 700 ASN A N 1
ATOM 5441 C CA . ASN A 1 700 ? -10.601 -11.382 -3.448 1.00 87.31 700 ASN A CA 1
ATOM 5442 C C . ASN A 1 700 ? -10.591 -12.428 -4.581 1.00 87.31 700 ASN A C 1
ATOM 5444 O O . ASN A 1 700 ? -10.550 -12.072 -5.761 1.00 87.31 700 ASN A O 1
ATOM 5448 N N . ASP A 1 701 ? -10.625 -13.718 -4.231 1.00 88.25 701 ASP A N 1
ATOM 5449 C CA . ASP A 1 701 ? -10.541 -14.812 -5.215 1.00 88.25 701 ASP A CA 1
ATOM 5450 C C . ASP A 1 701 ? -11.751 -14.876 -6.171 1.00 88.25 701 ASP A C 1
ATOM 5452 O O . ASP A 1 701 ? -11.642 -15.452 -7.254 1.00 88.25 701 ASP A O 1
ATOM 5456 N N . GLY A 1 702 ? -12.881 -14.240 -5.835 1.00 90.75 702 GLY A N 1
ATOM 5457 C CA . GLY A 1 702 ? -14.052 -14.123 -6.711 1.00 90.75 702 GLY A CA 1
ATOM 5458 C C . GLY A 1 702 ? -13.727 -13.455 -8.051 1.00 90.75 702 GLY A C 1
ATOM 5459 O O . GLY A 1 702 ? -14.206 -13.885 -9.099 1.00 90.75 702 GLY A O 1
ATOM 5460 N N . CYS A 1 703 ? -12.806 -12.486 -8.057 1.00 90.94 703 CYS A N 1
ATOM 5461 C CA . CYS A 1 703 ? -12.336 -11.822 -9.277 1.00 90.94 703 CYS A CA 1
ATOM 5462 C C . CYS A 1 703 ? -11.669 -12.774 -10.290 1.00 90.94 703 CYS A C 1
ATOM 5464 O O . CYS A 1 703 ? -11.603 -12.452 -11.476 1.00 90.94 703 CYS A O 1
ATOM 5466 N N . LEU A 1 704 ? -11.147 -13.921 -9.838 1.00 92.06 704 LEU A N 1
ATOM 5467 C CA . LEU A 1 704 ? -10.473 -14.908 -10.687 1.00 92.06 704 LEU A CA 1
ATOM 5468 C C . LEU A 1 704 ? -11.430 -15.952 -11.271 1.00 92.06 704 LEU A C 1
ATOM 5470 O O . LEU A 1 704 ? -11.098 -16.568 -12.278 1.00 92.06 704 LEU A O 1
ATOM 5474 N N . VAL A 1 705 ? -12.617 -16.140 -10.686 1.00 94.69 705 VAL A N 1
ATOM 5475 C CA . VAL A 1 705 ? -13.596 -17.148 -11.130 1.00 94.69 705 VAL A CA 1
ATOM 5476 C C . VAL A 1 705 ? -13.966 -17.042 -12.622 1.00 94.69 705 VAL A C 1
ATOM 5478 O O . VAL A 1 705 ? -14.051 -18.087 -13.273 1.00 94.69 705 VAL A O 1
ATOM 5481 N N . PRO A 1 706 ? -14.159 -15.849 -13.228 1.00 96.12 706 PRO A N 1
ATOM 5482 C CA . PRO A 1 706 ? -14.493 -15.755 -14.649 1.00 96.12 706 PRO A CA 1
ATOM 5483 C C . PRO A 1 706 ? -13.269 -15.846 -15.579 1.00 96.12 706 PRO A C 1
ATOM 5485 O O . PRO A 1 706 ? -13.415 -15.659 -16.789 1.00 96.12 706 PRO A O 1
ATOM 5488 N N . LEU A 1 707 ? -12.069 -16.106 -15.048 1.00 96.62 707 LEU A N 1
ATOM 5489 C CA . LEU A 1 707 ? -10.811 -16.090 -15.790 1.00 96.62 707 LEU A CA 1
ATOM 5490 C C . LEU A 1 707 ? -10.187 -17.489 -15.853 1.00 96.62 707 LEU A C 1
ATOM 5492 O O . LEU A 1 707 ? -10.024 -18.171 -14.846 1.00 96.62 707 LEU A O 1
ATOM 5496 N N . SER A 1 708 ? -9.766 -17.904 -17.046 1.00 97.88 708 SER A N 1
ATOM 5497 C CA . SER A 1 708 ? -8.928 -19.089 -17.240 1.00 97.88 708 SER A CA 1
ATOM 5498 C C . SER A 1 708 ? -7.510 -18.647 -17.578 1.00 97.88 708 SER A C 1
ATOM 5500 O O . SER A 1 708 ? -7.290 -18.023 -18.613 1.00 97.88 708 SER A O 1
ATOM 5502 N N . ILE A 1 709 ? -6.550 -18.941 -16.701 1.00 97.31 709 ILE A N 1
ATOM 5503 C CA . ILE A 1 709 ? -5.156 -18.506 -16.852 1.00 97.31 709 ILE A CA 1
ATOM 5504 C C . ILE A 1 709 ? -4.303 -19.702 -17.274 1.00 97.31 709 ILE A C 1
ATOM 5506 O O . ILE A 1 709 ? -4.219 -20.697 -16.552 1.00 97.31 709 ILE A O 1
ATOM 5510 N N . ILE A 1 710 ? -3.648 -19.598 -18.428 1.00 98.12 710 ILE A N 1
ATOM 5511 C CA . ILE A 1 710 ? -2.764 -20.633 -18.971 1.00 98.12 710 ILE A CA 1
ATOM 5512 C C . ILE A 1 710 ? -1.323 -20.140 -18.859 1.00 98.12 710 ILE A C 1
ATOM 5514 O O . ILE A 1 710 ? -0.930 -19.190 -19.532 1.00 98.12 710 ILE A O 1
ATOM 5518 N N . LEU A 1 711 ? -0.538 -20.807 -18.013 1.00 96.81 711 LEU A N 1
ATOM 5519 C CA . LEU A 1 711 ? 0.895 -20.564 -17.836 1.00 96.81 711 LEU A CA 1
ATOM 5520 C C . LEU A 1 711 ? 1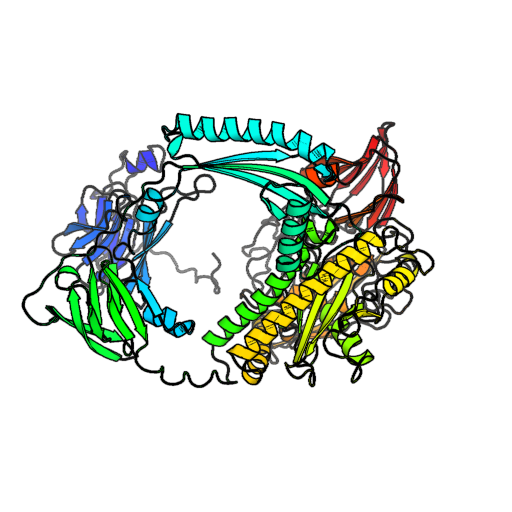.666 -21.797 -18.330 1.00 96.81 711 LEU A C 1
ATOM 5522 O O . LEU A 1 711 ? 1.444 -22.874 -17.772 1.00 96.81 711 LEU A O 1
ATOM 5526 N N . PRO A 1 712 ? 2.551 -21.682 -19.336 1.00 96.19 712 PRO A N 1
ATOM 5527 C CA . PRO A 1 712 ? 3.311 -22.830 -19.827 1.00 96.19 712 PRO A CA 1
ATOM 5528 C C . PRO A 1 712 ? 4.249 -23.388 -18.750 1.00 96.19 712 PRO A C 1
ATOM 5530 O O . PRO A 1 712 ? 5.016 -22.638 -18.144 1.00 96.19 712 PRO A O 1
ATOM 5533 N N . GLU A 1 713 ? 4.194 -24.701 -18.520 1.00 95.25 713 GLU A N 1
ATOM 5534 C CA . GLU A 1 713 ? 5.101 -25.407 -17.604 1.00 95.25 713 GLU A CA 1
ATOM 5535 C C . GLU A 1 713 ? 6.564 -25.236 -18.031 1.00 95.25 713 GLU A C 1
ATOM 5537 O O . GLU A 1 713 ? 6.892 -25.393 -19.206 1.00 95.25 713 GLU A O 1
ATOM 5542 N N . GLY A 1 714 ? 7.446 -24.912 -17.080 1.00 95.31 714 GLY A N 1
ATOM 5543 C CA . GLY A 1 714 ? 8.869 -24.683 -17.347 1.00 95.31 714 GLY A CA 1
ATOM 5544 C C . GLY A 1 714 ? 9.191 -23.380 -18.088 1.00 95.31 714 GLY A C 1
ATOM 5545 O O . GLY A 1 714 ? 10.329 -23.205 -18.521 1.00 95.31 714 GLY A O 1
ATOM 5546 N N . SER A 1 715 ? 8.226 -22.468 -18.239 1.00 98.00 715 SER A N 1
ATOM 5547 C CA . SER A 1 715 ? 8.484 -21.104 -18.721 1.00 98.00 715 SER A CA 1
ATOM 5548 C C . SER A 1 715 ? 9.033 -20.200 -17.620 1.00 98.00 715 SER A C 1
ATOM 5550 O O . SER A 1 715 ? 8.941 -20.517 -16.433 1.00 98.00 715 SER A O 1
ATOM 5552 N N . MET A 1 716 ? 9.514 -19.012 -17.990 1.00 97.44 716 MET A N 1
ATOM 5553 C CA . MET A 1 716 ? 9.919 -17.997 -17.012 1.00 97.44 716 MET A CA 1
ATOM 5554 C C . MET A 1 716 ? 8.776 -17.532 -16.093 1.00 97.44 716 MET A C 1
ATOM 5556 O O . MET A 1 716 ? 9.051 -16.904 -15.082 1.00 97.44 716 MET A O 1
ATOM 5560 N N . LEU A 1 717 ? 7.507 -17.817 -16.418 1.00 96.81 717 LEU A N 1
ATOM 5561 C CA . LEU A 1 717 ? 6.334 -17.506 -15.580 1.00 96.81 717 LEU A CA 1
ATOM 5562 C C . LEU A 1 717 ? 5.833 -18.712 -14.772 1.00 96.81 717 LEU A C 1
ATOM 5564 O O . LEU A 1 717 ? 4.815 -18.633 -14.082 1.00 96.81 717 LEU A O 1
ATOM 5568 N N . ARG A 1 718 ? 6.507 -19.856 -14.900 1.00 94.88 718 ARG A N 1
ATOM 5569 C CA . ARG A 1 718 ? 6.285 -21.068 -14.111 1.00 94.88 718 ARG A CA 1
ATOM 5570 C C . ARG A 1 718 ? 7.598 -21.862 -14.033 1.00 94.88 718 ARG A C 1
ATOM 5572 O O . ARG A 1 718 ? 7.696 -22.950 -14.609 1.00 94.88 718 ARG A O 1
ATOM 5579 N N . PRO A 1 719 ? 8.625 -21.294 -13.378 1.00 95.88 719 PRO A N 1
ATOM 5580 C CA . PRO A 1 719 ? 9.925 -21.934 -13.270 1.00 95.88 719 PRO A CA 1
ATOM 5581 C C . PRO A 1 719 ? 9.863 -23.159 -12.356 1.00 95.88 719 PRO A C 1
ATOM 5583 O O . PRO A 1 719 ? 9.097 -23.208 -11.393 1.00 95.88 719 PRO A O 1
ATOM 5586 N N . ASN A 1 720 ? 10.726 -24.129 -12.635 1.00 95.50 720 ASN A N 1
ATOM 5587 C CA . ASN A 1 720 ? 10.981 -25.273 -11.775 1.00 95.50 720 ASN A CA 1
ATOM 5588 C C . ASN A 1 720 ? 12.147 -24.976 -10.814 1.00 95.50 720 ASN A C 1
ATOM 5590 O O . ASN A 1 720 ? 13.098 -24.282 -11.196 1.00 95.50 720 ASN A O 1
ATOM 5594 N N . PRO A 1 721 ? 12.146 -25.560 -9.601 1.00 94.06 721 PRO A N 1
ATOM 5595 C CA . PRO A 1 721 ? 13.319 -25.540 -8.737 1.00 94.06 721 PRO A CA 1
ATOM 5596 C C . PRO A 1 721 ? 14.569 -26.074 -9.459 1.00 94.06 721 PRO A C 1
ATOM 5598 O O . PRO A 1 721 ? 14.455 -27.039 -10.225 1.00 94.06 721 PRO A O 1
ATOM 5601 N N . PRO A 1 722 ? 15.770 -25.520 -9.204 1.00 94.38 722 PRO A N 1
ATOM 5602 C CA . PRO A 1 722 ? 16.098 -24.491 -8.212 1.00 94.38 722 PRO A CA 1
ATOM 5603 C C . PRO A 1 722 ? 16.314 -23.092 -8.827 1.00 94.38 722 PRO A C 1
ATOM 5605 O O . PRO A 1 722 ? 17.223 -22.389 -8.402 1.00 94.38 722 PRO A O 1
ATOM 5608 N N . ALA A 1 723 ? 15.555 -22.681 -9.848 1.00 96.62 723 ALA A N 1
ATOM 5609 C CA . ALA A 1 723 ? 15.721 -21.363 -10.480 1.00 96.62 723 ALA A CA 1
ATOM 5610 C C . ALA A 1 723 ? 15.721 -20.182 -9.477 1.00 96.62 723 ALA A C 1
ATOM 5612 O O . ALA A 1 723 ? 15.003 -20.185 -8.477 1.00 96.62 723 ALA A O 1
ATOM 5613 N N . SER A 1 724 ? 16.511 -19.147 -9.743 1.00 95.75 724 SER A N 1
ATOM 5614 C CA . SER A 1 724 ? 16.394 -17.862 -9.043 1.00 95.75 724 SER A CA 1
ATOM 5615 C C . SER A 1 724 ? 15.125 -17.124 -9.480 1.00 95.75 724 SER A C 1
ATOM 5617 O O . SER A 1 724 ? 14.720 -17.226 -10.644 1.00 95.75 724 SER A O 1
ATOM 5619 N N . VAL A 1 725 ? 14.482 -16.398 -8.558 1.00 95.88 725 VAL A N 1
ATOM 5620 C CA . VAL A 1 725 ? 13.162 -15.783 -8.793 1.00 95.88 725 VAL A CA 1
ATOM 5621 C C . VAL A 1 725 ? 13.004 -14.361 -8.262 1.00 95.88 725 VAL A C 1
ATOM 5623 O O . VAL A 1 725 ? 11.924 -13.780 -8.388 1.00 95.88 725 VAL A O 1
ATOM 5626 N N . VAL A 1 726 ? 14.034 -13.781 -7.642 1.00 94.56 726 VAL A N 1
ATOM 5627 C CA . VAL A 1 726 ? 13.867 -12.527 -6.900 1.00 94.56 726 VAL A CA 1
ATOM 5628 C C . VAL A 1 726 ? 13.397 -11.365 -7.791 1.00 94.56 726 VAL A C 1
ATOM 5630 O O . VAL A 1 726 ? 12.463 -10.653 -7.426 1.00 94.56 726 VAL A O 1
ATOM 5633 N N . ALA A 1 727 ? 13.925 -11.236 -9.017 1.00 95.38 727 ALA A N 1
ATOM 5634 C CA . ALA A 1 727 ? 13.457 -10.234 -9.984 1.00 95.38 727 ALA A CA 1
ATOM 5635 C C . ALA A 1 727 ? 12.079 -10.573 -10.580 1.00 95.38 727 ALA A C 1
ATOM 5637 O O . ALA A 1 727 ? 11.405 -9.697 -11.124 1.00 95.38 727 ALA A O 1
ATOM 5638 N N . GLY A 1 728 ? 11.611 -11.814 -10.447 1.00 94.06 728 GLY A N 1
ATOM 5639 C CA . GLY A 1 728 ? 10.273 -12.234 -10.844 1.00 94.06 728 GLY A CA 1
ATOM 5640 C C . GLY A 1 728 ? 9.161 -11.418 -10.185 1.00 94.06 728 GLY A C 1
ATOM 5641 O O . GLY A 1 728 ? 8.240 -10.950 -10.859 1.00 94.06 728 GLY A O 1
ATOM 5642 N N . ASN A 1 729 ? 9.275 -11.222 -8.869 1.00 90.94 729 ASN A N 1
ATOM 5643 C CA . ASN A 1 729 ? 8.307 -10.487 -8.055 1.00 90.94 729 ASN A CA 1
ATOM 5644 C C . ASN A 1 729 ? 8.314 -8.982 -8.356 1.00 90.94 729 ASN A C 1
ATOM 5646 O O . ASN A 1 729 ? 7.254 -8.366 -8.455 1.00 90.94 729 ASN A O 1
ATOM 5650 N N . VAL A 1 730 ? 9.498 -8.393 -8.533 1.00 89.62 730 VAL A N 1
ATOM 5651 C CA . VAL A 1 730 ? 9.675 -6.931 -8.546 1.00 89.62 730 VAL A CA 1
ATOM 5652 C C . VAL A 1 730 ? 9.866 -6.326 -9.940 1.00 89.62 730 VAL A C 1
ATOM 5654 O O . VAL A 1 730 ? 9.515 -5.172 -10.154 1.00 89.62 730 VAL A O 1
ATOM 5657 N N . GLU A 1 731 ? 10.336 -7.094 -10.924 1.00 95.81 731 GLU A N 1
ATOM 5658 C CA . GLU A 1 731 ? 10.566 -6.600 -12.288 1.00 95.81 731 GLU A CA 1
ATOM 5659 C C . GLU A 1 731 ? 9.687 -7.306 -13.325 1.00 95.81 731 GLU A C 1
ATOM 5661 O O . GLU A 1 731 ? 8.935 -6.657 -14.058 1.00 95.81 731 GLU A O 1
ATOM 5666 N N . THR A 1 732 ? 9.720 -8.641 -13.383 1.00 97.19 732 THR A N 1
ATOM 5667 C CA . THR A 1 732 ? 8.936 -9.402 -14.372 1.00 97.19 732 THR A CA 1
ATOM 5668 C C . THR A 1 732 ? 7.437 -9.168 -14.195 1.00 97.19 732 THR A C 1
ATOM 5670 O O . THR A 1 732 ? 6.723 -9.023 -15.186 1.00 97.19 732 THR A O 1
ATOM 5673 N N . SER A 1 733 ? 6.956 -9.044 -12.955 1.00 96.06 733 SER A N 1
ATOM 5674 C CA . SER A 1 733 ? 5.553 -8.741 -12.645 1.00 96.06 733 SER A CA 1
ATOM 5675 C C . SER A 1 733 ? 5.052 -7.447 -13.310 1.00 96.06 733 SER A C 1
ATOM 5677 O O . SER A 1 733 ? 3.961 -7.435 -13.883 1.00 96.06 733 SER A O 1
ATOM 5679 N N . MET A 1 734 ? 5.865 -6.384 -13.327 1.00 96.44 734 MET A N 1
ATOM 5680 C CA . MET A 1 734 ? 5.549 -5.113 -13.992 1.00 96.44 734 MET A CA 1
ATOM 5681 C C . MET A 1 734 ? 5.435 -5.287 -15.511 1.00 96.44 734 MET A C 1
ATOM 5683 O O . MET A 1 734 ? 4.534 -4.735 -16.147 1.00 96.44 734 MET A O 1
ATOM 5687 N N . CYS A 1 735 ? 6.315 -6.100 -16.097 1.00 98.00 735 CYS A N 1
ATOM 5688 C CA . CYS A 1 735 ? 6.279 -6.425 -17.520 1.00 98.00 735 CYS A CA 1
ATOM 5689 C C . CYS A 1 735 ? 5.051 -7.269 -17.897 1.00 98.00 735 CYS A C 1
ATOM 5691 O O . CYS A 1 735 ? 4.456 -7.017 -18.943 1.00 98.00 735 CYS A O 1
ATOM 5693 N N . ILE A 1 736 ? 4.619 -8.210 -17.045 1.00 98.38 736 ILE A N 1
ATOM 5694 C CA . ILE A 1 736 ? 3.370 -8.970 -17.250 1.00 98.38 736 ILE A CA 1
ATOM 5695 C C . ILE A 1 736 ? 2.175 -8.012 -17.310 1.00 98.38 736 ILE A C 1
ATOM 5697 O O . ILE A 1 736 ? 1.351 -8.120 -18.216 1.00 98.38 736 ILE A O 1
ATOM 5701 N N . VAL A 1 737 ? 2.096 -7.051 -16.383 1.00 98.06 737 VAL A N 1
ATOM 5702 C CA . VAL A 1 737 ? 1.017 -6.052 -16.354 1.00 98.06 737 VAL A CA 1
ATOM 5703 C C . VAL A 1 737 ? 1.001 -5.205 -17.627 1.00 98.06 737 VAL A C 1
ATOM 5705 O O . VAL A 1 737 ? -0.049 -5.071 -18.256 1.00 98.06 737 VAL A O 1
ATOM 5708 N N . ASN A 1 738 ? 2.152 -4.685 -18.059 1.00 98.25 738 ASN A N 1
ATOM 5709 C CA . ASN A 1 738 ? 2.236 -3.925 -19.309 1.00 98.25 738 ASN A CA 1
ATOM 5710 C C . ASN A 1 738 ? 1.883 -4.784 -20.538 1.00 98.25 738 ASN A C 1
ATOM 5712 O O . ASN A 1 738 ? 1.218 -4.294 -21.447 1.00 98.25 738 ASN A O 1
ATOM 5716 N N . ALA A 1 739 ? 2.273 -6.064 -20.570 1.00 98.56 739 ALA A N 1
ATOM 5717 C CA . ALA A 1 739 ? 1.896 -6.982 -21.645 1.00 98.56 739 ALA A CA 1
ATOM 5718 C C . ALA A 1 739 ? 0.375 -7.208 -21.694 1.00 98.56 739 ALA A C 1
ATOM 5720 O O . ALA A 1 739 ? -0.218 -7.191 -22.771 1.00 98.56 739 ALA A O 1
ATOM 5721 N N . LEU A 1 740 ? -0.269 -7.364 -20.534 1.00 98.50 740 LEU A N 1
ATOM 5722 C CA . LEU A 1 740 ? -1.722 -7.506 -20.422 1.00 98.50 740 LEU A CA 1
ATOM 5723 C C . LEU A 1 740 ? -2.455 -6.242 -20.886 1.00 98.50 740 LEU A C 1
ATOM 5725 O O . LEU A 1 740 ? -3.374 -6.340 -21.696 1.00 98.50 740 LEU A O 1
ATOM 5729 N N . TYR A 1 741 ? -2.034 -5.057 -20.436 1.00 97.50 741 TYR A N 1
ATOM 5730 C CA . TYR A 1 741 ? -2.627 -3.800 -20.902 1.00 97.50 741 TYR A CA 1
ATOM 5731 C C . TYR A 1 741 ? -2.403 -3.559 -22.394 1.00 97.50 741 TYR A C 1
ATOM 5733 O O . TYR A 1 741 ? -3.318 -3.087 -23.069 1.00 97.50 741 TYR A O 1
ATOM 5741 N N . GLY A 1 742 ? -1.233 -3.935 -22.918 1.00 96.25 742 GLY A N 1
ATOM 5742 C CA . GLY A 1 742 ? -0.944 -3.908 -24.349 1.00 96.25 742 GLY A CA 1
ATOM 5743 C C . GLY A 1 742 ? -1.853 -4.849 -25.142 1.00 96.25 742 GLY A C 1
ATOM 5744 O O . GLY A 1 742 ? -2.352 -4.465 -26.196 1.00 96.25 742 GLY A O 1
ATOM 5745 N N . ALA A 1 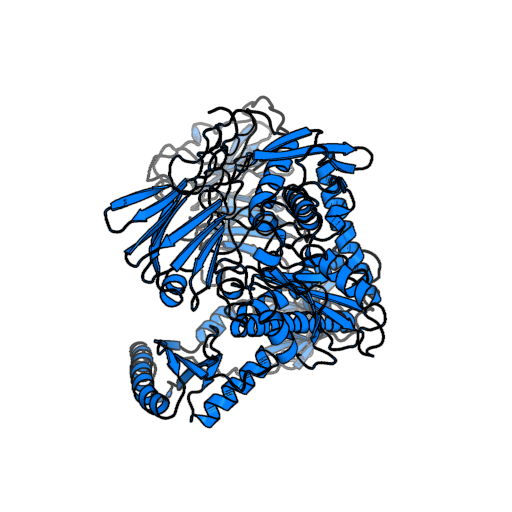743 ? -2.132 -6.048 -24.619 1.00 97.25 743 ALA A N 1
ATOM 5746 C CA . ALA A 1 743 ? -3.020 -7.014 -25.268 1.00 97.25 743 ALA A CA 1
ATOM 5747 C C . ALA A 1 743 ? -4.479 -6.552 -25.252 1.00 97.25 743 ALA A C 1
ATOM 5749 O O . ALA A 1 743 ? -5.183 -6.728 -26.240 1.00 97.25 743 ALA A O 1
ATOM 5750 N N . LEU A 1 744 ? -4.922 -5.935 -24.157 1.00 95.19 744 LEU A N 1
ATOM 5751 C CA . LEU A 1 744 ? -6.260 -5.355 -24.046 1.00 95.19 744 LEU A CA 1
ATOM 5752 C C . LEU A 1 744 ? -6.403 -4.050 -24.848 1.00 95.19 744 LEU A C 1
ATOM 5754 O O . LEU A 1 744 ? -7.509 -3.700 -25.251 1.00 95.19 744 LEU A O 1
ATOM 5758 N N . GLY A 1 745 ? -5.299 -3.330 -25.072 1.00 92.75 745 GLY A N 1
ATOM 5759 C CA . GLY A 1 745 ? -5.275 -2.047 -25.773 1.00 92.75 745 GLY A CA 1
ATOM 5760 C C . GLY A 1 745 ? -5.891 -0.895 -24.975 1.00 92.75 745 GLY A C 1
ATOM 5761 O O . GLY A 1 745 ? -6.441 0.021 -25.573 1.00 92.75 745 GLY A O 1
ATOM 5762 N N . VAL A 1 746 ? -5.838 -0.943 -23.640 1.00 92.88 746 VAL A N 1
ATOM 5763 C CA . VAL A 1 746 ? -6.600 -0.031 -22.752 1.00 92.88 746 VAL A CA 1
ATOM 5764 C C . VAL A 1 746 ? -5.733 0.937 -21.947 1.00 92.88 746 VAL A C 1
ATOM 5766 O O . VAL A 1 746 ? -6.269 1.832 -21.302 1.00 92.88 746 VAL A O 1
ATOM 5769 N N . LEU A 1 747 ? -4.409 0.771 -21.959 1.00 95.56 747 LEU A N 1
ATOM 5770 C CA . LEU A 1 747 ? -3.467 1.657 -21.272 1.00 95.56 747 LEU A CA 1
ATOM 5771 C C . LEU A 1 747 ? -2.113 1.640 -21.997 1.00 95.56 747 LEU A C 1
ATOM 5773 O O . LEU A 1 747 ? -1.655 0.573 -22.413 1.00 95.56 747 LEU A O 1
ATOM 5777 N N . ALA A 1 748 ? -1.472 2.801 -22.160 1.00 97.31 748 ALA A N 1
ATOM 5778 C CA . ALA A 1 748 ? -0.064 2.853 -22.554 1.00 97.31 748 ALA A CA 1
ATOM 5779 C C . ALA A 1 748 ? 0.818 2.260 -21.442 1.00 97.31 748 ALA A C 1
ATOM 5781 O O . ALA A 1 748 ? 0.408 2.178 -20.284 1.00 97.31 748 ALA A O 1
ATOM 5782 N N . ALA A 1 749 ? 2.047 1.860 -21.756 1.00 98.00 749 ALA A N 1
ATOM 5783 C CA . ALA A 1 749 ? 2.923 1.297 -20.735 1.00 98.00 749 ALA A CA 1
ATOM 5784 C C . ALA A 1 749 ? 3.302 2.349 -19.685 1.00 98.00 749 ALA A C 1
ATOM 5786 O O . ALA A 1 749 ? 3.787 3.434 -20.016 1.00 98.00 749 ALA A O 1
ATOM 5787 N N . SER A 1 750 ? 3.166 1.991 -18.411 1.00 97.94 750 SER A N 1
ATOM 5788 C CA . SER A 1 750 ? 3.936 2.642 -17.346 1.00 97.94 750 SER A CA 1
ATOM 5789 C C . SER A 1 750 ? 5.381 2.143 -17.376 1.00 97.94 750 SER A C 1
ATOM 5791 O O . SER A 1 750 ? 5.709 1.221 -18.130 1.00 97.94 750 SER A O 1
ATOM 5793 N N . GLN A 1 751 ? 6.247 2.685 -16.516 1.00 96.75 751 GLN A N 1
ATOM 5794 C CA . GLN A 1 751 ? 7.543 2.061 -16.255 1.00 96.75 751 GLN A CA 1
ATOM 5795 C C . GLN A 1 751 ? 7.360 0.561 -15.945 1.00 96.75 751 GLN A C 1
ATOM 5797 O O . GLN A 1 751 ? 6.656 0.176 -15.016 1.00 96.75 751 GLN A O 1
ATOM 5802 N N . GLY A 1 752 ? 7.961 -0.314 -16.742 1.00 94.94 752 GLY A N 1
ATOM 5803 C CA . GLY A 1 752 ? 7.888 -1.772 -16.597 1.00 94.94 752 GLY A CA 1
ATOM 5804 C C . GLY A 1 752 ? 8.865 -2.309 -15.554 1.00 94.94 752 GLY A C 1
ATOM 5805 O O . GLY A 1 752 ? 9.404 -3.396 -15.730 1.00 94.94 752 GLY A O 1
ATOM 5806 N N . THR A 1 753 ? 9.136 -1.519 -14.517 1.00 96.75 753 THR A N 1
ATOM 5807 C CA . THR A 1 753 ? 10.214 -1.709 -13.545 1.00 96.75 753 THR A CA 1
ATOM 5808 C C . THR A 1 753 ? 9.812 -1.092 -12.212 1.00 96.75 753 THR A C 1
ATOM 5810 O O . THR A 1 753 ? 9.225 -0.007 -12.192 1.00 96.75 753 THR A O 1
ATOM 5813 N N . MET A 1 754 ? 10.163 -1.738 -11.100 1.00 95.81 754 MET A N 1
ATOM 5814 C CA . MET A 1 754 ? 10.099 -1.109 -9.773 1.00 95.81 754 MET A CA 1
ATOM 5815 C C . MET A 1 754 ? 11.394 -0.369 -9.427 1.00 95.81 754 MET A C 1
ATOM 5817 O O . MET A 1 754 ? 11.428 0.361 -8.438 1.00 95.81 754 MET A O 1
ATOM 5821 N N . ASN A 1 755 ? 12.441 -0.529 -10.251 1.00 96.94 755 ASN A N 1
ATOM 5822 C CA . ASN A 1 755 ? 13.771 0.051 -10.037 1.00 96.94 755 ASN A CA 1
ATOM 5823 C C . ASN A 1 755 ? 14.309 -0.395 -8.677 1.00 96.94 755 ASN A C 1
ATOM 5825 O O . ASN A 1 755 ? 14.554 0.426 -7.792 1.00 96.94 755 ASN A O 1
ATOM 5829 N N . ASN A 1 756 ? 14.395 -1.712 -8.507 1.00 95.56 756 ASN A N 1
ATOM 5830 C CA . ASN A 1 756 ? 14.734 -2.356 -7.254 1.00 95.56 756 ASN A CA 1
ATOM 5831 C C . ASN A 1 756 ? 16.175 -2.034 -6.853 1.00 95.56 756 ASN A C 1
ATOM 5833 O O . ASN A 1 756 ? 17.123 -2.613 -7.385 1.00 95.56 756 ASN A O 1
ATOM 5837 N N . PHE A 1 757 ? 16.339 -1.079 -5.945 1.00 96.62 757 PHE A N 1
ATOM 5838 C CA . PHE A 1 757 ? 17.635 -0.610 -5.490 1.00 96.62 757 PHE A CA 1
ATOM 5839 C C . PHE A 1 757 ? 17.921 -1.168 -4.102 1.00 96.62 757 PHE A C 1
ATOM 5841 O O . PHE A 1 757 ? 17.188 -0.913 -3.144 1.00 96.62 757 PHE A O 1
ATOM 5848 N N . THR A 1 758 ? 19.008 -1.923 -3.991 1.00 96.31 758 THR A N 1
ATOM 5849 C CA . THR A 1 758 ? 19.503 -2.429 -2.713 1.00 96.31 758 THR A CA 1
ATOM 5850 C C . THR A 1 758 ? 20.914 -1.949 -2.468 1.00 96.31 758 THR A C 1
ATOM 5852 O O . THR A 1 758 ? 21.712 -1.790 -3.391 1.00 96.31 758 THR A O 1
ATOM 5855 N N . PHE A 1 759 ? 21.238 -1.714 -1.205 1.00 97.25 759 PHE A N 1
ATOM 5856 C CA . PHE A 1 759 ? 22.615 -1.489 -0.811 1.00 97.25 759 PHE A CA 1
ATOM 5857 C C . PHE A 1 759 ? 22.865 -1.935 0.619 1.00 97.25 759 PHE A C 1
ATOM 5859 O O . PHE A 1 759 ? 21.955 -2.043 1.444 1.00 97.25 759 PHE A O 1
ATOM 5866 N N . GLY A 1 760 ? 24.131 -2.168 0.934 1.00 96.38 760 GLY A N 1
ATOM 5867 C CA . GLY A 1 760 ? 24.516 -2.463 2.297 1.00 96.38 760 GLY A CA 1
ATOM 5868 C C . GLY A 1 760 ? 25.909 -3.038 2.448 1.00 96.38 760 GLY A C 1
ATOM 5869 O O . GLY A 1 760 ? 26.733 -3.045 1.534 1.00 96.38 760 GLY A O 1
ATOM 5870 N N . ASN A 1 761 ? 26.156 -3.541 3.648 1.00 95.06 761 ASN A N 1
ATOM 5871 C CA . ASN A 1 761 ? 27.358 -4.247 4.060 1.00 95.06 761 ASN A CA 1
ATOM 5872 C C . ASN A 1 761 ? 26.998 -5.256 5.172 1.00 95.06 761 ASN A C 1
ATOM 5874 O O . ASN A 1 761 ? 25.840 -5.644 5.325 1.00 95.06 761 ASN A O 1
ATOM 5878 N N . ALA A 1 762 ? 27.978 -5.713 5.955 1.00 90.94 762 ALA A N 1
ATOM 5879 C CA . ALA A 1 762 ? 27.736 -6.659 7.048 1.00 90.94 762 ALA A CA 1
ATOM 5880 C C . ALA A 1 762 ? 26.847 -6.097 8.177 1.00 90.94 762 ALA A C 1
ATOM 5882 O O . ALA A 1 762 ? 26.264 -6.868 8.931 1.00 90.94 762 ALA A O 1
ATOM 5883 N N . ARG A 1 763 ? 26.750 -4.769 8.313 1.00 90.25 763 ARG A N 1
ATOM 5884 C CA . ARG A 1 763 ? 26.018 -4.090 9.393 1.00 90.25 763 ARG A CA 1
ATOM 5885 C C . ARG A 1 763 ? 24.692 -3.490 8.940 1.00 90.25 763 ARG A C 1
ATOM 5887 O O . ARG A 1 763 ? 23.744 -3.481 9.715 1.00 90.25 763 ARG A O 1
ATOM 5894 N N . HIS A 1 764 ? 24.647 -2.971 7.718 1.00 93.19 764 HIS A N 1
ATOM 5895 C CA . HIS A 1 764 ? 23.507 -2.242 7.173 1.00 93.19 764 HIS A CA 1
ATOM 5896 C C . HIS A 1 764 ? 22.967 -2.965 5.942 1.00 93.19 764 HIS A C 1
ATOM 5898 O O . HIS A 1 764 ? 23.748 -3.347 5.076 1.00 93.19 764 HIS A O 1
ATOM 5904 N N . GLN A 1 765 ? 21.651 -3.149 5.857 1.00 93.88 765 GLN A N 1
ATOM 5905 C CA . GLN A 1 765 ? 20.971 -3.714 4.691 1.00 93.88 765 GLN A CA 1
ATOM 5906 C C . GLN A 1 765 ? 19.755 -2.846 4.383 1.00 93.88 765 GLN A C 1
ATOM 5908 O O . GLN A 1 765 ? 18.946 -2.583 5.274 1.00 93.88 765 GLN A O 1
ATOM 5913 N N . TYR A 1 766 ? 19.660 -2.368 3.148 1.00 94.38 766 TYR A N 1
ATOM 5914 C CA . TYR A 1 766 ? 18.582 -1.504 2.697 1.00 94.38 766 TYR A CA 1
ATOM 5915 C C . TYR A 1 766 ? 18.037 -1.973 1.355 1.00 94.38 766 TYR A C 1
ATOM 5917 O O . TYR A 1 766 ? 18.788 -2.386 0.469 1.00 94.38 766 TYR A O 1
ATOM 5925 N N . TYR A 1 767 ? 16.723 -1.841 1.216 1.00 93.31 767 TYR A N 1
ATOM 5926 C CA . TYR A 1 767 ? 15.982 -2.132 0.003 1.00 93.31 767 TYR A CA 1
ATOM 5927 C C . TYR A 1 767 ? 14.933 -1.044 -0.248 1.00 93.31 767 TYR A C 1
ATOM 5929 O O . TYR A 1 767 ? 14.159 -0.704 0.653 1.00 93.31 767 TYR A O 1
ATOM 5937 N N . GLU A 1 768 ? 14.869 -0.549 -1.486 1.00 92.31 768 GLU A N 1
ATOM 5938 C CA . GLU A 1 768 ? 13.892 0.423 -1.972 1.00 92.31 768 GLU A CA 1
ATOM 5939 C C . GLU A 1 768 ? 13.414 0.124 -3.403 1.00 92.31 768 GLU A C 1
ATOM 5941 O O . GLU A 1 768 ? 14.189 -0.270 -4.269 1.00 92.31 768 GLU A O 1
ATOM 5946 N N . THR A 1 769 ? 12.129 0.373 -3.672 1.00 94.62 769 THR A N 1
ATOM 5947 C CA . THR A 1 769 ? 11.600 0.540 -5.035 1.00 94.62 769 THR A CA 1
ATOM 5948 C C . THR A 1 769 ? 11.512 2.026 -5.360 1.00 94.62 769 THR A C 1
ATOM 5950 O O . THR A 1 769 ? 11.012 2.798 -4.540 1.00 94.62 769 THR A O 1
ATOM 5953 N N . ILE A 1 770 ? 11.910 2.441 -6.560 1.00 96.50 770 ILE A N 1
ATOM 5954 C CA . ILE A 1 770 ? 11.940 3.854 -6.963 1.00 96.50 770 ILE A CA 1
ATOM 5955 C C . ILE A 1 770 ? 10.839 4.123 -7.998 1.00 96.50 770 ILE A C 1
ATOM 5957 O O . ILE A 1 770 ? 10.736 3.448 -9.022 1.00 96.50 770 ILE A O 1
ATOM 5961 N N . SER A 1 771 ? 10.008 5.129 -7.727 1.00 96.69 771 SER A N 1
ATOM 5962 C CA . SER A 1 771 ? 8.890 5.531 -8.585 1.00 96.69 771 SER A CA 1
ATOM 5963 C C . SER A 1 771 ? 9.324 6.211 -9.888 1.00 96.69 771 SER A C 1
ATOM 5965 O O . SER A 1 771 ? 10.377 6.846 -9.947 1.00 96.69 771 SER A O 1
ATOM 5967 N N . GLY A 1 772 ? 8.467 6.139 -10.907 1.00 97.19 772 GLY A N 1
ATOM 5968 C CA . GLY A 1 772 ? 8.697 6.676 -12.248 1.00 97.19 772 GLY A CA 1
ATOM 5969 C C . GLY A 1 772 ? 7.392 7.043 -12.955 1.00 97.19 772 GLY A C 1
ATOM 5970 O O . GLY A 1 772 ? 6.390 7.318 -12.298 1.00 97.19 772 GLY A O 1
ATOM 5971 N N . GLY A 1 773 ? 7.410 7.109 -14.288 1.00 98.19 773 GLY A N 1
ATOM 5972 C CA . GLY A 1 773 ? 6.263 7.585 -15.066 1.00 98.19 773 GLY A CA 1
ATOM 5973 C C . GLY A 1 773 ? 5.205 6.512 -15.330 1.00 98.19 773 GLY A C 1
ATOM 5974 O O . GLY A 1 773 ? 5.543 5.388 -15.711 1.00 98.19 773 GLY A O 1
ATOM 5975 N N . THR A 1 774 ? 3.922 6.858 -15.185 1.00 98.44 774 THR A N 1
ATOM 5976 C CA . THR A 1 774 ? 2.811 5.980 -15.597 1.00 98.44 774 THR A CA 1
ATOM 5977 C C . THR A 1 774 ? 2.351 6.249 -17.024 1.00 98.44 774 THR A C 1
ATOM 5979 O O . THR A 1 774 ? 2.542 7.347 -17.554 1.00 98.44 774 THR A O 1
ATOM 5982 N N . GLY A 1 775 ? 1.758 5.241 -17.662 1.00 98.00 775 GLY A N 1
ATOM 5983 C CA . GLY A 1 775 ? 1.188 5.371 -19.000 1.00 98.00 775 GLY A CA 1
ATOM 5984 C C . GLY A 1 775 ? -0.066 6.248 -19.019 1.00 98.00 775 GLY A C 1
ATOM 5985 O O . GLY A 1 775 ? -0.851 6.254 -18.069 1.00 98.00 775 GLY A O 1
ATOM 5986 N N . ALA A 1 776 ? -0.251 6.984 -20.113 1.00 97.31 776 ALA A N 1
ATOM 5987 C CA . ALA A 1 776 ? -1.507 7.655 -20.437 1.00 97.31 776 ALA A CA 1
ATOM 5988 C C . ALA A 1 776 ? -2.540 6.655 -20.994 1.00 97.31 776 ALA A C 1
ATOM 5990 O O . ALA A 1 776 ? -2.189 5.567 -21.460 1.00 97.31 776 ALA A O 1
ATOM 5991 N N . GLY A 1 777 ? -3.824 7.013 -20.987 1.00 94.62 777 GLY A N 1
ATOM 5992 C CA . GLY A 1 777 ? -4.858 6.115 -21.503 1.00 94.62 777 GLY A CA 1
ATOM 5993 C C . GLY A 1 777 ? -6.210 6.770 -21.773 1.00 94.62 777 GLY A C 1
ATOM 5994 O O . GLY A 1 777 ? -6.410 7.942 -21.449 1.00 94.62 777 GLY A O 1
ATOM 5995 N N . PRO A 1 778 ? -7.146 6.028 -22.382 1.00 92.25 778 PRO A N 1
ATOM 5996 C CA . PRO A 1 778 ? -8.536 6.439 -22.526 1.00 92.25 778 PRO A CA 1
ATOM 5997 C C . PRO A 1 778 ? -9.259 6.377 -21.178 1.00 92.25 778 PRO A C 1
ATOM 5999 O O . PRO A 1 778 ? -9.003 5.494 -20.365 1.00 92.25 778 PRO A O 1
ATOM 6002 N N . VAL A 1 779 ? -10.242 7.245 -20.945 1.00 88.31 779 VAL A N 1
ATOM 6003 C CA . VAL A 1 779 ? -11.065 7.142 -19.717 1.00 88.31 779 VAL A CA 1
ATOM 6004 C C . VAL A 1 779 ? -12.134 6.051 -19.829 1.00 88.31 779 VAL A C 1
ATOM 6006 O O . VAL A 1 779 ? -12.720 5.639 -18.829 1.00 88.31 779 VAL A O 1
ATOM 6009 N N . ARG A 1 780 ? -12.385 5.549 -21.041 1.00 84.56 780 ARG A N 1
ATOM 6010 C CA . ARG A 1 780 ? -13.288 4.427 -21.283 1.00 84.56 780 ARG A CA 1
ATOM 6011 C C . ARG A 1 780 ? -12.579 3.301 -22.022 1.00 84.56 780 ARG A C 1
ATOM 6013 O O . ARG A 1 780 ? -11.982 3.520 -23.069 1.00 84.56 780 ARG A O 1
ATOM 6020 N N . ILE A 1 781 ? -12.740 2.084 -21.511 1.00 81.31 781 ILE A N 1
ATOM 6021 C CA . ILE A 1 781 ? -12.162 0.851 -22.065 1.00 81.31 781 ILE A CA 1
ATOM 6022 C C . ILE A 1 781 ? -12.608 0.605 -23.516 1.00 81.31 781 ILE A C 1
ATOM 6024 O O . ILE A 1 781 ? -11.819 0.160 -24.345 1.00 81.31 781 ILE A O 1
ATOM 6028 N N . ASP A 1 782 ? -13.865 0.916 -23.843 1.00 76.62 782 ASP A N 1
ATOM 6029 C CA . ASP A 1 782 ? -14.440 0.714 -25.176 1.00 76.62 782 ASP A CA 1
ATOM 6030 C C . ASP A 1 782 ? -14.080 1.819 -26.188 1.00 76.62 782 ASP A C 1
ATOM 6032 O O . ASP A 1 782 ? -14.335 1.653 -27.384 1.00 76.62 782 ASP A O 1
ATOM 6036 N N . ALA A 1 783 ? -13.441 2.901 -25.726 1.00 69.81 783 ALA A N 1
ATOM 6037 C CA . ALA A 1 783 ? -13.070 4.088 -26.494 1.00 69.81 783 ALA A CA 1
ATOM 6038 C C . ALA A 1 783 ? -11.538 4.252 -26.590 1.00 69.81 783 ALA A C 1
ATOM 6040 O O . ALA A 1 783 ? -10.995 5.313 -26.304 1.00 69.81 783 ALA A O 1
ATOM 6041 N N . ALA A 1 784 ? -10.811 3.186 -26.937 1.00 64.19 784 ALA A N 1
ATOM 6042 C CA . ALA A 1 784 ? -9.350 3.215 -27.093 1.00 64.19 784 ALA A CA 1
ATOM 6043 C C . ALA A 1 784 ? -8.879 3.637 -28.508 1.00 64.19 784 ALA A C 1
ATOM 6045 O O . ALA A 1 784 ? -7.885 3.128 -29.031 1.00 64.19 784 ALA A O 1
ATOM 6046 N N . GLY A 1 785 ? -9.622 4.513 -29.183 1.00 71.56 785 GLY A N 1
ATOM 6047 C CA . GLY A 1 785 ? -9.287 5.068 -30.491 1.00 71.56 785 GLY A CA 1
ATOM 6048 C C . GLY A 1 785 ? -8.436 6.344 -30.402 1.00 71.56 785 GLY A C 1
ATOM 6049 O O . GLY A 1 785 ? -8.488 7.075 -29.420 1.00 71.56 785 GLY A O 1
ATOM 6050 N N . PRO A 1 786 ? -7.691 6.704 -31.464 1.00 63.25 786 PRO A N 1
ATOM 6051 C CA . PRO A 1 786 ? -6.741 7.829 -31.452 1.00 63.25 786 PRO A CA 1
ATOM 6052 C C . PRO A 1 786 ? -7.376 9.214 -31.220 1.00 63.25 786 PRO A C 1
ATOM 6054 O O . PRO A 1 786 ? -6.664 10.192 -30.996 1.00 63.25 786 PRO A O 1
ATOM 6057 N N . HIS A 1 787 ? -8.705 9.319 -31.303 1.00 73.19 787 HIS A N 1
ATOM 6058 C CA . HIS A 1 787 ? -9.456 10.566 -31.134 1.00 73.19 787 HIS A CA 1
ATOM 6059 C C . HIS A 1 787 ? -10.276 10.617 -29.844 1.00 73.19 787 HIS A C 1
ATOM 6061 O O . HIS A 1 787 ? -10.866 11.662 -29.547 1.00 73.19 787 HIS A O 1
ATOM 6067 N N . ASP A 1 788 ? -10.291 9.528 -29.082 1.00 80.19 788 ASP A N 1
ATOM 6068 C CA . ASP A 1 788 ? -11.101 9.417 -27.882 1.00 80.19 788 ASP A CA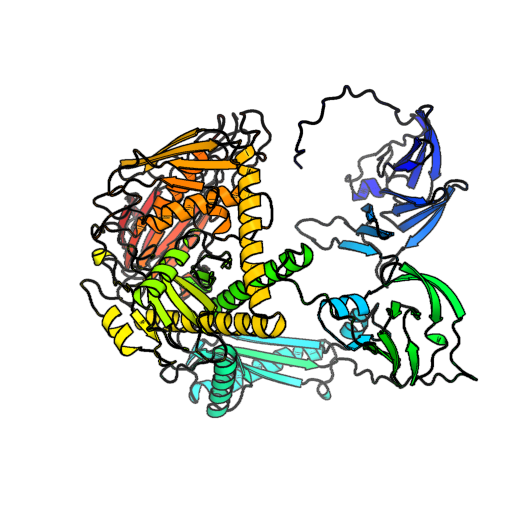 1
ATOM 6069 C C . ASP A 1 788 ? -10.503 10.237 -26.733 1.00 80.19 788 ASP A C 1
ATOM 6071 O O . ASP A 1 788 ? -9.306 10.542 -26.688 1.00 80.19 788 ASP A O 1
ATOM 6075 N N . GLU A 1 789 ? -11.367 10.662 -25.816 1.00 89.31 789 GLU A N 1
ATOM 6076 C CA . GLU A 1 789 ? -10.959 11.449 -24.658 1.00 89.31 789 GLU A CA 1
ATOM 6077 C C . GLU A 1 789 ? -10.204 10.544 -23.662 1.00 89.31 789 GLU A C 1
ATOM 6079 O O . GLU A 1 789 ? -10.586 9.403 -23.382 1.00 89.31 789 GLU A O 1
ATOM 6084 N N . GLY A 1 790 ? -9.084 11.054 -23.161 1.00 92.12 790 GLY A N 1
ATOM 6085 C CA . GLY A 1 790 ? -8.124 10.313 -22.351 1.00 92.12 790 GLY A CA 1
ATOM 6086 C C . GLY A 1 790 ? -7.622 11.105 -21.152 1.00 92.12 790 GLY A C 1
ATOM 6087 O O . GLY A 1 790 ? -8.133 12.178 -20.828 1.00 92.12 790 GLY A O 1
ATOM 6088 N N . PHE A 1 791 ? -6.616 10.553 -20.486 1.00 95.62 791 PHE A N 1
ATOM 6089 C CA . PHE A 1 791 ? -5.955 11.130 -19.326 1.00 95.62 791 PHE A CA 1
ATOM 6090 C C . PHE A 1 791 ? -4.428 11.044 -19.474 1.00 95.62 791 PHE A C 1
ATOM 6092 O O . PHE A 1 791 ? -3.923 10.073 -20.048 1.00 95.62 791 PHE A O 1
ATOM 6099 N N . PRO A 1 792 ? -3.680 12.049 -18.980 1.00 98.06 792 PRO A N 1
ATOM 6100 C CA . PRO A 1 792 ? -2.225 12.002 -18.963 1.00 98.06 792 PRO A CA 1
ATOM 6101 C C . PRO A 1 792 ? -1.719 11.021 -17.903 1.00 98.06 792 PRO A C 1
ATOM 6103 O O . PRO A 1 792 ? -2.366 10.805 -16.879 1.00 98.06 792 PRO A O 1
ATOM 6106 N N . GLY A 1 793 ? -0.527 10.479 -18.122 1.00 97.88 793 GLY A N 1
ATOM 6107 C CA . GLY A 1 793 ? 0.177 9.721 -17.099 1.00 97.88 793 GLY A CA 1
ATOM 6108 C C . GLY A 1 793 ? 0.653 10.613 -15.947 1.00 97.88 793 GLY A C 1
ATOM 6109 O O . GLY A 1 793 ? 0.913 11.809 -16.105 1.00 97.88 793 GLY A O 1
ATOM 6110 N N . THR A 1 794 ? 0.813 10.014 -14.773 1.00 98.25 794 THR A N 1
ATOM 6111 C CA . THR A 1 794 ? 1.285 10.677 -13.556 1.00 98.25 794 THR A CA 1
ATOM 6112 C C . THR A 1 794 ? 2.798 10.523 -13.443 1.00 98.25 794 THR A C 1
ATOM 6114 O O . THR A 1 794 ? 3.351 9.446 -13.675 1.00 98.25 794 THR A O 1
ATOM 6117 N N . SER A 1 795 ? 3.487 11.616 -13.109 1.00 98.56 795 SER A N 1
ATOM 6118 C CA . SER A 1 795 ? 4.947 11.620 -12.976 1.00 98.56 795 SER A CA 1
ATOM 6119 C C . SER A 1 795 ? 5.374 11.137 -11.591 1.00 98.56 795 SER A C 1
ATOM 6121 O O . SER A 1 795 ? 4.794 11.573 -10.601 1.00 98.56 795 SER A O 1
ATOM 6123 N N . VAL A 1 796 ? 6.420 10.310 -11.532 1.00 96.69 796 VAL A N 1
ATOM 6124 C CA . VAL A 1 796 ? 7.112 9.896 -10.295 1.00 96.69 796 VAL A CA 1
ATOM 6125 C C . VAL A 1 796 ? 6.159 9.327 -9.231 1.00 96.69 796 VAL A C 1
ATOM 6127 O O . VAL A 1 796 ? 6.120 9.784 -8.092 1.00 96.69 796 VAL A O 1
ATOM 6130 N N . VAL A 1 797 ? 5.388 8.300 -9.599 1.00 95.56 797 VAL A N 1
ATOM 6131 C CA . VAL A 1 797 ? 4.539 7.544 -8.659 1.00 95.56 797 VAL A CA 1
ATOM 6132 C C . VAL A 1 797 ? 4.833 6.047 -8.712 1.00 95.56 797 VAL A C 1
ATOM 6134 O O . VAL A 1 797 ? 5.309 5.527 -9.724 1.00 95.56 797 VAL A O 1
ATOM 6137 N N . GLN A 1 798 ? 4.579 5.350 -7.603 1.00 93.88 798 GLN A N 1
ATOM 6138 C CA . GLN A 1 798 ? 4.506 3.892 -7.634 1.00 93.88 798 GLN A CA 1
ATOM 6139 C C . GLN A 1 798 ? 3.242 3.476 -8.382 1.00 93.88 798 GLN A C 1
ATOM 6141 O O . GLN A 1 798 ? 2.197 4.119 -8.264 1.00 93.88 798 GLN A O 1
ATOM 6146 N N . ALA A 1 799 ? 3.349 2.425 -9.184 1.00 91.62 799 ALA A N 1
ATOM 6147 C CA . ALA A 1 799 ? 2.253 1.952 -10.008 1.00 91.62 799 ALA A CA 1
ATOM 6148 C C . ALA A 1 799 ? 2.291 0.433 -10.140 1.00 91.62 799 ALA A C 1
ATOM 6150 O O . ALA A 1 799 ? 3.319 -0.213 -9.937 1.00 91.62 799 ALA A O 1
ATOM 6151 N N . HIS A 1 800 ? 1.156 -0.117 -10.557 1.00 94.06 800 HIS A N 1
ATOM 6152 C CA . HIS A 1 800 ? 0.998 -1.530 -10.866 1.00 94.06 800 HIS A CA 1
ATOM 6153 C C . HIS A 1 800 ? 1.298 -2.444 -9.688 1.00 94.06 800 HIS A C 1
ATOM 6155 O O . HIS A 1 800 ? 0.509 -2.499 -8.750 1.00 94.06 800 HIS A O 1
ATOM 6161 N N . MET A 1 801 ? 2.405 -3.175 -9.740 1.00 93.50 801 MET A N 1
ATOM 6162 C CA . MET A 1 801 ? 2.689 -4.244 -8.791 1.00 93.50 801 MET A CA 1
ATOM 6163 C C . MET A 1 801 ? 3.285 -3.726 -7.474 1.00 93.50 801 MET A C 1
ATOM 6165 O O . MET A 1 801 ? 3.563 -4.525 -6.585 1.00 93.50 801 MET A O 1
ATOM 6169 N N . THR A 1 802 ? 3.430 -2.402 -7.323 1.00 90.94 802 THR A N 1
ATOM 6170 C CA . THR A 1 802 ? 3.881 -1.752 -6.089 1.00 90.94 802 THR A CA 1
ATOM 6171 C C . THR A 1 802 ? 3.042 -0.531 -5.716 1.00 90.94 802 THR A C 1
ATOM 6173 O O . THR A 1 802 ? 2.614 0.239 -6.575 1.00 90.94 802 THR A O 1
ATOM 6176 N N . ASN A 1 803 ? 2.823 -0.359 -4.412 1.00 89.69 803 ASN A N 1
ATOM 6177 C CA . ASN A 1 803 ? 2.255 0.847 -3.802 1.00 89.69 803 ASN A CA 1
ATOM 6178 C C . ASN A 1 803 ? 3.033 1.242 -2.529 1.00 89.69 803 ASN A C 1
ATOM 6180 O O . ASN A 1 803 ? 2.487 1.857 -1.612 1.00 89.69 803 ASN A O 1
ATOM 6184 N N . SER A 1 804 ? 4.309 0.835 -2.446 1.00 89.44 804 SER A N 1
ATOM 6185 C CA . SER A 1 804 ? 5.148 1.145 -1.283 1.00 89.44 804 SER A CA 1
ATOM 6186 C C . SER A 1 804 ? 5.438 2.640 -1.199 1.00 89.44 804 SER A C 1
ATOM 6188 O O . SER A 1 804 ? 5.481 3.356 -2.201 1.00 89.44 804 SER A O 1
ATOM 6190 N N . ARG A 1 805 ? 5.689 3.130 0.009 1.00 90.38 805 ARG A N 1
ATOM 6191 C CA . ARG A 1 805 ? 6.253 4.465 0.184 1.00 90.38 805 ARG A CA 1
ATOM 6192 C C . ARG A 1 805 ? 7.749 4.429 -0.114 1.00 90.38 805 ARG A C 1
ATOM 6194 O O . ARG A 1 805 ? 8.426 3.413 0.066 1.00 90.38 805 ARG A O 1
ATOM 6201 N N . LEU A 1 806 ? 8.257 5.571 -0.555 1.00 89.25 806 LEU A N 1
ATOM 6202 C CA . LEU A 1 806 ? 9.685 5.853 -0.476 1.00 89.25 806 LEU A CA 1
ATOM 6203 C C . LEU A 1 806 ? 10.064 5.987 0.997 1.00 89.25 806 LEU A C 1
ATOM 6205 O O . LEU A 1 806 ? 9.241 6.418 1.809 1.00 89.25 806 LEU A O 1
ATOM 6209 N N . THR A 1 807 ? 11.300 5.640 1.336 1.00 91.31 807 THR A N 1
ATOM 6210 C CA . THR A 1 807 ? 11.795 5.926 2.684 1.00 91.31 807 THR A CA 1
ATOM 6211 C C . THR A 1 807 ? 11.922 7.434 2.840 1.00 91.31 807 THR A C 1
ATOM 6213 O O . THR A 1 807 ? 12.484 8.100 1.962 1.00 91.31 807 THR A O 1
ATOM 6216 N N . ASP A 1 808 ? 11.402 7.966 3.946 1.00 92.00 808 ASP A N 1
ATOM 6217 C CA . ASP A 1 808 ? 11.573 9.375 4.280 1.00 92.00 808 ASP A CA 1
ATOM 6218 C C . ASP A 1 808 ? 13.075 9.733 4.284 1.00 92.00 808 ASP A C 1
ATOM 6220 O O . ASP A 1 808 ? 13.869 8.972 4.852 1.00 92.00 808 ASP A O 1
ATOM 6224 N N . PRO A 1 809 ? 13.496 10.835 3.636 1.00 94.06 809 PRO A N 1
ATOM 6225 C CA . PRO A 1 809 ? 14.905 11.204 3.565 1.00 94.06 809 PRO A CA 1
ATOM 6226 C C . PRO A 1 809 ? 15.590 11.296 4.931 1.00 94.06 809 PRO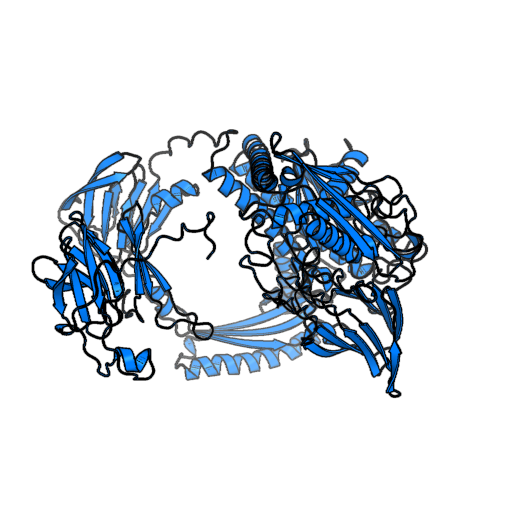 A C 1
ATOM 6228 O O . PRO A 1 809 ? 16.716 10.824 5.069 1.00 94.06 809 PRO A O 1
ATOM 6231 N N . GLU A 1 810 ? 14.924 11.836 5.954 1.00 91.56 810 GLU A N 1
ATOM 6232 C CA . GLU A 1 810 ? 15.512 11.969 7.289 1.00 91.56 810 GLU A CA 1
ATOM 6233 C C . GLU A 1 810 ? 15.681 10.598 7.945 1.00 91.56 810 GLU A C 1
ATOM 6235 O O . GLU A 1 810 ? 16.721 10.319 8.542 1.00 91.56 810 GLU A O 1
ATOM 6240 N N . VAL A 1 811 ? 14.710 9.696 7.770 1.00 90.38 811 VAL A N 1
ATOM 6241 C CA . VAL A 1 811 ? 14.820 8.312 8.255 1.00 90.38 811 VAL A CA 1
ATOM 6242 C C . VAL A 1 811 ? 15.932 7.558 7.524 1.00 90.38 811 VAL A C 1
ATOM 6244 O O . VAL A 1 811 ? 16.701 6.839 8.165 1.00 90.38 811 VAL A O 1
ATOM 6247 N N . LEU A 1 812 ? 16.048 7.728 6.203 1.00 94.50 812 LEU A N 1
ATOM 6248 C CA . LEU A 1 812 ? 17.094 7.112 5.386 1.00 94.50 812 LEU A CA 1
ATOM 6249 C C . LEU A 1 812 ? 18.488 7.529 5.872 1.00 94.50 812 LEU A C 1
ATOM 6251 O O . LEU A 1 812 ? 19.311 6.664 6.167 1.00 94.50 812 LEU A O 1
ATOM 6255 N N . GLU A 1 813 ? 18.732 8.834 6.001 1.00 95.38 813 GLU A N 1
ATOM 6256 C CA . GLU A 1 813 ? 20.027 9.389 6.425 1.00 95.38 813 GLU A CA 1
ATOM 6257 C C . GLU A 1 813 ? 20.339 9.110 7.901 1.00 95.38 813 GLU A C 1
ATOM 6259 O O . GLU A 1 813 ? 21.501 8.989 8.287 1.00 95.38 813 GLU A O 1
ATOM 6264 N N . PHE A 1 814 ? 19.311 8.973 8.742 1.00 90.06 814 PHE A N 1
ATOM 6265 C CA . PHE A 1 814 ? 19.478 8.620 10.149 1.00 90.06 814 PHE A CA 1
ATOM 6266 C C . PHE A 1 814 ? 19.835 7.140 10.346 1.00 90.06 814 PHE A C 1
ATOM 6268 O O . PHE A 1 814 ? 20.641 6.798 11.214 1.00 90.06 814 PHE A O 1
ATOM 6275 N N . ARG A 1 815 ? 19.222 6.239 9.567 1.00 87.81 815 ARG A N 1
ATOM 6276 C CA . ARG A 1 815 ? 19.372 4.779 9.724 1.00 87.81 815 ARG A CA 1
ATOM 6277 C C . ARG A 1 815 ? 20.566 4.211 8.973 1.00 87.81 815 ARG A C 1
ATOM 6279 O O . ARG A 1 815 ? 21.106 3.179 9.384 1.00 87.81 815 ARG A O 1
ATOM 6286 N N . PHE A 1 816 ? 20.951 4.846 7.874 1.00 94.62 816 PHE A N 1
ATOM 6287 C CA . PHE A 1 816 ? 21.952 4.331 6.953 1.00 94.62 816 PHE A CA 1
ATOM 6288 C C . PHE A 1 816 ? 23.012 5.398 6.674 1.00 94.62 816 PHE A C 1
ATOM 6290 O O . PHE A 1 816 ? 22.675 6.570 6.544 1.00 94.62 816 PHE A O 1
ATOM 6297 N N . PRO A 1 817 ? 24.297 5.019 6.547 1.00 97.00 817 PRO A N 1
ATOM 6298 C CA . PRO A 1 817 ? 25.391 5.945 6.253 1.00 97.00 817 PRO A CA 1
ATOM 6299 C C . PRO A 1 817 ? 25.387 6.344 4.768 1.00 97.00 817 PRO A C 1
ATOM 6301 O O . PRO A 1 817 ? 26.310 6.055 4.003 1.00 97.00 817 PRO A O 1
ATOM 6304 N N . VAL A 1 818 ? 24.315 7.009 4.357 1.00 98.12 818 VAL A N 1
ATOM 6305 C CA . VAL A 1 818 ? 24.108 7.580 3.030 1.00 98.12 818 VAL A CA 1
ATOM 6306 C C . VAL A 1 818 ? 23.509 8.975 3.173 1.00 98.12 818 VAL A C 1
ATOM 6308 O O . VAL A 1 818 ? 22.997 9.339 4.228 1.00 98.12 818 VAL A O 1
ATOM 6311 N N . ARG A 1 819 ? 23.572 9.761 2.102 1.00 98.44 819 ARG A N 1
ATOM 6312 C CA . ARG A 1 819 ? 22.912 11.061 1.994 1.00 98.44 819 ARG A CA 1
ATOM 6313 C C . ARG A 1 819 ? 22.090 11.118 0.715 1.00 98.44 819 ARG A C 1
ATOM 6315 O O . ARG A 1 819 ? 22.632 10.844 -0.358 1.00 98.44 819 ARG A O 1
ATOM 6322 N N . LEU A 1 820 ? 20.815 11.484 0.808 1.00 98.38 820 LEU A N 1
ATOM 6323 C CA . LEU A 1 820 ? 19.989 11.744 -0.366 1.00 98.38 820 LEU A CA 1
ATOM 6324 C C . LEU A 1 820 ? 20.330 13.145 -0.884 1.00 98.38 820 LEU A C 1
ATOM 6326 O O . LEU A 1 820 ? 19.991 14.150 -0.267 1.00 98.38 820 LEU A O 1
ATOM 6330 N N . GLU A 1 821 ? 21.027 13.227 -2.016 1.00 98.06 821 GLU A N 1
ATOM 6331 C CA . GLU A 1 821 ? 21.408 14.528 -2.579 1.00 98.06 821 GLU A CA 1
ATOM 6332 C C . GLU A 1 821 ? 20.228 15.219 -3.250 1.00 98.06 821 GLU A C 1
ATOM 6334 O O . GLU A 1 821 ? 20.020 16.416 -3.060 1.00 98.06 821 GLU A O 1
ATOM 6339 N N . SER A 1 822 ? 19.467 14.460 -4.041 1.00 98.00 822 SER A N 1
ATOM 6340 C CA . SER A 1 822 ? 18.222 14.926 -4.636 1.00 98.00 822 SER A CA 1
ATOM 6341 C C . SER A 1 822 ? 17.337 13.771 -5.107 1.00 98.00 822 SER A C 1
ATOM 6343 O O . SER A 1 822 ? 17.795 12.646 -5.353 1.00 98.00 822 SER A O 1
ATOM 6345 N N . TYR A 1 823 ? 16.043 14.068 -5.228 1.00 97.62 823 TYR A N 1
ATOM 6346 C CA . TYR A 1 823 ? 15.091 13.265 -5.981 1.00 97.62 823 TYR A CA 1
ATOM 6347 C C . TYR A 1 823 ? 14.167 14.190 -6.775 1.00 97.62 823 TYR A C 1
ATOM 6349 O O . TYR A 1 823 ? 13.356 14.912 -6.198 1.00 97.62 823 TYR A O 1
ATOM 6357 N N . GLU A 1 824 ? 14.334 14.212 -8.094 1.00 98.12 824 GLU A N 1
ATOM 6358 C CA . GLU A 1 824 ? 13.752 15.237 -8.969 1.00 98.12 824 GLU A CA 1
ATOM 6359 C C . GLU A 1 824 ? 12.938 14.615 -10.105 1.00 98.12 824 GLU A C 1
ATOM 6361 O O . GLU A 1 824 ? 13.216 13.498 -10.536 1.00 98.12 824 GLU A O 1
ATOM 6366 N N . ILE A 1 825 ? 11.952 15.345 -10.635 1.00 98.69 825 ILE A N 1
ATOM 6367 C CA . ILE A 1 825 ? 11.222 14.924 -11.838 1.00 98.69 825 ILE A CA 1
ATOM 6368 C C . ILE A 1 825 ? 12.142 15.057 -13.059 1.00 98.69 825 ILE A C 1
ATOM 6370 O O . ILE A 1 825 ? 12.674 16.127 -13.352 1.00 98.69 825 ILE A O 1
ATOM 6374 N N . ARG A 1 826 ? 12.269 13.979 -13.835 1.00 98.19 826 ARG A N 1
ATOM 6375 C CA . ARG A 1 826 ? 13.015 13.929 -15.098 1.00 98.19 826 ARG A CA 1
ATOM 6376 C C . ARG A 1 826 ? 12.158 14.496 -16.231 1.00 98.19 826 ARG A C 1
ATOM 6378 O O . ARG A 1 826 ? 11.568 13.747 -17.008 1.00 98.19 826 ARG A O 1
ATOM 6385 N N . HIS A 1 827 ? 12.024 15.817 -16.294 1.00 98.25 827 HIS A N 1
ATOM 6386 C CA . HIS A 1 827 ? 11.160 16.487 -17.273 1.00 98.25 827 HIS A CA 1
ATOM 6387 C C . HIS A 1 827 ? 11.483 16.103 -18.727 1.00 98.25 827 HIS A C 1
ATOM 6389 O O . HIS A 1 827 ? 12.644 16.044 -19.123 1.00 98.25 827 HIS A O 1
ATOM 6395 N N . GLY A 1 828 ? 10.438 15.869 -19.526 1.00 97.31 828 GLY A N 1
ATOM 6396 C CA . GLY A 1 828 ? 10.557 15.466 -20.931 1.00 97.31 828 GLY A CA 1
ATOM 6397 C C . GLY A 1 828 ? 10.825 13.973 -21.133 1.00 97.31 828 GLY A C 1
ATOM 6398 O O . GLY A 1 828 ? 11.156 13.562 -22.240 1.00 97.31 828 GLY A O 1
ATOM 6399 N N . SER A 1 829 ? 10.703 13.158 -20.082 1.00 98.62 829 SER A N 1
ATOM 6400 C CA . SER A 1 829 ? 10.848 11.702 -20.178 1.00 98.62 829 SER A CA 1
ATOM 6401 C C . SER A 1 829 ? 9.540 10.970 -20.468 1.00 98.62 829 SER A C 1
ATOM 6403 O O . SER A 1 829 ? 9.589 9.826 -20.911 1.00 98.62 829 SER A O 1
ATOM 6405 N N . GLY A 1 830 ? 8.384 11.593 -20.226 1.00 98.56 830 GLY A N 1
ATOM 6406 C CA . GLY A 1 830 ? 7.087 11.040 -20.619 1.00 98.56 830 GLY A CA 1
ATOM 6407 C C . GLY A 1 830 ? 6.899 11.056 -22.137 1.00 98.56 830 GLY A C 1
ATOM 6408 O O . GLY A 1 830 ? 7.287 12.018 -22.799 1.00 98.56 830 GLY A O 1
ATOM 6409 N N . GLY A 1 831 ? 6.303 9.997 -22.683 1.00 98.50 831 GLY A N 1
ATOM 6410 C CA . GLY A 1 831 ? 6.010 9.879 -24.108 1.00 98.50 831 GLY A CA 1
ATOM 6411 C C . GLY A 1 831 ? 5.012 10.939 -24.565 1.00 98.50 831 GLY A C 1
ATOM 6412 O O . GLY A 1 831 ? 4.033 11.227 -23.867 1.00 98.50 831 GLY A O 1
ATOM 6413 N N . ALA A 1 832 ? 5.263 11.537 -25.728 1.00 98.06 832 ALA A N 1
ATOM 6414 C CA . ALA A 1 832 ? 4.386 12.549 -26.297 1.00 98.06 832 ALA A CA 1
ATOM 6415 C C . ALA A 1 832 ? 3.070 11.941 -26.807 1.00 98.06 832 ALA A C 1
ATOM 6417 O O . ALA A 1 832 ? 2.977 10.765 -27.146 1.00 98.06 832 ALA A O 1
ATOM 6418 N N . GLY A 1 833 ? 2.035 12.762 -26.872 1.00 95.75 833 GLY A N 1
ATOM 6419 C CA . GLY A 1 833 ? 0.732 12.401 -27.411 1.00 95.75 833 GLY A CA 1
ATOM 6420 C C . GLY A 1 833 ? -0.276 13.491 -27.090 1.00 95.75 833 GLY A C 1
ATOM 6421 O O . GLY A 1 833 ? 0.055 14.451 -26.386 1.00 95.75 833 GLY A O 1
ATOM 6422 N N . ARG A 1 834 ? -1.520 13.329 -27.549 1.00 95.56 834 ARG A N 1
ATOM 6423 C CA . ARG A 1 834 ? -2.621 14.213 -27.130 1.00 95.56 834 ARG A CA 1
ATOM 6424 C C . ARG A 1 834 ? -2.722 14.271 -25.604 1.00 95.56 834 ARG A C 1
ATOM 6426 O O . ARG A 1 834 ? -2.976 15.332 -25.038 1.00 95.56 834 ARG A O 1
ATOM 6433 N N . TYR A 1 835 ? -2.489 13.129 -24.961 1.00 97.44 835 TYR A N 1
ATOM 6434 C CA . TYR A 1 835 ? -2.284 13.013 -23.527 1.00 97.44 835 TYR A CA 1
ATOM 6435 C C . TYR A 1 835 ? -0.875 12.466 -23.269 1.00 97.44 835 TYR A C 1
ATOM 6437 O O . TYR A 1 835 ? -0.580 11.337 -23.672 1.00 97.44 835 TYR A O 1
ATOM 6445 N N . PRO A 1 836 ? 0.016 13.245 -22.633 1.00 98.25 836 PRO A N 1
ATOM 6446 C CA . PRO A 1 836 ? 1.389 12.821 -22.403 1.00 98.25 836 PRO A CA 1
ATOM 6447 C C . PRO A 1 836 ? 1.468 11.729 -21.335 1.00 98.25 836 PRO A C 1
ATOM 6449 O O . PRO A 1 836 ? 0.690 11.723 -20.379 1.00 98.25 836 PRO A O 1
ATOM 6452 N N . GLY A 1 837 ? 2.447 10.838 -21.469 1.00 98.56 837 GLY A N 1
ATOM 6453 C CA . GLY A 1 837 ? 2.825 9.917 -20.403 1.00 98.56 837 GLY A CA 1
ATOM 6454 C C . GLY A 1 837 ? 3.472 10.646 -19.221 1.00 98.56 837 GLY A C 1
ATOM 6455 O O . GLY A 1 837 ? 3.970 11.768 -19.345 1.00 98.56 837 GLY A O 1
ATOM 6456 N N . GLY A 1 838 ? 3.482 10.004 -18.055 1.00 98.69 838 GLY A N 1
ATOM 6457 C CA . GLY A 1 838 ? 4.124 10.539 -16.859 1.00 98.69 838 GLY A CA 1
ATOM 6458 C C . GLY A 1 838 ? 5.643 10.600 -17.012 1.00 98.69 838 GLY A C 1
ATOM 6459 O O . GLY A 1 838 ? 6.251 9.732 -17.637 1.00 98.69 838 GLY A O 1
ATOM 6460 N N . ASN A 1 839 ? 6.286 11.601 -16.417 1.00 98.88 839 ASN A N 1
ATOM 6461 C CA . ASN A 1 839 ? 7.744 11.670 -16.371 1.00 98.88 839 ASN A CA 1
ATOM 6462 C C . ASN A 1 839 ? 8.303 10.716 -15.304 1.00 98.88 839 ASN A C 1
ATOM 6464 O O . ASN A 1 839 ? 7.710 10.537 -14.237 1.00 98.88 839 ASN A O 1
ATOM 6468 N N . GLY A 1 840 ? 9.469 10.138 -15.581 1.00 98.56 840 GLY A N 1
ATOM 6469 C CA . GLY A 1 840 ? 10.302 9.476 -14.583 1.00 98.56 840 GLY A CA 1
ATOM 6470 C C . GLY A 1 840 ? 10.941 10.468 -13.608 1.00 98.56 840 GLY A C 1
ATOM 6471 O O . GLY A 1 840 ? 10.682 11.672 -13.664 1.00 98.56 840 GLY A O 1
ATOM 6472 N N . GLY A 1 841 ? 11.796 9.968 -12.719 1.00 98.38 841 GLY A N 1
ATOM 6473 C CA . GLY A 1 841 ? 12.560 10.762 -11.762 1.00 98.38 841 GLY A CA 1
ATOM 6474 C C . GLY A 1 841 ? 14.059 10.467 -11.807 1.00 98.38 841 GLY A C 1
ATOM 6475 O O . GLY A 1 841 ? 14.492 9.482 -12.401 1.00 98.38 841 GLY A O 1
ATOM 6476 N N . VAL A 1 842 ? 14.851 11.329 -11.174 1.00 98.75 842 VAL A N 1
ATOM 6477 C CA . VAL A 1 842 ? 16.301 11.179 -10.995 1.00 98.75 842 VAL A CA 1
ATOM 6478 C C . VAL A 1 842 ? 16.591 11.141 -9.503 1.00 98.75 842 VAL A C 1
ATOM 6480 O O . VAL A 1 842 ? 16.397 12.146 -8.824 1.00 98.75 842 VAL A O 1
ATOM 6483 N N . ARG A 1 843 ? 17.020 9.987 -8.982 1.00 98.25 843 ARG A N 1
ATOM 6484 C CA . ARG A 1 843 ? 17.355 9.784 -7.562 1.00 98.25 843 ARG A CA 1
ATOM 6485 C C . ARG A 1 843 ? 18.865 9.661 -7.404 1.00 98.25 843 ARG A C 1
ATOM 6487 O O . ARG A 1 843 ? 19.475 8.836 -8.081 1.00 98.25 843 ARG A O 1
ATOM 6494 N N . ARG A 1 844 ? 19.454 10.471 -6.519 1.00 98.50 844 ARG A N 1
ATOM 6495 C CA . ARG A 1 844 ? 20.906 10.553 -6.289 1.00 98.50 844 ARG A CA 1
ATOM 6496 C C . ARG A 1 844 ? 21.235 10.286 -4.825 1.00 98.50 844 ARG A C 1
ATOM 6498 O O . ARG A 1 844 ? 20.840 11.066 -3.959 1.00 98.50 844 ARG A O 1
ATOM 6505 N N . ILE A 1 845 ? 21.969 9.211 -4.545 1.00 98.62 845 ILE A N 1
ATOM 6506 C CA . ILE A 1 845 ? 22.325 8.808 -3.177 1.00 98.62 845 ILE A CA 1
ATOM 6507 C C . ILE A 1 845 ? 23.844 8.736 -3.044 1.00 98.62 845 ILE A C 1
ATOM 6509 O O . ILE A 1 845 ? 24.496 7.939 -3.719 1.00 98.62 845 ILE A O 1
ATOM 6513 N N . ARG A 1 846 ? 24.407 9.566 -2.161 1.00 98.62 846 ARG A N 1
ATOM 6514 C CA . ARG A 1 846 ? 25.833 9.567 -1.821 1.00 98.62 846 ARG A CA 1
ATOM 6515 C C . ARG A 1 846 ? 26.110 8.582 -0.695 1.00 98.62 846 ARG A C 1
ATOM 6517 O O . ARG A 1 846 ? 25.442 8.620 0.334 1.00 98.62 846 ARG A O 1
ATOM 6524 N N . PHE A 1 847 ? 27.140 7.766 -0.851 1.00 98.50 847 PHE A N 1
ATOM 6525 C CA . PHE A 1 847 ? 27.559 6.793 0.154 1.00 98.50 847 PHE A CA 1
ATOM 6526 C C . PHE A 1 847 ? 28.584 7.399 1.114 1.00 98.50 847 PHE A C 1
ATOM 6528 O O . PHE A 1 847 ? 29.462 8.157 0.698 1.00 98.50 847 PHE A O 1
ATOM 6535 N N . LEU A 1 848 ? 28.471 7.086 2.407 1.00 98.31 848 LEU A N 1
ATOM 6536 C CA . LEU A 1 848 ? 29.369 7.577 3.465 1.00 98.31 848 LEU A CA 1
ATOM 6537 C C . LEU A 1 848 ? 30.231 6.460 4.077 1.00 98.31 848 LEU A C 1
ATOM 6539 O O . LEU A 1 848 ? 31.152 6.745 4.838 1.00 98.31 848 LEU A O 1
ATOM 6543 N N . GLU A 1 849 ? 29.969 5.208 3.708 1.00 97.69 849 GLU A N 1
ATOM 6544 C CA . GLU A 1 849 ? 30.737 4.017 4.075 1.00 97.69 849 GLU A CA 1
ATOM 6545 C C . GLU A 1 849 ? 30.952 3.116 2.853 1.00 97.69 849 GLU A C 1
ATOM 6547 O O . GLU A 1 849 ? 30.249 3.243 1.847 1.00 97.69 849 GLU A O 1
ATOM 6552 N N . ASP A 1 850 ? 31.905 2.185 2.957 1.00 98.12 850 ASP A N 1
ATOM 6553 C CA . ASP A 1 850 ? 32.080 1.135 1.955 1.00 98.12 850 ASP A CA 1
ATOM 6554 C C . ASP A 1 850 ? 30.848 0.213 1.933 1.00 98.12 850 ASP A C 1
ATOM 6556 O O . ASP A 1 850 ? 30.461 -0.378 2.954 1.00 98.12 850 ASP A O 1
ATOM 6560 N N . MET A 1 851 ? 30.227 0.089 0.760 1.00 97.69 851 MET A N 1
ATOM 6561 C CA . MET A 1 851 ? 28.999 -0.683 0.561 1.00 97.69 851 MET A CA 1
ATOM 6562 C C . MET A 1 851 ? 28.968 -1.371 -0.798 1.00 97.69 851 MET A C 1
ATOM 6564 O O . MET A 1 851 ? 29.558 -0.915 -1.771 1.00 97.69 851 MET A O 1
ATOM 6568 N N . THR A 1 852 ? 28.217 -2.463 -0.876 1.00 97.69 852 THR A N 1
ATOM 6569 C CA . THR A 1 852 ? 27.772 -3.033 -2.148 1.00 97.69 852 THR A CA 1
ATOM 6570 C C . THR A 1 852 ? 26.396 -2.468 -2.462 1.00 97.69 852 THR A C 1
ATOM 6572 O O . THR A 1 852 ? 25.514 -2.544 -1.609 1.00 97.69 852 THR A O 1
ATOM 6575 N N . ALA A 1 853 ? 26.214 -1.922 -3.661 1.00 97.75 853 ALA A N 1
ATOM 6576 C CA . ALA A 1 853 ? 24.913 -1.525 -4.185 1.00 97.75 853 ALA A CA 1
ATOM 6577 C C . ALA A 1 853 ? 24.547 -2.415 -5.376 1.00 97.75 853 ALA A C 1
ATOM 6579 O O . ALA A 1 853 ? 25.414 -2.753 -6.182 1.00 97.75 853 ALA A O 1
ATOM 6580 N N . ALA A 1 854 ? 23.279 -2.789 -5.490 1.00 97.31 854 ALA A N 1
ATOM 6581 C CA . ALA A 1 854 ? 22.746 -3.578 -6.587 1.00 97.31 854 ALA A CA 1
ATOM 6582 C C . ALA A 1 854 ? 21.443 -2.970 -7.111 1.00 97.31 854 ALA A C 1
ATOM 6584 O O . ALA A 1 854 ? 20.678 -2.344 -6.373 1.00 97.31 854 ALA A O 1
ATOM 6585 N N . ILE A 1 855 ? 21.208 -3.167 -8.404 1.00 97.44 855 ILE A N 1
ATOM 6586 C CA . ILE A 1 855 ? 19.999 -2.736 -9.094 1.00 97.44 855 ILE A CA 1
ATOM 6587 C C . ILE A 1 855 ? 19.416 -3.913 -9.880 1.00 97.44 855 ILE A C 1
ATOM 6589 O O . ILE A 1 855 ? 20.126 -4.569 -10.643 1.00 97.44 855 ILE A O 1
ATOM 6593 N N . LEU A 1 856 ? 18.118 -4.160 -9.705 1.00 97.75 856 LEU A N 1
ATOM 6594 C CA . LEU A 1 856 ? 17.295 -4.963 -10.611 1.00 97.75 856 LEU A CA 1
ATOM 6595 C C . LEU A 1 856 ? 16.289 -4.027 -11.257 1.00 97.75 856 LEU A C 1
ATOM 6597 O O . LEU A 1 856 ? 15.608 -3.267 -10.571 1.00 97.75 856 LEU A O 1
ATOM 6601 N N . SER A 1 857 ? 16.241 -4.016 -12.581 1.00 97.62 857 SER A N 1
ATOM 6602 C CA . SER A 1 857 ? 15.442 -3.037 -13.296 1.00 97.62 857 SER A CA 1
ATOM 6603 C C . SER A 1 857 ? 15.197 -3.425 -14.755 1.00 97.62 857 SER A C 1
ATOM 6605 O O . SER A 1 857 ? 15.879 -4.289 -15.301 1.00 97.62 857 SER A O 1
ATOM 6607 N N . ASN A 1 858 ? 14.223 -2.776 -15.394 1.00 96.88 858 ASN A N 1
ATOM 6608 C CA . ASN A 1 858 ? 13.850 -2.968 -16.805 1.00 96.88 858 ASN A CA 1
ATOM 6609 C C . ASN A 1 858 ? 13.672 -1.625 -17.536 1.00 96.88 858 ASN A C 1
ATOM 6611 O O . ASN A 1 858 ? 13.764 -0.558 -16.935 1.00 96.88 858 ASN A O 1
ATOM 6615 N N . ASN A 1 859 ? 13.391 -1.645 -18.839 1.00 97.50 859 ASN A N 1
ATOM 6616 C CA . ASN A 1 859 ? 13.248 -0.449 -19.681 1.00 97.50 859 ASN A CA 1
ATOM 6617 C C . ASN A 1 859 ? 14.486 0.468 -19.735 1.00 97.50 859 ASN A C 1
ATOM 6619 O O . ASN A 1 859 ? 14.371 1.692 -19.833 1.00 97.50 859 ASN A O 1
ATOM 6623 N N . ARG A 1 860 ? 15.680 -0.124 -19.688 1.00 97.88 860 ARG A N 1
ATOM 6624 C CA . ARG A 1 860 ? 16.971 0.501 -20.023 1.00 97.88 860 ARG A CA 1
ATOM 6625 C C . ARG A 1 860 ? 17.336 0.260 -21.489 1.00 97.88 860 ARG A C 1
ATOM 6627 O O . ARG A 1 860 ? 18.129 1.015 -22.044 1.00 97.88 860 ARG A O 1
ATOM 6634 N N . ARG A 1 861 ? 16.777 -0.786 -22.119 1.00 97.44 861 ARG A N 1
ATOM 6635 C CA . ARG A 1 861 ? 16.996 -1.128 -23.540 1.00 97.44 861 ARG A CA 1
ATOM 6636 C C . ARG A 1 861 ? 15.731 -1.023 -24.388 1.00 97.44 861 ARG A C 1
ATOM 6638 O O . ARG A 1 861 ? 15.832 -0.702 -25.569 1.00 97.44 861 ARG A O 1
ATOM 6645 N N . TYR A 1 862 ? 14.562 -1.271 -23.798 1.00 97.44 862 TYR A N 1
ATOM 6646 C CA . TYR A 1 862 ? 13.267 -1.130 -24.470 1.00 97.44 862 TYR A CA 1
ATOM 6647 C C . TYR A 1 862 ? 12.433 -0.014 -23.843 1.00 97.44 862 TYR A C 1
ATOM 6649 O O . TYR A 1 862 ? 12.213 0.006 -22.635 1.00 97.44 862 TYR A O 1
ATOM 6657 N N . ALA A 1 863 ? 11.945 0.916 -24.659 1.00 97.75 863 ALA A N 1
ATOM 6658 C CA . ALA A 1 863 ? 11.130 2.034 -24.197 1.00 97.75 863 ALA A CA 1
ATOM 6659 C C . ALA A 1 863 ? 9.694 1.598 -23.820 1.00 97.75 863 ALA A C 1
ATOM 6661 O O . ALA A 1 863 ? 9.126 0.751 -24.517 1.00 97.75 863 ALA A O 1
ATOM 6662 N N . PRO A 1 864 ? 9.071 2.178 -22.773 1.00 98.06 864 PRO A N 1
ATOM 6663 C CA . PRO A 1 864 ? 7.652 1.967 -22.474 1.00 98.06 864 PRO A CA 1
ATOM 6664 C C . PRO A 1 864 ? 6.775 2.431 -23.644 1.00 98.06 864 PRO A C 1
ATOM 6666 O O . PRO A 1 864 ? 6.850 3.587 -24.053 1.00 98.06 864 PRO A O 1
ATOM 6669 N N . PHE A 1 865 ? 5.972 1.530 -24.216 1.00 98.38 865 PHE A N 1
ATOM 6670 C CA . PHE A 1 865 ? 5.189 1.795 -25.426 1.00 98.38 865 PHE A CA 1
ATOM 6671 C C . PHE A 1 865 ? 4.054 2.812 -25.202 1.00 98.38 865 PHE A C 1
ATOM 6673 O O . PHE A 1 865 ? 3.435 2.842 -24.138 1.00 98.38 865 PHE A O 1
ATOM 6680 N N . GLY A 1 866 ? 3.752 3.616 -26.226 1.00 97.44 866 GLY A N 1
ATOM 6681 C CA . GLY A 1 866 ? 2.564 4.475 -26.271 1.00 97.44 866 GLY A CA 1
ATOM 6682 C C . GLY A 1 866 ? 1.324 3.747 -26.806 1.00 97.44 866 GLY A C 1
ATOM 6683 O O . GLY A 1 866 ? 1.420 2.649 -27.356 1.00 97.44 866 GLY A O 1
ATOM 6684 N N . LEU A 1 867 ? 0.149 4.360 -26.662 1.00 95.69 867 LEU A N 1
ATOM 6685 C CA . LEU A 1 867 ? -1.139 3.794 -27.075 1.00 95.69 867 LEU A CA 1
ATOM 6686 C C . LEU A 1 867 ? -1.830 4.680 -28.124 1.00 95.69 867 LEU A C 1
ATOM 6688 O O . LEU A 1 867 ? -1.777 5.908 -28.056 1.00 95.69 867 LEU A O 1
ATOM 6692 N N . ALA A 1 868 ? -2.501 4.052 -29.096 1.00 93.44 868 ALA A N 1
ATOM 6693 C CA . ALA A 1 868 ? -3.323 4.719 -30.115 1.00 93.44 868 ALA A CA 1
ATOM 6694 C C . ALA A 1 868 ? -2.629 5.904 -30.828 1.00 93.44 868 ALA A C 1
ATOM 6696 O O . ALA A 1 868 ? -3.230 6.952 -31.057 1.00 93.44 868 ALA A O 1
ATOM 6697 N N . GLY A 1 869 ? -1.349 5.742 -31.180 1.00 93.88 869 GLY A N 1
ATOM 6698 C CA . GLY A 1 869 ? -0.550 6.771 -31.859 1.00 93.88 869 GLY A CA 1
ATOM 6699 C C . GLY A 1 869 ? 0.249 7.693 -30.933 1.00 93.88 869 GLY A C 1
ATOM 6700 O O . GLY A 1 869 ? 0.971 8.544 -31.442 1.00 93.88 869 GLY A O 1
ATOM 6701 N N . GLY A 1 870 ? 0.157 7.518 -29.611 1.00 96.81 870 GLY A N 1
ATOM 6702 C CA . GLY A 1 870 ? 1.079 8.143 -28.665 1.00 96.81 870 GLY A CA 1
ATOM 6703 C C . GLY A 1 870 ? 2.500 7.580 -28.787 1.00 96.81 870 GLY A C 1
ATOM 6704 O O . GLY A 1 870 ? 2.700 6.411 -29.127 1.00 96.81 870 GLY A O 1
ATOM 6705 N N . GLU A 1 871 ? 3.490 8.419 -28.509 1.00 98.12 871 GLU A N 1
ATOM 6706 C CA . GLU A 1 871 ? 4.909 8.079 -28.543 1.00 98.12 871 GLU A CA 1
ATOM 6707 C C . GLU A 1 871 ? 5.340 7.313 -27.278 1.00 98.12 871 GLU A C 1
ATOM 6709 O O . GLU A 1 871 ? 4.744 7.471 -26.203 1.00 98.12 871 GLU A O 1
ATOM 6714 N N . PRO A 1 872 ? 6.379 6.465 -27.377 1.00 98.44 872 PRO A N 1
ATOM 6715 C CA . PRO A 1 872 ? 6.935 5.776 -26.221 1.00 98.44 872 PRO A CA 1
ATOM 6716 C C . PRO A 1 872 ? 7.614 6.741 -25.235 1.00 98.44 872 PRO A C 1
ATOM 6718 O O . PRO A 1 872 ? 8.129 7.790 -25.620 1.00 98.44 872 PRO A O 1
ATOM 6721 N N . GLY A 1 873 ? 7.649 6.360 -23.957 1.00 98.38 873 GLY A N 1
ATOM 6722 C CA . GLY A 1 873 ? 8.401 7.073 -22.922 1.00 98.38 873 GLY A CA 1
ATOM 6723 C C . GLY A 1 873 ? 9.915 6.891 -23.065 1.00 98.38 873 GLY A C 1
ATOM 6724 O O . GLY A 1 873 ? 10.398 5.969 -23.721 1.00 98.38 873 GLY A O 1
ATOM 6725 N N . ALA A 1 874 ? 10.699 7.751 -22.422 1.00 98.62 874 ALA A N 1
ATOM 6726 C CA . ALA A 1 874 ? 12.150 7.618 -22.397 1.00 98.62 874 ALA A CA 1
ATOM 6727 C C . ALA A 1 874 ? 12.597 6.438 -21.515 1.00 98.62 874 ALA A C 1
ATOM 6729 O O . ALA A 1 874 ? 12.031 6.189 -20.448 1.00 98.62 874 ALA A O 1
ATOM 6730 N N . MET A 1 875 ? 13.662 5.758 -21.945 1.00 98.69 875 MET A N 1
ATOM 6731 C CA . MET A 1 875 ? 14.313 4.686 -21.186 1.00 98.69 875 MET A CA 1
ATOM 6732 C C . MET A 1 875 ? 15.007 5.219 -19.926 1.00 98.69 875 MET A C 1
ATOM 6734 O O . MET A 1 875 ? 15.454 6.370 -19.891 1.00 98.69 875 MET A O 1
ATOM 6738 N N . GLY A 1 876 ? 15.104 4.361 -18.911 1.00 98.31 876 GLY A N 1
ATOM 6739 C CA . GLY A 1 876 ? 15.854 4.629 -17.685 1.00 98.31 876 GLY A CA 1
ATOM 6740 C C . GLY A 1 876 ? 17.359 4.403 -17.847 1.00 98.31 876 GLY A C 1
ATOM 6741 O O . GLY A 1 876 ? 17.809 3.816 -18.833 1.00 98.31 876 GLY A O 1
ATOM 6742 N N . ARG A 1 877 ? 18.142 4.856 -16.864 1.00 98.31 877 ARG A N 1
ATOM 6743 C CA . ARG A 1 877 ? 19.606 4.698 -16.786 1.00 98.31 877 ARG A CA 1
ATOM 6744 C C . ARG A 1 877 ? 20.046 4.501 -15.338 1.00 98.31 877 ARG A C 1
ATOM 6746 O O . ARG A 1 877 ? 19.447 5.070 -14.430 1.00 98.31 877 ARG A O 1
ATOM 6753 N N . ASN A 1 878 ? 21.106 3.725 -15.144 1.00 98.50 878 ASN A N 1
ATOM 6754 C CA . ASN A 1 878 ? 21.724 3.482 -13.844 1.00 98.50 878 ASN A CA 1
ATOM 6755 C C . ASN A 1 878 ? 23.222 3.776 -13.985 1.00 98.50 878 ASN A C 1
ATOM 6757 O O . ASN A 1 878 ? 23.837 3.293 -14.935 1.00 98.50 878 ASN A O 1
ATOM 6761 N N . TYR A 1 879 ? 23.818 4.549 -13.081 1.00 98.75 879 TYR A N 1
ATOM 6762 C CA . TYR A 1 879 ? 25.260 4.806 -13.114 1.00 98.75 879 TYR A CA 1
ATOM 6763 C C . TYR A 1 879 ? 25.803 5.236 -11.749 1.00 98.75 879 TYR A C 1
ATOM 6765 O O . TYR A 1 879 ? 25.057 5.684 -10.876 1.00 98.75 879 TYR A O 1
ATOM 6773 N N . VAL A 1 880 ? 27.118 5.113 -11.569 1.00 98.81 880 VAL A N 1
ATOM 6774 C CA . VAL A 1 880 ? 27.841 5.604 -10.390 1.00 98.81 880 VAL A CA 1
ATOM 6775 C C . VAL A 1 880 ? 28.724 6.778 -10.786 1.00 98.81 880 VAL A C 1
ATOM 6777 O O . VAL A 1 880 ? 29.551 6.667 -11.689 1.00 98.81 880 VAL A O 1
ATOM 6780 N N . GLU A 1 881 ? 28.584 7.895 -10.082 1.00 98.62 881 GLU A N 1
ATOM 6781 C CA . GLU A 1 881 ? 29.539 8.999 -10.118 1.00 98.62 881 GLU A CA 1
ATOM 6782 C C . GLU A 1 881 ? 30.604 8.746 -9.050 1.00 98.62 881 GLU A C 1
ATOM 6784 O O . GLU A 1 881 ? 30.326 8.753 -7.847 1.00 98.62 881 GLU A O 1
ATOM 6789 N N . ARG A 1 882 ? 31.830 8.485 -9.494 1.00 98.25 882 ARG A N 1
ATOM 6790 C CA . ARG A 1 882 ? 32.976 8.236 -8.625 1.00 98.25 882 ARG A CA 1
ATOM 6791 C C . ARG A 1 882 ? 33.517 9.547 -8.064 1.00 98.25 882 ARG A C 1
ATOM 6793 O O . ARG A 1 882 ? 33.415 10.602 -8.691 1.00 98.25 882 ARG A O 1
ATOM 6800 N N . LEU A 1 883 ? 34.168 9.479 -6.903 1.00 94.12 883 LEU A N 1
ATOM 6801 C CA . LEU A 1 883 ? 34.776 10.653 -6.258 1.00 94.12 883 LEU A CA 1
ATOM 6802 C C . LEU A 1 883 ? 35.799 11.398 -7.144 1.00 94.12 883 LEU A C 1
ATOM 6804 O O . LEU A 1 883 ? 35.982 12.604 -6.992 1.00 94.12 883 LEU A O 1
ATOM 6808 N N . ASP A 1 884 ? 36.462 10.700 -8.068 1.00 94.56 884 ASP A N 1
ATOM 6809 C CA . ASP A 1 884 ? 37.410 11.291 -9.024 1.00 94.56 884 ASP A CA 1
ATOM 6810 C C . ASP A 1 884 ? 36.736 11.964 -10.238 1.00 94.56 884 ASP A C 1
ATOM 6812 O O . ASP A 1 884 ? 37.423 12.493 -11.114 1.00 94.56 884 ASP A O 1
ATOM 6816 N N . GLY A 1 885 ? 35.400 11.973 -10.277 1.00 94.00 885 GLY A N 1
ATOM 6817 C CA . GLY A 1 885 ? 34.581 12.536 -11.346 1.00 94.00 885 GLY A CA 1
ATOM 6818 C C . GLY A 1 885 ? 34.310 11.578 -12.507 1.00 94.00 885 GLY A C 1
ATOM 6819 O O . GLY A 1 885 ? 33.645 11.977 -13.463 1.00 94.00 885 GLY A O 1
ATOM 6820 N N . THR A 1 886 ? 34.809 10.337 -12.465 1.00 97.56 886 THR A N 1
ATOM 6821 C CA . THR A 1 886 ? 34.475 9.330 -13.482 1.00 97.56 886 THR A CA 1
ATOM 6822 C C . THR A 1 886 ? 33.038 8.831 -13.322 1.00 97.56 886 THR A C 1
ATOM 6824 O O . THR A 1 886 ? 32.500 8.780 -12.217 1.00 97.56 886 THR A O 1
ATOM 6827 N N . VAL A 1 887 ? 32.401 8.477 -14.441 1.00 98.38 887 VAL A N 1
ATOM 6828 C CA . VAL A 1 887 ? 31.048 7.904 -14.466 1.00 98.38 887 VAL A CA 1
ATOM 6829 C C . VAL A 1 887 ? 31.133 6.462 -14.945 1.00 98.38 887 VAL A C 1
ATOM 6831 O O . VAL A 1 887 ? 31.654 6.192 -16.028 1.00 98.38 887 VAL A O 1
ATOM 6834 N N . GLU A 1 888 ? 30.621 5.547 -14.133 1.00 98.19 888 GLU A N 1
ATOM 6835 C CA . GLU A 1 888 ? 30.507 4.124 -14.438 1.00 98.19 888 GLU A CA 1
ATOM 6836 C C . GLU A 1 888 ? 29.051 3.793 -14.763 1.00 98.19 888 GLU A C 1
ATOM 6838 O O . GLU A 1 888 ? 28.192 3.822 -13.884 1.00 98.19 888 GLU A O 1
ATOM 6843 N N . GLU A 1 889 ? 28.769 3.512 -16.035 1.00 98.06 889 GLU A N 1
ATOM 6844 C CA . GLU A 1 889 ? 27.439 3.088 -16.482 1.00 98.06 889 GLU A CA 1
ATOM 6845 C C . GLU A 1 889 ? 27.156 1.655 -16.025 1.00 98.06 889 GLU A C 1
ATOM 6847 O O . GLU A 1 889 ? 27.995 0.768 -16.193 1.00 98.06 889 GLU A O 1
ATOM 6852 N N . LEU A 1 890 ? 25.951 1.432 -15.504 1.00 98.06 890 LEU A N 1
ATOM 6853 C CA . LEU A 1 890 ? 25.482 0.136 -15.033 1.00 98.06 890 LEU A CA 1
ATOM 6854 C C . LEU A 1 890 ? 24.349 -0.391 -15.912 1.00 98.06 890 LEU A C 1
ATOM 6856 O O . LEU A 1 890 ? 23.534 0.355 -16.464 1.00 98.06 890 LEU A O 1
ATOM 6860 N N . GLY A 1 891 ? 24.282 -1.714 -16.018 1.00 96.75 891 GLY A N 1
ATOM 6861 C CA . GLY A 1 891 ? 23.206 -2.404 -16.711 1.00 96.75 891 GLY A CA 1
ATOM 6862 C C . GLY A 1 891 ? 21.837 -2.312 -16.009 1.00 96.75 891 GLY A C 1
ATOM 6863 O O . GLY A 1 891 ? 21.688 -1.718 -14.939 1.00 96.75 891 GLY A O 1
ATOM 6864 N N . PRO A 1 892 ? 20.803 -2.932 -16.608 1.00 95.19 892 PRO A N 1
ATOM 6865 C CA . PRO A 1 892 ? 19.486 -3.093 -15.982 1.00 95.19 892 PRO A CA 1
ATOM 6866 C C . PRO A 1 892 ? 19.524 -3.990 -14.731 1.00 95.19 892 PRO A C 1
ATOM 6868 O O . PRO A 1 892 ? 18.742 -3.789 -13.809 1.00 95.19 892 PRO A O 1
ATOM 6871 N N . GLN A 1 893 ? 20.442 -4.952 -14.693 1.00 95.12 893 GLN A N 1
ATOM 6872 C CA . GLN A 1 893 ? 20.646 -5.920 -13.619 1.00 95.12 893 GLN A CA 1
ATOM 6873 C C . GLN A 1 893 ? 22.150 -5.933 -13.328 1.00 95.12 893 GLN A C 1
ATOM 6875 O O . GLN A 1 893 ? 22.907 -6.532 -14.091 1.00 95.12 893 GLN A O 1
ATOM 6880 N N . ASP A 1 894 ? 22.592 -5.192 -12.311 1.00 96.88 894 ASP A N 1
ATOM 6881 C CA . ASP A 1 894 ? 24.020 -4.928 -12.083 1.00 96.88 894 ASP A CA 1
ATOM 6882 C C . ASP A 1 894 ? 24.337 -4.609 -10.614 1.00 96.88 894 ASP A C 1
ATOM 6884 O O . ASP A 1 894 ? 23.437 -4.380 -9.802 1.00 96.88 894 ASP A O 1
ATOM 6888 N N . SER A 1 895 ? 25.623 -4.573 -10.268 1.00 97.00 895 SER A N 1
ATOM 6889 C CA . SER A 1 895 ? 26.105 -4.164 -8.946 1.00 97.00 895 SER A CA 1
ATOM 6890 C C . SER A 1 895 ? 27.382 -3.342 -9.023 1.00 97.00 895 SER A C 1
ATOM 6892 O O . SER A 1 895 ? 28.182 -3.484 -9.941 1.00 97.00 895 SER A O 1
ATOM 6894 N N . ALA A 1 896 ? 27.610 -2.528 -7.998 1.00 97.44 896 ALA A N 1
ATOM 6895 C CA . ALA A 1 896 ? 28.839 -1.775 -7.831 1.00 97.44 896 ALA A CA 1
ATOM 6896 C C . ALA A 1 896 ? 29.318 -1.828 -6.376 1.00 97.44 896 ALA A C 1
ATOM 6898 O O . ALA A 1 896 ? 28.531 -1.929 -5.433 1.00 97.44 896 ALA A O 1
ATOM 6899 N N . GLN A 1 897 ? 30.635 -1.739 -6.196 1.00 97.75 897 GLN A N 1
ATOM 6900 C CA . GLN A 1 897 ? 31.240 -1.432 -4.899 1.00 97.75 897 GLN A CA 1
ATOM 6901 C C . GLN A 1 897 ? 31.372 0.084 -4.779 1.00 97.75 897 GLN A C 1
ATOM 6903 O O . GLN A 1 897 ? 31.973 0.716 -5.651 1.00 97.75 897 GLN A O 1
ATOM 6908 N N . LEU A 1 898 ? 30.795 0.657 -3.731 1.00 98.12 898 LEU A N 1
ATOM 6909 C CA . LEU A 1 898 ? 30.693 2.093 -3.481 1.00 98.12 898 LEU A CA 1
ATOM 6910 C C . LEU A 1 898 ? 31.641 2.444 -2.339 1.00 98.12 898 LEU A C 1
ATOM 6912 O O . LEU A 1 898 ? 31.664 1.750 -1.322 1.00 98.12 898 LEU A O 1
ATOM 6916 N N . ARG A 1 899 ? 32.417 3.513 -2.512 1.00 98.00 899 ARG A N 1
ATOM 6917 C CA . ARG A 1 899 ? 33.283 4.082 -1.471 1.00 98.00 899 ARG A CA 1
ATOM 6918 C C . ARG A 1 899 ? 32.661 5.349 -0.885 1.00 98.00 899 ARG A C 1
ATOM 6920 O O . ARG A 1 899 ? 31.837 5.979 -1.554 1.00 98.00 899 ARG A O 1
ATOM 6927 N N . PRO A 1 900 ? 33.095 5.795 0.309 1.00 98.31 900 PRO A N 1
ATOM 6928 C CA . PRO A 1 900 ? 32.710 7.097 0.834 1.00 98.31 900 PRO A CA 1
ATOM 6929 C C . PRO A 1 900 ? 32.945 8.213 -0.192 1.00 98.31 900 PRO A C 1
ATOM 6931 O O . PRO A 1 900 ? 34.067 8.426 -0.656 1.00 98.31 900 PRO A O 1
ATOM 6934 N N . GLY A 1 901 ? 31.880 8.933 -0.531 1.00 97.94 901 GLY A N 1
ATOM 6935 C CA . GLY A 1 901 ? 31.884 10.002 -1.523 1.00 97.94 901 GLY A CA 1
ATOM 6936 C C . GLY A 1 901 ? 31.381 9.605 -2.912 1.00 97.94 901 GLY A C 1
ATOM 6937 O O . GLY A 1 901 ? 31.042 10.515 -3.662 1.00 97.94 901 GLY A O 1
ATOM 6938 N N . ASP A 1 902 ? 31.258 8.321 -3.250 1.00 98.69 902 ASP A N 1
ATOM 6939 C CA . ASP A 1 902 ? 30.616 7.905 -4.505 1.00 98.69 902 ASP A CA 1
ATOM 6940 C C . ASP A 1 902 ? 29.100 8.178 -4.460 1.00 98.69 902 ASP A C 1
ATOM 6942 O O . ASP A 1 902 ? 28.480 8.137 -3.390 1.00 98.69 902 ASP A O 1
ATOM 6946 N N . VAL A 1 903 ? 28.492 8.453 -5.619 1.00 98.75 903 VAL A N 1
ATOM 6947 C CA . VAL A 1 903 ? 27.047 8.700 -5.761 1.00 98.75 903 VAL A CA 1
ATOM 6948 C C . VAL A 1 903 ? 26.439 7.684 -6.718 1.00 98.75 903 VAL A C 1
ATOM 6950 O O . VAL A 1 903 ? 26.842 7.605 -7.875 1.00 98.75 903 VAL A O 1
ATOM 6953 N N . PHE A 1 904 ? 25.444 6.929 -6.258 1.00 98.75 904 PHE A N 1
ATOM 6954 C CA . PHE A 1 904 ? 24.641 6.068 -7.125 1.00 98.75 904 PHE A CA 1
ATOM 6955 C C . PHE A 1 904 ? 23.452 6.866 -7.660 1.00 98.75 904 PHE A C 1
ATOM 6957 O O . PHE A 1 904 ? 22.722 7.494 -6.883 1.00 98.75 904 PHE A O 1
ATOM 6964 N N . VAL A 1 905 ? 23.259 6.848 -8.978 1.00 98.69 905 VAL A N 1
ATOM 6965 C CA . VAL A 1 905 ? 22.202 7.599 -9.657 1.00 98.69 905 VAL A CA 1
ATOM 6966 C C . VAL A 1 905 ? 21.289 6.658 -10.431 1.00 98.69 905 VAL A C 1
ATOM 6968 O O . VAL A 1 905 ? 21.743 5.838 -11.232 1.00 98.69 905 VAL A O 1
ATOM 6971 N N . VAL A 1 906 ? 19.984 6.810 -10.205 1.00 98.69 906 VAL A N 1
ATOM 6972 C CA . VAL A 1 906 ? 18.930 6.123 -10.959 1.00 98.69 906 VAL A CA 1
ATOM 6973 C C . VAL A 1 906 ? 18.077 7.165 -11.672 1.00 98.69 906 VAL A C 1
ATOM 6975 O O . VAL A 1 906 ? 17.376 7.949 -11.031 1.00 98.69 906 VAL A O 1
ATOM 6978 N N . GLU A 1 907 ? 18.111 7.147 -13.002 1.00 98.69 907 GLU A N 1
ATOM 6979 C CA . GLU A 1 907 ? 17.119 7.799 -13.855 1.00 98.69 907 GLU A CA 1
ATOM 6980 C C . GLU A 1 907 ? 16.022 6.775 -14.176 1.00 98.69 907 GLU A C 1
ATOM 6982 O O . GLU A 1 907 ? 16.257 5.819 -14.920 1.00 98.69 907 GLU A O 1
ATOM 6987 N N . THR A 1 908 ? 14.817 6.941 -13.632 1.00 98.56 908 THR A N 1
ATOM 6988 C CA . THR A 1 908 ? 13.717 6.007 -13.912 1.00 98.56 908 THR A CA 1
ATOM 6989 C C . THR A 1 908 ? 13.084 6.285 -15.283 1.00 98.56 908 THR A C 1
ATOM 6991 O O . THR A 1 908 ? 13.099 7.431 -15.752 1.00 98.56 908 THR A O 1
ATOM 6994 N N . PRO A 1 909 ? 12.465 5.277 -15.924 1.00 98.56 909 PRO A N 1
ATOM 6995 C CA . PRO A 1 909 ? 11.736 5.478 -17.174 1.00 98.56 909 PRO A CA 1
ATOM 6996 C C . PRO A 1 909 ? 10.530 6.421 -17.019 1.00 98.56 909 PRO A C 1
ATOM 6998 O O . PRO A 1 909 ? 9.948 6.544 -15.933 1.00 98.56 909 PRO A O 1
ATOM 7001 N N . GLY A 1 910 ? 10.137 7.059 -18.124 1.00 98.56 910 GLY A N 1
ATOM 7002 C CA . GLY A 1 910 ? 8.825 7.706 -18.256 1.00 98.56 910 GLY A CA 1
ATOM 7003 C C . GLY A 1 910 ? 7.744 6.721 -18.715 1.00 98.56 910 GLY A C 1
ATOM 7004 O O . GLY A 1 910 ? 8.053 5.595 -19.088 1.00 98.56 910 GLY A O 1
ATOM 7005 N N . GLY A 1 911 ? 6.478 7.131 -18.708 1.00 98.56 911 GLY A N 1
ATOM 7006 C CA . GLY A 1 911 ? 5.373 6.349 -19.272 1.00 98.56 911 GLY A CA 1
ATOM 7007 C C . GLY A 1 911 ? 5.093 6.698 -20.734 1.00 98.56 911 GLY A C 1
ATOM 7008 O O . GLY A 1 911 ? 5.483 7.768 -21.200 1.00 98.56 911 GLY A O 1
ATOM 7009 N N . GLY A 1 912 ? 4.413 5.814 -21.462 1.00 98.50 912 GLY A N 1
ATOM 7010 C CA . GLY A 1 912 ? 3.980 6.060 -22.841 1.00 98.50 912 GLY A CA 1
ATOM 7011 C C . GLY A 1 912 ? 2.821 7.059 -22.943 1.00 98.50 912 GLY A C 1
ATOM 7012 O O . GLY A 1 912 ? 1.984 7.148 -22.041 1.00 98.50 912 GLY A O 1
ATOM 7013 N N . GLY A 1 913 ? 2.773 7.811 -24.046 1.00 97.94 913 GLY A N 1
ATOM 7014 C CA . GLY A 1 913 ? 1.690 8.751 -24.353 1.00 97.94 913 GLY A CA 1
ATOM 7015 C C . GLY A 1 913 ? 0.456 8.081 -24.965 1.00 97.94 913 GLY A C 1
ATOM 7016 O O . GLY A 1 913 ? 0.496 6.918 -25.374 1.00 97.94 913 GLY A O 1
ATOM 7017 N N . TYR A 1 914 ? -0.643 8.831 -25.058 1.00 97.38 914 TYR A N 1
ATOM 7018 C CA . TYR A 1 914 ? -1.908 8.387 -25.649 1.00 97.38 914 TYR A CA 1
ATOM 7019 C C . TYR A 1 914 ? -2.434 9.378 -26.696 1.00 97.38 914 TYR A C 1
ATOM 7021 O O . TYR A 1 914 ? -2.562 10.577 -26.428 1.00 97.38 914 TYR A O 1
ATOM 7029 N N . GLY A 1 915 ? -2.774 8.856 -27.880 1.00 94.19 915 GLY A N 1
ATOM 7030 C CA . GLY A 1 915 ? -3.252 9.634 -29.027 1.00 94.19 915 GLY A CA 1
ATOM 7031 C C . GLY A 1 915 ? -2.131 10.383 -29.756 1.00 94.19 915 GLY A C 1
ATOM 7032 O O . GLY A 1 915 ? -1.137 10.772 -29.146 1.00 94.19 915 GLY A O 1
ATOM 7033 N N . ALA A 1 916 ? -2.292 10.614 -31.060 1.00 90.88 916 ALA A N 1
ATOM 7034 C CA . ALA A 1 916 ? -1.335 11.407 -31.838 1.00 90.88 916 ALA A CA 1
ATOM 7035 C C . ALA A 1 916 ? -1.288 12.870 -31.344 1.00 90.88 916 ALA A C 1
ATOM 7037 O O . ALA A 1 916 ? -2.339 13.446 -31.048 1.00 90.88 916 ALA A O 1
ATOM 7038 N N . ALA A 1 917 ? -0.075 13.423 -31.227 1.00 78.88 917 ALA A N 1
ATOM 7039 C CA . ALA A 1 917 ? 0.204 14.782 -30.743 1.00 78.88 917 ALA A CA 1
ATOM 7040 C C . ALA A 1 917 ? -0.211 15.894 -31.722 1.00 78.88 917 ALA A C 1
ATOM 7042 O O . ALA A 1 917 ? -0.193 15.653 -32.953 1.00 78.88 917 ALA A O 1
#

InterPro domains:
  IPR003692 Hydantoinase B/oxoprolinase [PF02538] (399-916)
  IPR011042 Six-bladed beta-propeller, TolB-like [G3DSA:2.120.10.30] (15-178)
  IPR013658 SMP-30/Gluconolactonase/LRE-like region [PF08450] (45-174)
  IPR045079 Oxoprolinase-like [PTHR11365] (163-907)
  IPR049517 Acetophenone carboxylase-like, C-terminal domain [PF19278] (212-377)

Secondary structure (DSSP, 8-state):
---SSPPP-----------GGG---B--HHHHHHSTT--BS--EEEEEE-TTS-EEEEEGGGTEEEEE-TTS-EEEEEE-SS-EEEEEESSSSEEEEEETTTEEEEEETTT--EEEEE-EETTEEPS-EEEEEE-TT-PEEEEE-TT-BTTB---EEEEE-SS---HHHHHHHTT--EEEE-TTGGGHHHHHHHHPPEEEEEEEEEEEE--HHHHHHHHHHHHHHHHHHHHHHHHTT--GGG-EEEEEEEEEETT----EEEE---HHHHHHHHHHHHHHHHSS--TTS-EEEEEEEEEEEE------PPP-----SSS---SEEEEEEETTEEEEEEEEEGGG--TT-EEESSEEEE-SS-EEEE-TTEEEEE-TTS-EEEEE-SPPP------SS--HHHHHHHHHHHHHHHHHHHHHHHHH--SHHHHTS--EEEEEE-TT--EEEE-SS-GGGTTHHHHHHHHHHHHTTTT--TT-EEEE--GGGT-SSTTEEEEEEEEE-TTSSSEEEEEEEEEE-S---SSSTTS--TT--BGGGT----SSEEEEETTEE-HHHHHHHHT-SSS--S-HHHHHHHHHHHHHHHHHHHHHHHHHHHHH-HHHHHHHHHHHHHHHHHHHHHHHTT---EEEEEE-TTS-EEEEEEEEETTTTEEEEE-TTPPBPPSSTT---HHHHHHHHHHHHHHT--S-----GGGGTTEEEE--TTBTTSPPTTB--HHIIIIIHHHHHHHHHHHHTSS----S---EEEEE-SS-EEEEE--BPPPPEESSTT--STTS-EEPPPSSB--TT--PPPPPHHHHHHHSSEEEEEEEE-TT-SPPSSBPPPP-EEEEEEESS-EEEEEE---SSSPPPPBTTPPPPPPPEEEEE-TTS-EEEE-SEEEEEE-TT-EEEEEPPPPPPBS--

Organism: NCBI:txid72557

Radius of gyration: 33.03 Å; chains: 1; bounding box: 88×80×74 Å

Sequence (917 aa):
MFFLQPPEVAPFEAWSAMPDAFRRLQRSDWADANRAGAPVDSFLEGPVFDRHGNLYVTDIPWGRVFRIGSDRQWTLVTEYDGEPNGMKFLDDDRLLITDYKNGLMVLDVASGQVTPYLARRNSERFKGVNDLTFDAQGNIYFTDQGQSGLHDPSGRLYRLRPGGQHACLVADALGMTTVFAHPLGGVLSAYGMGLADQTDMRQKTVEKTLDAALMAELQGELDALAEQAVGELRRQHVADSDIQVQRRLHLKYRGTDTALEVPYSDLDQARKDFEAAYRQRYSFLMPNRELVVETISVEATGGGERVTETPASRSRDGALAPRRAVRMYSGGAWRDTPLYVREDMAGGDVVAGPAIISEPNQTTVVEPGWQAELTQQDHFVIRRVEARPERRAVGTQADPVMLEVFNNLFMSIAEQMGYRLQNTAYSVNIKERLDFSCAIFDAQARLIANAPHMPVHLGSMGESVRTVMNANAGRMQPGDAYVVNDPYHGGTHLPDVTVITPVFDRKGSEILFYVGSRGHHADIGGTTPGSMPPDSKTVEDEGVLFTNFQLVKGGEFREQAARDILGSGRWPARNPDQNIADMHAQIAANEKGVQELLRMCDHFGLDVVRAYMGHVQDNAEEAVRRVISVLKDGSYEYPLDNGAVIRVAVRVDNQARSAVVDFTGTSDQLDNNFNAPGAIAVAAVLYVFRTLVNDDIPLNDGCLVPLSIILPEGSMLRPNPPASVVAGNVETSMCIVNALYGALGVLAASQGTMNNFTFGNARHQYYETISGGTGAGPVRIDAAGPHDEGFPGTSVVQAHMTNSRLTDPEVLEFRFPVRLESYEIRHGSGGAGRYPGGNGGVRRIRFLEDMTAAILSNNRRYAPFGLAGGEPGAMGRNYVERLDGTVEELGPQDSAQLRPGDVFVVETPGGGGYGAA

Foldseek 3Di:
DDDPDDPDPDPDDPLADDDPVQFDQAFAPVCVVPVVRHGGRWDWAAWDAAPQGWIWIATFRFQWIWIQDPVRDIDTQATDDWGWHHWDDPDRQWIWTFTQQFGTWIARRVNRDIGDPDQAQVVHGQLGKHYWDADPQGWIWTKSCNVADPVRNPIDIDTHGPAFDPPVVVCVVVVHFKDKFDLCNLPVVVVCVLQFWDKDKDKDFDFFFQDPVVLVVVVVVQVVQQCVGVVVVVVVVFDPVFKDKWKWFFKDFPLADHTDTDGSDDSVVRVVRRVVVCCVQQVDDDVPTTMTRGMIMMMITGDGDDDDQDFDPDDDDDAFDAPAWDWDCAPNGIDGEGEAELNRDDAFHKDAPCHWYHHPSTIDGQGHQKMWGQHRSRMTMIGRRDPPPPPPQLDLDDDPVVLVVLQVLQQVLFVQLLVLLLNQASDCQCNVFVQKKKFKFFPQLWTLFIHPAFLLLFQLVSQLQNLQCVVQPPNDWPQWKKKWQPLQRSHFANQWIKIKHFQAAPVRPDGGIIMMMTTRHQWLWAPFFRLQALFDQFSLNSHFTGNIGGQTDPNRGPLVVQVVRQVDGPTHTLCSVSVVSSVSSRSSSRVSSSVSVNVVCVVSNSSNSVSSSVVLLQVLLVLLLVLLLLFDWFKFWFAWQVGWIFIWTWDGDNVLSAIEIARPPGAFADSGAQQTALSLLVSLVLLLSVVSRPDPRGRICSNCVRYHYHDDDRHSNHNDPGGHHSSNLFQNSLRSNLRVCVGRLFWFRAFSGQFWKWKDDSVDTDIHGWFAKGTKGAPDSNQQAQPGHIAAIAGGADDRRRHTDGRDQVNPVVRFQKHWPDKAFPPPQWWDAVHTIYTTIKTKMFGQAWMKMWTAGTQQPPFGGAGNAIGTGHGKWKWKQAQVRDIGTADNRGMDTHHHGMMIMIGTGTTTYGHHD